Protein AF-A0A818ASJ3-F1 (afdb_monomer_lite)

Structure (mmCIF, N/CA/C/O backbone):
data_AF-A0A818ASJ3-F1
#
_entry.id   AF-A0A818ASJ3-F1
#
loop_
_atom_site.group_PDB
_atom_site.id
_atom_site.type_symbol
_atom_site.label_atom_id
_atom_site.label_alt_id
_atom_site.label_comp_id
_atom_site.label_asym_id
_atom_site.label_entity_id
_atom_site.label_seq_id
_atom_site.pdbx_PDB_ins_code
_atom_site.Cartn_x
_atom_site.Cartn_y
_atom_site.Cartn_z
_atom_site.occupancy
_atom_site.B_iso_or_equiv
_atom_site.auth_seq_id
_atom_site.auth_comp_id
_atom_site.auth_asym_id
_atom_site.auth_atom_id
_atom_site.pdbx_PDB_model_num
ATOM 1 N N . MET A 1 1 ? -41.144 17.918 -37.906 1.00 27.06 1 MET A N 1
ATOM 2 C CA . MET A 1 1 ? -41.091 16.458 -37.770 1.00 27.06 1 MET A CA 1
ATOM 3 C C . MET A 1 1 ? -40.153 16.184 -36.623 1.00 27.06 1 MET A C 1
ATOM 5 O O . MET A 1 1 ? -38.947 16.229 -36.798 1.00 27.06 1 MET A O 1
ATOM 9 N N . ASP A 1 2 ? -40.674 16.358 -35.413 1.00 22.58 2 ASP A N 1
ATOM 10 C CA . ASP A 1 2 ? -41.430 15.298 -34.721 1.00 22.58 2 ASP A CA 1
ATOM 11 C C . ASP A 1 2 ? -40.422 14.208 -34.343 1.00 22.58 2 ASP A C 1
ATOM 13 O O . ASP A 1 2 ? -39.734 13.689 -35.208 1.00 22.58 2 ASP A O 1
ATOM 17 N N . SER A 1 3 ? -40.220 13.795 -33.103 1.00 21.78 3 SER A N 1
ATOM 18 C CA . SER A 1 3 ? -41.010 13.881 -31.879 1.00 21.78 3 SER A CA 1
ATOM 19 C C . SER A 1 3 ? -40.229 12.963 -30.893 1.00 21.78 3 SER A C 1
ATOM 21 O O . SER A 1 3 ? -39.596 12.020 -31.356 1.00 21.78 3 SER A O 1
ATOM 23 N N . ILE A 1 4 ? -40.081 13.281 -29.593 1.00 24.97 4 ILE A N 1
ATOM 24 C CA . ILE A 1 4 ? -40.882 12.654 -28.502 1.00 24.97 4 ILE A CA 1
ATOM 25 C C . ILE A 1 4 ? -40.553 11.143 -28.389 1.00 24.97 4 ILE A C 1
ATOM 27 O O . ILE A 1 4 ? -40.745 10.424 -29.355 1.00 24.97 4 ILE A O 1
ATOM 31 N N . ILE A 1 5 ? -40.086 10.529 -27.296 1.00 25.69 5 ILE A N 1
ATOM 32 C CA . ILE A 1 5 ? -40.198 10.721 -25.834 1.00 25.69 5 ILE A CA 1
ATOM 33 C C . ILE A 1 5 ? -39.219 9.677 -25.224 1.00 25.69 5 ILE A C 1
ATOM 35 O O . ILE A 1 5 ? -39.081 8.596 -25.785 1.00 25.69 5 ILE A O 1
ATOM 39 N N . SER A 1 6 ? -38.332 10.007 -24.279 1.00 25.14 6 SER A N 1
ATOM 40 C CA . SER A 1 6 ? -38.528 10.070 -22.814 1.00 25.14 6 SER A CA 1
ATOM 41 C C . SER A 1 6 ? -38.752 8.716 -22.116 1.00 25.14 6 SER A C 1
ATOM 43 O O . SER A 1 6 ? -39.811 8.131 -22.279 1.00 25.14 6 SER A O 1
ATOM 45 N N . ASP A 1 7 ? -37.801 8.330 -21.255 1.00 23.92 7 ASP A N 1
ATOM 46 C CA . ASP A 1 7 ? -38.003 7.866 -19.861 1.00 23.92 7 ASP A CA 1
ATOM 47 C C . ASP A 1 7 ? -36.614 7.863 -19.174 1.00 23.92 7 ASP A C 1
ATOM 49 O O . ASP A 1 7 ? -35.679 7.277 -19.708 1.00 23.92 7 ASP A O 1
ATOM 53 N N . LYS A 1 8 ? -36.257 8.729 -18.207 1.00 31.73 8 LYS A N 1
ATOM 54 C CA . LYS A 1 8 ? -36.662 8.919 -16.791 1.00 31.73 8 LYS A CA 1
ATOM 55 C C . LYS A 1 8 ? -36.410 7.723 -15.853 1.00 31.73 8 LYS A C 1
ATOM 57 O O . LYS A 1 8 ? -37.260 6.858 -15.718 1.00 31.73 8 LYS A O 1
ATOM 62 N N . SER A 1 9 ? -35.330 7.821 -15.066 1.00 23.62 9 SER A N 1
ATOM 63 C CA . SER A 1 9 ? -35.243 7.411 -13.643 1.00 23.62 9 SER A CA 1
ATOM 64 C C . SER A 1 9 ? -33.902 7.906 -13.058 1.00 23.62 9 SER A C 1
ATOM 66 O O . SER A 1 9 ? -32.851 7.499 -13.532 1.00 23.62 9 SER A O 1
ATOM 68 N N . ASN A 1 10 ? -33.881 9.004 -12.296 1.00 24.72 10 ASN A N 1
ATOM 69 C CA . ASN A 1 10 ? -33.881 9.084 -10.822 1.00 24.72 10 ASN A CA 1
ATOM 70 C C . ASN A 1 10 ? -32.572 8.646 -10.117 1.00 24.72 10 ASN A C 1
ATOM 72 O O . ASN A 1 10 ? -32.296 7.456 -10.071 1.00 24.72 10 ASN A O 1
ATOM 76 N N . VAL A 1 11 ? -31.941 9.632 -9.438 1.00 31.25 11 VAL A N 1
ATOM 77 C CA . VAL A 1 11 ? -31.278 9.538 -8.106 1.00 31.25 11 VAL A CA 1
ATOM 78 C C . VAL A 1 11 ? -29.865 8.881 -8.124 1.00 31.25 11 VAL A C 1
ATOM 80 O O . VAL A 1 11 ? -29.639 7.940 -8.864 1.00 31.25 11 VAL A O 1
ATOM 83 N N . ASP A 1 12 ? -28.807 9.359 -7.452 1.00 26.39 12 ASP A N 1
ATOM 84 C CA . ASP A 1 12 ? -28.735 9.929 -6.104 1.00 26.39 12 ASP A CA 1
ATOM 85 C C . ASP A 1 12 ? -27.614 10.963 -5.897 1.00 26.39 12 ASP A C 1
ATOM 87 O O . ASP A 1 12 ? -26.566 10.959 -6.548 1.00 26.39 12 ASP A O 1
ATOM 91 N N . SER A 1 13 ? -27.866 11.830 -4.928 1.00 34.25 13 SER A N 1
ATOM 92 C CA . SER A 1 13 ? -27.004 12.883 -4.412 1.00 34.25 13 SER A CA 1
ATOM 93 C C . SER A 1 13 ? -26.620 12.526 -2.982 1.00 34.25 13 SER A C 1
ATOM 95 O O . SER A 1 13 ? -27.498 12.561 -2.132 1.00 34.25 13 SER A O 1
ATOM 97 N N . ASP A 1 14 ? -25.344 12.257 -2.695 1.00 27.11 14 ASP A N 1
ATOM 98 C CA . ASP A 1 14 ? -24.846 12.281 -1.315 1.00 27.11 14 ASP A CA 1
ATOM 99 C C . ASP A 1 14 ? -23.320 12.451 -1.233 1.00 27.11 14 ASP A C 1
ATOM 101 O O . ASP A 1 14 ? -22.567 11.663 -1.800 1.00 27.11 14 ASP A O 1
ATOM 105 N N . LEU A 1 15 ? -22.896 13.504 -0.513 1.00 29.58 15 LEU A N 1
ATOM 106 C CA . LEU A 1 15 ? -21.784 13.572 0.463 1.00 29.58 15 LEU A CA 1
ATOM 107 C C . LEU A 1 15 ? -21.255 15.010 0.634 1.00 29.58 15 LEU A C 1
ATOM 109 O O . LEU A 1 15 ? -20.101 15.335 0.362 1.00 29.58 15 LEU A O 1
ATOM 113 N N . TYR A 1 16 ? -22.110 15.876 1.174 1.00 32.53 16 TYR A N 1
ATOM 114 C CA . TYR A 1 16 ? -21.681 16.967 2.047 1.00 32.53 16 TYR A CA 1
ATOM 115 C C . TYR A 1 16 ? -22.765 17.110 3.111 1.00 32.53 16 TYR A C 1
ATOM 117 O O . TYR A 1 16 ? -23.868 17.549 2.804 1.00 32.53 16 TYR A O 1
ATOM 125 N N . ILE A 1 17 ? -22.498 16.668 4.342 1.00 30.45 17 ILE A N 1
ATOM 126 C CA . ILE A 1 17 ? -23.464 16.809 5.436 1.00 30.45 17 ILE A CA 1
ATOM 127 C C . ILE A 1 17 ? -23.382 18.270 5.900 1.00 30.45 17 ILE A C 1
ATOM 129 O O . ILE A 1 17 ? -22.353 18.654 6.469 1.00 30.45 17 ILE A O 1
ATOM 133 N N . PRO A 1 18 ? -24.400 19.117 5.651 1.00 39.88 18 PRO A N 1
ATOM 134 C CA . PRO A 1 18 ? -24.418 20.450 6.228 1.00 39.88 18 PRO A CA 1
ATOM 135 C C . PRO A 1 18 ? -24.441 20.325 7.759 1.00 39.88 18 PRO A C 1
ATOM 137 O O . PRO A 1 18 ? -25.010 19.370 8.295 1.00 39.88 18 PRO A O 1
ATOM 140 N N . PRO A 1 19 ? -23.824 21.259 8.497 1.00 48.00 19 PRO A N 1
ATOM 141 C CA . PRO A 1 19 ? -23.935 21.264 9.948 1.00 48.00 19 PRO A CA 1
ATOM 142 C C . PRO A 1 19 ? -25.415 21.279 10.351 1.00 48.00 19 PRO A C 1
ATOM 144 O O . PRO A 1 19 ? -26.203 22.028 9.780 1.00 48.00 19 PRO A O 1
ATOM 147 N N . THR A 1 20 ? -25.777 20.463 11.342 1.00 56.44 20 THR A N 1
ATOM 148 C CA . THR A 1 20 ? -27.154 20.347 11.858 1.00 56.44 20 THR A CA 1
ATOM 149 C C . THR A 1 20 ? -27.688 21.650 12.448 1.00 56.44 20 THR A C 1
ATOM 151 O O . THR A 1 20 ? -28.898 21.813 12.564 1.00 56.44 20 THR A O 1
ATOM 154 N N . ASP A 1 21 ? -26.784 22.566 12.801 1.00 70.94 21 ASP A N 1
ATOM 155 C CA . ASP A 1 21 ? -27.078 23.752 13.590 1.00 70.94 21 ASP A CA 1
ATOM 156 C C . ASP A 1 21 ? -27.129 24.994 12.689 1.00 70.94 21 ASP A C 1
ATOM 158 O O . ASP A 1 21 ? -26.150 25.336 12.010 1.00 70.94 21 ASP A O 1
ATOM 162 N N . SER A 1 22 ? -28.269 25.681 12.698 1.00 83.56 22 SER A N 1
ATOM 163 C CA . SER A 1 22 ? -28.518 26.861 11.864 1.00 83.56 22 SER A CA 1
ATOM 164 C C . SER A 1 22 ? -27.760 28.098 12.367 1.00 83.56 22 SER A C 1
ATOM 166 O O . SER A 1 22 ? -27.602 28.287 13.573 1.00 83.56 22 SER A O 1
ATOM 168 N N . PHE A 1 23 ? -27.343 29.001 11.468 1.00 89.81 23 PHE A N 1
ATOM 169 C CA . PHE A 1 23 ? -26.760 30.314 11.821 1.00 89.81 23 PHE A CA 1
ATOM 170 C C . PHE A 1 23 ? -27.619 31.091 12.836 1.00 89.81 23 PHE A C 1
ATOM 172 O O . PHE A 1 23 ? -27.099 31.787 13.711 1.00 89.81 23 PHE A O 1
ATOM 179 N N . TRP A 1 24 ? -28.935 30.925 12.727 1.00 89.06 24 TRP A N 1
ATOM 180 C CA . TRP A 1 24 ? -29.957 31.580 13.535 1.00 89.06 24 TRP A CA 1
ATOM 181 C C . TRP A 1 24 ? -30.064 31.055 14.972 1.00 89.06 24 TRP A C 1
ATOM 183 O O . TRP A 1 24 ? -30.762 31.643 15.797 1.00 89.06 24 TRP A O 1
ATOM 193 N N . GLU A 1 25 ? -29.385 29.959 15.304 1.00 88.38 25 GLU A N 1
ATOM 194 C CA . GLU A 1 25 ? -29.356 29.435 16.664 1.00 88.38 25 GLU A CA 1
ATOM 195 C C . GLU A 1 25 ? -28.426 30.243 17.583 1.00 88.38 25 GLU A C 1
ATOM 197 O O . GLU A 1 25 ? -27.428 30.855 17.177 1.00 88.38 25 GLU A O 1
ATOM 202 N N . ILE A 1 26 ? -28.733 30.220 18.882 1.00 88.25 26 ILE A N 1
ATOM 203 C CA . ILE A 1 26 ? -27.982 30.960 19.902 1.00 88.25 26 ILE A CA 1
ATOM 204 C C . ILE A 1 26 ? -26.508 30.522 19.888 1.00 88.25 26 ILE A C 1
ATOM 206 O O . ILE A 1 26 ? -26.188 29.349 20.067 1.00 88.25 26 ILE A O 1
ATOM 210 N N . GLY A 1 27 ? -25.602 31.480 19.674 1.00 86.44 27 GLY A N 1
ATOM 211 C CA . GLY A 1 27 ? -24.152 31.267 19.640 1.00 86.44 27 GLY A CA 1
ATOM 212 C C . GLY A 1 27 ? -23.575 30.675 18.344 1.00 86.44 27 GLY A C 1
ATOM 213 O O . GLY A 1 27 ? -22.348 30.620 18.207 1.00 86.44 27 GLY A O 1
ATOM 214 N N . LYS A 1 28 ? -24.396 30.262 17.367 1.00 90.38 28 LYS A N 1
ATOM 215 C CA . LYS A 1 28 ? -23.896 29.651 16.115 1.00 90.38 28 LYS A CA 1
ATOM 216 C C . LYS A 1 28 ? -23.341 30.660 15.105 1.00 90.38 28 LYS A C 1
ATOM 218 O O . LYS A 1 28 ? -22.521 30.287 14.266 1.00 90.38 28 LYS A O 1
ATOM 223 N N . TYR A 1 29 ? -23.644 31.950 15.271 1.00 91.81 29 TYR A N 1
ATOM 224 C CA . TYR A 1 29 ? -23.006 33.050 14.532 1.00 91.81 29 TYR A CA 1
ATOM 225 C C . TYR A 1 29 ? -21.474 33.103 14.713 1.00 91.81 29 TYR A C 1
ATOM 227 O O . TYR A 1 29 ? -20.773 33.702 13.897 1.00 91.81 29 TYR A O 1
ATOM 235 N N . SER A 1 30 ? -20.929 32.474 15.764 1.00 89.12 30 SER A N 1
ATOM 236 C CA . SER A 1 30 ? -19.491 32.458 16.076 1.00 89.12 30 SER A CA 1
ATOM 237 C C . SER A 1 30 ? -18.615 31.975 14.913 1.00 89.12 30 SER A C 1
ATOM 239 O O . SER A 1 30 ? -17.479 32.427 14.774 1.00 89.12 30 SER A O 1
ATOM 241 N N . ARG A 1 31 ? -19.145 31.123 14.022 1.00 87.94 31 ARG A N 1
ATOM 242 C CA . ARG A 1 31 ? -18.457 30.692 12.793 1.00 87.94 31 ARG A CA 1
ATOM 243 C C . ARG A 1 31 ? -18.192 31.856 11.831 1.00 87.94 31 ARG A C 1
ATOM 245 O O . ARG A 1 31 ? -17.127 31.904 11.220 1.00 87.94 31 ARG A O 1
ATOM 252 N N . VAL A 1 32 ? -19.128 32.798 11.719 1.00 90.06 32 VAL A N 1
ATOM 253 C CA . VAL A 1 32 ? -18.995 33.993 10.870 1.00 90.06 32 VAL A CA 1
ATOM 254 C C . VAL A 1 32 ? -17.897 34.902 11.415 1.00 90.06 32 VAL A C 1
ATOM 256 O O . VAL A 1 32 ? -17.004 35.298 10.673 1.00 90.06 32 VAL A O 1
ATOM 259 N N . VAL A 1 33 ? -17.904 35.158 12.726 1.00 91.75 33 VAL A N 1
ATOM 260 C CA . VAL A 1 33 ? -16.869 35.972 13.384 1.00 91.75 33 VAL A CA 1
ATOM 261 C C . VAL A 1 33 ? -15.493 35.314 13.267 1.00 91.75 33 VAL A C 1
ATOM 263 O O . VAL A 1 33 ? -14.507 35.990 12.976 1.00 91.75 33 VAL A O 1
ATOM 266 N N . LYS A 1 34 ? -15.424 33.988 13.438 1.00 88.94 34 LYS A N 1
ATOM 267 C CA . LYS A 1 34 ? -14.179 33.231 13.298 1.00 88.94 34 LYS A CA 1
ATOM 268 C C . LYS A 1 34 ? -13.596 33.330 11.886 1.00 88.94 34 LYS A C 1
ATOM 270 O O . LYS A 1 34 ? -12.394 33.519 11.764 1.00 88.94 34 LYS A O 1
ATOM 275 N N . ARG A 1 35 ? -14.423 33.284 10.833 1.00 89.06 35 ARG A N 1
ATOM 276 C CA . ARG A 1 35 ? -13.966 33.482 9.443 1.00 89.06 35 ARG A CA 1
ATOM 277 C C . ARG A 1 35 ? -13.265 34.836 9.258 1.00 89.06 35 ARG A C 1
ATOM 279 O O . ARG A 1 35 ? -12.233 34.893 8.591 1.00 89.06 35 ARG A O 1
ATOM 286 N N . CYS A 1 36 ? -13.786 35.893 9.888 1.00 89.12 36 CYS A N 1
ATOM 287 C CA . CYS A 1 36 ? -13.145 37.210 9.899 1.00 89.12 36 CYS A CA 1
ATOM 288 C C . CYS A 1 36 ? -11.826 37.227 10.681 1.00 89.12 36 CYS A C 1
ATOM 290 O O . CYS A 1 36 ? -10.869 37.878 10.265 1.00 89.12 36 CYS A O 1
ATOM 292 N N . ASP A 1 37 ? -11.753 36.508 11.800 1.00 85.94 37 ASP A N 1
ATOM 293 C CA . ASP A 1 37 ? -10.553 36.442 12.646 1.00 85.94 37 ASP A CA 1
ATOM 294 C C . ASP A 1 37 ? -9.419 35.637 11.989 1.00 85.94 37 ASP A C 1
ATOM 296 O O . ASP A 1 37 ? -8.269 36.087 11.942 1.00 85.94 37 ASP A O 1
ATOM 300 N N . ASP A 1 38 ? -9.763 34.505 11.369 1.00 86.06 38 ASP A N 1
ATOM 301 C CA . ASP A 1 38 ? -8.839 33.635 10.636 1.00 86.06 38 ASP A CA 1
ATOM 302 C C . ASP A 1 38 ? -8.169 34.370 9.455 1.00 86.06 38 ASP A C 1
ATOM 304 O O . ASP A 1 38 ? -7.042 34.042 9.075 1.00 86.06 38 ASP A O 1
ATOM 308 N N . GLY A 1 39 ? -8.784 35.435 8.924 1.00 83.81 39 GLY A N 1
ATOM 309 C CA . GLY A 1 39 ? -8.191 36.290 7.891 1.00 83.81 39 GLY A CA 1
ATOM 310 C C . GLY A 1 39 ? -6.840 36.913 8.275 1.00 83.81 39 GLY A C 1
ATOM 311 O O . GLY A 1 39 ? -5.962 37.081 7.420 1.00 83.81 39 GLY A O 1
ATOM 312 N N . ASN A 1 40 ? -6.621 37.197 9.563 1.00 85.94 40 ASN A N 1
ATOM 313 C CA . ASN A 1 40 ? -5.326 37.671 10.054 1.00 85.94 40 ASN A CA 1
ATOM 314 C C . ASN A 1 40 ? -4.257 36.566 10.018 1.00 85.94 40 ASN A C 1
ATOM 316 O O . ASN A 1 40 ? -3.084 36.844 9.789 1.00 85.94 40 ASN A O 1
ATOM 320 N N . LYS A 1 41 ? -4.646 35.309 10.245 1.00 85.75 41 LYS A N 1
ATOM 321 C CA . LYS A 1 41 ? -3.726 34.175 10.130 1.00 85.75 41 LYS A CA 1
ATOM 322 C C . LYS A 1 41 ? -3.386 33.906 8.664 1.00 85.75 41 LYS A C 1
ATOM 324 O O . LYS A 1 41 ? -2.212 33.825 8.330 1.00 85.75 41 LYS A O 1
ATOM 329 N N . LEU A 1 42 ? -4.391 33.886 7.787 1.00 85.06 42 LEU A N 1
ATOM 330 C CA . LEU A 1 42 ? -4.205 33.653 6.349 1.00 85.06 42 LEU A CA 1
ATOM 331 C C . LEU A 1 42 ? -3.261 34.674 5.697 1.00 85.06 42 LEU A C 1
ATOM 333 O O . LEU A 1 42 ? -2.486 34.327 4.813 1.00 85.06 42 LEU A O 1
ATOM 337 N N . THR A 1 43 ? -3.283 35.932 6.145 1.00 85.75 43 THR A N 1
ATOM 338 C CA . THR A 1 43 ? -2.324 36.952 5.681 1.00 85.75 43 THR A CA 1
ATOM 339 C C . THR A 1 43 ? -0.895 36.663 6.135 1.00 85.75 43 THR A C 1
ATOM 341 O O . THR A 1 43 ? 0.041 36.858 5.363 1.00 85.75 43 THR A O 1
ATOM 344 N N . THR A 1 44 ? -0.709 36.174 7.363 1.00 87.81 44 THR A N 1
ATOM 345 C CA . THR A 1 44 ? 0.602 35.725 7.852 1.00 87.81 44 THR A CA 1
ATOM 346 C C . THR A 1 44 ? 1.100 34.501 7.088 1.00 87.81 44 THR A C 1
ATOM 348 O O . THR A 1 44 ? 2.272 34.469 6.713 1.00 87.81 44 THR A O 1
ATOM 351 N N . ASP A 1 45 ? 0.220 33.544 6.807 1.00 86.94 45 ASP A N 1
ATOM 352 C CA . ASP A 1 45 ? 0.557 32.344 6.040 1.00 86.94 45 ASP A CA 1
ATOM 353 C C . ASP A 1 45 ? 0.962 32.718 4.599 1.00 86.94 45 ASP A C 1
ATOM 355 O O . ASP A 1 45 ? 1.983 32.241 4.103 1.00 86.94 45 ASP A O 1
ATOM 359 N N . LEU A 1 46 ? 0.255 33.667 3.966 1.00 85.44 46 LEU A N 1
ATOM 360 C CA . LEU A 1 46 ? 0.610 34.211 2.647 1.00 85.44 46 LEU A CA 1
ATOM 361 C C . LEU A 1 46 ? 1.993 34.889 2.647 1.00 85.44 46 LEU A C 1
ATOM 363 O O . LEU A 1 46 ? 2.793 34.664 1.741 1.00 85.44 46 LEU A O 1
ATOM 367 N N . ILE A 1 47 ? 2.309 35.679 3.680 1.00 90.75 47 ILE A N 1
ATOM 368 C CA . ILE A 1 47 ? 3.640 36.288 3.848 1.00 90.75 47 ILE A CA 1
ATOM 369 C C . ILE A 1 47 ? 4.728 35.213 3.969 1.00 90.75 47 ILE A C 1
ATOM 371 O O . ILE A 1 47 ? 5.795 35.371 3.376 1.00 90.75 47 ILE A O 1
ATOM 375 N N . SER A 1 48 ? 4.476 34.140 4.728 1.00 87.88 48 SER A N 1
ATOM 376 C CA . SER A 1 48 ? 5.428 33.030 4.873 1.00 87.88 48 SER A CA 1
ATOM 377 C C . SER A 1 48 ? 5.667 32.342 3.536 1.00 87.88 48 SER A C 1
ATOM 379 O O . SER A 1 48 ? 6.814 32.180 3.133 1.00 87.88 48 SER A O 1
ATOM 381 N N . MET A 1 49 ? 4.594 32.026 2.807 1.00 89.00 49 MET A N 1
ATOM 382 C CA . MET A 1 49 ? 4.667 31.378 1.497 1.00 89.00 49 MET A CA 1
ATOM 383 C C . MET A 1 49 ? 5.496 32.198 0.495 1.00 89.00 49 MET A C 1
ATOM 385 O O . MET A 1 49 ? 6.380 31.656 -0.170 1.00 89.00 49 MET A O 1
ATOM 389 N N . ILE A 1 50 ? 5.252 33.510 0.407 1.00 89.06 50 ILE A N 1
ATOM 390 C CA . ILE A 1 50 ? 5.999 34.405 -0.494 1.00 89.06 50 ILE A CA 1
ATOM 391 C C . ILE A 1 50 ? 7.458 34.556 -0.029 1.00 89.06 50 ILE A C 1
ATOM 393 O O . ILE A 1 50 ? 8.368 34.556 -0.855 1.00 89.06 50 ILE A O 1
ATOM 397 N N . GLY A 1 51 ? 7.705 34.624 1.283 1.00 87.75 51 GLY A N 1
ATOM 398 C CA . GLY A 1 51 ? 9.056 34.715 1.850 1.00 87.75 51 GLY A CA 1
ATOM 399 C C . GLY A 1 51 ? 9.896 33.460 1.628 1.00 87.75 51 GLY A C 1
ATOM 400 O O . GLY A 1 51 ? 11.068 33.553 1.266 1.00 87.75 51 GLY A O 1
ATOM 401 N N . GLU A 1 52 ? 9.295 32.280 1.778 1.00 88.38 52 GLU A N 1
ATOM 402 C CA . GLU A 1 52 ? 9.932 31.007 1.433 1.00 88.38 52 GLU A CA 1
ATOM 403 C C . GLU A 1 52 ? 10.303 30.969 -0.050 1.00 88.38 52 GLU A C 1
ATOM 405 O O . GLU A 1 52 ? 11.421 30.574 -0.390 1.00 88.38 52 GLU A O 1
ATOM 410 N N . ARG A 1 53 ? 9.412 31.446 -0.932 1.00 86.88 53 ARG A N 1
ATOM 411 C CA . ARG A 1 53 ? 9.719 31.563 -2.361 1.00 86.88 53 ARG A CA 1
ATOM 412 C C . ARG A 1 53 ? 10.881 32.524 -2.621 1.00 86.88 53 ARG A C 1
ATOM 414 O O . ARG A 1 53 ? 11.800 32.146 -3.340 1.00 86.88 53 ARG A O 1
ATOM 421 N N . ALA A 1 54 ? 10.887 33.713 -2.020 1.00 88.25 54 ALA A N 1
ATOM 422 C CA . ALA A 1 54 ? 11.971 34.682 -2.189 1.00 88.25 54 ALA A CA 1
ATOM 423 C C . ALA A 1 54 ? 13.338 34.100 -1.769 1.00 88.25 54 ALA A C 1
ATOM 425 O O . ALA A 1 54 ? 14.330 34.231 -2.489 1.00 88.25 54 ALA A O 1
ATOM 426 N N . GLU A 1 55 ? 13.413 33.398 -0.633 1.00 89.69 55 GLU A N 1
ATOM 427 C CA . GLU A 1 55 ? 14.672 32.805 -0.155 1.00 89.69 55 GLU A CA 1
ATOM 428 C C . GLU A 1 55 ? 15.201 31.678 -1.061 1.00 89.69 55 GLU A C 1
ATOM 430 O O . GLU A 1 55 ? 16.421 31.494 -1.161 1.00 89.69 55 GLU A O 1
ATOM 435 N N . LEU A 1 56 ? 14.326 30.959 -1.776 1.00 84.69 56 LEU A N 1
ATOM 436 C CA . LEU A 1 56 ? 14.752 30.004 -2.806 1.00 84.69 56 LEU A CA 1
ATOM 437 C C . LEU A 1 56 ? 15.489 30.712 -3.953 1.00 84.69 56 LEU A C 1
ATOM 439 O O . LEU A 1 56 ? 16.597 30.295 -4.306 1.00 84.69 56 LEU A O 1
ATOM 443 N N . GLU A 1 57 ? 14.932 31.810 -4.467 1.00 85.88 57 GLU A N 1
ATOM 444 C CA . GLU A 1 57 ? 15.518 32.596 -5.566 1.00 85.88 57 GLU A CA 1
ATOM 445 C C . GLU A 1 57 ? 16.899 33.165 -5.180 1.00 85.88 57 GLU A C 1
ATOM 447 O O . GLU A 1 57 ? 17.900 33.002 -5.887 1.00 85.88 57 GLU A O 1
ATOM 452 N N . LYS A 1 58 ? 17.006 33.711 -3.964 1.00 91.50 58 LYS A N 1
ATOM 453 C CA . LYS A 1 58 ? 18.271 34.186 -3.377 1.00 91.50 58 LYS A CA 1
ATOM 454 C C . LYS A 1 58 ? 19.316 33.087 -3.233 1.00 91.50 58 LYS A C 1
ATOM 456 O O . LYS A 1 58 ? 20.512 33.312 -3.445 1.00 91.50 58 LYS A O 1
ATOM 461 N N . SER A 1 59 ? 18.892 31.900 -2.800 1.00 84.69 59 SER A N 1
ATOM 462 C CA . SER A 1 59 ? 19.782 30.751 -2.635 1.00 84.69 59 SER A CA 1
ATOM 463 C C . SER A 1 59 ? 20.349 30.317 -3.985 1.00 84.69 59 SER A C 1
ATOM 465 O O . SER A 1 59 ? 21.559 30.099 -4.094 1.00 84.69 59 SER A O 1
ATOM 467 N N . PHE A 1 60 ? 19.507 30.263 -5.020 1.00 78.88 60 PHE A N 1
ATOM 468 C CA . PHE A 1 60 ? 19.921 29.926 -6.379 1.00 78.88 60 PHE A CA 1
ATOM 469 C C . PHE A 1 60 ? 20.917 30.947 -6.949 1.00 78.88 60 PHE A C 1
ATOM 471 O O . PHE A 1 60 ? 22.010 30.559 -7.372 1.00 78.88 60 PHE A O 1
ATOM 478 N N . SER A 1 61 ? 20.627 32.248 -6.818 1.00 88.19 61 SER A N 1
ATOM 479 C CA . SER A 1 61 ? 21.552 33.330 -7.193 1.00 88.19 61 SER A CA 1
ATOM 480 C C . SER A 1 61 ? 22.927 33.186 -6.521 1.00 88.19 61 SER A C 1
ATOM 482 O O . SER A 1 61 ? 23.972 33.218 -7.179 1.00 88.19 61 SER A O 1
ATOM 484 N N . LYS A 1 62 ? 22.962 32.947 -5.200 1.00 88.56 62 LYS A N 1
ATOM 485 C CA . LYS A 1 62 ? 24.222 32.766 -4.453 1.00 88.56 62 LYS A CA 1
ATOM 486 C C . LYS A 1 62 ? 25.021 31.552 -4.917 1.00 88.56 62 LYS A C 1
ATOM 488 O O . LYS A 1 62 ? 26.252 31.607 -4.933 1.00 88.56 62 LYS A O 1
ATOM 493 N N . MET A 1 63 ? 24.345 30.453 -5.251 1.00 86.12 63 MET A N 1
ATOM 494 C CA . MET A 1 63 ? 25.001 29.238 -5.737 1.00 86.12 63 MET A CA 1
ATOM 495 C C . MET A 1 63 ? 25.685 29.487 -7.083 1.00 86.12 63 MET A C 1
ATOM 497 O O . MET A 1 63 ? 26.873 29.182 -7.197 1.00 86.12 63 MET A O 1
ATOM 501 N N . LEU A 1 64 ? 24.992 30.120 -8.034 1.00 79.19 64 LEU A N 1
ATOM 502 C CA . LEU A 1 64 ? 25.541 30.478 -9.345 1.00 79.19 64 LEU A CA 1
ATOM 503 C C . LEU A 1 64 ? 26.721 31.455 -9.244 1.00 79.19 64 LEU A C 1
ATOM 505 O O . LEU A 1 64 ? 27.789 31.164 -9.781 1.00 79.19 64 LEU A O 1
ATOM 509 N N . LYS A 1 65 ? 26.606 32.537 -8.460 1.00 89.38 65 LYS A N 1
ATOM 510 C CA . LYS A 1 65 ? 27.722 33.488 -8.246 1.00 89.38 65 LYS A CA 1
ATOM 511 C C . LYS A 1 65 ? 28.944 32.818 -7.617 1.00 89.38 65 LYS A C 1
ATOM 513 O O . LYS A 1 65 ? 30.085 33.072 -8.002 1.00 89.38 65 LYS A O 1
ATOM 518 N N . SER A 1 66 ? 28.729 31.928 -6.644 1.00 87.81 66 SER A N 1
ATOM 519 C CA . SER A 1 66 ? 29.823 31.172 -6.022 1.00 87.81 66 SER A CA 1
ATOM 520 C C . SER A 1 66 ? 30.478 30.191 -6.997 1.00 87.81 66 SER A C 1
ATOM 522 O O . SER A 1 66 ? 31.686 29.963 -6.899 1.00 87.81 66 SER A O 1
ATOM 524 N N . TRP A 1 67 ? 29.694 29.591 -7.895 1.00 92.81 67 TRP A N 1
ATOM 525 C CA . TRP A 1 67 ? 30.189 28.708 -8.945 1.00 92.81 67 TRP A CA 1
ATOM 526 C C . TRP A 1 67 ? 31.043 29.477 -9.954 1.00 92.81 67 TRP A C 1
ATOM 528 O O . TRP A 1 67 ? 32.207 29.124 -10.160 1.00 92.81 67 TRP A O 1
ATOM 538 N N . SER A 1 68 ? 30.479 30.554 -10.516 1.00 89.62 68 SER A N 1
ATOM 539 C CA . SER A 1 68 ? 31.121 31.411 -11.515 1.00 89.62 68 SER A CA 1
ATOM 540 C C . SER A 1 68 ? 32.459 31.929 -10.996 1.00 89.62 68 SER A C 1
ATOM 542 O O . SER A 1 68 ? 33.488 31.781 -11.660 1.00 89.62 68 SER A O 1
ATOM 544 N N . LYS A 1 69 ? 32.493 32.421 -9.749 1.00 92.00 69 LYS A N 1
ATOM 545 C CA . LYS A 1 69 ? 33.726 32.893 -9.109 1.00 92.00 69 LYS A CA 1
ATOM 546 C C . LYS A 1 69 ? 34.805 31.810 -9.025 1.00 92.00 69 LYS A C 1
ATOM 548 O O . LYS A 1 69 ? 35.942 32.048 -9.428 1.00 92.00 69 LYS A O 1
ATOM 553 N N . LYS A 1 70 ? 34.460 30.617 -8.526 1.00 91.25 70 LYS A N 1
ATOM 554 C CA . LYS A 1 70 ? 35.412 29.502 -8.367 1.00 91.25 70 LYS A CA 1
ATOM 555 C C . LYS A 1 70 ? 36.051 29.120 -9.705 1.00 91.25 70 LYS A C 1
ATOM 557 O O . LYS A 1 70 ? 37.263 28.922 -9.774 1.00 91.25 70 LYS A O 1
ATOM 562 N N . TRP A 1 71 ? 35.242 28.995 -10.754 1.00 88.75 71 TRP A N 1
ATOM 563 C CA . TRP A 1 71 ? 35.731 28.575 -12.065 1.00 88.75 71 TRP A CA 1
ATOM 564 C C . TRP A 1 71 ? 36.443 29.694 -12.817 1.00 88.75 71 TRP A C 1
ATOM 566 O O . TRP A 1 71 ? 37.450 29.419 -13.459 1.00 88.75 71 TRP A O 1
ATOM 576 N N . SER A 1 72 ? 36.030 30.949 -12.644 1.00 88.50 72 SER A N 1
ATOM 577 C CA . SER A 1 72 ? 36.773 32.107 -13.156 1.00 88.50 72 SER A CA 1
ATOM 578 C C . SER A 1 72 ? 38.202 32.154 -12.604 1.00 88.50 72 SER A C 1
ATOM 580 O O . SER A 1 72 ? 39.153 32.354 -13.360 1.00 88.50 72 SER A O 1
ATOM 582 N N . GLU A 1 73 ? 38.378 31.907 -11.300 1.00 89.75 73 GLU A N 1
ATOM 583 C CA . GLU A 1 73 ? 39.699 31.838 -10.656 1.00 89.75 73 GLU A CA 1
ATOM 584 C C . GLU A 1 73 ? 40.541 30.651 -11.150 1.00 89.75 73 GLU A C 1
ATOM 586 O O . GLU A 1 73 ? 41.764 30.763 -11.251 1.00 89.75 73 GLU A O 1
ATOM 591 N N . TYR A 1 74 ? 39.905 29.519 -11.464 1.00 87.50 74 TYR A N 1
ATOM 592 C CA . TYR A 1 74 ? 40.580 28.343 -12.016 1.00 87.50 74 TYR A CA 1
ATOM 593 C C . TYR A 1 74 ? 41.020 28.569 -13.467 1.00 87.50 74 TYR A C 1
ATOM 595 O O . TYR A 1 74 ? 42.183 28.349 -13.794 1.00 87.50 74 TYR A O 1
ATOM 603 N N . VAL A 1 75 ? 40.126 29.082 -14.320 1.00 81.75 75 VAL A N 1
ATOM 604 C CA . VAL A 1 75 ? 40.413 29.405 -15.727 1.00 81.75 75 VAL A CA 1
ATOM 605 C C . VAL A 1 75 ? 41.531 30.442 -15.819 1.00 81.75 75 VAL A C 1
ATOM 607 O O . VAL A 1 75 ? 42.431 30.292 -16.642 1.00 81.75 75 VAL A O 1
ATOM 610 N N . ALA A 1 76 ? 41.547 31.437 -14.927 1.00 81.25 76 ALA A N 1
ATOM 611 C CA . ALA A 1 76 ? 42.622 32.427 -14.848 1.00 81.25 76 ALA A CA 1
ATOM 612 C C . ALA A 1 76 ? 44.005 31.829 -14.517 1.00 81.25 76 ALA A C 1
ATOM 614 O O . ALA A 1 76 ? 45.019 32.444 -14.838 1.00 81.25 76 ALA A O 1
ATOM 615 N N . LYS A 1 77 ? 44.053 30.652 -13.880 1.00 83.88 77 LYS A N 1
ATOM 616 C CA . LYS A 1 77 ? 45.287 29.922 -13.533 1.00 83.88 77 LYS A CA 1
ATOM 617 C C . LYS A 1 77 ? 45.592 28.761 -14.484 1.00 83.88 77 LYS A C 1
ATOM 619 O O . LYS A 1 77 ? 46.617 28.104 -14.321 1.00 83.88 77 LYS A O 1
ATOM 624 N N . SER A 1 78 ? 44.694 28.469 -15.421 1.00 76.00 78 SER A N 1
ATOM 625 C CA . SER A 1 78 ? 44.823 27.339 -16.338 1.00 76.00 78 SER A CA 1
ATOM 626 C C . SER A 1 78 ? 45.786 27.647 -17.486 1.00 76.00 78 SER A C 1
ATOM 628 O O . SER A 1 78 ? 46.056 28.805 -17.798 1.00 76.00 78 SER A O 1
ATOM 630 N N . SER A 1 79 ? 46.285 26.595 -18.137 1.00 69.56 79 SER A N 1
ATOM 631 C CA . SER A 1 79 ? 47.109 26.695 -19.346 1.00 69.56 79 SER A CA 1
ATOM 632 C C . SER A 1 79 ? 46.294 26.937 -20.624 1.00 69.56 79 SER A C 1
ATOM 634 O O . SER A 1 79 ? 46.869 26.932 -21.708 1.00 69.56 79 SER A O 1
ATOM 636 N N . GLU A 1 80 ? 44.974 27.116 -20.520 1.00 61.94 80 GLU A N 1
ATOM 637 C CA . GLU A 1 80 ? 44.088 27.377 -21.657 1.00 61.94 80 GLU A CA 1
ATOM 638 C C . GLU A 1 80 ? 44.298 28.799 -22.195 1.00 61.94 80 GLU A C 1
ATOM 640 O O . GLU A 1 80 ? 44.337 29.764 -21.424 1.00 61.94 80 GLU A O 1
ATOM 645 N N . PHE A 1 81 ? 44.368 28.957 -23.520 1.00 66.00 81 PHE A N 1
ATOM 646 C CA . PHE A 1 81 ? 44.568 30.252 -24.184 1.00 66.00 81 PHE A CA 1
ATOM 647 C C . PHE A 1 81 ? 43.615 30.467 -25.372 1.00 66.00 81 PHE A C 1
ATOM 649 O O . PHE A 1 81 ? 43.015 29.541 -25.918 1.00 66.00 81 PHE A O 1
ATOM 656 N N . GLY A 1 82 ? 43.483 31.725 -25.801 1.00 73.94 82 GLY A N 1
ATOM 657 C CA . GLY A 1 82 ? 42.753 32.090 -27.015 1.00 73.94 82 GLY A CA 1
ATOM 658 C C . GLY A 1 82 ? 41.241 31.851 -26.931 1.00 73.94 82 GLY A C 1
ATOM 659 O O . GLY A 1 82 ? 40.579 32.268 -25.980 1.00 73.94 82 GLY A O 1
ATOM 660 N N . SER A 1 83 ? 40.673 31.222 -27.965 1.00 64.06 83 SER A N 1
ATOM 661 C CA . SER A 1 83 ? 39.225 31.004 -28.091 1.00 64.06 83 SER A CA 1
ATOM 662 C C . SER A 1 83 ? 38.662 30.076 -27.016 1.00 64.06 83 SER A C 1
ATOM 664 O O . SER A 1 83 ? 37.521 30.267 -26.599 1.00 64.06 83 SER A O 1
ATOM 666 N N . MET A 1 84 ? 39.463 29.127 -26.521 1.00 62.56 84 MET A N 1
ATOM 667 C CA . MET A 1 84 ? 39.027 28.199 -25.482 1.00 62.56 84 MET A CA 1
ATOM 668 C C . MET A 1 84 ? 38.813 28.939 -24.159 1.00 62.56 84 MET A C 1
ATOM 670 O O . MET A 1 84 ? 37.713 28.915 -23.619 1.00 62.56 84 MET A O 1
ATOM 674 N N . THR A 1 85 ? 39.780 29.734 -23.695 1.00 70.88 85 THR A N 1
ATOM 675 C CA . THR A 1 85 ? 39.617 30.570 -22.488 1.00 70.88 85 THR A CA 1
ATOM 676 C C . THR A 1 85 ? 38.405 31.501 -22.581 1.00 70.88 85 THR A C 1
ATOM 678 O O . THR A 1 85 ? 37.717 31.722 -21.585 1.00 70.88 85 THR A O 1
ATOM 681 N N . SER A 1 86 ? 38.122 32.045 -23.769 1.00 68.62 86 SER A N 1
ATOM 682 C CA . SER A 1 86 ? 36.952 32.898 -24.011 1.00 68.62 86 SER A CA 1
ATOM 683 C C . SER A 1 86 ? 35.633 32.129 -23.915 1.00 68.62 86 SER A C 1
ATOM 685 O O . SER A 1 86 ? 34.689 32.636 -23.314 1.00 68.62 86 SER A O 1
ATOM 687 N N . ALA A 1 87 ? 35.570 30.902 -24.442 1.00 67.25 87 ALA A N 1
ATOM 688 C CA . ALA A 1 87 ? 34.396 30.040 -24.316 1.00 67.25 87 ALA A CA 1
ATOM 689 C C . ALA A 1 87 ? 34.123 29.667 -22.853 1.00 67.25 87 ALA A C 1
ATOM 691 O O . ALA A 1 87 ? 32.985 29.759 -22.399 1.00 67.25 87 ALA A O 1
ATOM 692 N N . TRP A 1 88 ? 35.171 29.346 -22.089 1.00 69.62 88 TRP A N 1
ATOM 693 C CA . TRP A 1 88 ? 35.046 29.125 -20.649 1.00 69.62 88 TRP A CA 1
ATOM 694 C C . TRP A 1 88 ? 34.495 30.380 -19.962 1.00 69.62 88 TRP A C 1
ATOM 696 O O . TRP A 1 88 ? 33.439 30.320 -19.343 1.00 69.62 88 TRP A O 1
ATOM 706 N N . LYS A 1 89 ? 35.113 31.551 -20.154 1.00 78.62 89 LYS A N 1
ATOM 707 C CA . LYS A 1 89 ? 34.629 32.811 -19.558 1.00 78.62 89 LYS A CA 1
ATOM 708 C C . LYS A 1 89 ? 33.179 33.155 -19.928 1.00 78.62 89 LYS A C 1
ATOM 710 O O . LYS A 1 89 ? 32.472 33.718 -19.098 1.00 78.62 89 LYS A O 1
ATOM 715 N N . ALA A 1 90 ? 32.719 32.805 -21.130 1.00 73.06 90 ALA A N 1
ATOM 716 C CA . ALA A 1 90 ? 31.337 33.037 -21.548 1.00 73.06 90 ALA A CA 1
ATOM 717 C C . ALA A 1 90 ? 30.322 32.236 -20.712 1.00 73.06 90 ALA A C 1
ATOM 719 O O . ALA A 1 90 ? 29.253 32.753 -20.399 1.00 73.06 90 ALA A O 1
ATOM 720 N N . ILE A 1 91 ? 30.673 31.017 -20.290 1.00 72.00 91 ILE A N 1
ATOM 721 C CA . ILE A 1 91 ? 29.825 30.192 -19.413 1.00 72.00 91 ILE A CA 1
ATOM 722 C C . ILE A 1 91 ? 29.703 30.832 -18.021 1.00 72.00 91 ILE A C 1
ATOM 724 O O . ILE A 1 91 ? 28.622 30.857 -17.443 1.00 72.00 91 ILE A O 1
ATOM 728 N N . MET A 1 92 ? 30.792 31.395 -17.485 1.00 88.50 92 MET A N 1
ATOM 729 C CA . MET A 1 92 ? 30.745 32.139 -16.218 1.00 88.50 92 MET A CA 1
ATOM 730 C C . MET A 1 92 ? 29.884 33.404 -16.327 1.00 88.50 92 MET A C 1
ATOM 732 O O . MET A 1 92 ? 29.076 33.674 -15.443 1.00 88.50 92 MET A O 1
ATOM 736 N N . ALA A 1 93 ? 30.011 34.145 -17.431 1.00 76.62 93 ALA A N 1
ATOM 737 C CA . ALA A 1 93 ? 29.234 35.359 -17.665 1.00 76.62 93 ALA A CA 1
ATOM 738 C C . ALA A 1 93 ? 27.723 35.088 -17.788 1.00 76.62 93 ALA A C 1
ATOM 740 O O . ALA A 1 93 ? 26.921 35.870 -17.283 1.00 76.62 93 ALA A O 1
ATOM 741 N N . GLU A 1 94 ? 27.328 33.981 -18.423 1.00 88.19 94 GLU A N 1
ATOM 742 C CA . GLU A 1 94 ? 25.928 33.543 -18.447 1.00 88.19 94 GLU A CA 1
ATOM 743 C C . GLU A 1 94 ? 25.436 33.191 -17.039 1.00 88.19 94 GLU A C 1
ATOM 745 O O . GLU A 1 94 ? 24.403 33.707 -16.614 1.00 88.19 94 GLU A O 1
ATOM 750 N N . ALA A 1 95 ? 26.208 32.402 -16.285 1.00 73.00 95 ALA A N 1
ATOM 751 C CA . ALA A 1 95 ? 25.848 32.022 -14.922 1.00 73.00 95 ALA A CA 1
ATOM 752 C C . ALA A 1 95 ? 25.670 33.244 -14.000 1.00 73.00 95 ALA A C 1
ATOM 754 O O . ALA A 1 95 ? 24.749 33.267 -13.181 1.00 73.00 95 ALA A O 1
ATOM 755 N N . ASP A 1 96 ? 26.514 34.271 -14.139 1.00 80.19 96 ASP A N 1
ATOM 756 C CA . ASP A 1 96 ? 26.392 35.523 -13.384 1.00 80.19 96 ASP A CA 1
ATOM 757 C C . ASP A 1 96 ? 25.157 36.340 -13.796 1.00 80.19 96 ASP A C 1
ATOM 759 O O . ASP A 1 96 ? 24.452 36.849 -12.920 1.00 80.19 96 ASP A O 1
ATOM 763 N N . ALA A 1 97 ? 24.848 36.417 -15.095 1.00 76.19 97 ALA A N 1
ATOM 764 C CA . ALA A 1 97 ? 23.655 37.104 -15.597 1.00 76.19 97 ALA A CA 1
ATOM 765 C C . ALA A 1 97 ? 22.359 36.416 -15.132 1.00 76.19 97 ALA A C 1
ATOM 767 O O . ALA A 1 97 ? 21.427 37.072 -14.667 1.00 76.19 97 ALA A O 1
ATOM 768 N N . THR A 1 98 ? 22.310 35.085 -15.177 1.00 78.88 98 THR A N 1
ATOM 769 C CA . THR A 1 98 ? 21.177 34.306 -14.661 1.00 78.88 98 THR A CA 1
ATOM 770 C C . THR A 1 98 ? 21.045 34.476 -13.146 1.00 78.88 98 THR A C 1
ATOM 772 O O . THR A 1 98 ? 19.943 34.674 -12.631 1.00 78.88 98 THR A O 1
ATOM 775 N N . ALA A 1 99 ? 22.159 34.508 -12.408 1.00 81.62 99 ALA A N 1
ATOM 776 C CA . ALA A 1 99 ? 22.130 34.781 -10.974 1.00 81.62 99 ALA A CA 1
ATOM 777 C C . ALA A 1 99 ? 21.564 36.170 -10.629 1.00 81.62 99 ALA A C 1
ATOM 779 O O . ALA A 1 99 ? 20.950 36.334 -9.572 1.00 81.62 99 ALA A O 1
ATOM 780 N N . GLU A 1 100 ? 21.788 37.176 -11.472 1.00 85.88 100 GLU A N 1
ATOM 781 C CA . GLU A 1 100 ? 21.231 38.521 -11.296 1.00 85.88 100 GLU A CA 1
ATOM 782 C C . GLU A 1 100 ? 19.707 38.536 -11.455 1.00 85.88 100 GLU A C 1
ATOM 784 O O . GLU A 1 100 ? 19.021 39.097 -10.604 1.00 85.88 100 GLU A O 1
ATOM 789 N N . VAL A 1 101 ? 19.162 37.822 -12.446 1.00 83.25 101 VAL A N 1
ATOM 790 C CA . VAL A 1 101 ? 17.704 37.685 -12.633 1.00 83.25 101 VAL A CA 1
ATOM 791 C C . VAL A 1 101 ? 17.038 37.104 -11.385 1.00 83.25 101 VAL A C 1
ATOM 793 O O . VAL A 1 101 ? 16.093 37.687 -10.861 1.00 83.25 101 VAL A O 1
ATOM 796 N N . HIS A 1 102 ? 17.566 36.001 -10.851 1.00 85.88 102 HIS A N 1
ATOM 797 C CA . HIS A 1 102 ? 17.023 35.387 -9.633 1.00 85.88 102 HIS A CA 1
ATOM 798 C C . HIS A 1 102 ? 17.184 36.278 -8.389 1.00 85.88 102 HIS A C 1
ATOM 800 O O . HIS A 1 102 ? 16.351 36.243 -7.485 1.00 85.88 102 HIS A O 1
ATOM 806 N N . GLN A 1 103 ? 18.234 37.103 -8.330 1.00 90.31 103 GLN A N 1
ATOM 807 C CA . GLN A 1 103 ? 18.392 38.070 -7.243 1.00 90.31 103 GLN A CA 1
ATOM 808 C C . GLN A 1 103 ? 17.320 39.164 -7.309 1.00 90.31 103 GLN A C 1
ATOM 810 O O . GLN A 1 103 ? 16.740 39.484 -6.275 1.00 90.31 103 GLN A O 1
ATOM 815 N N . ASN A 1 104 ? 17.013 39.664 -8.508 1.00 87.75 104 ASN A N 1
ATOM 816 C CA . ASN A 1 104 ? 15.976 40.674 -8.712 1.00 87.75 104 ASN A CA 1
ATOM 817 C C . ASN A 1 104 ? 14.589 40.130 -8.339 1.00 87.75 104 ASN A C 1
ATOM 819 O O . ASN A 1 104 ? 13.874 40.778 -7.587 1.00 87.75 104 ASN A O 1
ATOM 823 N N . VAL A 1 105 ? 14.252 38.895 -8.736 1.00 87.06 105 VAL A N 1
ATOM 824 C CA . VAL A 1 105 ? 12.985 38.252 -8.328 1.00 87.06 105 VAL A CA 1
ATOM 825 C C . VAL A 1 105 ? 12.890 38.113 -6.801 1.00 87.06 105 VAL A C 1
ATOM 827 O O . VAL A 1 105 ? 11.839 38.390 -6.225 1.00 87.06 105 VAL A O 1
ATOM 830 N N . HIS A 1 106 ? 13.972 37.716 -6.114 1.00 93.88 106 HIS A N 1
ATOM 831 C CA . HIS A 1 106 ? 13.993 37.733 -4.644 1.00 93.88 106 HIS A CA 1
ATOM 832 C C . HIS A 1 106 ? 13.722 39.138 -4.104 1.00 93.88 106 HIS A C 1
ATOM 834 O O . HIS A 1 106 ? 12.928 39.279 -3.177 1.00 93.88 106 HIS A O 1
ATOM 840 N N . ASP A 1 107 ? 14.405 40.151 -4.636 1.00 92.81 107 ASP A N 1
ATOM 841 C CA . ASP A 1 107 ? 14.316 41.515 -4.126 1.00 92.81 107 ASP A CA 1
ATOM 842 C C . ASP A 1 107 ? 12.910 42.094 -4.327 1.00 92.81 107 ASP A C 1
ATOM 844 O O . ASP A 1 107 ? 12.373 42.656 -3.375 1.00 92.81 107 ASP A O 1
ATOM 848 N N . ASP A 1 108 ? 12.264 41.859 -5.468 1.00 90.62 108 ASP A N 1
ATOM 849 C CA . ASP A 1 108 ? 10.891 42.305 -5.736 1.00 90.62 108 ASP A CA 1
ATOM 850 C C . ASP A 1 108 ? 9.882 41.616 -4.792 1.00 90.62 108 ASP A C 1
ATOM 852 O O . ASP A 1 108 ? 9.039 42.257 -4.155 1.00 90.62 108 ASP A O 1
ATOM 856 N N . LEU A 1 109 ? 9.998 40.296 -4.597 1.00 91.25 109 LEU A N 1
ATOM 857 C CA . LEU A 1 109 ? 9.132 39.564 -3.661 1.00 91.25 109 LEU A CA 1
ATOM 858 C C . LEU A 1 109 ? 9.340 40.019 -2.206 1.00 91.25 109 LEU A C 1
ATOM 860 O O . LEU A 1 109 ? 8.377 40.196 -1.450 1.00 91.25 109 LEU A O 1
ATOM 864 N N . GLN A 1 110 ? 10.598 40.210 -1.806 1.00 93.94 110 GLN A N 1
ATOM 865 C CA . GLN A 1 110 ? 10.990 40.517 -0.433 1.00 93.94 110 GLN A CA 1
ATOM 866 C C . GLN A 1 110 ? 10.735 41.979 -0.054 1.00 93.94 110 GLN A C 1
ATOM 868 O O . GLN A 1 110 ? 10.381 42.251 1.100 1.00 93.94 110 GLN A O 1
ATOM 873 N N . ASN A 1 111 ? 10.927 42.906 -0.993 1.00 93.00 111 ASN A N 1
ATOM 874 C CA . ASN A 1 111 ? 10.914 44.345 -0.737 1.00 93.00 111 ASN A CA 1
ATOM 875 C C . ASN A 1 111 ? 9.630 45.034 -1.217 1.00 93.00 111 ASN A C 1
ATOM 877 O O . ASN A 1 111 ? 9.277 46.058 -0.632 1.00 93.00 111 ASN A O 1
ATOM 881 N N . ASP A 1 112 ? 8.885 44.451 -2.161 1.00 90.81 112 ASP A N 1
ATOM 882 C CA . ASP A 1 112 ? 7.646 45.057 -2.664 1.00 90.81 112 ASP A CA 1
ATOM 883 C C . ASP A 1 112 ? 6.405 44.283 -2.205 1.00 90.81 112 ASP A C 1
ATOM 885 O O . ASP A 1 112 ? 5.530 44.831 -1.521 1.00 90.81 112 ASP A O 1
ATOM 889 N N . VAL A 1 113 ? 6.336 42.982 -2.505 1.00 91.88 113 VAL A N 1
ATOM 890 C CA . VAL A 1 113 ? 5.123 42.185 -2.250 1.00 91.88 113 VAL A CA 1
ATOM 891 C C . VAL A 1 113 ? 4.910 41.943 -0.753 1.00 91.88 113 VAL A C 1
ATOM 893 O O . VAL A 1 113 ? 3.859 42.292 -0.209 1.00 91.88 113 VAL A O 1
ATOM 896 N N . ILE A 1 114 ? 5.904 41.391 -0.048 1.00 94.38 114 ILE A N 1
ATOM 897 C CA . ILE A 1 114 ? 5.785 41.090 1.391 1.00 94.38 114 ILE A CA 1
ATOM 898 C C . ILE A 1 114 ? 5.472 42.346 2.228 1.00 94.38 114 ILE A C 1
ATOM 900 O O . ILE A 1 114 ? 4.588 42.277 3.095 1.00 94.38 114 ILE A O 1
ATOM 904 N N . PRO A 1 115 ? 6.141 43.499 2.026 1.00 95.88 115 PRO A N 1
ATOM 905 C CA . PRO A 1 115 ? 5.815 44.719 2.758 1.00 95.88 115 PRO A CA 1
ATOM 906 C C . PRO A 1 115 ? 4.411 45.253 2.457 1.00 95.88 115 PRO A C 1
ATOM 908 O O . PRO A 1 115 ? 3.753 45.731 3.386 1.00 95.88 115 PRO A O 1
ATOM 911 N N . SER A 1 116 ? 3.914 45.109 1.223 1.00 94.62 116 SER A N 1
ATOM 912 C CA . SER A 1 116 ? 2.537 45.474 0.857 1.00 94.62 116 SER A CA 1
ATOM 913 C C . SER A 1 116 ? 1.501 44.670 1.656 1.00 94.62 116 SER A C 1
ATOM 915 O O . SER A 1 116 ? 0.628 45.256 2.310 1.00 94.62 116 SER A O 1
ATOM 917 N N . VAL A 1 117 ? 1.665 43.340 1.732 1.00 93.62 117 VAL A N 1
ATOM 918 C CA . VAL A 1 117 ? 0.781 42.466 2.531 1.00 93.62 117 VAL A CA 1
ATOM 919 C C . VAL A 1 117 ? 0.846 42.829 4.019 1.00 93.62 117 VAL A C 1
ATOM 921 O O . VAL A 1 117 ? -0.192 42.974 4.668 1.00 93.62 117 VAL A O 1
ATOM 924 N N . LYS A 1 118 ? 2.053 43.040 4.568 1.00 93.75 118 LYS A N 1
ATOM 925 C CA . LYS A 1 118 ? 2.254 43.423 5.981 1.00 93.75 118 LYS A CA 1
ATOM 926 C C . LYS A 1 118 ? 1.611 44.765 6.327 1.00 93.75 118 LYS A C 1
ATOM 928 O O . LYS A 1 118 ? 1.019 44.902 7.399 1.00 93.75 118 LYS A O 1
ATOM 933 N N . SER A 1 119 ? 1.737 45.755 5.444 1.00 94.06 119 SER A N 1
ATOM 934 C CA . SER A 1 119 ? 1.157 47.088 5.630 1.00 94.06 119 SER A CA 1
ATOM 935 C C . SER A 1 119 ? -0.369 47.016 5.681 1.00 94.06 119 SER A C 1
ATOM 937 O O . SER A 1 119 ? -0.987 47.502 6.634 1.00 94.06 119 SER A O 1
ATOM 939 N N . TRP A 1 120 ? -0.974 46.310 4.721 1.00 94.56 120 TRP A N 1
ATOM 940 C CA . TRP A 1 120 ? -2.418 46.097 4.689 1.00 94.56 120 TRP A CA 1
ATOM 941 C C . TRP A 1 120 ? -2.917 45.309 5.905 1.00 94.56 120 TRP A C 1
ATOM 943 O O . TRP A 1 120 ? -3.870 45.732 6.562 1.00 94.56 120 TRP A O 1
ATOM 953 N N . GLN A 1 121 ? -2.233 44.217 6.267 1.00 92.19 121 GLN A N 1
ATOM 954 C CA . GLN A 1 121 ? -2.564 43.402 7.439 1.00 92.19 121 GLN A CA 1
ATOM 955 C C . GLN A 1 121 ? -2.565 44.244 8.722 1.00 92.19 121 GLN A C 1
ATOM 957 O O . GLN A 1 121 ? -3.516 44.180 9.501 1.00 92.19 121 GLN A O 1
ATOM 962 N N . LYS A 1 122 ? -1.533 45.074 8.931 1.00 89.25 122 LYS A N 1
ATOM 963 C CA . LYS A 1 122 ? -1.415 45.946 10.110 1.00 89.25 122 LYS A CA 1
ATOM 964 C C . LYS A 1 122 ? -2.525 46.999 10.174 1.00 89.25 122 LYS A C 1
ATOM 966 O O . LYS A 1 122 ? -2.972 47.330 11.270 1.00 89.25 122 LYS A O 1
ATOM 971 N N . GLY A 1 123 ? -2.959 47.518 9.024 1.00 87.56 123 GLY A N 1
ATOM 972 C CA . GLY A 1 123 ? -4.066 48.472 8.933 1.00 87.56 123 GLY A CA 1
ATOM 973 C C . GLY A 1 123 ? -5.442 47.834 9.152 1.00 87.56 123 GLY A C 1
ATOM 974 O O . GLY A 1 123 ? -6.283 48.421 9.828 1.00 87.56 123 GLY A O 1
ATOM 975 N N . LYS A 1 124 ? -5.673 46.630 8.612 1.00 89.19 124 LYS A N 1
ATOM 976 C CA . LYS A 1 124 ? -6.981 45.952 8.642 1.00 89.19 124 LYS A CA 1
ATOM 977 C C . LYS A 1 124 ? -7.233 45.186 9.946 1.00 89.19 124 LYS A C 1
ATOM 979 O O . LYS A 1 124 ? -8.346 45.220 10.463 1.00 89.19 124 LYS A O 1
ATOM 984 N N . TYR A 1 125 ? -6.213 44.534 10.506 1.00 88.38 125 TYR A N 1
ATOM 985 C CA . TYR A 1 125 ? -6.327 43.678 11.695 1.00 88.38 125 TYR A CA 1
ATOM 986 C C . TYR A 1 125 ? -5.689 44.326 12.928 1.00 88.38 125 TYR A C 1
ATOM 988 O O . TYR A 1 125 ? -4.732 43.816 13.518 1.00 88.38 125 TYR A O 1
ATOM 996 N N . VAL A 1 126 ? -6.225 45.478 13.337 1.00 84.88 126 VAL A N 1
ATOM 997 C CA . VAL A 1 126 ? -5.743 46.204 14.521 1.00 84.88 126 VAL A CA 1
ATOM 998 C C . VAL A 1 126 ? -5.968 45.359 15.780 1.00 84.88 126 VAL A C 1
ATOM 1000 O O . VAL A 1 126 ? -7.104 45.060 16.157 1.00 84.88 126 VAL A O 1
ATOM 1003 N N . LYS A 1 127 ? -4.875 44.970 16.445 1.00 75.69 127 LYS A N 1
ATOM 1004 C CA . LYS A 1 127 ? -4.901 44.124 17.646 1.00 75.69 127 LYS A CA 1
ATOM 1005 C C . LYS A 1 127 ? -5.198 44.937 18.910 1.00 75.69 127 LYS A C 1
ATOM 1007 O O . LYS A 1 127 ? -4.596 45.984 19.135 1.00 75.69 127 LYS A O 1
ATOM 1012 N N . SER A 1 128 ? -6.060 44.408 19.776 1.00 66.25 128 SER A N 1
ATOM 1013 C CA . SER A 1 128 ? -6.261 44.869 21.155 1.00 66.25 128 SER A CA 1
ATOM 1014 C C . SER A 1 128 ? -6.051 43.701 22.116 1.00 66.25 128 SER A C 1
ATOM 1016 O O . SER A 1 128 ? -6.843 42.762 22.110 1.00 66.25 128 SER A O 1
ATOM 1018 N N . MET A 1 129 ? -4.982 43.774 22.922 1.00 64.81 129 MET A N 1
ATOM 1019 C CA . MET A 1 129 ? -4.521 42.832 23.963 1.00 64.81 129 MET A CA 1
ATOM 1020 C C . MET A 1 129 ? -4.374 41.352 23.533 1.00 64.81 129 MET A C 1
ATOM 1022 O O . MET A 1 129 ? -3.280 40.816 23.662 1.00 64.81 129 MET A O 1
ATOM 1026 N N . MET A 1 130 ? -5.416 40.709 22.986 1.00 58.84 130 MET A N 1
ATOM 1027 C CA . MET A 1 130 ? -5.412 39.337 22.443 1.00 58.84 130 MET A CA 1
ATOM 1028 C C . MET A 1 130 ? -6.324 39.100 21.214 1.00 58.84 130 MET A C 1
ATOM 1030 O O . MET A 1 130 ? -6.267 38.015 20.646 1.00 58.84 130 MET A O 1
ATOM 1034 N N . HIS A 1 131 ? -7.133 40.071 20.766 1.00 67.25 131 HIS A N 1
ATOM 1035 C CA . HIS A 1 131 ? -8.089 39.886 19.656 1.00 67.25 131 HIS A CA 1
ATOM 1036 C C . HIS A 1 131 ? -7.992 40.996 18.607 1.00 67.25 131 HIS A C 1
ATOM 1038 O O . HIS A 1 131 ? -7.525 42.103 18.901 1.00 67.25 131 HIS A O 1
ATOM 1044 N N . VAL A 1 132 ? -8.463 40.722 17.387 1.00 80.62 132 VAL A N 1
ATOM 1045 C CA . VAL A 1 132 ? -8.690 41.772 16.389 1.00 80.62 132 VAL A CA 1
ATOM 1046 C C . VAL A 1 132 ? -9.872 42.623 16.857 1.00 80.62 132 VAL A C 1
ATOM 1048 O O . VAL A 1 132 ? -10.936 42.107 17.195 1.00 80.62 132 VAL A O 1
ATOM 1051 N N . LYS A 1 133 ? -9.685 43.945 16.913 1.00 85.38 133 LYS A N 1
ATOM 1052 C CA . LYS A 1 133 ? -10.686 44.871 17.463 1.00 85.38 133 LYS A CA 1
ATOM 1053 C C . LYS A 1 133 ? -12.051 44.712 16.777 1.00 85.38 133 LYS A C 1
ATOM 1055 O O . LYS A 1 133 ? -13.054 44.564 17.463 1.00 85.38 133 LYS A O 1
ATOM 1060 N N . SER A 1 134 ? -12.061 44.654 15.445 1.00 84.06 134 SER A N 1
ATOM 1061 C CA . SER A 1 134 ? -13.282 44.523 14.643 1.00 84.06 134 SER A CA 1
ATOM 1062 C C . SER A 1 134 ? -14.000 43.181 14.831 1.00 84.06 134 SER A C 1
ATOM 1064 O O . SER A 1 134 ? -15.222 43.156 14.885 1.00 84.06 134 SER A O 1
ATOM 1066 N N . THR A 1 135 ? -13.280 42.063 14.999 1.00 87.69 135 THR A N 1
ATOM 1067 C CA . THR A 1 135 ? -13.919 40.747 15.208 1.00 87.69 135 THR A CA 1
ATOM 1068 C C . THR A 1 135 ? -14.545 40.642 16.594 1.00 87.69 135 THR A C 1
ATOM 1070 O O . THR A 1 135 ? -15.639 40.099 16.741 1.00 87.69 135 THR A O 1
ATOM 1073 N N . LYS A 1 136 ? -13.911 41.253 17.602 1.00 89.50 136 LYS A N 1
ATOM 1074 C CA . LYS A 1 136 ? -14.493 41.406 18.939 1.00 89.50 136 LYS A CA 1
ATOM 1075 C C . LYS A 1 136 ? -15.742 42.293 18.929 1.00 89.50 136 LYS A C 1
ATOM 1077 O O . LYS A 1 136 ? -16.704 41.986 19.625 1.00 89.50 136 LYS A O 1
ATOM 1082 N N . GLU A 1 137 ? -15.738 43.377 18.154 1.00 92.56 137 GLU A N 1
ATOM 1083 C CA . GLU A 1 137 ? -16.918 44.233 17.973 1.00 92.56 137 GLU A CA 1
ATOM 1084 C C . GLU A 1 137 ? -18.079 43.453 17.336 1.00 92.56 137 GLU A C 1
ATOM 1086 O O . GLU A 1 137 ? -19.185 43.493 17.873 1.00 92.56 137 GLU A O 1
ATOM 1091 N N . PHE A 1 138 ? -17.824 42.662 16.285 1.00 94.69 138 PHE A N 1
ATOM 1092 C CA . PHE A 1 138 ? -18.846 41.800 15.676 1.00 94.69 138 PHE A CA 1
ATOM 1093 C C . PHE A 1 138 ? -19.413 40.765 16.656 1.00 94.69 138 PHE A C 1
ATOM 1095 O O . PHE A 1 138 ? -20.629 40.597 16.723 1.00 94.69 138 PHE A O 1
ATOM 1102 N N . ASP A 1 139 ? -18.566 40.096 17.446 1.00 94.06 139 ASP A N 1
ATOM 1103 C CA . ASP A 1 139 ? -19.026 39.131 18.456 1.00 94.06 139 ASP A CA 1
ATOM 1104 C C . ASP A 1 139 ? -19.959 39.783 19.488 1.00 94.06 139 ASP A C 1
ATOM 1106 O O . ASP A 1 139 ? -21.042 39.270 19.769 1.00 94.06 139 ASP A O 1
ATOM 1110 N N . GLU A 1 140 ? -19.589 40.950 20.020 1.00 94.62 140 GLU A N 1
ATOM 1111 C CA . GLU A 1 140 ? -20.414 41.671 20.996 1.00 94.62 140 GLU A CA 1
ATOM 1112 C C . GLU A 1 140 ? -21.727 42.203 20.398 1.00 94.62 140 GLU A C 1
ATOM 1114 O O . GLU A 1 140 ? -22.757 42.241 21.081 1.00 94.62 140 GLU A O 1
ATOM 1119 N N . GLU A 1 141 ? -21.729 42.590 19.125 1.00 95.38 141 GLU A N 1
ATOM 1120 C CA . GLU A 1 141 ? -22.939 43.009 18.418 1.00 95.38 141 GLU A CA 1
ATOM 1121 C C . GLU A 1 141 ? -23.886 41.841 18.135 1.00 95.38 141 GLU A C 1
ATOM 1123 O O . GLU A 1 141 ? -25.082 41.968 18.405 1.00 95.38 141 GLU A O 1
ATOM 1128 N N . PHE A 1 142 ? -23.377 40.682 17.708 1.00 96.75 142 PHE A N 1
ATOM 1129 C CA . PHE A 1 142 ? -24.191 39.472 17.573 1.00 96.75 142 PHE A CA 1
ATOM 1130 C C . PHE A 1 142 ? -24.780 39.029 18.919 1.00 96.75 142 PHE A C 1
ATOM 1132 O O . PHE A 1 142 ? -25.975 38.736 19.000 1.00 96.75 142 PHE A O 1
ATOM 1139 N N . LYS A 1 143 ? -23.999 39.059 20.012 1.00 94.69 143 LYS A N 1
ATOM 1140 C CA . LYS A 1 143 ? -24.529 38.806 21.369 1.00 94.69 143 LYS A CA 1
ATOM 1141 C C . LYS A 1 143 ? -25.658 39.768 21.719 1.00 94.69 143 LYS A C 1
ATOM 1143 O O . LYS A 1 143 ? -26.658 39.363 22.316 1.00 94.69 143 LYS A O 1
ATOM 1148 N N . ARG A 1 144 ? -25.511 41.049 21.367 1.00 95.44 144 ARG A N 1
ATOM 1149 C CA . ARG A 1 144 ? -26.530 42.079 21.611 1.00 95.44 144 ARG A CA 1
ATOM 1150 C C . ARG A 1 144 ? -27.797 41.822 20.794 1.00 95.44 144 ARG A C 1
ATOM 1152 O O . ARG A 1 144 ? -28.878 41.929 21.371 1.00 95.44 144 ARG A O 1
ATOM 1159 N N . ALA A 1 145 ? -27.664 41.438 19.526 1.00 94.19 145 ALA A N 1
ATOM 1160 C CA . ALA A 1 145 ? -28.775 41.073 18.646 1.00 94.19 145 ALA A CA 1
ATOM 1161 C C . ALA A 1 145 ? -29.520 39.814 19.139 1.00 94.19 145 ALA A C 1
ATOM 1163 O O . ALA A 1 145 ? -30.749 39.789 19.159 1.00 94.19 145 ALA A O 1
ATOM 1164 N N . GLN A 1 146 ? -28.805 38.797 19.640 1.00 94.19 146 GLN A N 1
ATOM 1165 C CA . GLN A 1 146 ? -29.418 37.568 20.174 1.00 94.19 146 GLN A CA 1
ATOM 1166 C C . GLN A 1 146 ? -30.091 37.746 21.542 1.00 94.19 146 GLN A C 1
ATOM 1168 O O . GLN A 1 146 ? -31.023 37.011 21.869 1.00 94.19 146 GLN A O 1
ATOM 1173 N N . LYS A 1 147 ? -29.650 38.703 22.367 1.00 93.69 147 LYS A N 1
ATOM 1174 C CA . LYS A 1 147 ? -30.064 38.815 23.778 1.00 93.69 147 LYS A CA 1
ATOM 1175 C C . LYS A 1 147 ? -31.588 38.902 24.004 1.00 93.69 147 LYS A C 1
ATOM 1177 O O . LYS A 1 147 ? -32.072 38.198 24.898 1.00 93.69 147 LYS A O 1
ATOM 1182 N N . PRO A 1 148 ? -32.370 39.721 23.270 1.00 92.69 148 PRO A N 1
ATOM 1183 C CA . PRO A 1 148 ? -33.821 39.790 23.461 1.00 92.69 148 PRO A CA 1
ATOM 1184 C C . PRO A 1 148 ? -34.525 38.478 23.093 1.00 92.69 148 PRO A C 1
ATOM 1186 O O . PRO A 1 148 ? -35.369 38.003 23.856 1.00 92.69 148 PRO A O 1
ATOM 1189 N N . TRP A 1 149 ? -34.136 37.869 21.970 1.00 93.31 149 TRP A N 1
ATOM 1190 C CA . TRP A 1 149 ? -34.711 36.616 21.480 1.00 93.31 149 TRP A CA 1
ATOM 1191 C C . TRP A 1 149 ? -34.359 35.438 22.397 1.00 93.31 149 TRP A C 1
ATOM 1193 O O . TRP A 1 149 ? -35.247 34.705 22.822 1.00 93.31 149 TRP A O 1
ATOM 1203 N N . ALA A 1 150 ? -33.100 35.332 22.834 1.00 92.62 150 ALA A N 1
ATOM 1204 C CA . ALA A 1 150 ? -32.641 34.306 23.773 1.00 92.62 150 ALA A CA 1
ATOM 1205 C C . ALA A 1 150 ? -33.407 34.334 25.108 1.00 92.62 150 ALA A C 1
ATOM 1207 O O . ALA A 1 150 ? -33.704 33.287 25.686 1.00 92.62 150 ALA A O 1
ATOM 1208 N N . LYS A 1 151 ? -33.789 35.526 25.591 1.00 93.62 151 LYS A N 1
ATOM 1209 C CA . LYS A 1 151 ? -34.620 35.676 26.796 1.00 93.62 151 LYS A CA 1
ATOM 1210 C C . LYS A 1 151 ? -36.035 35.123 26.597 1.00 93.62 151 LYS A C 1
ATOM 1212 O O . LYS A 1 151 ? -36.577 34.516 27.521 1.00 93.62 151 LYS A O 1
ATOM 1217 N N . LEU A 1 152 ? -36.644 35.352 25.433 1.00 93.12 152 LEU A N 1
ATOM 1218 C CA . LEU A 1 152 ? -37.965 34.811 25.096 1.00 93.12 152 LEU A CA 1
ATOM 1219 C C . LEU A 1 152 ? -37.895 33.296 24.876 1.00 93.12 152 LEU A C 1
ATOM 1221 O O . LEU A 1 152 ? -38.706 32.566 25.440 1.00 93.12 152 LEU A O 1
ATOM 1225 N N . TYR A 1 153 ? -36.871 32.814 24.173 1.00 92.56 153 TYR A N 1
ATOM 1226 C CA . TYR A 1 153 ? -36.634 31.389 23.954 1.00 92.56 153 TYR A CA 1
ATOM 1227 C C . TYR A 1 153 ? -36.445 30.627 25.275 1.00 92.56 153 TYR A C 1
ATOM 1229 O O . TYR A 1 153 ? -37.053 29.581 25.488 1.00 92.56 153 TYR A O 1
ATOM 1237 N N . GLY A 1 154 ? -35.713 31.202 26.236 1.00 92.00 154 GLY A N 1
ATOM 1238 C CA . GLY A 1 154 ? -35.587 30.632 27.581 1.00 92.00 154 GLY A CA 1
ATOM 1239 C C . GLY A 1 154 ? -36.917 30.528 28.347 1.00 92.00 154 GLY A C 1
ATOM 1240 O O . GLY A 1 154 ? -37.094 29.607 29.146 1.00 92.00 154 GLY A O 1
ATOM 1241 N N . LYS A 1 155 ? -37.884 31.428 28.098 1.00 93.88 155 LYS A N 1
ATOM 1242 C CA . LYS A 1 155 ? -39.248 31.299 28.649 1.00 93.88 155 LYS A CA 1
ATOM 1243 C C . LYS A 1 155 ? -40.020 30.162 27.982 1.00 93.88 155 LYS A C 1
ATOM 1245 O O . LYS A 1 155 ? -40.688 29.411 28.687 1.00 93.88 155 LYS A O 1
ATOM 1250 N N . VAL A 1 156 ? -39.913 30.032 26.658 1.00 92.81 156 VAL A N 1
ATOM 1251 C CA . VAL A 1 156 ? -40.525 28.941 25.882 1.00 92.81 156 VAL A CA 1
ATOM 1252 C C . VAL A 1 156 ? -40.039 27.588 26.400 1.00 92.81 156 VAL A C 1
ATOM 1254 O O . VAL A 1 156 ? -40.852 26.745 26.764 1.00 92.81 156 VAL A O 1
ATOM 1257 N N . ASP A 1 157 ? -38.726 27.416 26.540 1.00 90.50 157 ASP A N 1
ATOM 1258 C CA . ASP A 1 157 ? -38.108 26.189 27.052 1.00 90.50 157 ASP A CA 1
ATOM 1259 C C . ASP A 1 157 ? -38.520 25.878 28.508 1.00 90.50 157 ASP A C 1
ATOM 1261 O O . ASP A 1 157 ? -38.809 24.733 28.866 1.00 90.50 157 ASP A O 1
ATOM 1265 N N . LYS A 1 158 ? -38.645 26.909 29.357 1.00 93.50 158 LYS A N 1
ATOM 1266 C CA . LYS A 1 158 ? -39.180 26.759 30.718 1.00 93.50 158 LYS A CA 1
ATOM 1267 C C . LYS A 1 158 ? -40.626 26.248 30.716 1.00 93.50 158 LYS A C 1
ATOM 1269 O O . LYS A 1 158 ? -40.908 25.260 31.393 1.00 93.50 158 LYS A O 1
ATOM 1274 N N . TYR A 1 159 ? -41.532 26.891 29.980 1.00 94.94 159 TYR A N 1
ATOM 1275 C CA . TYR A 1 159 ? -42.950 26.511 29.987 1.00 94.94 159 TYR A CA 1
ATOM 1276 C C . TYR A 1 159 ? -43.224 25.200 29.250 1.00 94.94 159 TYR A C 1
ATOM 1278 O O . TYR A 1 159 ? -44.099 24.449 29.675 1.00 94.94 159 TYR A O 1
ATOM 1286 N N . LYS A 1 160 ? -42.427 24.859 28.233 1.00 92.94 160 LYS A N 1
ATOM 1287 C CA . LYS A 1 160 ? -42.421 23.528 27.616 1.00 92.94 160 LYS A CA 1
ATOM 1288 C C . LYS A 1 160 ? -42.149 22.437 28.655 1.00 92.94 160 LYS A C 1
ATOM 1290 O O . LYS A 1 160 ? -42.911 21.478 28.760 1.00 92.94 160 LYS A O 1
ATOM 1295 N N . ARG A 1 161 ? -41.104 22.599 29.480 1.00 91.06 161 ARG A N 1
ATOM 1296 C CA . ARG A 1 161 ? -40.802 21.655 30.573 1.00 91.06 161 ARG A CA 1
ATOM 1297 C C . ARG A 1 161 ? -41.942 21.555 31.585 1.00 91.06 161 ARG A C 1
ATOM 1299 O O . ARG A 1 161 ? -42.307 20.445 31.960 1.00 91.06 161 ARG A O 1
ATOM 1306 N N . GLU A 1 162 ? -42.516 22.684 32.003 1.00 92.62 162 GLU A N 1
ATOM 1307 C CA . GLU A 1 162 ? -43.673 22.698 32.913 1.00 92.62 162 GLU A CA 1
ATOM 1308 C C . GLU A 1 162 ? -44.878 21.949 32.307 1.00 92.62 162 GLU A C 1
ATOM 1310 O O . GLU A 1 162 ? -45.482 21.115 32.985 1.00 92.62 162 GLU A O 1
ATOM 1315 N N . TYR A 1 163 ? -45.174 22.158 31.018 1.00 93.06 163 TYR A N 1
ATOM 1316 C CA . TYR A 1 163 ? -46.235 21.455 30.288 1.00 93.06 163 TYR A CA 1
ATOM 1317 C C . TYR A 1 163 ? -45.992 19.939 30.198 1.00 93.06 163 TYR A C 1
ATOM 1319 O O . TYR A 1 163 ? -46.901 19.142 30.457 1.00 93.06 163 TYR A O 1
ATOM 1327 N N . HIS A 1 164 ? -44.760 19.516 29.901 1.00 91.94 164 HIS A N 1
ATOM 1328 C CA . HIS A 1 164 ? -44.391 18.097 29.841 1.00 91.94 164 HIS A CA 1
ATOM 1329 C C . HIS A 1 164 ? -44.534 17.417 31.215 1.00 91.94 164 HIS A C 1
ATOM 1331 O O . HIS A 1 164 ? -45.074 16.312 31.313 1.00 91.94 164 HIS A O 1
ATOM 1337 N N . VAL A 1 165 ? -44.104 18.086 32.291 1.00 90.06 165 VAL A N 1
ATOM 1338 C CA . VAL A 1 165 ? -44.233 17.582 33.670 1.00 90.06 165 VAL A CA 1
ATOM 1339 C C . VAL A 1 165 ? -45.700 17.482 34.094 1.00 90.06 165 VAL A C 1
ATOM 1341 O O . VAL A 1 165 ? -46.102 16.463 34.665 1.00 90.06 165 VAL A O 1
ATOM 1344 N N . ALA A 1 166 ? -46.517 18.492 33.785 1.00 90.25 166 ALA A N 1
ATOM 1345 C CA . ALA A 1 166 ? -47.949 18.472 34.079 1.00 90.25 166 ALA A CA 1
ATOM 1346 C C . ALA A 1 166 ? -48.673 17.353 33.308 1.00 90.25 166 ALA A C 1
ATOM 1348 O O . ALA A 1 166 ? -49.490 16.632 33.881 1.00 90.25 166 ALA A O 1
ATOM 1349 N N . THR A 1 167 ? -48.301 17.125 32.043 1.00 90.25 167 THR A N 1
ATOM 1350 C CA . THR A 1 167 ? -48.844 16.031 31.220 1.00 90.25 167 THR A CA 1
ATOM 1351 C C . THR A 1 167 ? -48.492 14.654 31.789 1.00 90.25 167 THR A C 1
ATOM 1353 O O . THR A 1 167 ? -49.368 13.797 31.914 1.00 90.25 167 THR A O 1
ATOM 1356 N N . LYS A 1 168 ? -47.240 14.447 32.220 1.00 89.25 168 LYS A N 1
ATOM 1357 C CA . LYS A 1 168 ? -46.820 13.202 32.886 1.00 89.25 168 LYS A CA 1
ATOM 1358 C C . LYS A 1 168 ? -47.559 12.979 34.212 1.00 89.25 168 LYS A C 1
ATOM 1360 O O . LYS A 1 168 ? -47.960 11.855 34.525 1.00 89.25 168 LYS A O 1
ATOM 1365 N N . SER A 1 169 ? -47.761 14.049 34.980 1.00 87.69 169 SER A N 1
ATOM 1366 C CA . SER A 1 169 ? -48.466 14.004 36.267 1.00 87.69 169 SER A CA 1
ATOM 1367 C C . SER A 1 169 ? -49.944 13.642 36.096 1.00 87.69 169 SER A C 1
ATOM 1369 O O . SER A 1 169 ? -50.449 12.807 36.847 1.00 87.69 169 SER A O 1
ATOM 1371 N N . LEU A 1 170 ? -50.608 14.186 35.067 1.00 88.62 170 LEU A N 1
ATOM 1372 C CA . LEU A 1 170 ? -51.975 13.814 34.699 1.00 88.62 170 LEU A CA 1
ATOM 1373 C C . LEU A 1 170 ? -52.073 12.334 34.304 1.00 88.62 170 LEU A C 1
ATOM 1375 O O . LEU A 1 170 ? -52.875 11.618 34.897 1.00 88.62 170 LEU A O 1
ATOM 1379 N N . LYS A 1 171 ? -51.202 11.846 33.407 1.00 87.88 171 LYS A N 1
ATOM 1380 C CA . LYS A 1 171 ? -51.189 10.429 32.986 1.00 87.88 171 LYS A CA 1
ATOM 1381 C C . LYS A 1 171 ? -51.021 9.474 34.177 1.00 87.88 171 LYS A C 1
ATOM 1383 O O . LYS A 1 171 ? -51.671 8.432 34.255 1.00 87.88 171 LYS A O 1
ATOM 1388 N N . THR A 1 172 ? -50.176 9.850 35.139 1.00 87.06 172 THR A N 1
ATOM 1389 C CA . THR A 1 172 ? -49.963 9.075 36.375 1.00 87.06 172 THR A CA 1
ATOM 1390 C C . THR A 1 172 ? -51.222 9.041 37.244 1.00 87.06 172 THR A C 1
ATOM 1392 O O . THR A 1 172 ? -51.603 7.980 37.738 1.00 87.06 172 THR A O 1
ATOM 1395 N N . ALA A 1 173 ? -51.888 10.187 37.415 1.00 85.31 173 ALA A N 1
ATOM 1396 C CA . ALA A 1 173 ? -53.125 10.280 38.186 1.00 85.31 173 ALA A CA 1
ATOM 1397 C C . ALA A 1 173 ? -54.278 9.501 37.524 1.00 85.31 173 ALA A C 1
ATOM 1399 O O . ALA A 1 173 ? -54.993 8.785 38.218 1.00 85.31 173 ALA A O 1
ATOM 1400 N N . GLU A 1 174 ? -54.420 9.576 36.197 1.00 86.62 174 GLU A N 1
ATOM 1401 C CA . GLU A 1 174 ? -55.428 8.831 35.422 1.00 86.62 174 GLU A CA 1
ATOM 1402 C C . GLU A 1 174 ? -55.196 7.315 35.495 1.00 86.62 174 GLU A C 1
ATOM 1404 O O . GLU A 1 174 ? -56.139 6.541 35.649 1.00 86.62 174 GLU A O 1
ATOM 1409 N N . THR A 1 175 ? -53.933 6.877 35.478 1.00 85.44 175 THR A N 1
ATOM 1410 C CA . THR A 1 175 ? -53.580 5.461 35.680 1.00 85.44 175 THR A CA 1
ATOM 1411 C C . THR A 1 175 ? -53.969 4.989 37.083 1.00 85.44 175 THR A C 1
ATOM 1413 O O . THR A 1 175 ? -54.561 3.921 37.241 1.00 85.44 175 THR A O 1
ATOM 1416 N N . GLN A 1 176 ? -53.691 5.799 38.112 1.00 82.94 176 GLN A N 1
ATOM 1417 C CA . GLN A 1 176 ? -54.083 5.497 39.490 1.00 82.94 176 GLN A CA 1
ATOM 1418 C C . GLN A 1 176 ? -55.612 5.440 39.647 1.00 82.94 176 GLN A C 1
ATOM 1420 O O . GLN A 1 176 ? -56.125 4.571 40.352 1.00 82.94 176 GLN A O 1
ATOM 1425 N N . GLU A 1 177 ? -56.342 6.323 38.964 1.00 84.94 177 GLU A N 1
ATOM 1426 C CA . GLU A 1 177 ? -57.804 6.315 38.939 1.00 84.94 177 GLU A CA 1
ATOM 1427 C C . GLU A 1 177 ? -58.358 5.054 38.262 1.00 84.94 177 GLU A C 1
ATOM 1429 O O . GLU A 1 177 ? -59.214 4.383 38.840 1.00 84.94 177 GLU A O 1
ATOM 1434 N N . ASN A 1 178 ? -57.834 4.675 37.094 1.00 83.50 178 ASN A N 1
ATOM 1435 C CA . ASN A 1 178 ? -58.243 3.464 36.376 1.00 83.50 178 ASN A CA 1
ATOM 1436 C C . ASN A 1 178 ? -57.990 2.194 37.199 1.00 83.50 178 ASN A C 1
ATOM 1438 O O . ASN A 1 178 ? -58.880 1.353 37.317 1.00 83.50 178 ASN A O 1
ATOM 1442 N N . ASN A 1 179 ? -56.829 2.094 37.851 1.00 82.44 179 ASN A N 1
ATOM 1443 C CA . ASN A 1 179 ? -56.515 0.974 38.741 1.00 82.44 179 ASN A CA 1
ATOM 1444 C C . ASN A 1 179 ? -57.465 0.928 39.950 1.00 82.44 179 ASN A C 1
ATOM 1446 O O . ASN A 1 179 ? -57.954 -0.139 40.311 1.00 82.44 179 ASN A O 1
ATOM 1450 N N . SER A 1 180 ? -57.800 2.086 40.533 1.00 77.94 180 SER A N 1
ATOM 1451 C CA . SER A 1 180 ? -58.757 2.160 41.647 1.00 77.94 180 SER A CA 1
ATOM 1452 C C . SER A 1 180 ? -60.192 1.798 41.246 1.00 77.94 180 SER A C 1
ATOM 1454 O O . SER A 1 180 ? -60.957 1.318 42.080 1.00 77.94 180 SER A O 1
ATOM 1456 N N . LYS A 1 181 ? -60.569 2.000 39.973 1.00 78.12 181 LYS A N 1
ATOM 1457 C CA . LYS A 1 181 ? -61.883 1.610 39.437 1.00 78.12 181 LYS A CA 1
ATOM 1458 C C . LYS A 1 181 ? -62.009 0.088 39.308 1.00 78.12 181 LYS A C 1
ATOM 1460 O O . LYS A 1 181 ? -63.095 -0.429 39.571 1.00 78.12 181 LYS A O 1
ATOM 1465 N N . LEU A 1 182 ? -60.910 -0.594 38.973 1.00 76.44 182 LEU A N 1
ATOM 1466 C CA . LEU A 1 182 ? -60.819 -2.049 38.784 1.00 76.44 182 LEU A CA 1
ATOM 1467 C C . LEU A 1 182 ? -60.732 -2.850 40.099 1.00 76.44 182 LEU A C 1
ATOM 1469 O O . LEU A 1 182 ? -61.102 -4.019 40.116 1.00 76.44 182 LEU A O 1
ATOM 1473 N N . ASP A 1 183 ? -60.285 -2.237 41.199 1.00 74.31 183 ASP A N 1
ATOM 1474 C CA . ASP A 1 183 ? -60.113 -2.905 42.496 1.00 74.31 183 ASP A CA 1
ATOM 1475 C C . ASP A 1 183 ? -61.326 -2.709 43.428 1.00 74.31 183 ASP A C 1
ATOM 1477 O O . ASP A 1 183 ? -61.524 -1.640 44.014 1.00 74.31 183 ASP A O 1
ATOM 1481 N N . SER A 1 184 ? -62.141 -3.755 43.601 1.00 69.19 184 SER A N 1
ATOM 1482 C CA . SER A 1 184 ? -63.354 -3.753 44.437 1.00 69.19 184 SER A CA 1
ATOM 1483 C C . SER A 1 184 ? -63.107 -3.554 45.941 1.00 69.19 184 SER A C 1
ATOM 1485 O O . SER A 1 184 ? -64.071 -3.371 46.680 1.00 69.19 184 SER A O 1
ATOM 1487 N N . SER A 1 185 ? -61.851 -3.581 46.405 1.00 71.81 185 SER A N 1
ATOM 1488 C CA . SER A 1 185 ? -61.489 -3.376 47.815 1.00 71.81 185 SER A CA 1
ATOM 1489 C C . SER A 1 185 ? -61.303 -1.903 48.212 1.00 71.81 185 SER A C 1
ATOM 1491 O O . SER A 1 185 ? -61.240 -1.594 49.402 1.00 71.81 185 SER A O 1
ATOM 1493 N N . VAL A 1 186 ? -61.253 -0.977 47.243 1.00 74.00 186 VAL A N 1
ATOM 1494 C CA . VAL A 1 186 ? -61.014 0.457 47.497 1.00 74.00 186 VAL A CA 1
ATOM 1495 C C . VAL A 1 186 ? -62.309 1.180 47.920 1.00 74.00 186 VAL A C 1
ATOM 1497 O O . VAL A 1 186 ? -63.239 1.252 47.107 1.00 74.00 186 VAL A O 1
ATOM 1500 N N . PRO A 1 187 ? -62.372 1.794 49.125 1.00 77.50 187 PRO A N 1
ATOM 1501 C CA . PRO A 1 187 ? -63.543 2.526 49.618 1.00 77.50 187 PRO A CA 1
ATOM 1502 C C . PRO A 1 187 ? -63.974 3.697 48.721 1.00 77.50 187 PRO A C 1
ATOM 1504 O O . PRO A 1 187 ? -63.146 4.386 48.119 1.00 77.50 187 PRO A O 1
ATOM 1507 N N . GLN A 1 188 ? -65.279 3.983 48.689 1.00 73.06 188 GLN A N 1
ATOM 1508 C CA . GLN A 1 188 ? -65.877 5.008 47.822 1.00 73.06 188 GLN A CA 1
ATOM 1509 C C . GLN A 1 188 ? -65.318 6.424 48.081 1.00 73.06 188 GLN A C 1
ATOM 1511 O O . GLN A 1 188 ? -65.027 7.151 47.130 1.00 73.06 188 GLN A O 1
ATOM 1516 N N . ASP A 1 189 ? -65.044 6.772 49.341 1.00 76.62 189 ASP A N 1
ATOM 1517 C CA . ASP A 1 189 ? -64.434 8.057 49.724 1.00 76.62 189 ASP A CA 1
ATOM 1518 C C . ASP A 1 189 ? -62.991 8.210 49.216 1.00 76.62 189 ASP A C 1
ATOM 1520 O O . ASP A 1 189 ? -62.523 9.314 48.925 1.00 76.62 189 ASP A O 1
ATOM 1524 N N . GLN A 1 190 ? -62.262 7.098 49.089 1.00 77.44 190 GLN A N 1
ATOM 1525 C CA . GLN A 1 190 ? -60.895 7.093 48.576 1.00 77.44 190 GLN A CA 1
ATOM 1526 C C . GLN A 1 190 ? -60.876 7.232 47.049 1.00 77.44 190 GLN A C 1
ATOM 1528 O O . GLN A 1 190 ? -60.015 7.934 46.517 1.00 77.44 190 GLN A O 1
ATOM 1533 N N . ARG A 1 191 ? -61.865 6.655 46.351 1.00 78.88 191 ARG A N 1
ATOM 1534 C CA . ARG A 1 191 ? -62.063 6.855 44.904 1.00 78.88 191 ARG A CA 1
ATOM 1535 C C . ARG A 1 191 ? -62.381 8.320 44.576 1.00 78.88 191 ARG A C 1
ATOM 1537 O O . ARG A 1 191 ? -61.768 8.871 43.668 1.00 78.88 191 ARG A O 1
ATOM 1544 N N . ALA A 1 192 ? -63.234 8.980 45.368 1.00 81.00 192 ALA A N 1
ATOM 1545 C CA . ALA A 1 192 ? -63.565 10.399 45.186 1.00 81.00 192 ALA A CA 1
ATOM 1546 C C . ALA A 1 192 ? -62.329 11.321 45.268 1.00 81.00 192 ALA A C 1
ATOM 1548 O O . ALA A 1 192 ? -62.157 12.207 44.431 1.00 81.00 192 ALA A O 1
ATOM 1549 N N . LYS A 1 193 ? -61.412 11.064 46.213 1.00 83.56 193 LYS A N 1
ATOM 1550 C CA . LYS A 1 193 ? -60.145 11.815 46.344 1.00 83.56 193 LYS A CA 1
ATOM 1551 C C . LYS A 1 193 ? -59.187 11.599 45.169 1.00 83.56 193 LYS A C 1
ATOM 1553 O O . LYS A 1 193 ? -58.433 12.506 44.814 1.00 83.56 193 LYS A O 1
ATOM 1558 N N . ILE A 1 194 ? -59.178 10.403 44.576 1.00 82.00 194 ILE A N 1
ATOM 1559 C CA . ILE A 1 194 ? -58.350 10.109 43.396 1.00 82.00 194 ILE A CA 1
ATOM 1560 C C . ILE A 1 194 ? -58.905 10.852 42.172 1.00 82.00 194 ILE A C 1
ATOM 1562 O O . ILE A 1 194 ? -58.127 11.487 41.462 1.00 82.00 194 ILE A O 1
ATOM 1566 N N . THR A 1 195 ? -60.227 10.864 41.974 1.00 84.44 195 THR A N 1
ATOM 1567 C CA . THR A 1 195 ? -60.873 11.649 40.906 1.00 84.44 195 THR A CA 1
ATOM 1568 C C . THR A 1 195 ? -60.626 13.156 41.075 1.00 84.44 195 THR A C 1
ATOM 1570 O O . THR A 1 195 ? -60.231 13.819 40.118 1.00 84.44 195 THR A O 1
ATOM 1573 N N . GLU A 1 196 ? -60.715 13.700 42.296 1.00 87.81 196 GLU A N 1
ATOM 1574 C CA . GLU A 1 196 ? -60.385 15.112 42.569 1.00 87.81 196 GLU A CA 1
ATOM 1575 C C . GLU A 1 196 ? -58.924 15.452 42.207 1.00 87.81 196 GLU A C 1
ATOM 1577 O O . GLU A 1 196 ? -58.625 16.513 41.646 1.00 87.81 196 GLU A O 1
ATOM 1582 N N . ARG A 1 197 ? -57.990 14.526 42.470 1.00 87.44 197 ARG A N 1
ATOM 1583 C CA . ARG A 1 197 ? -56.579 14.674 42.085 1.00 87.44 197 ARG A CA 1
ATOM 1584 C C . ARG A 1 197 ? -56.396 14.696 40.565 1.00 87.44 197 ARG A C 1
ATOM 1586 O O . ARG A 1 197 ? -55.590 15.494 40.085 1.00 87.44 197 ARG A O 1
ATOM 1593 N N . VAL A 1 198 ? -57.122 13.859 39.822 1.00 89.12 198 VAL A N 1
ATOM 1594 C CA . VAL A 1 198 ? -57.101 13.853 38.348 1.00 89.12 198 VAL A CA 1
ATOM 1595 C C . VAL A 1 198 ? -57.595 15.191 37.797 1.00 89.12 198 VAL A C 1
ATOM 1597 O O . VAL A 1 198 ? -56.921 15.794 36.960 1.00 89.12 198 VAL A O 1
ATOM 1600 N N . ASP A 1 199 ? -58.712 15.710 38.311 1.00 89.38 199 ASP A N 1
ATOM 1601 C CA . ASP A 1 199 ? -59.268 16.995 37.872 1.00 89.38 199 ASP A CA 1
ATOM 1602 C C . ASP A 1 199 ? -58.324 18.171 38.154 1.00 89.38 199 ASP A C 1
ATOM 1604 O O . ASP A 1 199 ? -58.185 19.074 37.321 1.00 89.38 199 ASP A O 1
ATOM 1608 N N . ARG A 1 200 ? -57.615 18.147 39.292 1.00 91.00 200 ARG A N 1
ATOM 1609 C CA . ARG A 1 200 ? -56.565 19.130 39.598 1.00 91.00 200 ARG A CA 1
ATOM 1610 C C . ARG A 1 200 ? -55.410 19.054 38.599 1.00 91.00 200 ARG A C 1
ATOM 1612 O O . ARG A 1 200 ? -55.059 20.079 38.017 1.00 91.00 200 ARG A O 1
ATOM 1619 N N . CYS A 1 201 ? -54.865 17.862 38.346 1.00 89.38 201 CYS A N 1
ATOM 1620 C CA . CYS A 1 201 ? -53.778 17.684 37.377 1.00 89.38 201 CYS A CA 1
ATOM 1621 C C . CYS A 1 201 ? -54.199 18.074 35.948 1.00 89.38 201 CYS A C 1
ATOM 1623 O O . CYS A 1 201 ? -53.380 18.590 35.187 1.00 89.38 201 CYS A O 1
ATOM 1625 N N . ARG A 1 202 ? -55.479 17.900 35.584 1.00 91.19 202 ARG A N 1
ATOM 1626 C CA . ARG A 1 202 ? -56.015 18.330 34.283 1.00 91.19 202 ARG A CA 1
ATOM 1627 C C . ARG A 1 202 ? -56.028 19.855 34.154 1.00 91.19 202 ARG A C 1
ATOM 1629 O O . ARG A 1 202 ? -55.576 20.381 33.141 1.00 91.19 202 ARG A O 1
ATOM 1636 N N . LYS A 1 203 ? -56.474 20.571 35.194 1.00 91.62 203 LYS A N 1
ATOM 1637 C CA . LYS A 1 203 ? -56.430 22.046 35.239 1.00 91.62 203 LYS A CA 1
ATOM 1638 C C . LYS A 1 203 ? -54.996 22.583 35.201 1.00 91.62 203 LYS A C 1
ATOM 1640 O O . LYS A 1 203 ? -54.733 23.559 34.504 1.00 91.62 203 LYS A O 1
ATOM 1645 N N . GLU A 1 204 ? -54.069 21.939 35.910 1.00 91.12 204 GLU A N 1
ATOM 1646 C CA . GLU A 1 204 ? -52.642 22.294 35.898 1.00 91.12 204 GLU A CA 1
ATOM 1647 C C . GLU A 1 204 ? -52.010 22.099 34.511 1.00 91.12 204 GLU A C 1
ATOM 1649 O O . GLU A 1 204 ? -51.274 22.975 34.052 1.00 91.12 204 GLU A O 1
ATOM 1654 N N . LYS A 1 205 ? -52.341 21.001 33.811 1.00 93.19 205 LYS A N 1
ATOM 1655 C CA . LYS A 1 205 ? -51.896 20.756 32.430 1.00 93.19 205 LYS A CA 1
ATOM 1656 C C . LYS A 1 205 ? -52.376 21.851 31.479 1.00 93.19 205 LYS A C 1
ATOM 1658 O O . LYS A 1 205 ? -51.552 22.406 30.758 1.00 93.19 205 LYS A O 1
ATOM 1663 N N . GLU A 1 206 ? -53.668 22.178 31.477 1.00 92.31 206 GLU A N 1
ATOM 1664 C CA . GLU A 1 206 ? -54.208 23.213 30.581 1.00 92.31 206 GLU A CA 1
ATOM 1665 C C . GLU A 1 206 ? -53.631 24.602 30.895 1.00 92.31 206 GLU A C 1
ATOM 1667 O O . GLU A 1 206 ? -53.254 25.336 29.986 1.00 92.31 206 GLU A O 1
ATOM 1672 N N . ALA A 1 207 ? -53.443 24.944 32.175 1.00 92.50 207 ALA A N 1
ATOM 1673 C CA . ALA A 1 207 ? -52.790 26.197 32.554 1.00 92.50 207 ALA A CA 1
ATOM 1674 C C . ALA A 1 207 ? -51.324 26.271 32.077 1.00 92.50 207 ALA A C 1
ATOM 1676 O O . ALA A 1 207 ? -50.872 27.328 31.629 1.00 92.50 207 ALA A O 1
ATOM 1677 N N . ALA A 1 208 ? -50.575 25.164 32.153 1.00 91.88 208 ALA A N 1
ATOM 1678 C CA . ALA A 1 208 ? -49.212 25.082 31.624 1.00 91.88 208 ALA A CA 1
ATOM 1679 C C . ALA A 1 208 ? -49.185 25.134 30.084 1.00 91.88 208 ALA A C 1
ATOM 1681 O O . ALA A 1 208 ? -48.308 25.782 29.509 1.00 91.88 208 ALA A O 1
ATOM 1682 N N . ARG A 1 209 ? -50.177 24.522 29.420 1.00 93.94 209 ARG A N 1
ATOM 1683 C CA . ARG A 1 209 ? -50.360 24.551 27.962 1.00 93.94 209 ARG A CA 1
ATOM 1684 C C . ARG A 1 209 ? -50.545 25.974 27.443 1.00 93.94 209 ARG A C 1
ATOM 1686 O O . ARG A 1 209 ? -49.839 26.377 26.522 1.00 93.94 209 ARG A O 1
ATOM 1693 N N . THR A 1 210 ? -51.431 26.749 28.072 1.00 93.50 210 THR A N 1
ATOM 1694 C CA . THR A 1 210 ? -51.685 28.151 27.707 1.00 93.50 210 THR A CA 1
ATOM 1695 C C . THR A 1 210 ? -50.427 29.004 27.854 1.00 93.50 210 THR A C 1
ATOM 1697 O O . THR A 1 210 ? -50.059 29.707 26.919 1.00 93.50 210 THR A O 1
ATOM 1700 N N . LYS A 1 211 ? -49.695 28.878 28.971 1.00 94.56 211 LYS A N 1
ATOM 1701 C CA . LYS A 1 211 ? -48.434 29.615 29.182 1.00 94.56 211 LYS A CA 1
ATOM 1702 C C . LYS A 1 211 ? -47.364 29.281 28.140 1.00 94.56 211 LYS A C 1
ATOM 1704 O O . LYS A 1 211 ? -46.628 30.169 27.711 1.00 94.56 211 LYS A O 1
ATOM 1709 N N . TYR A 1 212 ? -47.262 28.013 27.733 1.00 96.06 212 TYR A N 1
ATOM 1710 C CA . TYR A 1 212 ? -46.338 27.594 26.678 1.00 96.06 212 TYR A CA 1
ATOM 1711 C C . TYR A 1 212 ? -46.746 28.173 25.313 1.00 96.06 212 TYR A C 1
ATOM 1713 O O . TYR A 1 212 ? -45.902 28.745 24.621 1.00 96.06 212 TYR A O 1
ATOM 1721 N N . ALA A 1 213 ? -48.035 28.114 24.964 1.00 92.88 213 ALA A N 1
ATOM 1722 C CA . ALA A 1 213 ? -48.559 28.680 23.721 1.00 92.88 213 ALA A CA 1
ATOM 1723 C C . ALA A 1 213 ? -48.379 30.210 23.638 1.00 92.88 213 ALA A C 1
ATOM 1725 O O . ALA A 1 213 ? -47.928 30.721 22.613 1.00 92.88 213 ALA A O 1
ATOM 1726 N N . GLU A 1 214 ? -48.654 30.941 24.723 1.00 94.25 214 GLU A N 1
ATOM 1727 C CA . GLU A 1 214 ? -48.443 32.394 24.805 1.00 94.25 214 GLU A CA 1
ATOM 1728 C C . GLU A 1 214 ? -46.962 32.766 24.653 1.00 94.25 214 GLU A C 1
ATOM 1730 O O . GLU A 1 214 ? -46.621 33.669 23.889 1.00 94.25 214 GLU A O 1
ATOM 1735 N N . ALA A 1 215 ? -46.058 32.035 25.314 1.00 93.44 215 ALA A N 1
ATOM 1736 C CA . ALA A 1 215 ? -44.624 32.285 25.189 1.00 93.44 215 ALA A CA 1
ATOM 1737 C C . ALA A 1 215 ? -44.089 32.008 23.775 1.00 93.44 215 ALA A C 1
ATOM 1739 O O . ALA A 1 215 ? -43.213 32.737 23.307 1.00 93.44 215 ALA A O 1
ATOM 1740 N N . LEU A 1 216 ? -44.617 30.993 23.082 1.00 93.50 216 LEU A N 1
ATOM 1741 C CA . LEU A 1 216 ? -44.309 30.746 21.669 1.00 93.50 216 LEU A CA 1
ATOM 1742 C C . LEU A 1 216 ? -44.818 31.876 20.774 1.00 93.50 216 LEU A C 1
ATOM 1744 O O . LEU A 1 216 ? -44.117 32.296 19.856 1.00 93.50 216 LEU A O 1
ATOM 1748 N N . GLN A 1 217 ? -46.010 32.405 21.049 1.00 92.94 217 GLN A N 1
ATOM 1749 C CA . GLN A 1 217 ? -46.556 33.530 20.297 1.00 92.94 217 GLN A CA 1
ATOM 1750 C C . GLN A 1 217 ? -45.709 34.798 20.481 1.00 92.94 217 GLN A C 1
ATOM 1752 O O . GLN A 1 217 ? -45.407 35.480 19.501 1.00 92.94 217 GLN A O 1
ATOM 1757 N N . ASP A 1 218 ? -45.283 35.094 21.711 1.00 92.69 218 ASP A N 1
ATOM 1758 C CA . ASP A 1 218 ? -44.380 36.209 22.010 1.00 92.69 218 ASP A CA 1
ATOM 1759 C C . ASP A 1 218 ? -43.023 36.056 21.306 1.00 92.69 218 ASP A C 1
ATOM 1761 O O . ASP A 1 218 ? -42.501 37.033 20.764 1.00 92.69 218 ASP A O 1
ATOM 1765 N N . LEU A 1 219 ? -42.468 34.837 21.270 1.00 92.81 219 LEU A N 1
ATOM 1766 C CA . LEU A 1 219 ? -41.237 34.535 20.536 1.00 92.81 219 LEU A CA 1
ATOM 1767 C C . LEU A 1 219 ? -41.420 34.758 19.027 1.00 92.81 219 LEU A C 1
ATOM 1769 O O . LEU A 1 219 ? -40.619 35.456 18.409 1.00 92.81 219 LEU A O 1
ATOM 1773 N N . ASN A 1 220 ? -42.513 34.252 18.451 1.00 90.81 220 ASN A N 1
ATOM 1774 C CA . ASN A 1 220 ? -42.808 34.387 17.024 1.00 90.81 220 ASN A CA 1
ATOM 1775 C C . ASN A 1 220 ? -42.989 35.846 16.587 1.00 90.81 220 ASN A C 1
ATOM 1777 O O . ASN A 1 220 ? -42.520 36.219 15.512 1.00 90.81 220 ASN A O 1
ATOM 1781 N N . ARG A 1 221 ? -43.589 36.701 17.430 1.00 92.56 221 ARG A N 1
ATOM 1782 C CA . ARG A 1 221 ? -43.667 38.151 17.164 1.00 92.56 221 ARG A CA 1
ATOM 1783 C C . ARG A 1 221 ? -42.291 38.829 17.153 1.00 92.56 221 ARG A C 1
ATOM 1785 O O . ARG A 1 221 ? -42.136 39.858 16.502 1.00 92.56 221 ARG A O 1
ATOM 1792 N N . ALA A 1 222 ? -41.300 38.276 17.855 1.00 90.88 222 ALA A N 1
ATOM 1793 C CA . ALA A 1 222 ? -39.942 38.813 17.910 1.00 90.88 222 ALA A CA 1
ATOM 1794 C C . ALA A 1 222 ? -39.020 38.305 16.780 1.00 90.88 222 ALA A C 1
ATOM 1796 O O . ALA A 1 222 ? -37.961 38.900 16.574 1.00 90.88 222 ALA A O 1
ATOM 1797 N N . ASN A 1 223 ? -39.401 37.252 16.041 1.00 90.12 223 ASN A N 1
ATOM 1798 C CA . ASN A 1 223 ? -38.566 36.641 14.995 1.00 90.12 223 ASN A CA 1
ATOM 1799 C C . ASN A 1 223 ? -38.122 37.620 13.885 1.00 90.12 223 ASN A C 1
ATOM 1801 O O . ASN A 1 223 ? -36.934 37.603 13.570 1.00 90.12 223 ASN A O 1
ATOM 1805 N N . PRO A 1 224 ? -38.982 38.493 13.309 1.00 91.69 224 PRO A N 1
ATOM 1806 C CA . PRO A 1 224 ? -38.554 39.409 12.245 1.00 91.69 224 PRO A CA 1
ATOM 1807 C C . PRO A 1 224 ? -37.462 40.374 12.712 1.00 91.69 224 PRO A C 1
ATOM 1809 O O . PRO A 1 224 ? -36.403 40.459 12.102 1.00 91.69 224 PRO A O 1
ATOM 1812 N N . LYS A 1 225 ? -37.667 41.006 13.875 1.00 92.19 225 LYS A N 1
ATOM 1813 C CA . LYS A 1 225 ? -36.678 41.911 14.466 1.00 92.19 225 LYS A CA 1
ATOM 1814 C C . LYS A 1 225 ? -35.369 41.195 14.805 1.00 92.19 225 LYS A C 1
ATOM 1816 O O . LYS A 1 225 ? -34.299 41.763 14.626 1.00 92.19 225 LYS A O 1
ATOM 1821 N N . TYR A 1 226 ? -35.453 39.956 15.291 1.00 93.25 226 TYR A N 1
ATOM 1822 C CA . TYR A 1 226 ? -34.275 39.135 15.549 1.00 93.25 226 TYR A CA 1
ATOM 1823 C C . TYR A 1 226 ? -33.482 38.854 14.264 1.00 93.25 226 TYR A C 1
ATOM 1825 O O . TYR A 1 226 ? -32.260 39.005 14.258 1.00 93.25 226 TYR A O 1
ATOM 1833 N N . MET A 1 227 ? -34.173 38.489 13.179 1.00 91.88 227 MET A N 1
ATOM 1834 C CA . MET A 1 227 ? -33.543 38.247 11.883 1.00 91.88 227 MET A CA 1
ATOM 1835 C C . MET A 1 227 ? -32.879 39.506 11.322 1.00 91.88 227 MET A C 1
ATOM 1837 O O . MET A 1 227 ? -31.730 39.433 10.895 1.00 91.88 227 MET A O 1
ATOM 1841 N N . ASP A 1 228 ? -33.554 40.655 11.386 1.00 93.56 228 ASP A N 1
ATOM 1842 C CA . ASP A 1 228 ? -33.012 41.939 10.923 1.00 93.56 228 ASP A CA 1
ATOM 1843 C C . ASP A 1 228 ? -31.759 42.348 11.714 1.00 93.56 228 ASP A C 1
ATOM 1845 O O . ASP A 1 228 ? -30.717 42.638 11.123 1.00 93.56 228 ASP A O 1
ATOM 1849 N N . ASP A 1 229 ? -31.828 42.305 13.052 1.00 94.25 229 ASP A N 1
ATOM 1850 C CA . ASP A 1 229 ? -30.722 42.704 13.932 1.00 94.25 229 ASP A CA 1
ATOM 1851 C C . ASP A 1 229 ? -29.487 41.784 13.744 1.00 94.25 229 ASP A C 1
ATOM 1853 O O . ASP A 1 229 ? -28.349 42.242 13.836 1.00 94.25 229 ASP A O 1
ATOM 1857 N N . MET A 1 230 ? -29.684 40.489 13.461 1.00 94.38 230 MET A N 1
ATOM 1858 C CA . MET A 1 230 ? -28.599 39.542 13.145 1.00 94.38 230 MET A CA 1
ATOM 1859 C C . MET A 1 230 ? -28.041 39.731 11.727 1.00 94.38 230 MET A C 1
ATOM 1861 O O . MET A 1 230 ? -26.826 39.643 11.529 1.00 94.38 230 MET A O 1
ATOM 1865 N N . ASN A 1 231 ? -28.908 39.986 10.743 1.00 94.75 231 ASN A N 1
ATOM 1866 C CA . ASN A 1 231 ? -28.517 40.200 9.350 1.00 94.75 231 ASN A CA 1
ATOM 1867 C C . ASN A 1 231 ? -27.659 41.449 9.173 1.00 94.75 231 ASN A C 1
ATOM 1869 O O . ASN A 1 231 ? -26.691 41.412 8.415 1.00 94.75 231 ASN A O 1
ATOM 1873 N N . ASP A 1 232 ? -27.962 42.528 9.896 1.00 94.94 232 ASP A N 1
ATOM 1874 C CA . ASP A 1 232 ? -27.164 43.757 9.857 1.00 94.94 232 ASP A CA 1
ATOM 1875 C C . ASP A 1 232 ? -25.691 43.496 10.219 1.00 94.94 232 ASP A C 1
ATOM 1877 O O . ASP A 1 232 ? -24.769 43.909 9.508 1.00 94.94 232 ASP A O 1
ATOM 1881 N N . VAL A 1 233 ? -25.456 42.736 11.293 1.00 96.06 233 VAL A N 1
ATOM 1882 C CA . VAL A 1 233 ? -24.097 42.373 11.721 1.00 96.06 233 VAL A CA 1
ATOM 1883 C C . VAL A 1 233 ? -23.452 41.416 10.709 1.00 96.06 233 VAL A C 1
ATOM 1885 O O . VAL A 1 233 ? -22.288 41.593 10.345 1.00 96.06 233 VAL A O 1
ATOM 1888 N N . PHE A 1 234 ? -24.208 40.445 10.181 1.00 95.62 234 PHE A N 1
ATOM 1889 C CA . PHE A 1 234 ? -23.726 39.504 9.164 1.00 95.62 234 PHE A CA 1
ATOM 1890 C C . PHE A 1 234 ? -23.255 40.196 7.876 1.00 95.62 234 PHE A C 1
ATOM 1892 O O . PHE A 1 234 ? -22.182 39.869 7.365 1.00 95.62 234 PHE A O 1
ATOM 1899 N N . ILE A 1 235 ? -23.999 41.185 7.374 1.00 93.81 235 ILE A N 1
ATOM 1900 C CA . ILE A 1 235 ? -23.634 41.962 6.177 1.00 93.81 235 ILE A CA 1
ATOM 1901 C C . ILE A 1 235 ? -22.326 42.731 6.398 1.00 93.81 235 ILE A C 1
ATOM 1903 O O . ILE A 1 235 ? -21.475 42.783 5.502 1.00 93.81 235 ILE A O 1
ATOM 1907 N N . ARG A 1 236 ? -22.113 43.279 7.600 1.00 94.81 236 ARG A N 1
ATOM 1908 C CA . ARG A 1 236 ? -20.851 43.947 7.952 1.00 94.81 236 ARG A CA 1
ATOM 1909 C C . ARG A 1 236 ? -19.678 42.967 8.017 1.00 94.81 236 ARG A C 1
ATOM 1911 O O . ARG A 1 236 ? -18.597 43.300 7.529 1.00 94.81 236 ARG A O 1
ATOM 1918 N N . CYS A 1 237 ? -19.889 41.741 8.502 1.00 93.44 237 CYS A N 1
ATOM 1919 C CA . CYS A 1 237 ? -18.882 40.677 8.415 1.00 93.44 237 CYS A CA 1
ATOM 1920 C C . CYS A 1 237 ? -18.575 40.276 6.961 1.00 93.44 237 CYS A C 1
ATOM 1922 O O . CYS A 1 237 ? -17.407 40.146 6.602 1.00 93.44 237 CYS A O 1
ATOM 1924 N N . GLN A 1 238 ? -19.589 40.130 6.100 1.00 91.25 238 GLN A N 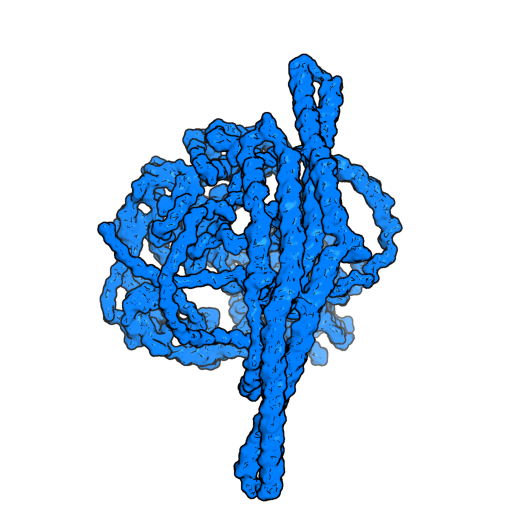1
ATOM 1925 C CA . GLN A 1 238 ? -19.385 39.805 4.680 1.00 91.25 238 GLN A CA 1
ATOM 1926 C C . GLN A 1 238 ? -18.644 40.925 3.938 1.00 91.25 238 GLN A C 1
ATOM 1928 O O . GLN A 1 238 ? -17.746 40.651 3.147 1.00 91.25 238 GLN A O 1
ATOM 1933 N N . THR A 1 239 ? -18.947 42.190 4.244 1.00 92.81 239 THR A N 1
ATOM 1934 C CA . THR A 1 239 ? -18.194 43.345 3.722 1.00 92.81 239 THR A CA 1
ATOM 1935 C C . THR A 1 239 ? -16.731 43.303 4.170 1.00 92.81 239 THR A C 1
ATOM 1937 O O . THR A 1 239 ? -15.825 43.506 3.365 1.00 92.81 239 THR A O 1
ATOM 1940 N N . PHE A 1 240 ? -16.480 42.984 5.444 1.00 92.69 240 PHE A N 1
ATOM 1941 C CA . PHE A 1 240 ? -15.122 42.844 5.971 1.00 92.69 240 PHE A CA 1
ATOM 1942 C C . PHE A 1 240 ? -14.332 41.729 5.263 1.00 92.69 240 PHE A C 1
ATOM 1944 O O . PHE A 1 240 ? -13.156 41.920 4.946 1.00 92.69 240 PHE A O 1
ATOM 1951 N N . GLU A 1 241 ? -14.979 40.597 4.974 1.00 90.12 241 GLU A N 1
ATOM 1952 C CA . GLU A 1 241 ? -14.387 39.470 4.242 1.00 90.12 241 GLU A CA 1
ATOM 1953 C C . GLU A 1 241 ? -14.150 39.769 2.761 1.00 90.12 241 GLU A C 1
ATOM 1955 O O . GLU A 1 241 ? -13.108 39.392 2.220 1.00 90.12 241 GLU A O 1
ATOM 1960 N N . ARG A 1 242 ? -15.071 40.488 2.113 1.00 91.88 242 ARG A N 1
ATOM 1961 C CA . ARG A 1 242 ? -14.933 40.931 0.721 1.00 91.88 242 ARG A CA 1
ATOM 1962 C C . ARG A 1 242 ? -13.652 41.727 0.511 1.00 91.88 242 ARG A C 1
ATOM 1964 O O . ARG A 1 242 ? -12.890 41.425 -0.405 1.00 91.88 242 ARG A O 1
ATOM 1971 N N . ASP A 1 243 ? -13.376 42.679 1.402 1.00 91.44 243 ASP A N 1
ATOM 1972 C CA . ASP A 1 243 ? -12.146 43.474 1.360 1.00 91.44 243 ASP A CA 1
ATOM 1973 C C . ASP A 1 243 ? -10.887 42.594 1.420 1.00 91.44 243 ASP A C 1
ATOM 1975 O O . ASP A 1 243 ? -9.896 42.895 0.754 1.00 91.44 243 ASP A O 1
ATOM 1979 N N . ARG A 1 244 ? -10.907 41.502 2.204 1.00 91.38 244 ARG A N 1
ATOM 1980 C CA . ARG A 1 244 ? -9.788 40.549 2.261 1.00 91.38 244 ARG A CA 1
ATOM 1981 C C . ARG A 1 244 ? -9.637 39.798 0.945 1.00 91.38 244 ARG A C 1
ATOM 1983 O O . ARG A 1 244 ? -8.521 39.721 0.445 1.00 91.38 244 ARG A O 1
ATOM 1990 N N . LEU A 1 245 ? -10.720 39.241 0.405 1.00 87.88 245 LEU A N 1
ATOM 1991 C CA . LEU A 1 245 ? -10.682 38.443 -0.827 1.00 87.88 245 LEU A CA 1
ATOM 1992 C C . LEU A 1 245 ? -10.158 39.263 -2.014 1.00 87.88 245 LEU A C 1
ATOM 1994 O O . LEU A 1 245 ? -9.245 38.819 -2.705 1.00 87.88 245 LEU A O 1
ATOM 1998 N N . VAL A 1 246 ? -10.645 40.497 -2.174 1.00 89.62 246 VAL A N 1
ATOM 1999 C CA . VAL A 1 246 ? -10.165 41.432 -3.208 1.00 89.62 246 VAL A CA 1
ATOM 2000 C C . VAL A 1 246 ? -8.673 41.728 -3.038 1.00 89.62 246 VAL A C 1
ATOM 2002 O O . VAL A 1 246 ? -7.908 41.696 -3.999 1.00 89.62 246 VAL A O 1
ATOM 2005 N N . LYS A 1 247 ? -8.223 41.978 -1.804 1.00 91.94 247 LYS A N 1
ATOM 2006 C CA . LYS A 1 247 ? -6.807 42.267 -1.536 1.00 91.94 247 LYS A CA 1
ATOM 2007 C C . LYS A 1 247 ? -5.903 41.057 -1.744 1.00 91.94 247 LYS A C 1
ATOM 2009 O O . LYS A 1 247 ? -4.787 41.217 -2.219 1.00 91.94 247 LYS A O 1
ATOM 2014 N N . PHE A 1 248 ? -6.380 39.851 -1.450 1.00 88.19 248 PHE A N 1
ATOM 2015 C CA . PHE A 1 248 ? -5.649 38.616 -1.740 1.00 88.19 248 PHE A CA 1
ATOM 2016 C C . PHE A 1 248 ? -5.449 38.419 -3.241 1.00 88.19 248 PHE A C 1
ATOM 2018 O O . PHE A 1 248 ? -4.336 38.100 -3.651 1.00 88.19 248 PHE A O 1
ATOM 2025 N N . GLN A 1 249 ? -6.480 38.665 -4.051 1.00 85.62 249 GLN A N 1
ATOM 2026 C CA . GLN A 1 249 ? -6.364 38.630 -5.510 1.00 85.62 249 GLN A CA 1
ATOM 2027 C C . GLN A 1 249 ? -5.288 39.609 -6.010 1.00 85.62 249 GLN A C 1
ATOM 2029 O O . GLN A 1 249 ? -4.428 39.227 -6.799 1.00 85.62 249 GLN A O 1
ATOM 2034 N N . GLU A 1 250 ? -5.267 40.838 -5.482 1.00 89.75 250 GLU A N 1
ATOM 2035 C CA . GL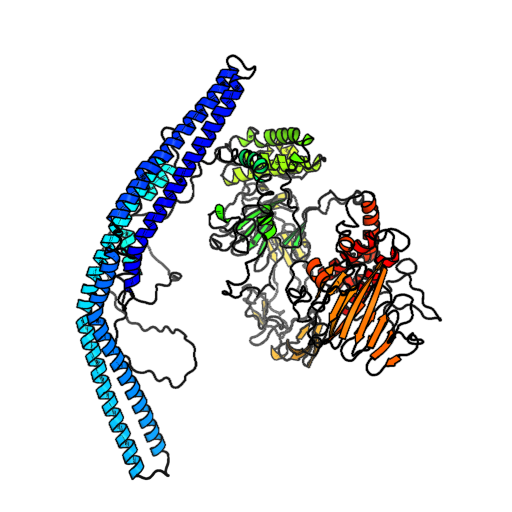U A 1 250 ? -4.245 41.844 -5.804 1.00 89.75 250 GLU A CA 1
ATOM 2036 C C . GLU A 1 250 ? -2.826 41.402 -5.395 1.00 89.75 250 GLU A C 1
ATOM 2038 O O . GLU A 1 250 ? -1.878 41.550 -6.167 1.00 89.75 250 GLU A O 1
ATOM 2043 N N . PHE A 1 251 ? -2.650 40.828 -4.200 1.00 90.06 251 PHE A N 1
ATOM 2044 C CA . PHE A 1 251 ? -1.343 40.330 -3.751 1.00 90.06 251 PHE A CA 1
ATOM 2045 C C . PHE A 1 251 ? -0.834 39.168 -4.605 1.00 90.06 251 PHE A C 1
ATOM 2047 O O . PHE A 1 251 ? 0.362 39.105 -4.899 1.00 90.06 251 PHE A O 1
ATOM 2054 N N . LEU A 1 252 ? -1.724 38.266 -5.019 1.00 86.44 252 LEU A N 1
ATOM 2055 C CA . LEU A 1 252 ? -1.382 37.149 -5.896 1.00 86.44 252 LEU A CA 1
ATOM 2056 C C . LEU A 1 252 ? -0.990 37.639 -7.293 1.00 86.44 252 LEU A C 1
ATOM 2058 O O . LEU A 1 252 ? 0.047 37.213 -7.794 1.00 86.44 252 LEU A O 1
ATOM 2062 N N . ALA A 1 253 ? -1.722 38.601 -7.861 1.00 82.81 253 ALA A N 1
ATOM 2063 C CA . ALA A 1 253 ? -1.373 39.222 -9.142 1.00 82.81 253 ALA A CA 1
ATOM 2064 C C . ALA A 1 253 ? -0.017 39.957 -9.092 1.00 82.81 253 ALA A C 1
ATOM 2066 O O . ALA A 1 253 ? 0.793 39.867 -10.013 1.00 82.81 253 ALA A O 1
ATOM 2067 N N . ASN A 1 254 ? 0.284 40.653 -7.991 1.00 86.69 254 ASN A N 1
ATOM 2068 C CA . ASN A 1 254 ? 1.595 41.286 -7.808 1.00 86.69 254 ASN A CA 1
ATOM 2069 C C . ASN A 1 254 ? 2.719 40.247 -7.664 1.00 86.69 254 ASN A C 1
ATOM 2071 O O . ASN A 1 254 ? 3.800 40.438 -8.211 1.00 86.69 254 ASN A O 1
ATOM 2075 N N . THR A 1 255 ? 2.456 39.136 -6.968 1.00 85.94 255 THR A N 1
ATOM 2076 C CA . THR A 1 255 ? 3.407 38.018 -6.843 1.00 85.94 255 THR A CA 1
ATOM 2077 C C . THR A 1 255 ? 3.695 37.398 -8.207 1.00 85.94 255 THR A C 1
ATOM 2079 O O . THR A 1 255 ? 4.851 37.169 -8.546 1.00 85.94 255 THR A O 1
ATOM 2082 N N . GLU A 1 256 ? 2.656 37.155 -9.004 1.00 82.88 256 GLU A N 1
ATOM 2083 C CA . GLU A 1 256 ? 2.773 36.666 -10.375 1.00 82.88 256 GLU A CA 1
ATOM 2084 C C . GLU A 1 256 ? 3.661 37.578 -11.223 1.00 82.88 256 GLU A C 1
ATOM 2086 O O . GLU A 1 256 ? 4.598 37.098 -11.857 1.00 82.88 256 GLU A O 1
ATOM 2091 N N . LYS A 1 257 ? 3.422 38.891 -11.179 1.00 82.94 257 LYS A N 1
ATOM 2092 C CA . LYS A 1 257 ? 4.210 39.870 -11.932 1.00 82.94 257 LYS A CA 1
ATOM 2093 C C . LYS A 1 257 ? 5.701 39.826 -11.584 1.00 82.94 257 LYS A C 1
ATOM 2095 O O . LYS A 1 257 ? 6.527 39.973 -12.476 1.00 82.94 257 LYS A O 1
ATOM 2100 N N . CYS A 1 258 ? 6.052 39.610 -10.316 1.00 82.62 258 CYS A N 1
ATOM 2101 C CA . CYS A 1 258 ? 7.448 39.445 -9.894 1.00 82.62 258 CYS A CA 1
ATOM 2102 C C . CYS A 1 258 ? 8.067 38.132 -10.398 1.00 82.62 258 CYS A C 1
ATOM 2104 O O . CYS A 1 258 ? 9.272 38.057 -10.618 1.00 82.62 258 CYS A O 1
ATOM 2106 N N . LEU A 1 259 ? 7.259 37.082 -10.556 1.00 79.88 259 LEU A N 1
ATOM 2107 C CA . LEU A 1 259 ? 7.704 35.772 -11.040 1.00 79.88 259 LEU A CA 1
ATOM 2108 C C . LEU A 1 259 ? 7.764 35.693 -12.575 1.00 79.88 259 LEU A C 1
ATOM 2110 O O . LEU A 1 259 ? 8.376 34.770 -13.120 1.00 79.88 259 LEU A O 1
ATOM 2114 N N . ASP A 1 260 ? 7.146 36.645 -13.273 1.00 71.44 260 ASP A N 1
ATOM 2115 C CA . ASP A 1 260 ? 7.116 36.709 -14.727 1.00 71.44 260 ASP A CA 1
ATOM 2116 C C . ASP A 1 260 ? 8.436 37.243 -15.318 1.00 71.44 260 ASP A C 1
ATOM 2118 O O . ASP A 1 260 ? 8.634 38.433 -15.556 1.00 71.44 260 ASP A O 1
ATOM 2122 N N . ILE A 1 261 ? 9.353 36.322 -15.612 1.00 68.62 261 ILE A N 1
ATOM 2123 C CA . ILE A 1 261 ? 10.641 36.590 -16.274 1.00 68.62 261 ILE A CA 1
ATOM 2124 C C . ILE A 1 261 ? 10.554 36.512 -17.818 1.00 68.62 261 ILE A C 1
ATOM 2126 O O . ILE A 1 261 ? 11.569 36.355 -18.507 1.00 68.62 261 ILE A O 1
ATOM 2130 N N . SER A 1 262 ? 9.345 36.568 -18.395 1.00 56.81 262 SER A N 1
ATOM 2131 C CA . SER A 1 262 ? 9.034 36.088 -19.754 1.00 56.81 262 SER A CA 1
ATOM 2132 C C . SER A 1 262 ? 9.536 36.909 -20.947 1.00 56.81 262 SER A C 1
ATOM 2134 O O . SER A 1 262 ? 9.178 36.593 -22.084 1.00 56.81 262 SER A O 1
ATOM 2136 N N . HIS A 1 263 ? 10.507 37.814 -20.802 1.00 56.19 263 HIS A N 1
ATOM 2137 C CA . HIS A 1 263 ? 11.211 38.323 -21.992 1.00 56.19 263 HIS A CA 1
ATOM 2138 C C . HIS A 1 263 ? 11.979 37.228 -22.776 1.00 56.19 263 HIS A C 1
ATOM 2140 O O . HIS A 1 263 ? 12.502 37.506 -23.857 1.00 56.19 263 HIS A O 1
ATOM 2146 N N . ARG A 1 264 ? 12.010 35.972 -22.289 1.00 48.12 264 ARG A N 1
ATOM 2147 C CA . ARG A 1 264 ? 12.504 34.790 -23.029 1.00 48.12 264 ARG A CA 1
ATOM 2148 C C . ARG A 1 264 ? 11.651 33.514 -22.933 1.00 48.12 264 ARG A C 1
ATOM 2150 O O . ARG A 1 264 ? 12.009 32.523 -23.561 1.00 48.12 264 ARG A O 1
ATOM 2157 N N . LEU A 1 265 ? 10.533 33.506 -22.205 1.00 50.41 265 LEU A N 1
ATOM 2158 C CA . LEU A 1 265 ? 9.743 32.292 -21.946 1.00 50.41 265 LEU A CA 1
ATOM 2159 C C . LEU A 1 265 ? 8.255 32.551 -22.195 1.00 50.41 265 LEU A C 1
ATOM 2161 O O . LEU A 1 265 ? 7.489 32.794 -21.272 1.00 50.41 265 LEU A O 1
ATOM 2165 N N . LYS A 1 266 ? 7.819 32.469 -23.454 1.00 40.94 266 LYS A N 1
ATOM 2166 C CA . LYS A 1 266 ? 6.388 32.349 -23.771 1.00 40.94 266 LYS A CA 1
ATOM 2167 C C . LYS A 1 266 ? 5.926 30.923 -23.443 1.00 40.94 266 LYS A C 1
ATOM 2169 O O . LYS A 1 266 ? 5.838 30.088 -24.338 1.00 40.94 266 LYS A O 1
ATOM 2174 N N . ALA A 1 267 ? 5.710 30.634 -22.159 1.00 47.28 267 ALA A N 1
ATOM 2175 C CA . ALA A 1 267 ? 5.256 29.332 -21.668 1.00 47.28 267 ALA A CA 1
ATOM 2176 C C . ALA A 1 267 ? 3.771 29.386 -21.236 1.00 47.28 267 ALA A C 1
ATOM 2178 O O . ALA A 1 267 ? 3.382 30.349 -20.573 1.00 47.28 267 ALA A O 1
ATOM 2179 N N . PRO A 1 268 ? 2.939 28.365 -21.538 1.00 48.81 268 PRO A N 1
ATOM 2180 C CA . PRO A 1 268 ? 1.498 28.402 -21.249 1.00 48.81 268 PRO A CA 1
ATOM 2181 C C . PRO A 1 268 ? 1.146 28.407 -19.748 1.00 48.81 268 PRO A C 1
ATOM 2183 O O . PRO A 1 268 ? 0.042 28.798 -19.388 1.00 48.81 268 PRO A O 1
ATOM 2186 N N . ILE A 1 269 ? 2.079 28.026 -18.863 1.00 47.44 269 ILE A N 1
ATOM 2187 C CA . ILE A 1 269 ? 1.830 27.944 -17.412 1.00 47.44 269 ILE A CA 1
ATOM 2188 C C . ILE A 1 269 ? 1.675 29.304 -16.737 1.00 47.44 269 ILE A C 1
ATOM 2190 O O . ILE A 1 269 ? 0.860 29.449 -15.831 1.00 47.44 269 ILE A O 1
ATOM 2194 N N . VAL A 1 270 ? 2.436 30.305 -17.187 1.00 51.69 270 VAL A N 1
ATOM 2195 C CA . VAL A 1 270 ? 2.349 31.660 -16.630 1.00 51.69 270 VAL A CA 1
ATOM 2196 C C . VAL A 1 270 ? 1.000 32.262 -17.018 1.00 51.69 270 VAL A C 1
ATOM 2198 O O . VAL A 1 270 ? 0.291 32.737 -16.147 1.00 51.69 270 VAL A O 1
ATOM 2201 N N . GLN A 1 271 ? 0.570 32.075 -18.274 1.00 57.31 271 GLN A N 1
ATOM 2202 C CA . GLN A 1 271 ? -0.761 32.481 -18.749 1.00 57.31 271 GLN A CA 1
ATOM 2203 C C . GLN A 1 271 ? -1.906 31.774 -18.005 1.00 57.31 271 GLN A C 1
ATOM 2205 O O . GLN A 1 271 ? -2.935 32.384 -17.725 1.00 57.31 271 GLN A O 1
ATOM 2210 N N . GLN A 1 272 ? -1.739 30.493 -17.666 1.00 56.91 272 GLN A N 1
ATOM 2211 C CA . GLN A 1 272 ? -2.724 29.736 -16.893 1.00 56.91 272 GLN A CA 1
ATOM 2212 C C . GLN A 1 272 ? -2.813 30.222 -15.436 1.00 56.91 272 GLN A C 1
ATOM 2214 O O . GLN A 1 272 ? -3.907 30.259 -14.865 1.00 56.91 272 GLN A O 1
ATOM 2219 N N . PHE A 1 273 ? -1.687 30.617 -14.833 1.00 58.50 273 PHE A N 1
ATOM 2220 C CA . PHE A 1 273 ? -1.670 31.227 -13.505 1.00 58.50 273 PHE A CA 1
ATOM 2221 C C . PHE A 1 273 ? -2.356 32.603 -13.518 1.00 58.50 273 PHE A C 1
ATOM 2223 O O . PHE A 1 273 ? -3.247 32.809 -12.689 1.00 58.50 273 PHE A O 1
ATOM 2230 N N . SER A 1 274 ? -2.074 33.452 -14.521 1.00 61.91 274 SER A N 1
ATOM 2231 C CA . SER A 1 274 ? -2.785 34.727 -14.744 1.00 61.91 274 SER A CA 1
ATOM 2232 C C . SER A 1 274 ? -4.291 34.511 -14.822 1.00 61.91 274 SER A C 1
ATOM 2234 O O . SER A 1 274 ? -5.068 35.107 -14.079 1.00 61.91 274 SER A O 1
ATOM 2236 N N . GLN A 1 275 ? -4.710 33.576 -15.681 1.00 65.81 275 GLN A N 1
ATOM 2237 C CA . GLN A 1 275 ? -6.118 33.288 -15.917 1.00 65.81 275 GLN A CA 1
ATOM 2238 C C . GLN A 1 275 ? -6.804 32.755 -14.651 1.00 65.81 275 GLN A C 1
ATOM 2240 O O . GLN A 1 275 ? -7.964 33.059 -14.400 1.00 65.81 275 GLN A O 1
ATOM 2245 N N . THR A 1 276 ? -6.102 31.986 -13.815 1.00 62.31 276 THR A N 1
ATOM 2246 C CA . THR A 1 276 ? -6.653 31.474 -12.548 1.00 62.31 276 THR A CA 1
ATOM 2247 C C . THR A 1 276 ? -6.883 32.599 -11.539 1.00 62.31 276 THR A C 1
ATOM 2249 O O . THR A 1 276 ? -7.924 32.618 -10.886 1.00 62.31 276 THR A O 1
ATOM 2252 N N . ILE A 1 277 ? -5.960 33.561 -11.441 1.00 66.12 277 ILE A N 1
ATOM 2253 C CA . ILE A 1 277 ? -6.105 34.730 -10.560 1.00 66.12 277 ILE A CA 1
ATOM 2254 C C . ILE A 1 277 ? -7.227 35.656 -11.055 1.00 66.12 277 ILE A C 1
ATOM 2256 O O . ILE A 1 277 ? -8.016 36.144 -10.242 1.00 66.12 277 ILE A O 1
ATOM 2260 N N . GLU A 1 278 ? -7.353 35.858 -12.369 1.00 69.00 278 GLU A N 1
ATOM 2261 C CA . GLU A 1 278 ? -8.439 36.643 -12.984 1.00 69.00 278 GLU A CA 1
ATOM 2262 C C . GLU A 1 278 ? -9.829 36.027 -12.753 1.00 69.00 278 GLU A C 1
ATOM 2264 O O . GLU A 1 278 ? -10.827 36.742 -12.684 1.00 69.00 278 GLU A O 1
ATOM 2269 N N . ASN A 1 279 ? -9.892 34.706 -12.588 1.00 70.38 279 ASN A N 1
ATOM 2270 C CA . ASN A 1 279 ? -11.127 33.949 -12.400 1.00 70.38 279 ASN A CA 1
ATOM 2271 C C . ASN A 1 279 ? -11.606 33.856 -10.941 1.00 70.38 279 ASN A C 1
ATOM 2273 O O . ASN A 1 279 ? -12.718 33.377 -10.702 1.00 70.38 279 ASN A O 1
ATOM 2277 N N . CYS A 1 280 ? -10.802 34.301 -9.971 1.00 70.25 280 CYS A N 1
ATOM 2278 C CA . CYS A 1 280 ? -11.227 34.428 -8.578 1.00 70.25 280 CYS A CA 1
ATOM 2279 C C . CYS A 1 280 ? -12.333 35.489 -8.462 1.00 70.25 280 CYS A C 1
ATOM 2281 O O . CYS A 1 280 ? -12.104 36.664 -8.752 1.00 70.25 280 CYS A O 1
ATOM 2283 N N . ASP A 1 281 ? -13.520 35.077 -8.013 1.00 77.50 281 ASP A N 1
ATOM 2284 C CA . ASP A 1 281 ? -14.709 35.927 -7.901 1.00 77.50 281 ASP A CA 1
ATOM 2285 C C . ASP A 1 281 ? -15.155 36.023 -6.430 1.00 77.50 281 ASP A C 1
ATOM 2287 O O . ASP A 1 281 ? -15.851 35.130 -5.930 1.00 77.50 281 ASP A O 1
ATOM 2291 N N . PRO A 1 282 ? -14.774 37.107 -5.722 1.00 78.44 282 PRO A N 1
ATOM 2292 C CA . PRO A 1 282 ? -15.148 37.309 -4.328 1.00 78.44 282 PRO A CA 1
ATOM 2293 C C . PRO A 1 282 ? -16.658 37.233 -4.075 1.00 78.44 282 PRO A C 1
ATOM 2295 O O . PRO A 1 282 ? -17.064 36.840 -2.984 1.00 78.44 282 PRO A O 1
ATOM 2298 N N . ASP A 1 283 ? -17.504 37.583 -5.047 1.00 83.31 283 ASP A N 1
ATOM 2299 C CA . ASP A 1 283 ? -18.956 37.613 -4.853 1.00 83.31 283 ASP A CA 1
ATOM 2300 C C . ASP A 1 283 ? -19.575 36.226 -4.849 1.00 83.31 283 ASP A C 1
ATOM 2302 O O . ASP A 1 283 ? -20.440 35.935 -4.016 1.00 83.31 283 ASP A O 1
ATOM 2306 N N . LYS A 1 284 ? -19.086 35.340 -5.717 1.00 77.56 284 LYS A N 1
ATOM 2307 C CA . LYS A 1 284 ? -19.505 33.935 -5.720 1.00 77.56 284 LYS A CA 1
ATOM 2308 C C . LYS A 1 284 ? -19.105 33.229 -4.430 1.00 77.56 284 LYS A C 1
ATOM 2310 O O . LYS A 1 284 ? -19.928 32.515 -3.855 1.00 77.56 284 LYS A O 1
ATOM 2315 N N . ASP A 1 285 ? -17.902 33.494 -3.929 1.00 74.56 285 ASP A N 1
ATOM 2316 C CA . ASP A 1 285 ? -17.407 32.908 -2.679 1.00 74.56 285 ASP A CA 1
ATOM 2317 C C . ASP A 1 285 ? -18.218 33.370 -1.458 1.00 74.56 285 ASP A C 1
ATOM 2319 O O . ASP A 1 285 ? -18.520 32.586 -0.552 1.00 74.56 285 ASP A O 1
ATOM 2323 N N . LEU A 1 286 ? -18.589 34.654 -1.412 1.00 82.25 286 LEU A N 1
ATOM 2324 C CA . LEU A 1 286 ? -19.412 35.204 -0.332 1.00 82.25 286 LEU A CA 1
ATOM 2325 C C . LEU A 1 286 ? -20.852 34.679 -0.394 1.00 82.25 286 LEU A C 1
ATOM 2327 O O . LEU A 1 286 ? -21.415 34.379 0.664 1.00 82.25 286 LEU A O 1
ATOM 2331 N N . SER A 1 287 ? -21.417 34.534 -1.600 1.00 81.19 287 SER A N 1
ATOM 2332 C CA . SER A 1 287 ? -22.758 33.973 -1.819 1.00 81.19 287 SER A CA 1
ATOM 2333 C C . SER A 1 287 ? -22.829 32.523 -1.354 1.00 81.19 287 SER A C 1
ATOM 2335 O O . SER A 1 287 ? -23.641 32.194 -0.493 1.00 81.19 287 SER A O 1
ATOM 2337 N N . TRP A 1 288 ? -21.914 31.676 -1.836 1.00 83.62 288 TRP A N 1
ATOM 2338 C CA . TRP A 1 288 ? -21.856 30.270 -1.439 1.00 83.62 288 TRP A CA 1
ATOM 2339 C C . TRP A 1 288 ? -21.696 30.110 0.077 1.00 83.62 288 TRP A C 1
ATOM 2341 O O . TRP A 1 288 ? -22.369 29.292 0.713 1.00 83.62 288 TRP A O 1
ATOM 2351 N N . TRP A 1 289 ? -20.838 30.933 0.689 1.00 80.94 289 TRP A N 1
ATOM 2352 C CA . TRP A 1 289 ? -20.657 30.910 2.137 1.00 80.94 289 TRP A CA 1
ATOM 2353 C C . TRP A 1 289 ? -21.922 31.321 2.893 1.00 80.94 289 TRP A C 1
ATOM 2355 O O . TRP A 1 289 ? -22.232 30.738 3.934 1.00 80.94 289 TRP A O 1
ATOM 2365 N N . SER A 1 290 ? -22.647 32.323 2.390 1.00 84.25 290 SER A N 1
ATOM 2366 C CA . SER A 1 290 ? -23.916 32.746 2.979 1.00 84.25 290 SER A CA 1
ATOM 2367 C C . SER A 1 290 ? -24.918 31.597 3.000 1.00 84.25 290 SER A C 1
ATOM 2369 O O . SER A 1 290 ? -25.497 31.329 4.054 1.00 84.25 290 SER A O 1
ATOM 2371 N N . ASP A 1 291 ? -25.055 30.889 1.877 1.00 79.12 291 ASP A N 1
ATOM 2372 C CA . ASP A 1 291 ? -26.033 29.803 1.707 1.00 79.12 291 ASP A CA 1
ATOM 2373 C C . ASP A 1 291 ? -25.737 28.609 2.605 1.00 79.12 291 ASP A C 1
ATOM 2375 O O . ASP A 1 291 ? -26.645 27.929 3.083 1.00 79.12 291 ASP A O 1
ATOM 2379 N N . THR A 1 292 ? -24.456 28.393 2.889 1.00 78.12 292 THR A N 1
ATOM 2380 C CA . THR A 1 292 ? -24.001 27.221 3.633 1.00 78.12 292 THR A CA 1
ATOM 2381 C C . THR A 1 292 ? -23.911 27.473 5.139 1.00 78.12 292 THR A C 1
ATOM 2383 O O . THR A 1 292 ? -24.156 26.567 5.935 1.00 78.12 292 THR A O 1
ATOM 2386 N N . TYR A 1 293 ? -23.534 28.687 5.556 1.00 81.56 293 TYR A N 1
ATOM 2387 C CA . TYR A 1 293 ? -23.135 28.971 6.942 1.00 81.56 293 TYR A CA 1
ATOM 2388 C C . TYR A 1 293 ? -23.647 30.302 7.505 1.00 81.56 293 TYR A C 1
ATOM 2390 O O . TYR A 1 293 ? -23.264 30.674 8.619 1.00 81.56 293 TYR A O 1
ATOM 2398 N N . GLY A 1 294 ? -24.440 31.045 6.736 1.00 83.06 294 GLY A N 1
ATOM 2399 C CA . GLY A 1 294 ? -24.817 32.418 7.041 1.00 83.06 294 GLY A CA 1
ATOM 2400 C C . GLY A 1 294 ? -26.318 32.669 7.043 1.00 83.06 294 GLY A C 1
ATOM 2401 O O . GLY A 1 294 ? -27.133 31.778 7.270 1.00 83.06 294 GLY A O 1
ATOM 2402 N N . ALA A 1 295 ? -26.675 33.923 6.790 1.00 86.75 295 ALA A N 1
ATOM 2403 C CA . ALA A 1 295 ? -28.044 34.423 6.846 1.00 86.75 295 ALA A CA 1
ATOM 2404 C C . ALA A 1 295 ? -29.033 33.725 5.894 1.00 86.75 295 ALA A C 1
ATOM 2406 O O . ALA A 1 295 ? -30.235 33.763 6.131 1.00 86.75 295 ALA A O 1
ATOM 2407 N N . THR A 1 296 ? -28.574 33.084 4.818 1.00 85.88 296 THR A N 1
ATOM 2408 C CA . THR A 1 296 ? -29.466 32.388 3.875 1.00 85.88 296 THR A CA 1
ATOM 2409 C C . THR A 1 296 ? -29.759 30.938 4.281 1.00 85.88 296 THR A C 1
ATOM 2411 O O . THR A 1 296 ? -30.591 30.280 3.654 1.00 85.88 296 THR A O 1
ATOM 2414 N N . MET A 1 297 ? -29.173 30.453 5.385 1.00 83.50 297 MET A N 1
ATOM 2415 C CA . MET A 1 297 ? -29.537 29.166 5.979 1.00 83.50 297 MET A CA 1
ATOM 2416 C C . MET A 1 297 ? -30.988 29.159 6.474 1.00 83.50 297 MET A C 1
ATOM 2418 O O . MET A 1 297 ? -31.478 30.120 7.072 1.00 83.50 297 MET A O 1
ATOM 2422 N N . LYS A 1 298 ? -31.664 28.018 6.308 1.00 77.69 298 LYS A N 1
ATOM 2423 C CA . LYS A 1 298 ? -32.997 27.795 6.881 1.00 77.69 298 LYS A CA 1
ATOM 2424 C C . LYS A 1 298 ? -32.908 27.594 8.400 1.00 77.69 298 LYS A C 1
ATOM 2426 O O . LYS A 1 298 ? -31.964 26.983 8.901 1.00 77.69 298 LYS A O 1
ATOM 2431 N N . MET A 1 299 ? -33.906 28.095 9.126 1.00 79.31 299 MET A N 1
ATOM 2432 C CA . MET A 1 299 ? -34.078 27.893 10.569 1.00 79.31 299 MET A CA 1
ATOM 2433 C C . MET A 1 299 ? -35.346 27.088 10.843 1.00 79.31 299 MET A C 1
ATOM 2435 O O . MET A 1 299 ? -36.403 27.390 10.286 1.00 79.31 299 MET A O 1
ATOM 2439 N N . ASN A 1 300 ? -35.255 26.123 11.758 1.00 78.50 300 ASN A N 1
ATOM 2440 C CA . ASN A 1 300 ? -36.420 25.446 12.317 1.00 78.50 300 ASN A CA 1
ATOM 2441 C C . ASN A 1 300 ? -36.910 26.238 13.531 1.00 78.50 300 ASN A C 1
ATOM 2443 O O . ASN A 1 300 ? -36.433 26.053 14.651 1.00 78.50 300 ASN A O 1
ATOM 2447 N N . TRP A 1 301 ? -37.830 27.174 13.297 1.00 84.88 301 TRP A N 1
ATOM 2448 C CA . TRP A 1 301 ? -38.377 28.003 14.368 1.00 84.88 301 TRP A CA 1
ATOM 2449 C C . TRP A 1 301 ? -39.116 27.148 15.407 1.00 84.88 301 TRP A C 1
ATOM 2451 O O . TRP A 1 301 ? -39.831 26.221 15.022 1.00 84.88 301 TRP A O 1
ATOM 2461 N N . PRO A 1 302 ? -38.983 27.449 16.713 1.00 85.06 302 PRO A N 1
ATOM 2462 C CA . PRO A 1 302 ? -39.670 26.698 17.758 1.00 85.06 302 PRO A CA 1
ATOM 2463 C C . PRO A 1 302 ? -41.185 26.705 17.547 1.00 85.06 302 PRO A C 1
ATOM 2465 O O . PRO A 1 302 ? -41.802 27.762 17.409 1.00 85.06 302 PRO A O 1
ATOM 2468 N N . VAL A 1 303 ? -41.781 25.517 17.559 1.00 86.44 303 VAL A N 1
ATOM 2469 C CA . VAL A 1 303 ? -43.230 25.311 17.470 1.00 86.44 303 VAL A CA 1
ATOM 2470 C C . VAL A 1 303 ? -43.746 24.642 18.741 1.00 86.44 303 VAL A C 1
ATOM 2472 O O . VAL A 1 303 ? -42.973 24.266 19.624 1.00 86.44 303 VAL A O 1
ATOM 2475 N N . PHE A 1 304 ? -45.066 24.542 18.872 1.00 90.06 304 PHE A N 1
ATOM 2476 C CA . PHE A 1 304 ? -45.679 23.846 19.996 1.00 90.06 304 PHE A CA 1
ATOM 2477 C C . PHE A 1 304 ? -45.432 22.339 19.878 1.00 90.06 304 PHE A C 1
ATOM 2479 O O . PHE A 1 304 ? -45.784 21.734 18.867 1.00 90.06 304 PHE A O 1
ATOM 2486 N N . GLU A 1 305 ? -44.854 21.736 20.915 1.00 87.62 305 GLU A N 1
ATOM 2487 C CA . GLU A 1 305 ? -44.550 20.306 20.962 1.00 87.62 305 GLU A CA 1
ATOM 2488 C C . GLU A 1 305 ? -45.460 19.574 21.959 1.00 87.62 305 GLU A C 1
ATOM 2490 O O . GLU A 1 305 ? -45.555 19.948 23.131 1.00 87.62 305 GLU A O 1
ATOM 2495 N N . GLU A 1 306 ? -46.121 18.510 21.497 1.00 84.06 306 GLU A N 1
ATOM 2496 C CA . GLU A 1 306 ? -46.894 17.604 22.352 1.00 84.06 306 GLU A CA 1
ATOM 2497 C C . GLU A 1 306 ? -45.989 16.484 22.914 1.00 84.06 306 GLU A C 1
ATOM 2499 O O . GLU A 1 306 ? -45.167 15.935 22.174 1.00 84.06 306 GLU A O 1
ATOM 2504 N N . PRO A 1 307 ? -46.126 16.085 24.196 1.00 78.19 307 PRO A N 1
ATOM 2505 C CA . PRO A 1 307 ? -45.350 14.987 24.766 1.00 78.19 307 PRO A CA 1
ATOM 2506 C C . PRO A 1 307 ? -45.742 13.649 24.126 1.00 78.19 307 PRO A C 1
ATOM 2508 O O . PRO A 1 307 ? -46.861 13.167 24.301 1.00 78.19 307 PRO A O 1
ATOM 2511 N N . THR A 1 308 ? -44.822 13.008 23.409 1.00 65.06 308 THR A N 1
ATOM 2512 C CA . THR A 1 308 ? -45.033 11.666 22.848 1.00 65.06 308 THR A CA 1
ATOM 2513 C C . THR A 1 308 ? -45.005 10.596 23.948 1.00 65.06 308 THR A C 1
ATOM 2515 O O . THR A 1 308 ? -44.180 10.660 24.862 1.00 65.06 308 THR A O 1
ATOM 2518 N N . ASN A 1 309 ? -45.891 9.593 23.868 1.00 47.41 309 ASN A N 1
ATOM 2519 C CA . ASN A 1 309 ? -45.948 8.460 24.803 1.00 47.41 309 ASN A CA 1
ATOM 2520 C C . ASN A 1 309 ? -44.660 7.615 24.733 1.00 47.41 309 ASN A C 1
ATOM 2522 O O . ASN A 1 309 ? -44.557 6.704 23.920 1.00 47.41 309 ASN A O 1
ATOM 2526 N N . LEU A 1 310 ? -43.698 7.901 25.610 1.00 42.62 310 LEU A N 1
ATOM 2527 C CA . LEU A 1 310 ? -42.499 7.094 25.850 1.00 42.62 310 LEU A CA 1
ATOM 2528 C C . LEU A 1 310 ? -42.606 6.433 27.230 1.00 42.62 310 LEU A C 1
ATOM 2530 O O . LEU A 1 310 ? -41.974 6.855 28.195 1.00 42.62 310 LEU A O 1
ATOM 2534 N N . ASP A 1 311 ? -43.428 5.389 27.321 1.00 36.31 311 ASP A N 1
ATOM 2535 C CA . ASP A 1 311 ? -43.127 4.290 28.236 1.00 36.31 311 ASP A CA 1
ATOM 2536 C C . ASP A 1 311 ? -42.205 3.364 27.444 1.00 36.31 311 ASP A C 1
ATOM 2538 O O . ASP A 1 311 ? -42.696 2.668 26.565 1.00 36.31 311 ASP A O 1
ATOM 2542 N N . HIS A 1 312 ? -40.890 3.492 27.660 1.00 32.34 312 HIS A N 1
ATOM 2543 C CA . HIS A 1 312 ? -39.778 2.543 27.446 1.00 32.34 312 HIS A CA 1
ATOM 2544 C C . HIS A 1 312 ? -38.481 3.359 27.308 1.00 32.34 312 HIS A C 1
ATOM 2546 O O . HIS A 1 312 ? -38.172 3.912 26.255 1.00 32.34 312 HIS A O 1
ATOM 2552 N N . CYS A 1 313 ? -37.700 3.438 28.387 1.00 28.58 313 CYS A N 1
ATOM 2553 C CA . CYS A 1 313 ? -36.297 3.822 28.288 1.00 28.58 313 CYS A CA 1
ATOM 2554 C C . CYS A 1 313 ? -35.485 2.589 27.880 1.00 28.58 313 CYS A C 1
ATOM 2556 O O . CYS A 1 313 ? -35.214 1.738 28.720 1.00 28.58 313 CYS A O 1
ATOM 2558 N N . HIS A 1 314 ? -35.032 2.538 26.631 1.00 27.55 314 HIS A N 1
ATOM 2559 C CA . HIS A 1 314 ? -33.718 1.990 26.309 1.00 27.55 314 HIS A CA 1
ATOM 2560 C C . HIS A 1 314 ? -33.038 2.912 25.297 1.00 27.55 314 HIS A C 1
ATOM 2562 O O . HIS A 1 314 ? -33.644 3.381 24.339 1.00 27.55 314 HIS A O 1
ATOM 2568 N N . HIS A 1 315 ? -31.777 3.229 25.577 1.00 30.56 315 HIS A N 1
ATOM 2569 C CA . HIS A 1 315 ? -30.892 3.981 24.701 1.00 30.56 315 HIS A CA 1
ATOM 2570 C C . HIS A 1 315 ? -30.786 3.341 23.310 1.00 30.56 315 HIS A C 1
ATOM 2572 O O . HIS A 1 315 ? -30.312 2.216 23.216 1.00 30.56 315 HIS A O 1
ATOM 2578 N N . GLN A 1 316 ? -31.120 4.094 22.258 1.00 25.17 316 GLN A N 1
ATOM 2579 C CA . GLN A 1 316 ? -30.270 4.371 21.085 1.00 25.17 316 GLN A CA 1
ATOM 2580 C C . GLN A 1 316 ? -31.019 5.286 20.090 1.00 25.17 316 GLN A C 1
ATOM 2582 O O . GLN A 1 316 ? -32.240 5.183 19.979 1.00 25.17 316 GLN A O 1
ATOM 2587 N N . PRO A 1 317 ? -30.329 6.201 19.381 1.00 26.73 317 PRO A N 1
ATOM 2588 C CA . PRO A 1 317 ? -30.959 7.082 18.406 1.00 26.73 317 PRO A CA 1
ATOM 2589 C C . PRO A 1 317 ? -31.050 6.382 17.044 1.00 26.73 317 PRO A C 1
ATOM 2591 O O . PRO A 1 317 ? -30.028 6.065 16.440 1.00 26.73 317 PRO A O 1
ATOM 2594 N N . GLN A 1 318 ? -32.267 6.180 16.542 1.00 25.80 318 GLN A N 1
ATOM 2595 C CA . GLN A 1 318 ? -32.504 5.903 15.128 1.00 25.80 318 GLN A CA 1
ATOM 2596 C C . GLN A 1 318 ? -33.447 6.949 14.540 1.00 25.80 318 GLN A C 1
ATOM 2598 O O . GLN A 1 318 ? -34.530 7.227 15.052 1.00 25.80 318 GLN A O 1
ATOM 2603 N N . SER A 1 319 ? -32.950 7.538 13.459 1.00 30.34 319 SER A N 1
ATOM 2604 C CA . SER A 1 319 ? -33.637 8.356 12.479 1.00 30.34 319 SER A CA 1
ATOM 2605 C C . SER A 1 319 ? -34.830 7.613 11.882 1.00 30.34 319 SER A C 1
ATOM 2607 O O . SER A 1 319 ? -34.709 6.466 11.458 1.00 30.34 319 SER A O 1
ATOM 2609 N N . GLN A 1 320 ? -35.967 8.295 11.764 1.00 25.64 320 GLN A N 1
ATOM 2610 C CA . GLN A 1 320 ? -37.000 7.903 10.814 1.00 25.64 320 GLN A CA 1
ATOM 2611 C C . GLN A 1 320 ? -37.491 9.123 10.043 1.00 25.64 320 GLN A C 1
ATOM 2613 O O . GLN A 1 320 ? -38.101 10.043 10.586 1.00 25.64 320 GLN A O 1
ATOM 2618 N N . HIS A 1 321 ? -37.210 9.079 8.742 1.00 31.97 321 HIS A N 1
ATOM 2619 C CA . HIS A 1 321 ? -38.079 9.616 7.708 1.00 31.97 321 HIS A CA 1
ATOM 2620 C C . HIS A 1 321 ? -39.514 9.114 7.913 1.00 31.97 321 HIS A C 1
ATOM 2622 O O . HIS A 1 321 ? -39.709 7.931 8.178 1.00 31.97 321 HIS A O 1
ATOM 2628 N N . ASN A 1 322 ? -40.508 9.972 7.670 1.00 25.56 322 ASN A N 1
ATOM 2629 C CA . ASN A 1 322 ? -41.624 9.578 6.814 1.00 25.56 322 ASN A CA 1
ATOM 2630 C C . ASN A 1 322 ? -42.372 10.777 6.214 1.00 25.56 322 ASN A C 1
ATOM 2632 O O . ASN A 1 322 ? -42.643 11.780 6.869 1.00 25.56 322 ASN A O 1
ATOM 2636 N N . TYR A 1 323 ? -42.652 10.606 4.925 1.00 28.17 323 TYR A N 1
ATOM 2637 C CA . TYR A 1 323 ? -43.385 11.445 3.980 1.00 28.17 323 TYR A CA 1
ATOM 2638 C C . TYR A 1 323 ? -44.875 11.603 4.328 1.00 28.17 323 TYR A C 1
ATOM 2640 O O . TYR A 1 323 ? -45.471 10.649 4.813 1.00 28.17 323 TYR A O 1
ATOM 2648 N N . PHE A 1 324 ? -45.498 12.719 3.917 1.00 24.42 324 PHE A N 1
ATOM 2649 C CA . PHE A 1 324 ? -46.820 12.717 3.260 1.00 24.42 324 PHE A CA 1
ATOM 2650 C C . PHE A 1 324 ? -47.011 13.946 2.342 1.00 24.42 324 PHE A C 1
ATOM 2652 O O . PHE A 1 324 ? -46.551 15.048 2.624 1.00 24.42 324 PHE A O 1
ATOM 2659 N N . SER A 1 325 ? -47.668 13.682 1.214 1.00 23.52 325 SER A N 1
ATOM 2660 C CA . SER A 1 325 ? -47.890 14.457 -0.018 1.00 23.52 325 SER A CA 1
ATOM 2661 C C . SER A 1 325 ? -49.122 15.380 -0.004 1.00 23.52 325 SER A C 1
ATOM 2663 O O . SER A 1 325 ? -50.086 15.034 0.667 1.00 23.52 325 SER A O 1
ATOM 2665 N N . TYR A 1 326 ? -49.167 16.432 -0.847 1.00 23.41 326 TYR A N 1
ATOM 2666 C CA . TYR A 1 326 ? -50.176 16.601 -1.927 1.00 23.41 326 TYR A CA 1
ATOM 2667 C C . TYR A 1 326 ? -49.915 17.828 -2.848 1.00 23.41 326 TYR A C 1
ATOM 2669 O O . TYR A 1 326 ? -49.684 18.939 -2.386 1.00 23.41 326 TYR A O 1
ATOM 2677 N N . SER A 1 327 ? -49.966 17.530 -4.155 1.00 23.50 327 SER A N 1
ATOM 2678 C CA . SER A 1 327 ? -50.236 18.275 -5.411 1.00 23.50 327 SER A CA 1
ATOM 2679 C C . SER A 1 327 ? -50.399 19.808 -5.501 1.00 23.50 327 SER A C 1
ATOM 2681 O O . SER A 1 327 ? -51.174 20.404 -4.757 1.00 23.50 327 SER A O 1
ATOM 2683 N N . GLY A 1 328 ? -49.900 20.367 -6.618 1.00 22.45 328 GLY A N 1
ATOM 2684 C CA . GLY A 1 328 ? -50.470 21.554 -7.279 1.00 22.45 328 GLY A CA 1
ATOM 2685 C C . GLY A 1 328 ? -49.547 22.225 -8.307 1.00 22.45 328 GLY A C 1
ATOM 2686 O O . GLY A 1 328 ? -48.728 23.054 -7.931 1.00 22.45 328 GLY A O 1
ATOM 2687 N N . ASP A 1 329 ? -49.704 21.875 -9.588 1.00 22.25 329 ASP A N 1
ATOM 2688 C CA . ASP A 1 329 ? -49.093 22.509 -10.772 1.00 22.25 329 ASP A CA 1
ATOM 2689 C C . ASP A 1 329 ? -49.504 23.983 -10.962 1.00 22.25 329 ASP A C 1
ATOM 2691 O O . ASP A 1 329 ? -50.684 24.307 -10.824 1.00 22.25 329 ASP A O 1
ATOM 2695 N N . LEU A 1 330 ? -48.561 24.831 -11.406 1.00 24.48 330 LEU A N 1
ATOM 2696 C CA . LEU A 1 330 ? -48.755 25.826 -12.480 1.00 24.48 330 LEU A CA 1
ATOM 2697 C C . LEU A 1 330 ? -47.427 26.510 -12.868 1.00 24.48 330 LEU A C 1
ATOM 2699 O O . LEU A 1 330 ? -46.803 27.234 -12.096 1.00 24.48 330 LEU A O 1
ATOM 2703 N N . SER A 1 331 ? -47.027 26.261 -14.112 1.00 22.14 331 SER A N 1
ATOM 2704 C CA . SER A 1 331 ? -45.929 26.859 -14.878 1.00 22.14 331 SER A CA 1
ATOM 2705 C C . SER A 1 331 ? -46.187 28.313 -15.304 1.00 22.14 331 SER A C 1
ATOM 2707 O O . SER A 1 331 ? -47.323 28.605 -15.669 1.00 22.14 331 SER A O 1
ATOM 2709 N N . LEU A 1 332 ? -45.138 29.154 -15.408 1.00 23.70 332 LEU A N 1
ATOM 2710 C CA . LEU A 1 332 ? -44.648 29.822 -16.648 1.00 23.70 332 LEU A CA 1
ATOM 2711 C C . LEU A 1 332 ? -43.808 31.100 -16.396 1.00 23.70 332 LEU A C 1
ATOM 2713 O O . LEU A 1 332 ? -44.232 31.982 -15.656 1.00 23.70 332 LEU A O 1
ATOM 2717 N N . GLY A 1 333 ? -42.692 31.217 -17.143 1.00 21.66 333 GLY A N 1
ATOM 2718 C CA . GLY A 1 333 ? -41.966 32.463 -17.490 1.00 21.66 333 GLY A CA 1
ATOM 2719 C C . GLY A 1 333 ? -40.492 32.492 -17.040 1.00 21.66 333 GLY A C 1
ATOM 2720 O O . GLY A 1 333 ? -40.251 32.809 -15.884 1.00 21.66 333 GLY A O 1
ATOM 2721 N N . TYR A 1 334 ? -39.511 31.975 -17.809 1.00 23.28 334 TYR A N 1
ATOM 2722 C CA . TYR A 1 334 ? -38.668 32.676 -18.830 1.00 23.28 334 TYR A CA 1
ATOM 2723 C C . TYR A 1 334 ? -38.013 33.966 -18.282 1.00 23.28 334 TYR A C 1
ATOM 2725 O O . TYR A 1 334 ? -38.730 34.815 -17.773 1.00 23.28 334 TYR A O 1
ATOM 2733 N N . ASP A 1 335 ? -36.699 34.228 -18.273 1.00 22.22 335 ASP A N 1
ATOM 2734 C CA . ASP A 1 335 ? -35.510 33.888 -19.087 1.00 22.22 335 ASP A CA 1
ATOM 2735 C C . ASP A 1 335 ? -34.270 33.775 -18.143 1.00 22.22 335 ASP A C 1
ATOM 2737 O O . ASP A 1 335 ? -34.325 34.245 -17.010 1.00 22.22 335 ASP A O 1
ATOM 2741 N N . ILE A 1 336 ? -33.124 33.165 -18.487 1.00 25.03 336 ILE A N 1
ATOM 2742 C CA . ILE A 1 336 ? -31.978 33.860 -19.117 1.00 25.03 336 ILE A CA 1
ATOM 2743 C C . ILE A 1 336 ? -30.879 32.864 -19.551 1.00 25.03 336 ILE A C 1
ATOM 2745 O O . ILE A 1 336 ? -30.496 31.929 -18.851 1.00 25.03 336 ILE A O 1
ATOM 2749 N N . CYS A 1 337 ? -30.354 33.184 -20.731 1.00 22.03 337 CYS A N 1
ATOM 2750 C CA . CYS A 1 337 ? -29.136 32.800 -21.434 1.00 22.03 337 CYS A CA 1
ATOM 2751 C C . CYS A 1 337 ? -27.840 32.508 -20.634 1.00 22.03 337 CYS A C 1
ATOM 2753 O O . CYS A 1 337 ? -27.459 33.240 -19.731 1.00 22.03 337 CYS A O 1
ATOM 2755 N N . TYR A 1 338 ? -27.080 31.534 -21.162 1.00 23.94 338 TYR A N 1
ATOM 2756 C CA . TYR A 1 338 ? -25.610 31.483 -21.326 1.00 23.94 338 TYR A CA 1
ATOM 2757 C C . TYR A 1 338 ? -24.678 31.918 -20.165 1.00 23.94 338 TYR A C 1
ATOM 2759 O O . TYR A 1 338 ? -24.468 33.108 -19.955 1.00 23.94 338 TYR A O 1
ATOM 2767 N N . ARG A 1 339 ? -23.890 30.970 -19.615 1.00 23.45 339 ARG A N 1
ATOM 2768 C CA . ARG A 1 339 ? -22.435 30.781 -19.902 1.00 23.45 339 ARG A CA 1
ATOM 2769 C C . ARG A 1 339 ? -21.763 29.739 -18.972 1.00 23.45 339 ARG A C 1
ATOM 2771 O O . ARG A 1 339 ? -21.850 29.821 -17.755 1.00 23.45 339 ARG A O 1
ATOM 2778 N N . ARG A 1 340 ? -21.038 28.794 -19.594 1.00 26.77 340 ARG A N 1
ATOM 2779 C CA . ARG A 1 340 ? -19.874 28.026 -19.073 1.00 26.77 340 ARG A CA 1
ATOM 2780 C C . ARG A 1 340 ? -18.657 28.965 -18.866 1.00 26.77 340 ARG A C 1
ATOM 2782 O O . ARG A 1 340 ? -18.698 30.060 -19.427 1.00 26.77 340 ARG A O 1
ATOM 2789 N N . PRO A 1 341 ? -17.489 28.495 -18.373 1.00 44.19 341 PRO A N 1
ATOM 2790 C CA . PRO A 1 341 ? -17.178 27.475 -17.350 1.00 44.19 341 PRO A CA 1
ATOM 2791 C C . PRO A 1 341 ? -16.162 28.005 -16.302 1.00 44.19 341 PRO A C 1
ATOM 2793 O O . PRO A 1 341 ? -15.539 29.026 -16.550 1.00 44.19 341 PRO A O 1
ATOM 2796 N N . LEU A 1 342 ? -15.927 27.279 -15.195 1.00 23.61 342 LEU A N 1
ATOM 2797 C CA . LEU A 1 342 ? -14.628 27.218 -14.485 1.00 23.61 342 LEU A CA 1
ATOM 2798 C C . LEU A 1 342 ? -14.622 26.094 -13.440 1.00 23.61 342 LEU A C 1
ATOM 2800 O O . LEU A 1 342 ? -15.061 26.276 -12.313 1.00 23.61 342 LEU A O 1
ATOM 2804 N N . ALA A 1 343 ? -14.148 24.923 -13.866 1.00 27.70 343 ALA A N 1
ATOM 2805 C CA . ALA A 1 343 ? -13.555 23.869 -13.035 1.00 27.70 343 ALA A CA 1
ATOM 2806 C C . ALA A 1 343 ? -12.962 22.800 -13.970 1.00 27.70 343 ALA A C 1
ATOM 2808 O O . ALA A 1 343 ? -13.403 21.658 -14.029 1.00 27.70 343 ALA A O 1
ATOM 2809 N N . GLN A 1 344 ? -11.991 23.218 -14.775 1.00 30.05 344 GLN A N 1
ATOM 2810 C CA . GLN A 1 344 ? -11.000 22.373 -15.433 1.00 30.05 344 GLN A CA 1
ATOM 2811 C C . GLN A 1 344 ? -9.720 23.216 -15.501 1.00 30.05 344 GLN A C 1
ATOM 2813 O O . GLN A 1 344 ? -9.799 24.439 -15.584 1.00 30.05 344 GLN A O 1
ATOM 2818 N N . ILE A 1 345 ? -8.571 22.543 -15.505 1.00 27.09 345 ILE A N 1
ATOM 2819 C CA . ILE A 1 345 ? -7.199 23.069 -15.604 1.00 27.09 345 ILE A CA 1
ATOM 2820 C C . ILE A 1 345 ? -6.485 23.411 -14.266 1.00 27.09 345 ILE A C 1
ATOM 2822 O O . ILE A 1 345 ? -6.070 24.536 -14.021 1.00 27.09 345 ILE A O 1
ATOM 2826 N N . VAL A 1 346 ? -6.189 22.374 -13.468 1.00 27.50 346 VAL A N 1
ATOM 2827 C CA . VAL A 1 346 ? -4.813 22.139 -12.961 1.00 27.50 346 VAL A CA 1
ATOM 2828 C C . VAL A 1 346 ? -4.428 20.697 -13.308 1.00 27.50 346 VAL A C 1
ATOM 2830 O O . VAL A 1 346 ? -4.232 19.825 -12.473 1.00 27.50 346 VAL A O 1
ATOM 2833 N N . SER A 1 347 ? -4.399 20.429 -14.609 1.00 32.31 347 SER A N 1
ATOM 2834 C CA . SER A 1 347 ? -3.611 19.359 -15.206 1.00 32.31 347 SER A CA 1
ATOM 2835 C C . SER A 1 347 ? -3.050 19.954 -16.492 1.00 32.31 347 SER A C 1
ATOM 2837 O O . SER A 1 347 ? -3.821 20.513 -17.269 1.00 32.31 347 SER A O 1
ATOM 2839 N N . GLN A 1 348 ? -1.739 19.815 -16.686 1.00 28.75 348 GLN A N 1
ATOM 2840 C CA . GLN A 1 348 ? -0.946 20.275 -17.832 1.00 28.75 348 GLN A CA 1
ATOM 2841 C C . GLN A 1 348 ? -0.495 21.744 -17.821 1.00 28.75 348 GLN A C 1
ATOM 2843 O O . GLN A 1 348 ? -1.020 22.593 -18.526 1.00 28.75 348 GLN A O 1
ATOM 2848 N N . THR A 1 349 ? 0.625 21.987 -17.140 1.00 26.20 349 THR A N 1
ATOM 2849 C CA . THR A 1 349 ? 1.828 22.499 -17.812 1.00 26.20 349 THR A CA 1
ATOM 2850 C C . THR A 1 349 ? 3.068 22.168 -16.970 1.00 26.20 349 THR A C 1
ATOM 2852 O O . THR A 1 349 ? 3.241 22.650 -15.863 1.00 26.20 349 THR A O 1
ATOM 2855 N N . ASN A 1 350 ? 3.950 21.313 -17.486 1.00 28.59 350 ASN A N 1
ATOM 2856 C CA . ASN A 1 350 ? 5.310 21.152 -16.974 1.00 28.59 350 ASN A CA 1
ATOM 2857 C C . ASN A 1 350 ? 6.238 21.799 -17.999 1.00 28.59 350 ASN A C 1
ATOM 2859 O O . ASN A 1 350 ? 6.435 21.255 -19.080 1.00 28.59 350 ASN A O 1
ATOM 2863 N N . ALA A 1 351 ? 6.787 22.961 -17.658 1.00 27.69 351 ALA A N 1
ATOM 2864 C CA . ALA A 1 351 ? 7.964 23.524 -18.307 1.00 27.69 351 ALA A CA 1
ATOM 2865 C C . ALA A 1 351 ? 8.679 24.440 -17.305 1.00 27.69 351 ALA A C 1
ATOM 2867 O O . ALA A 1 351 ? 8.422 25.638 -17.293 1.00 27.69 351 ALA A O 1
ATOM 2868 N N . ALA A 1 352 ? 9.499 23.841 -16.430 1.00 27.00 352 ALA A N 1
ATOM 2869 C CA . ALA A 1 352 ? 10.727 24.396 -15.834 1.00 27.00 352 ALA A CA 1
ATOM 2870 C C . ALA A 1 352 ? 11.125 23.622 -14.559 1.00 27.00 352 ALA A C 1
ATOM 2872 O O . ALA A 1 352 ? 10.965 24.138 -13.462 1.00 27.00 352 ALA A O 1
ATOM 2873 N N . VAL A 1 353 ? 11.676 22.407 -14.692 1.00 28.36 353 VAL A N 1
ATOM 2874 C CA . VAL A 1 353 ? 12.678 21.880 -13.739 1.00 28.36 353 VAL A CA 1
ATOM 2875 C C . VAL A 1 353 ? 13.655 20.981 -14.508 1.00 28.36 353 VAL A C 1
ATOM 2877 O O . VAL A 1 353 ? 13.613 19.760 -14.442 1.00 28.36 353 VAL A O 1
ATOM 2880 N N . LEU A 1 354 ? 14.547 21.612 -15.265 1.00 26.84 354 LEU A N 1
ATOM 2881 C CA . LEU A 1 354 ? 15.916 21.132 -15.422 1.00 26.84 354 LEU A CA 1
ATOM 2882 C C . LEU A 1 354 ? 16.792 22.189 -14.740 1.00 26.84 354 LEU A C 1
ATOM 2884 O O . LEU A 1 354 ? 16.542 23.382 -14.889 1.00 26.84 354 LEU A O 1
ATOM 2888 N N . VAL A 1 355 ? 17.794 21.730 -13.986 1.00 30.09 355 VAL A N 1
ATOM 2889 C CA . VAL A 1 355 ? 18.706 22.491 -13.103 1.00 30.09 355 VAL A CA 1
ATOM 2890 C C . VAL A 1 355 ? 18.209 22.741 -11.665 1.00 30.09 355 VAL A C 1
ATOM 2892 O O . VAL A 1 355 ? 18.320 23.838 -11.134 1.00 30.09 355 VAL A O 1
ATOM 2895 N N . VAL A 1 356 ? 17.795 21.684 -10.956 1.00 28.27 356 VAL A N 1
ATOM 2896 C CA . VAL A 1 356 ? 18.097 21.551 -9.511 1.00 28.27 356 VAL A CA 1
ATOM 2897 C C . VAL A 1 356 ? 18.461 20.097 -9.196 1.00 28.27 356 VAL A C 1
ATOM 2899 O O . VAL A 1 356 ? 17.825 19.457 -8.375 1.00 28.27 356 VAL A O 1
ATOM 2902 N N . ASP A 1 357 ? 19.494 19.553 -9.848 1.00 31.94 357 ASP A N 1
ATOM 2903 C CA . ASP A 1 357 ? 20.104 18.304 -9.357 1.00 31.94 357 ASP A CA 1
ATOM 2904 C C . ASP A 1 357 ? 21.634 18.255 -9.488 1.00 31.94 357 ASP A C 1
ATOM 2906 O O . ASP A 1 357 ? 22.265 17.218 -9.664 1.00 31.94 357 ASP A O 1
ATOM 2910 N N . SER A 1 358 ? 22.290 19.415 -9.383 1.00 30.47 358 SER A N 1
ATOM 2911 C CA . SER A 1 358 ? 23.765 19.473 -9.378 1.00 30.47 358 SER A CA 1
ATOM 2912 C C . SER A 1 358 ? 24.365 20.362 -8.285 1.00 30.47 358 SER A C 1
ATOM 2914 O O . SER A 1 358 ? 25.563 20.632 -8.301 1.00 30.47 358 SER A O 1
ATOM 2916 N N . TYR A 1 359 ? 23.575 20.771 -7.280 1.00 28.45 359 TYR A N 1
ATOM 2917 C CA . TYR A 1 359 ? 24.064 21.596 -6.160 1.00 28.45 359 TYR A CA 1
ATOM 2918 C C . TYR A 1 359 ? 23.893 20.989 -4.753 1.00 28.45 359 TYR A C 1
ATOM 2920 O O . TYR A 1 359 ? 24.496 21.482 -3.794 1.00 28.45 359 TYR A O 1
ATOM 2928 N N . ALA A 1 360 ? 23.177 19.868 -4.603 1.00 32.78 360 ALA A N 1
ATOM 2929 C CA . ALA A 1 360 ? 23.100 19.142 -3.327 1.00 32.78 360 ALA A CA 1
ATOM 2930 C C . ALA A 1 360 ? 24.249 18.127 -3.139 1.00 32.78 360 ALA A C 1
ATOM 2932 O O . ALA A 1 360 ? 24.693 17.905 -2.006 1.00 32.78 360 ALA A O 1
ATOM 2933 N N . THR A 1 361 ? 24.807 17.602 -4.235 1.00 36.62 361 THR A N 1
ATOM 2934 C CA . THR A 1 361 ? 25.889 16.601 -4.218 1.00 36.62 361 THR A CA 1
ATOM 2935 C C . THR A 1 361 ? 27.243 17.202 -3.808 1.00 36.62 361 THR A C 1
ATOM 2937 O O . THR A 1 361 ? 28.012 16.564 -3.095 1.00 36.62 361 THR A O 1
ATOM 2940 N N . ILE A 1 362 ? 27.506 18.487 -4.092 1.00 33.16 362 ILE A N 1
ATOM 2941 C CA . ILE A 1 362 ? 28.758 19.154 -3.668 1.00 33.16 362 ILE A CA 1
ATOM 2942 C C . ILE A 1 362 ? 28.655 19.747 -2.244 1.00 33.16 362 ILE A C 1
ATOM 2944 O O . ILE A 1 362 ? 29.650 19.810 -1.518 1.00 33.16 362 ILE A O 1
ATOM 2948 N N . ARG A 1 363 ? 27.452 20.104 -1.757 1.00 31.59 363 ARG A N 1
ATOM 2949 C CA . ARG A 1 363 ? 27.279 20.689 -0.407 1.00 31.59 363 ARG A CA 1
ATOM 2950 C C . ARG A 1 363 ? 27.226 19.645 0.717 1.00 31.59 363 ARG A C 1
ATOM 2952 O O . ARG A 1 363 ? 27.600 19.966 1.849 1.00 31.59 363 ARG A O 1
ATOM 2959 N N . ARG A 1 364 ? 26.824 18.399 0.424 1.00 38.81 364 ARG A N 1
ATOM 2960 C CA . ARG A 1 364 ? 26.865 17.284 1.395 1.00 38.81 364 ARG A CA 1
ATOM 2961 C C . ARG A 1 364 ? 28.254 16.644 1.526 1.00 38.81 364 ARG A C 1
ATOM 2963 O O . ARG A 1 364 ? 28.575 16.197 2.625 1.00 38.81 364 ARG A O 1
ATOM 2970 N N . SER A 1 365 ? 29.115 16.723 0.504 1.00 34.59 365 SER A N 1
ATOM 2971 C CA . SER A 1 365 ? 30.511 16.260 0.610 1.00 34.59 365 SER A CA 1
ATOM 2972 C C . SER A 1 365 ? 31.437 17.231 1.364 1.00 34.59 365 SER A C 1
ATOM 2974 O O . SER A 1 365 ? 32.397 16.779 1.974 1.00 34.59 365 SER A O 1
ATOM 2976 N N . MET A 1 366 ? 31.158 18.545 1.402 1.00 32.72 366 MET A N 1
ATOM 2977 C CA . MET A 1 366 ? 32.013 19.513 2.126 1.00 32.72 366 MET A CA 1
ATOM 2978 C C . MET A 1 366 ? 31.556 19.848 3.560 1.00 32.72 366 MET A C 1
ATOM 2980 O O . MET A 1 366 ? 32.351 20.353 4.348 1.00 32.72 366 MET A O 1
ATOM 2984 N N . ARG A 1 367 ? 30.309 19.541 3.958 1.00 34.22 367 ARG A N 1
ATOM 2985 C CA . ARG A 1 367 ? 29.844 19.731 5.355 1.00 34.22 367 ARG A CA 1
ATOM 2986 C C . ARG A 1 367 ? 30.050 18.511 6.257 1.00 34.22 367 ARG A C 1
ATOM 2988 O O . ARG A 1 367 ? 30.040 18.665 7.478 1.00 34.22 367 ARG A O 1
ATOM 2995 N N . ARG A 1 368 ? 30.291 17.327 5.681 1.00 40.41 368 ARG A N 1
ATOM 2996 C CA . ARG A 1 368 ? 30.570 16.092 6.433 1.00 40.41 368 ARG A CA 1
ATOM 2997 C C . ARG A 1 368 ? 32.007 15.995 6.972 1.00 40.41 368 ARG A C 1
ATOM 2999 O O . ARG A 1 368 ? 32.206 15.271 7.935 1.00 40.41 368 ARG A O 1
ATOM 3006 N N . THR A 1 369 ? 32.960 16.803 6.498 1.00 36.97 369 THR A N 1
ATOM 3007 C CA . THR A 1 369 ? 34.339 16.803 7.045 1.00 36.97 369 THR A CA 1
ATOM 3008 C C . THR A 1 369 ? 34.576 17.860 8.140 1.00 36.97 369 THR A C 1
ATOM 3010 O O . THR A 1 369 ? 35.492 17.714 8.940 1.00 36.97 369 THR A O 1
ATOM 3013 N N . ALA A 1 370 ? 33.726 18.891 8.266 1.00 33.94 370 ALA A N 1
ATOM 3014 C CA . ALA A 1 370 ? 33.911 19.959 9.265 1.00 33.94 370 ALA A CA 1
ATOM 3015 C C . ALA A 1 370 ? 33.017 19.833 10.521 1.00 33.94 370 ALA A C 1
ATOM 3017 O O . ALA A 1 370 ? 33.392 20.319 11.584 1.00 33.94 370 ALA A O 1
ATOM 3018 N N . ALA A 1 371 ? 31.863 19.155 10.447 1.00 35.19 371 ALA A N 1
ATOM 3019 C CA . ALA A 1 371 ? 30.959 18.996 11.598 1.00 35.19 371 ALA A CA 1
ATOM 3020 C C . ALA A 1 371 ? 31.288 17.783 12.496 1.00 35.19 371 ALA A C 1
ATOM 3022 O O . ALA A 1 371 ? 30.857 17.737 13.649 1.00 35.19 371 ALA A O 1
ATOM 3023 N N . VAL A 1 372 ? 32.084 16.829 11.998 1.00 39.75 372 VAL A N 1
ATOM 3024 C CA . VAL A 1 372 ? 32.513 15.630 12.743 1.00 39.75 372 VAL A CA 1
ATOM 3025 C C . VAL A 1 372 ? 33.597 15.963 13.781 1.00 39.75 372 VAL A C 1
ATOM 3027 O O . VAL A 1 372 ? 33.601 15.394 14.865 1.00 39.75 372 VAL A O 1
ATOM 3030 N N . VAL A 1 373 ? 34.450 16.967 13.548 1.00 34.97 373 VAL A N 1
ATOM 3031 C CA . VAL A 1 373 ? 35.566 17.288 14.466 1.00 34.97 373 VAL A CA 1
ATOM 3032 C C . VAL A 1 373 ? 35.154 18.201 15.636 1.00 34.97 373 VAL A C 1
ATOM 3034 O O . VAL A 1 373 ? 35.798 18.196 16.684 1.00 34.97 373 VAL A O 1
ATOM 3037 N N . THR A 1 374 ? 34.052 18.952 15.528 1.00 35.84 374 THR A N 1
ATOM 3038 C CA . THR A 1 374 ? 33.623 19.891 16.592 1.00 35.84 374 THR A CA 1
ATOM 3039 C C . THR A 1 374 ? 32.483 19.358 17.470 1.00 35.84 374 THR A C 1
ATOM 3041 O O . THR A 1 374 ? 32.329 19.825 18.598 1.00 35.84 374 THR A O 1
ATOM 3044 N N . ARG A 1 375 ? 31.717 18.355 17.009 1.00 34.75 375 ARG A N 1
ATOM 3045 C CA . ARG A 1 375 ? 30.629 17.728 17.789 1.00 34.75 375 ARG A CA 1
ATOM 3046 C C . ARG A 1 375 ? 31.128 16.610 18.718 1.00 34.75 375 ARG A C 1
ATOM 3048 O O . ARG A 1 375 ? 30.659 16.509 19.846 1.00 34.75 375 ARG A O 1
ATOM 3055 N N . ILE A 1 376 ? 32.188 15.895 18.323 1.00 38.19 376 ILE A N 1
ATOM 3056 C CA . ILE A 1 376 ? 32.860 14.872 19.152 1.00 38.19 376 ILE A CA 1
ATOM 3057 C C . ILE A 1 376 ? 33.511 15.471 20.418 1.00 38.19 376 ILE A C 1
ATOM 3059 O O . ILE A 1 376 ? 33.613 14.797 21.435 1.00 38.19 376 ILE A O 1
ATOM 3063 N N . ARG A 1 377 ? 33.892 16.758 20.422 1.00 35.31 377 ARG A N 1
ATOM 3064 C CA . ARG A 1 377 ? 34.510 17.410 21.596 1.00 35.31 377 ARG A CA 1
ATOM 3065 C C . ARG A 1 377 ? 33.532 18.038 22.595 1.00 35.31 377 ARG A C 1
ATOM 3067 O O . ARG A 1 377 ? 33.983 18.475 23.648 1.00 35.31 377 ARG A O 1
ATOM 3074 N N . ARG A 1 378 ? 32.230 18.129 22.291 1.00 33.53 378 ARG A N 1
ATOM 3075 C CA . ARG A 1 378 ? 31.265 18.861 23.140 1.00 33.53 378 ARG A CA 1
ATOM 3076 C C . ARG A 1 378 ? 30.144 17.985 23.717 1.00 33.53 378 ARG A C 1
ATOM 3078 O O . ARG A 1 378 ? 29.640 18.320 24.783 1.00 33.53 378 ARG A O 1
ATOM 3085 N N . ASP A 1 379 ? 29.850 16.836 23.105 1.00 34.56 379 ASP A N 1
ATOM 3086 C CA . ASP A 1 379 ? 28.858 15.875 23.623 1.00 34.56 379 ASP A CA 1
ATOM 3087 C C . ASP A 1 379 ? 29.439 14.884 24.663 1.00 34.56 379 ASP A C 1
ATOM 3089 O O . ASP A 1 379 ? 28.687 14.167 25.317 1.00 34.56 379 ASP A O 1
ATOM 3093 N N . LEU A 1 380 ? 30.758 14.912 24.909 1.00 32.91 380 LEU A N 1
ATOM 3094 C CA . LEU A 1 380 ? 31.448 14.148 25.968 1.00 32.91 380 LEU A CA 1
ATOM 3095 C C . LEU A 1 380 ? 31.359 14.774 27.380 1.00 32.91 380 LEU A C 1
ATOM 3097 O O . LEU A 1 380 ? 32.028 14.298 28.288 1.00 32.91 380 LEU A O 1
ATOM 3101 N N . ALA A 1 381 ? 30.562 15.829 27.594 1.00 31.70 381 ALA A N 1
ATOM 3102 C CA . ALA A 1 381 ? 30.559 16.556 28.874 1.00 31.70 381 ALA A CA 1
ATOM 3103 C C . ALA A 1 381 ? 29.180 16.848 29.502 1.00 31.70 381 ALA A C 1
ATOM 3105 O O . ALA A 1 381 ? 29.139 17.556 30.502 1.00 31.70 381 ALA A O 1
ATOM 3106 N N . LYS A 1 382 ? 28.048 16.371 28.955 1.00 31.31 382 LYS A N 1
ATOM 3107 C CA . LYS A 1 382 ? 26.708 16.712 29.500 1.00 31.31 382 LYS A CA 1
ATOM 3108 C C . LYS A 1 382 ? 25.657 15.589 29.439 1.00 31.31 382 LYS A C 1
ATOM 3110 O O . LYS A 1 382 ? 24.487 15.857 29.186 1.00 31.31 382 LYS A O 1
ATOM 3115 N N . ARG A 1 383 ? 26.057 14.333 29.666 1.00 33.25 383 ARG A N 1
ATOM 3116 C CA . ARG A 1 383 ? 25.140 13.189 29.870 1.00 33.25 383 ARG A CA 1
ATOM 3117 C C . ARG A 1 383 ? 25.184 12.689 31.322 1.00 33.25 383 ARG A C 1
ATOM 3119 O O . ARG A 1 383 ? 25.457 11.524 31.568 1.00 33.25 383 ARG A O 1
ATOM 3126 N N . GLU A 1 384 ? 24.890 13.581 32.262 1.00 29.70 384 GLU A N 1
ATOM 3127 C CA . GLU A 1 384 ? 24.452 13.235 33.617 1.00 29.70 384 GLU A CA 1
ATOM 3128 C C . GLU A 1 384 ? 23.237 14.111 33.958 1.00 29.70 384 GLU A C 1
ATOM 3130 O O . GLU A 1 384 ? 23.273 15.324 33.760 1.00 29.70 384 GLU A O 1
ATOM 3135 N N . GLU A 1 385 ? 22.183 13.445 34.435 1.00 28.03 385 GLU A N 1
ATOM 3136 C CA . GLU A 1 385 ? 20.961 13.971 35.061 1.00 28.03 385 GLU A CA 1
ATOM 3137 C C . GLU A 1 385 ? 19.912 14.709 34.194 1.00 28.03 385 GLU A C 1
ATOM 3139 O O . GLU A 1 385 ? 20.204 15.562 33.364 1.00 28.03 385 GLU A O 1
ATOM 3144 N N . TYR A 1 386 ? 18.639 14.400 34.492 1.00 24.41 386 TYR A N 1
ATOM 3145 C CA . TYR A 1 386 ? 17.393 15.059 34.061 1.00 24.41 386 TYR A CA 1
ATOM 3146 C C . TYR A 1 386 ? 16.767 14.686 32.700 1.00 24.41 386 TYR A C 1
ATOM 3148 O O . TYR A 1 386 ? 16.748 15.477 31.761 1.00 24.41 386 TYR A O 1
ATOM 3156 N N . SER A 1 387 ? 16.079 13.536 32.638 1.00 26.19 387 SER A N 1
ATOM 3157 C CA . SER A 1 387 ? 14.825 13.428 31.864 1.00 26.19 387 SER A CA 1
ATOM 3158 C C . SER A 1 387 ? 13.970 12.237 32.320 1.00 26.19 387 SER A C 1
ATOM 3160 O O . SER A 1 387 ? 13.799 11.252 31.610 1.00 26.19 387 SER A O 1
ATOM 3162 N N . GLU A 1 388 ? 13.417 12.342 33.526 1.00 27.45 388 GLU A N 1
ATOM 3163 C CA . GLU A 1 388 ? 12.250 11.572 33.954 1.00 27.45 388 GLU A CA 1
ATOM 3164 C C . GLU A 1 388 ? 11.147 12.580 34.316 1.00 27.45 388 GLU A C 1
ATOM 3166 O O . GLU A 1 388 ? 11.408 13.633 34.900 1.00 27.45 388 GLU A O 1
ATOM 3171 N N . SER A 1 389 ? 9.910 12.266 33.937 1.00 25.16 389 SER A N 1
ATOM 3172 C CA . SER A 1 389 ? 8.690 13.069 34.114 1.00 25.16 389 SER A CA 1
ATOM 3173 C C . SER A 1 389 ? 8.472 14.231 33.122 1.00 25.16 389 SER A C 1
ATOM 3175 O O . SER A 1 389 ? 8.780 15.386 33.371 1.00 25.16 389 SER A O 1
ATOM 3177 N N . HIS A 1 390 ? 7.830 13.926 31.992 1.00 25.25 390 HIS A N 1
ATOM 3178 C CA . HIS A 1 390 ? 6.613 14.609 31.514 1.00 25.25 390 HIS A CA 1
ATOM 3179 C C . HIS A 1 390 ? 6.310 14.195 30.069 1.00 25.25 390 HIS A C 1
ATOM 3181 O O . HIS A 1 390 ? 6.764 14.836 29.125 1.00 25.25 390 HIS A O 1
ATOM 3187 N N . ARG A 1 391 ? 5.482 13.153 29.908 1.00 26.88 391 ARG A N 1
ATOM 3188 C CA . ARG A 1 391 ? 4.201 13.209 29.168 1.00 26.88 391 ARG A CA 1
ATOM 3189 C C . ARG A 1 391 ? 3.633 11.806 28.952 1.00 26.88 391 ARG A C 1
ATOM 3191 O O . ARG A 1 391 ? 3.718 11.209 27.888 1.00 26.88 391 ARG A O 1
ATOM 3198 N N . THR A 1 392 ? 2.965 11.325 29.992 1.00 28.80 392 THR A N 1
ATOM 3199 C CA . THR A 1 392 ? 1.674 10.653 29.848 1.00 28.80 392 THR A CA 1
ATOM 3200 C C . THR A 1 392 ? 0.713 11.543 29.048 1.00 28.80 392 THR A C 1
ATOM 3202 O O . THR A 1 392 ? 0.662 12.744 29.300 1.00 28.80 392 THR A O 1
ATOM 3205 N N . LEU A 1 393 ? -0.051 10.918 28.137 1.00 22.78 393 LEU A N 1
ATOM 3206 C CA . LEU A 1 393 ? -1.316 11.337 27.487 1.00 22.78 393 LEU A CA 1
ATOM 3207 C C . LEU A 1 393 ? -1.289 11.246 25.952 1.00 22.78 393 LEU A C 1
ATOM 3209 O O . LEU A 1 393 ? -1.089 12.235 25.259 1.00 22.78 393 LEU A O 1
ATOM 3213 N N . SER A 1 394 ? -1.596 10.044 25.452 1.00 26.11 394 SER A N 1
ATOM 3214 C CA . SER A 1 394 ? -2.699 9.740 24.513 1.00 26.11 394 SER A CA 1
ATOM 3215 C C . SER A 1 394 ? -2.284 8.564 23.615 1.00 26.11 394 SER A C 1
ATOM 3217 O O . SER A 1 394 ? -1.520 8.740 22.680 1.00 26.11 394 SER A O 1
ATOM 3219 N N . ARG A 1 395 ? -2.537 7.312 24.016 1.00 26.25 395 ARG A N 1
ATOM 3220 C CA . ARG A 1 395 ? -3.800 6.546 23.891 1.00 26.25 395 ARG A CA 1
ATOM 3221 C C . ARG A 1 395 ? -4.129 6.075 22.462 1.00 26.25 395 ARG A C 1
ATOM 3223 O O . ARG A 1 395 ? -4.532 6.874 21.632 1.00 26.25 395 ARG A O 1
ATOM 3230 N N . ARG A 1 396 ? -4.196 4.736 22.367 1.00 24.69 396 ARG A N 1
ATOM 3231 C CA . ARG A 1 396 ? -5.272 3.907 21.779 1.00 24.69 396 ARG A CA 1
ATOM 3232 C C . ARG A 1 396 ? -5.420 3.871 20.249 1.00 24.69 396 ARG A C 1
ATOM 3234 O O . ARG A 1 396 ? -6.088 4.716 19.677 1.00 24.69 396 ARG A O 1
ATOM 3241 N N . GLY A 1 397 ? -4.947 2.757 19.681 1.00 27.02 397 GLY A N 1
ATOM 3242 C CA . GLY A 1 397 ? -5.777 1.693 19.093 1.00 27.02 397 GLY A CA 1
ATOM 3243 C C . GLY A 1 397 ? -6.459 1.955 17.749 1.00 27.02 397 GLY A C 1
ATOM 3244 O O . GLY A 1 397 ? -7.379 2.767 17.695 1.00 27.02 397 GLY A O 1
ATOM 3245 N N . LYS A 1 398 ? -6.092 1.158 16.730 1.00 25.02 398 LYS A N 1
ATOM 3246 C CA . LYS A 1 398 ? -6.996 0.445 15.795 1.00 25.02 398 LYS A CA 1
ATOM 3247 C C . LYS A 1 398 ? -6.216 -0.260 14.665 1.00 25.02 398 LYS A C 1
ATOM 3249 O O . LYS A 1 398 ? -5.300 0.341 14.122 1.00 25.02 398 LYS A O 1
ATOM 3254 N N . GLY A 1 399 ? -6.691 -1.455 14.291 1.00 23.64 399 GLY A N 1
ATOM 3255 C CA . GLY A 1 399 ? -6.205 -2.334 13.210 1.00 23.64 399 GLY A CA 1
ATOM 3256 C C . GLY A 1 399 ? -5.261 -3.386 13.790 1.00 23.64 399 GLY A C 1
ATOM 3257 O O . GLY A 1 399 ? -4.252 -2.994 14.347 1.00 23.64 399 GLY A O 1
ATOM 3258 N N . ASP A 1 400 ? -5.578 -4.678 13.858 1.00 26.59 400 ASP A N 1
ATOM 3259 C CA . ASP A 1 400 ? -6.105 -5.474 12.752 1.00 26.59 400 ASP A CA 1
ATOM 3260 C C . ASP A 1 400 ? -7.327 -6.337 13.112 1.00 26.59 400 ASP A C 1
ATOM 3262 O O . ASP A 1 400 ? -7.324 -7.153 14.030 1.00 26.59 400 ASP A O 1
ATOM 3266 N N . ILE A 1 401 ? -8.379 -6.137 12.321 1.00 29.44 401 ILE A N 1
ATOM 3267 C CA . ILE A 1 401 ? -9.455 -7.088 12.045 1.00 29.44 401 ILE A CA 1
ATOM 3268 C C . ILE A 1 401 ? -9.480 -7.191 10.505 1.00 29.44 401 ILE A C 1
ATOM 3270 O O . ILE A 1 401 ? -9.378 -6.159 9.842 1.00 29.44 401 ILE A O 1
ATOM 3274 N N . GLU A 1 402 ? -9.643 -8.416 9.987 1.00 29.98 402 GLU A N 1
ATOM 3275 C CA . GLU A 1 402 ? -9.962 -8.821 8.595 1.00 29.98 402 GLU A CA 1
ATOM 3276 C C . GLU A 1 402 ? -8.810 -8.991 7.581 1.00 29.98 402 GLU A C 1
ATOM 3278 O O . GLU A 1 402 ? -8.418 -8.017 6.947 1.00 29.98 402 GLU A O 1
ATOM 3283 N N . ARG A 1 403 ? -8.386 -10.244 7.294 1.00 31.80 403 ARG A N 1
ATOM 3284 C CA . ARG A 1 403 ? -7.931 -10.705 5.950 1.00 31.80 403 ARG A CA 1
ATOM 3285 C C . ARG A 1 403 ? -8.071 -12.233 5.765 1.00 31.80 403 ARG A C 1
ATOM 3287 O O . ARG A 1 403 ? -7.109 -12.959 5.972 1.00 31.80 403 ARG A O 1
ATOM 3294 N N . GLU A 1 404 ? -9.229 -12.712 5.300 1.00 32.03 404 GLU A N 1
ATOM 3295 C CA . GLU A 1 404 ? -9.417 -14.110 4.834 1.00 32.03 404 GLU A CA 1
ATOM 3296 C C . GLU A 1 404 ? -9.771 -14.246 3.329 1.00 32.03 404 GLU A C 1
ATOM 3298 O O . GLU A 1 404 ? -9.947 -15.357 2.846 1.00 32.03 404 GLU A O 1
ATOM 3303 N N . ASN A 1 405 ? -9.783 -13.160 2.538 1.00 38.97 405 ASN A N 1
ATOM 3304 C CA . ASN A 1 405 ? -10.272 -13.173 1.139 1.00 38.97 405 ASN A CA 1
ATOM 3305 C C . ASN A 1 405 ? -9.275 -12.648 0.069 1.00 38.97 405 ASN A C 1
ATOM 3307 O O . ASN A 1 405 ? -9.690 -12.005 -0.892 1.00 38.97 405 ASN A O 1
ATOM 3311 N N . SER A 1 406 ? -7.958 -12.863 0.184 1.00 41.19 406 SER A N 1
ATOM 3312 C CA . SER A 1 406 ? -6.991 -12.342 -0.810 1.00 41.19 406 SER A CA 1
ATOM 3313 C C . SER A 1 406 ? -6.643 -13.336 -1.936 1.00 41.19 406 SER A C 1
ATOM 3315 O O . SER A 1 406 ? -6.200 -14.454 -1.685 1.00 41.19 406 SER A O 1
ATOM 3317 N N . VAL A 1 407 ? -6.768 -12.909 -3.203 1.00 49.34 407 VAL A N 1
ATOM 3318 C CA . VAL A 1 407 ? -6.190 -13.607 -4.371 1.00 49.34 407 VAL A CA 1
ATOM 3319 C C . VAL A 1 407 ? -4.732 -13.171 -4.535 1.00 49.34 407 VAL A C 1
ATOM 3321 O O . VAL A 1 407 ? -4.456 -11.994 -4.765 1.00 49.34 407 VAL A O 1
ATOM 3324 N N . ILE A 1 408 ? -3.792 -14.111 -4.427 1.00 56.19 408 ILE A N 1
ATOM 3325 C CA . ILE A 1 408 ? -2.354 -13.852 -4.571 1.00 56.19 408 ILE A CA 1
ATOM 3326 C C . ILE A 1 408 ? -1.918 -14.225 -5.985 1.00 56.19 408 ILE A C 1
ATOM 3328 O O . ILE A 1 408 ? -2.000 -15.388 -6.383 1.00 56.19 408 ILE A O 1
ATOM 3332 N N . VAL A 1 409 ? -1.409 -13.242 -6.726 1.00 54.47 409 VAL A N 1
ATOM 3333 C CA . VAL A 1 409 ? -0.803 -13.439 -8.046 1.00 54.47 409 VAL A CA 1
ATOM 3334 C C . VAL A 1 409 ? 0.712 -13.314 -7.906 1.00 54.47 409 VAL A C 1
ATOM 3336 O O . VAL A 1 409 ? 1.213 -12.281 -7.468 1.00 54.47 409 VAL A O 1
ATOM 3339 N N . THR A 1 410 ? 1.454 -14.357 -8.266 1.00 59.59 410 THR A N 1
ATOM 3340 C CA . THR A 1 410 ? 2.924 -14.365 -8.243 1.00 59.59 410 THR A CA 1
ATOM 3341 C C . THR A 1 410 ? 3.441 -14.627 -9.646 1.00 59.59 410 THR A C 1
ATOM 3343 O O . THR A 1 410 ? 3.061 -15.615 -10.260 1.00 59.59 410 THR A O 1
ATOM 3346 N N . ALA A 1 411 ? 4.329 -13.784 -10.162 1.00 53.19 411 ALA A N 1
ATOM 3347 C CA . ALA A 1 411 ? 5.044 -14.077 -11.398 1.00 53.19 411 ALA A CA 1
ATOM 3348 C C . ALA A 1 411 ? 6.461 -14.559 -11.068 1.00 53.19 411 ALA A C 1
ATOM 3350 O O . ALA A 1 411 ? 7.181 -13.885 -10.332 1.00 53.19 411 ALA A O 1
ATOM 3351 N N . ILE A 1 412 ? 6.862 -15.722 -11.591 1.00 53.00 412 ILE A N 1
ATOM 3352 C CA . ILE A 1 412 ? 8.214 -16.260 -11.381 1.00 53.00 412 ILE A CA 1
ATOM 3353 C C . ILE A 1 412 ? 9.084 -15.966 -12.600 1.00 53.00 412 ILE A C 1
ATOM 3355 O O . ILE A 1 412 ? 8.755 -16.346 -13.725 1.00 53.00 412 ILE A O 1
ATOM 3359 N N . ARG A 1 413 ? 10.243 -15.354 -12.342 1.00 45.91 413 ARG A N 1
ATOM 3360 C CA . ARG A 1 413 ? 11.352 -15.216 -13.288 1.00 45.91 413 ARG A CA 1
ATOM 3361 C C . ARG A 1 413 ? 12.541 -16.030 -12.774 1.00 45.91 413 ARG A C 1
ATOM 3363 O O . ARG A 1 413 ? 13.015 -15.782 -11.669 1.00 45.91 413 ARG A O 1
ATOM 3370 N N . SER A 1 414 ? 13.025 -16.992 -13.560 1.00 40.56 414 SER A N 1
ATOM 3371 C CA . SER A 1 414 ? 14.289 -17.679 -13.265 1.00 40.56 414 SER A CA 1
ATOM 3372 C C . SER A 1 414 ? 15.464 -16.741 -13.565 1.00 40.56 414 SER A C 1
ATOM 3374 O O . SER A 1 414 ? 15.596 -16.265 -14.693 1.00 40.56 414 SER A O 1
ATOM 3376 N N . ASN A 1 415 ? 16.312 -16.469 -12.570 1.00 36.34 415 ASN A N 1
ATOM 3377 C CA . ASN A 1 415 ? 17.614 -15.831 -12.772 1.00 36.34 415 ASN A CA 1
ATOM 3378 C C . ASN A 1 415 ? 18.662 -16.927 -12.995 1.00 36.34 415 ASN A C 1
ATOM 3380 O O . ASN A 1 415 ? 18.914 -17.730 -12.100 1.00 36.34 415 ASN A O 1
ATOM 3384 N N . ASN A 1 416 ? 19.337 -16.914 -14.146 1.00 35.84 416 ASN A N 1
ATOM 3385 C CA . ASN A 1 416 ? 20.441 -17.828 -14.481 1.00 35.84 416 ASN A CA 1
ATOM 3386 C C . ASN A 1 416 ? 21.738 -17.600 -13.664 1.00 35.84 416 ASN A C 1
ATOM 3388 O O . ASN A 1 416 ? 22.809 -18.007 -14.098 1.00 35.84 416 ASN A O 1
ATOM 3392 N N . ASN A 1 417 ? 21.671 -16.991 -12.477 1.00 34.72 417 ASN A N 1
ATOM 3393 C CA . ASN A 1 417 ? 22.842 -16.697 -11.640 1.00 34.72 417 ASN A CA 1
ATOM 3394 C C . ASN A 1 417 ? 22.828 -17.509 -10.329 1.00 34.72 417 ASN A C 1
ATOM 3396 O O . ASN A 1 417 ? 22.970 -16.959 -9.240 1.00 34.72 417 ASN A O 1
ATOM 3400 N N . GLY A 1 418 ? 22.653 -18.828 -10.445 1.00 27.06 418 GLY A N 1
ATOM 3401 C CA . GLY A 1 418 ? 22.965 -19.819 -9.406 1.00 27.06 418 GLY A CA 1
ATOM 3402 C C . GLY A 1 418 ? 24.113 -20.740 -9.859 1.00 27.06 418 GLY A C 1
ATOM 3403 O O . GLY A 1 418 ? 24.416 -20.771 -11.052 1.00 27.06 418 GLY A O 1
ATOM 3404 N N . PRO A 1 419 ? 24.784 -21.475 -8.949 1.00 25.91 419 PRO A N 1
ATOM 3405 C CA . PRO A 1 419 ? 26.011 -22.220 -9.251 1.00 25.91 419 PRO A CA 1
ATOM 3406 C C . PRO A 1 419 ? 25.810 -23.302 -10.338 1.00 25.91 419 PRO A C 1
ATOM 3408 O O . PRO A 1 419 ? 24.680 -23.741 -10.560 1.00 25.91 419 PRO A O 1
ATOM 3411 N N . PRO A 1 420 ? 26.889 -23.787 -10.993 1.00 28.08 420 PRO A N 1
ATOM 3412 C CA . PRO A 1 420 ? 26.867 -24.425 -12.322 1.00 28.08 420 PRO A CA 1
ATOM 3413 C C . PRO A 1 420 ? 26.203 -25.809 -12.436 1.00 28.08 420 PRO A C 1
ATOM 3415 O O . PRO A 1 420 ? 26.410 -26.494 -13.432 1.00 28.08 420 PRO A O 1
ATOM 3418 N N . ASN A 1 421 ? 25.412 -26.254 -11.460 1.00 28.06 421 ASN A N 1
ATOM 3419 C CA . ASN A 1 421 ? 24.863 -27.614 -11.449 1.00 28.06 421 ASN A CA 1
ATOM 3420 C C . ASN A 1 421 ? 23.439 -27.743 -12.012 1.00 28.06 421 ASN A C 1
ATOM 3422 O O . ASN A 1 421 ? 22.889 -28.839 -11.997 1.00 28.06 421 ASN A O 1
ATOM 3426 N N . PHE A 1 422 ? 22.867 -26.680 -12.581 1.00 26.98 422 PHE A N 1
ATOM 3427 C CA . PHE A 1 422 ? 21.596 -26.753 -13.323 1.00 26.98 422 PHE A CA 1
ATOM 3428 C C . PHE A 1 422 ? 21.737 -26.550 -14.838 1.00 26.98 422 PHE A C 1
ATOM 3430 O O . PHE A 1 422 ? 20.747 -26.368 -15.537 1.00 26.98 422 PHE A O 1
ATOM 3437 N N . ALA A 1 423 ? 22.950 -26.660 -15.381 1.00 27.83 423 ALA A N 1
ATOM 3438 C CA . ALA A 1 423 ? 23.170 -26.741 -16.823 1.00 27.83 423 ALA A CA 1
ATOM 3439 C C . ALA A 1 423 ? 23.428 -28.196 -17.252 1.00 27.83 423 ALA A C 1
ATOM 3441 O O . ALA A 1 423 ? 24.504 -28.535 -17.733 1.00 27.83 423 ALA A O 1
ATOM 3442 N N . SER A 1 424 ? 22.447 -29.081 -17.052 1.00 26.47 424 SER A N 1
ATOM 3443 C CA . SER A 1 424 ? 22.434 -30.388 -17.734 1.00 26.47 424 SER A CA 1
ATOM 3444 C C . SER A 1 424 ? 21.036 -30.962 -17.990 1.00 26.47 424 SER A C 1
ATOM 3446 O O . SER A 1 424 ? 20.877 -32.171 -18.123 1.00 26.47 424 SER A O 1
ATOM 3448 N N . SER A 1 425 ? 20.011 -30.118 -18.140 1.00 26.19 425 SER A N 1
ATOM 3449 C CA . SER A 1 425 ? 18.747 -30.560 -18.737 1.00 26.19 425 SER A CA 1
ATOM 3450 C C . SER A 1 425 ? 18.352 -29.639 -19.880 1.00 26.19 425 SER A C 1
ATOM 3452 O O . SER A 1 425 ? 18.139 -28.444 -19.699 1.00 26.19 425 SER A O 1
ATOM 3454 N N . SER A 1 426 ? 18.257 -30.223 -21.065 1.00 26.27 426 SER A N 1
ATOM 3455 C CA . SER A 1 426 ? 17.844 -29.640 -22.337 1.00 26.27 426 SER A CA 1
ATOM 3456 C C . SER A 1 426 ? 16.355 -29.260 -22.375 1.00 26.27 426 SER A C 1
ATOM 3458 O O . SER A 1 426 ? 15.660 -29.632 -23.318 1.00 26.27 426 SER A O 1
ATOM 3460 N N . ASP A 1 427 ? 15.851 -28.551 -21.363 1.00 25.97 427 ASP A N 1
ATOM 3461 C CA . ASP A 1 427 ? 14.448 -28.137 -21.307 1.00 25.97 427 ASP A CA 1
ATOM 3462 C C . ASP A 1 427 ? 14.314 -26.644 -20.961 1.00 25.97 427 ASP A C 1
ATOM 3464 O O . ASP A 1 427 ? 14.209 -26.232 -19.809 1.00 25.97 427 ASP A O 1
ATOM 3468 N N . ASN A 1 428 ? 14.314 -25.810 -22.006 1.00 27.77 428 ASN A N 1
ATOM 3469 C CA . ASN A 1 428 ? 14.109 -24.352 -21.980 1.00 27.77 428 ASN A CA 1
ATOM 3470 C C . ASN A 1 428 ? 12.657 -23.938 -21.611 1.00 27.77 428 ASN A C 1
ATOM 3472 O O . ASN A 1 428 ? 12.190 -22.873 -22.011 1.00 27.77 428 ASN A O 1
ATOM 3476 N N . ARG A 1 429 ? 11.906 -24.773 -20.880 1.00 31.67 429 ARG A N 1
ATOM 3477 C CA . ARG A 1 429 ? 10.449 -24.631 -20.669 1.00 31.67 429 ARG A CA 1
ATOM 3478 C C . ARG A 1 429 ? 10.019 -23.905 -19.383 1.00 31.67 429 ARG A C 1
ATOM 3480 O O . ARG A 1 429 ? 8.825 -23.793 -19.152 1.00 31.67 429 ARG A O 1
ATOM 3487 N N . LEU A 1 430 ? 10.938 -23.384 -18.562 1.00 33.03 430 LEU A N 1
ATOM 3488 C CA . LEU A 1 430 ? 10.622 -22.767 -17.251 1.00 33.03 430 LEU A CA 1
ATOM 3489 C C . LEU A 1 430 ? 10.541 -21.219 -17.241 1.00 33.03 430 LEU A C 1
ATOM 3491 O O . LEU A 1 430 ? 10.606 -20.599 -16.179 1.00 33.03 430 LEU A O 1
ATOM 3495 N N . LEU A 1 431 ? 10.408 -20.563 -18.396 1.00 38.97 431 LEU A N 1
ATOM 3496 C CA . LEU A 1 431 ? 10.326 -19.096 -18.502 1.00 38.97 431 LEU A CA 1
ATOM 3497 C C . LEU A 1 431 ? 8.856 -18.612 -18.476 1.00 38.97 431 LEU A C 1
ATOM 3499 O O . LEU A 1 431 ? 8.056 -19.052 -19.294 1.00 38.97 431 LEU A O 1
ATOM 3503 N N . ASN A 1 432 ? 8.528 -17.649 -17.596 1.00 53.34 432 ASN A N 1
ATOM 3504 C CA . ASN A 1 432 ? 7.275 -16.859 -17.557 1.00 53.34 432 ASN A CA 1
ATOM 3505 C C . ASN A 1 432 ? 5.985 -17.560 -17.058 1.00 53.34 432 ASN A C 1
ATOM 3507 O O . ASN A 1 432 ? 4.945 -17.481 -17.714 1.00 53.34 432 ASN A O 1
ATOM 3511 N N . HIS A 1 433 ? 6.000 -18.182 -15.872 1.00 61.22 433 HIS A N 1
ATOM 3512 C CA . HIS A 1 433 ? 4.777 -18.714 -15.245 1.00 61.22 433 HIS A CA 1
ATOM 3513 C C . HIS A 1 433 ? 4.114 -17.721 -14.276 1.00 61.22 433 HIS A C 1
ATOM 3515 O O . HIS A 1 433 ? 4.783 -17.090 -13.453 1.00 61.22 433 HIS A O 1
ATOM 3521 N N . ILE A 1 434 ? 2.780 -17.641 -14.342 1.00 66.81 434 ILE A N 1
ATOM 3522 C CA . ILE A 1 434 ? 1.933 -16.937 -13.371 1.00 66.81 434 ILE A CA 1
ATOM 3523 C C . ILE A 1 434 ? 1.395 -17.976 -12.397 1.00 66.81 434 ILE A C 1
ATOM 3525 O O . ILE A 1 434 ? 0.824 -18.984 -12.808 1.00 66.81 434 ILE A O 1
ATOM 3529 N N . LEU A 1 435 ? 1.557 -17.731 -11.105 1.00 65.06 435 LEU A N 1
ATOM 3530 C CA . LEU A 1 435 ? 0.937 -18.507 -10.052 1.00 65.06 435 LEU A CA 1
ATOM 3531 C C . LEU A 1 435 ? -0.236 -17.727 -9.503 1.00 65.06 435 LEU A C 1
ATOM 3533 O O . LEU A 1 435 ? -0.118 -16.546 -9.187 1.00 65.06 435 LEU A O 1
ATOM 3537 N N . ILE A 1 436 ? -1.353 -18.419 -9.354 1.00 65.44 436 ILE A N 1
ATOM 3538 C CA . ILE A 1 436 ? -2.544 -17.885 -8.711 1.00 65.44 436 ILE A CA 1
ATOM 3539 C C . ILE A 1 436 ? -2.784 -18.750 -7.486 1.00 65.44 436 ILE A C 1
ATOM 3541 O O . ILE A 1 436 ? -2.992 -19.959 -7.607 1.00 65.44 436 ILE A O 1
ATOM 3545 N N . ASN A 1 437 ? -2.682 -18.146 -6.304 1.00 64.50 437 ASN A N 1
ATOM 3546 C CA . ASN A 1 437 ? -2.763 -18.830 -5.013 1.00 64.50 437 ASN A CA 1
ATOM 3547 C C . ASN A 1 437 ? -1.792 -20.026 -4.924 1.00 64.50 437 ASN A C 1
ATOM 3549 O O . ASN A 1 437 ? -2.158 -21.122 -4.502 1.00 64.50 437 ASN A O 1
ATOM 3553 N N . GLY A 1 438 ? -0.555 -19.831 -5.396 1.00 57.78 438 GLY A N 1
ATOM 3554 C CA . GLY A 1 438 ? 0.507 -20.844 -5.363 1.00 57.78 438 GLY A CA 1
ATOM 3555 C C . GLY A 1 438 ? 0.387 -21.969 -6.399 1.00 57.78 438 GLY A C 1
ATOM 3556 O O . GLY A 1 438 ? 1.241 -22.852 -6.423 1.00 57.78 438 GLY A O 1
ATOM 3557 N N . LYS A 1 439 ? -0.626 -21.951 -7.277 1.00 60.91 439 LYS A N 1
ATOM 3558 C CA . LYS A 1 439 ? -0.762 -22.907 -8.389 1.00 60.91 439 LYS A CA 1
ATOM 3559 C C . LYS A 1 439 ? -0.298 -22.286 -9.696 1.00 60.91 439 LYS A C 1
ATOM 3561 O O . LYS A 1 439 ? -0.776 -21.214 -10.058 1.00 60.91 439 LYS A O 1
ATOM 3566 N N . ILE A 1 440 ? 0.585 -22.978 -10.414 1.00 61.88 440 ILE A N 1
ATOM 3567 C CA . ILE A 1 440 ? 1.028 -22.568 -11.750 1.00 61.88 440 ILE A CA 1
ATOM 3568 C C . ILE A 1 440 ? -0.177 -22.564 -12.694 1.00 61.88 440 ILE A C 1
ATOM 3570 O O . ILE A 1 440 ? -0.924 -23.538 -12.773 1.00 61.88 440 ILE A O 1
ATOM 3574 N N . ARG A 1 441 ? -0.358 -21.459 -13.412 1.00 66.38 441 ARG A N 1
ATOM 3575 C CA . ARG A 1 441 ? -1.259 -21.358 -14.554 1.00 66.38 441 ARG A CA 1
ATOM 3576 C C . ARG A 1 441 ? -0.436 -21.304 -15.828 1.00 66.38 441 ARG A C 1
ATOM 3578 O O . ARG A 1 441 ? 0.429 -20.444 -15.994 1.00 66.38 441 ARG A O 1
ATOM 3585 N N . HIS A 1 442 ? -0.706 -22.255 -16.714 1.00 60.50 442 HIS A N 1
ATOM 3586 C CA . HIS A 1 442 ? -0.012 -22.388 -17.990 1.00 60.50 442 HIS A CA 1
ATOM 3587 C C . HIS A 1 442 ? -0.620 -21.501 -19.086 1.00 60.50 442 HIS A C 1
ATOM 3589 O O . HIS A 1 442 ? 0.062 -21.180 -20.056 1.00 60.50 442 HIS A O 1
ATOM 3595 N N . THR A 1 443 ? -1.865 -21.048 -18.913 1.00 64.12 443 THR A N 1
ATOM 3596 C CA . THR A 1 443 ? -2.617 -20.278 -19.911 1.00 64.12 443 THR A CA 1
ATOM 3597 C C . THR A 1 443 ? -3.428 -19.152 -19.266 1.00 64.12 443 THR A C 1
ATOM 3599 O O . THR A 1 443 ? -3.847 -19.238 -18.111 1.00 64.12 443 THR A O 1
ATOM 3602 N N . LEU A 1 444 ? -3.642 -18.089 -20.037 1.00 72.62 444 LEU A N 1
ATOM 3603 C CA . LEU A 1 444 ? -4.517 -16.955 -19.741 1.00 72.62 444 LEU A CA 1
ATOM 3604 C C . LEU A 1 444 ? -5.594 -16.897 -20.835 1.00 72.62 444 LEU A C 1
ATOM 3606 O O . LEU A 1 444 ? -5.309 -17.388 -21.927 1.00 72.62 444 LEU A O 1
ATOM 3610 N N . PRO A 1 445 ? -6.777 -16.310 -20.580 1.00 73.12 445 PRO A N 1
ATOM 3611 C CA . PRO A 1 445 ? -7.182 -15.546 -19.393 1.00 73.12 445 PRO A CA 1
ATOM 3612 C C . PRO A 1 445 ? -7.598 -16.403 -18.179 1.00 73.12 445 PRO A C 1
ATOM 3614 O O . PRO A 1 445 ? -7.924 -17.580 -18.294 1.00 73.12 445 PRO A O 1
ATOM 3617 N N . TYR A 1 446 ? -7.589 -15.793 -16.995 1.00 73.81 446 TYR A N 1
ATOM 3618 C CA . TYR A 1 446 ? -8.110 -16.328 -15.738 1.00 73.81 446 TYR A CA 1
ATOM 3619 C C . TYR A 1 446 ? -9.040 -15.299 -15.096 1.00 73.81 446 TYR A C 1
ATOM 3621 O O . TYR A 1 446 ? -8.685 -14.126 -14.998 1.00 73.81 446 TYR A O 1
ATOM 3629 N N . GLN A 1 447 ? -10.207 -15.728 -14.626 1.00 71.69 447 GLN A N 1
ATOM 3630 C CA . GLN A 1 447 ? -11.218 -14.834 -14.071 1.00 71.69 447 GLN A CA 1
ATOM 3631 C C . GLN A 1 447 ? -11.853 -15.421 -12.808 1.00 71.69 447 GLN A C 1
ATOM 3633 O O . GLN A 1 447 ? -12.128 -16.618 -12.736 1.00 71.69 447 GLN A O 1
ATOM 3638 N N . THR A 1 448 ? -12.092 -14.549 -11.831 1.00 68.25 448 THR A N 1
ATOM 3639 C CA . THR A 1 448 ? -12.948 -14.759 -10.656 1.00 68.25 448 THR A CA 1
ATOM 3640 C C . THR A 1 448 ? -13.990 -13.636 -10.577 1.00 68.25 448 THR A C 1
ATOM 3642 O O . THR A 1 448 ? -13.998 -12.741 -11.424 1.00 68.25 448 THR A O 1
ATOM 3645 N N . ASP A 1 449 ? -14.830 -13.646 -9.542 1.00 54.56 449 ASP A N 1
ATOM 3646 C CA . ASP A 1 449 ? -15.822 -12.589 -9.274 1.00 54.56 449 ASP A CA 1
ATOM 3647 C C . ASP A 1 449 ? -15.206 -11.235 -8.894 1.00 54.56 449 ASP A C 1
ATOM 3649 O O . ASP A 1 449 ? -15.888 -10.215 -8.904 1.00 54.56 449 ASP A O 1
ATOM 3653 N N . ASP A 1 450 ? -13.911 -11.209 -8.582 1.00 61.47 450 ASP A N 1
ATOM 3654 C CA . ASP A 1 450 ? -13.225 -10.001 -8.127 1.00 61.47 450 ASP A CA 1
ATOM 3655 C C . ASP A 1 450 ? -12.080 -9.593 -9.053 1.00 61.47 450 ASP A C 1
ATOM 3657 O O . ASP A 1 450 ? -11.770 -8.405 -9.137 1.00 61.47 450 ASP A O 1
ATOM 3661 N N . VAL A 1 451 ? -11.444 -10.543 -9.752 1.00 72.44 451 VAL A N 1
ATOM 3662 C CA . VAL A 1 451 ? -10.180 -10.327 -10.473 1.00 72.44 451 VAL A CA 1
ATOM 3663 C C . VAL A 1 451 ? -10.201 -10.976 -11.856 1.00 72.44 451 VAL A C 1
ATOM 3665 O O . VAL A 1 451 ? -10.567 -12.137 -12.019 1.00 72.44 451 VAL A O 1
ATOM 3668 N N . ILE A 1 452 ? -9.719 -10.235 -12.851 1.00 78.56 452 ILE A N 1
ATOM 3669 C CA . ILE A 1 452 ? -9.445 -10.699 -14.210 1.00 78.56 452 ILE A CA 1
ATOM 3670 C C . ILE A 1 452 ? -7.936 -10.613 -14.439 1.00 78.56 452 ILE A C 1
ATOM 3672 O O . ILE A 1 452 ? -7.323 -9.565 -14.230 1.00 78.56 452 ILE A O 1
ATOM 3676 N N . ILE A 1 453 ? -7.347 -11.711 -14.898 1.00 81.81 453 ILE A N 1
ATOM 3677 C CA . ILE A 1 453 ? -5.948 -11.810 -15.302 1.00 81.81 453 ILE A CA 1
ATOM 3678 C C . ILE A 1 453 ? -5.911 -12.239 -16.761 1.00 81.81 453 ILE A C 1
ATOM 3680 O O . ILE A 1 453 ? -6.438 -13.291 -17.111 1.00 81.81 453 ILE A O 1
ATOM 3684 N N . ARG A 1 454 ? -5.287 -11.452 -17.630 1.00 80.94 454 ARG A N 1
ATOM 3685 C CA . ARG A 1 454 ? -5.228 -11.745 -19.072 1.00 80.94 454 ARG A CA 1
ATOM 3686 C C . ARG A 1 454 ? -3.941 -11.225 -19.696 1.00 80.94 454 ARG A C 1
ATOM 3688 O O . ARG A 1 454 ? -3.177 -10.509 -19.053 1.00 80.94 454 ARG A O 1
ATOM 3695 N N . ARG A 1 455 ? -3.690 -11.577 -20.956 1.00 79.88 455 ARG A N 1
ATOM 3696 C CA . ARG A 1 455 ? -2.646 -10.921 -21.751 1.00 79.88 455 ARG A CA 1
ATOM 3697 C C . ARG A 1 455 ? -3.231 -9.634 -22.318 1.00 79.88 455 ARG A C 1
ATOM 3699 O O . ARG A 1 455 ? -4.216 -9.680 -23.036 1.00 79.88 455 ARG A O 1
ATOM 3706 N N . ALA A 1 456 ? -2.651 -8.493 -21.966 1.00 79.94 456 ALA A N 1
ATOM 3707 C CA . ALA A 1 456 ? -3.055 -7.208 -22.538 1.00 79.94 456 ALA A CA 1
ATOM 3708 C C . ALA A 1 456 ? -2.270 -6.880 -23.816 1.00 79.94 456 ALA A C 1
ATOM 3710 O O . ALA A 1 456 ? -2.736 -6.117 -24.655 1.00 79.94 456 ALA A O 1
ATOM 3711 N N . SER A 1 457 ? -1.094 -7.488 -23.984 1.00 82.94 457 SER A N 1
ATOM 3712 C CA . SER A 1 457 ? -0.342 -7.528 -25.237 1.00 82.94 457 SER A CA 1
ATOM 3713 C C . SER A 1 457 ? 0.575 -8.757 -25.256 1.00 82.94 457 SER A C 1
ATOM 3715 O O . SER A 1 457 ? 0.604 -9.545 -24.307 1.00 82.94 457 SER A O 1
ATOM 3717 N N . THR A 1 458 ? 1.352 -8.947 -26.329 1.00 79.62 458 THR A N 1
ATOM 3718 C CA . THR A 1 458 ? 2.345 -10.038 -26.381 1.00 79.62 458 THR A CA 1
ATOM 3719 C C . THR A 1 458 ? 3.489 -9.835 -25.382 1.00 79.62 458 THR A C 1
ATOM 3721 O O . THR A 1 458 ? 4.238 -10.772 -25.119 1.00 79.62 458 THR A O 1
ATOM 3724 N N . VAL A 1 459 ? 3.599 -8.635 -24.801 1.00 82.44 459 VAL A N 1
ATOM 3725 C CA . VAL A 1 459 ? 4.593 -8.263 -23.787 1.00 82.44 459 VAL A CA 1
ATOM 3726 C C . VAL A 1 459 ? 3.968 -8.192 -22.389 1.00 82.44 459 VAL A C 1
ATOM 3728 O O . VAL A 1 459 ? 4.566 -8.684 -21.437 1.00 82.44 459 VAL A O 1
ATOM 3731 N N . PHE A 1 460 ? 2.772 -7.613 -22.247 1.00 84.44 460 PHE A N 1
ATOM 3732 C CA . PHE A 1 460 ? 2.184 -7.294 -20.944 1.00 84.44 460 PHE A CA 1
ATOM 3733 C C . PHE A 1 460 ? 1.090 -8.269 -20.505 1.00 84.44 460 PHE A C 1
ATOM 3735 O O . PHE A 1 460 ? 0.143 -8.569 -21.237 1.00 84.44 460 PHE A O 1
ATOM 3742 N N . ILE A 1 461 ? 1.182 -8.686 -19.244 1.00 84.06 461 ILE A N 1
ATOM 3743 C CA . ILE A 1 461 ? 0.104 -9.336 -18.498 1.00 84.06 461 ILE A CA 1
ATOM 3744 C C . ILE A 1 461 ? -0.661 -8.256 -17.731 1.00 84.06 461 ILE A C 1
ATOM 3746 O O . ILE A 1 461 ? -0.055 -7.408 -17.079 1.00 84.06 461 ILE A O 1
ATOM 3750 N N . GLU A 1 462 ? -1.987 -8.297 -17.786 1.00 85.69 462 GLU A N 1
ATOM 3751 C CA . GLU A 1 462 ? -2.874 -7.441 -17.005 1.00 85.69 462 GLU A CA 1
ATOM 3752 C C . GLU A 1 462 ? -3.487 -8.212 -15.842 1.00 85.69 462 GLU A C 1
ATOM 3754 O O . GLU A 1 462 ? -3.977 -9.326 -16.022 1.00 85.69 462 GLU A O 1
ATOM 3759 N N . VAL A 1 463 ? -3.509 -7.577 -14.673 1.00 87.06 463 VAL A N 1
ATOM 3760 C CA . VAL A 1 463 ? -4.325 -7.958 -13.519 1.00 87.06 463 VAL A CA 1
ATOM 3761 C C . VAL A 1 463 ? -5.223 -6.774 -13.195 1.00 87.06 463 VAL A C 1
ATOM 3763 O O . VAL A 1 463 ? -4.727 -5.691 -12.890 1.00 87.06 463 VAL A O 1
ATOM 3766 N N . ARG A 1 464 ? -6.539 -6.959 -13.245 1.00 83.94 464 ARG A N 1
ATOM 3767 C CA . ARG A 1 464 ? -7.503 -5.918 -12.876 1.00 83.94 464 ARG A CA 1
ATOM 3768 C C . ARG A 1 464 ? -8.618 -6.475 -12.018 1.00 83.94 464 ARG A C 1
ATOM 3770 O O . ARG A 1 464 ? -8.947 -7.651 -12.133 1.00 83.94 464 ARG A O 1
ATOM 3777 N N . ASN A 1 465 ? -9.239 -5.629 -11.209 1.00 82.19 465 ASN A N 1
ATOM 3778 C CA . ASN A 1 465 ? -10.535 -5.979 -10.638 1.00 82.19 465 ASN A CA 1
ATOM 3779 C C . ASN A 1 465 ? -11.664 -5.792 -11.664 1.00 82.19 465 ASN A C 1
ATOM 3781 O O . ASN A 1 465 ? -11.487 -5.078 -12.655 1.00 82.19 465 ASN A O 1
ATOM 3785 N N . ILE A 1 466 ? -12.838 -6.386 -11.427 1.00 75.19 466 ILE A N 1
ATOM 3786 C CA . ILE A 1 466 ? -13.976 -6.304 -12.367 1.00 75.19 466 ILE A CA 1
ATOM 3787 C C . ILE A 1 466 ? -14.367 -4.852 -12.670 1.00 75.19 466 ILE A C 1
ATOM 3789 O O . ILE A 1 466 ? -14.567 -4.488 -13.829 1.00 75.19 466 ILE A O 1
ATOM 3793 N N . GLN A 1 467 ? -14.397 -3.987 -11.653 1.00 76.88 467 GLN A N 1
ATOM 3794 C CA . GLN A 1 467 ? -14.722 -2.567 -11.820 1.00 76.88 467 GLN A CA 1
ATOM 3795 C C . GLN A 1 467 ? -13.594 -1.765 -12.498 1.00 76.88 467 GLN A C 1
ATOM 3797 O O . GLN A 1 467 ? -13.764 -0.577 -12.761 1.00 76.88 467 GLN A O 1
ATOM 3802 N N . SER A 1 468 ? -12.443 -2.392 -12.780 1.00 78.94 468 SER A N 1
ATOM 3803 C CA . SER A 1 468 ? -11.245 -1.771 -13.368 1.00 78.94 468 SER A CA 1
ATOM 3804 C C . SER A 1 468 ? -10.756 -0.539 -12.594 1.00 78.94 468 SER A C 1
ATOM 3806 O O . SER A 1 468 ? -10.195 0.394 -13.169 1.00 78.94 468 SER A O 1
ATOM 3808 N N . THR A 1 469 ? -10.977 -0.522 -11.275 1.00 80.38 469 THR A N 1
ATOM 3809 C CA . THR A 1 469 ? -10.524 0.554 -10.388 1.00 80.38 469 THR A CA 1
ATOM 3810 C C . THR A 1 469 ? -9.067 0.392 -9.953 1.00 80.38 469 THR A C 1
ATOM 3812 O O . THR A 1 469 ? -8.431 1.376 -9.578 1.00 80.38 469 THR A O 1
ATOM 3815 N N . VAL A 1 470 ? -8.526 -0.824 -10.043 1.00 87.19 470 VAL A N 1
ATOM 3816 C CA . VAL A 1 470 ? -7.110 -1.160 -9.890 1.00 87.19 470 VAL A CA 1
ATOM 3817 C C . VAL A 1 470 ? -6.706 -1.990 -11.102 1.00 87.19 470 VAL A C 1
ATOM 3819 O O . VAL A 1 470 ? -7.285 -3.047 -11.347 1.00 87.19 470 VAL A O 1
ATOM 3822 N N . VAL A 1 471 ? -5.720 -1.513 -11.859 1.00 87.12 471 VAL A N 1
ATOM 3823 C CA . VAL A 1 471 ? -5.174 -2.205 -13.033 1.00 87.12 471 VAL A CA 1
ATOM 3824 C C . VAL A 1 471 ? -3.657 -2.264 -12.903 1.00 87.12 471 VAL A C 1
ATOM 3826 O O . VAL A 1 471 ? -3.004 -1.245 -12.680 1.00 87.12 471 VAL A O 1
ATOM 3829 N N . ILE A 1 472 ? -3.091 -3.456 -13.039 1.00 88.81 472 ILE A N 1
ATOM 3830 C CA . ILE A 1 472 ? -1.656 -3.716 -12.966 1.00 88.81 472 ILE A CA 1
ATOM 3831 C C . ILE A 1 472 ? -1.219 -4.306 -14.302 1.00 88.81 472 ILE A C 1
ATOM 3833 O O . ILE A 1 472 ? -1.711 -5.358 -14.701 1.00 88.81 472 ILE A O 1
ATOM 3837 N N . HIS A 1 473 ? -0.274 -3.650 -14.972 1.00 87.69 473 HIS A N 1
ATOM 3838 C CA . HIS A 1 473 ? 0.380 -4.161 -16.176 1.00 87.69 473 HIS A CA 1
ATOM 3839 C C . HIS A 1 473 ? 1.799 -4.604 -15.828 1.00 87.69 473 HIS A C 1
ATOM 3841 O O . HIS A 1 473 ? 2.604 -3.807 -15.347 1.00 87.69 473 HIS A O 1
ATOM 3847 N N . PHE A 1 474 ? 2.105 -5.876 -16.065 1.00 86.19 474 PHE A N 1
ATOM 3848 C CA . PHE A 1 474 ? 3.396 -6.481 -15.762 1.00 86.19 474 PHE A CA 1
ATOM 3849 C C . PHE A 1 474 ? 4.074 -7.011 -17.026 1.00 86.19 474 PHE A C 1
ATOM 3851 O O . PHE A 1 474 ? 3.493 -7.814 -17.755 1.00 86.19 474 PHE A O 1
ATOM 3858 N N . ASP A 1 475 ? 5.314 -6.581 -17.251 1.00 84.56 475 ASP A N 1
ATOM 3859 C CA . ASP A 1 475 ? 6.216 -7.108 -18.272 1.00 84.56 475 ASP A CA 1
ATOM 3860 C C . ASP A 1 475 ? 7.207 -8.096 -17.627 1.00 84.56 475 ASP A C 1
ATOM 3862 O O . ASP A 1 475 ? 8.141 -7.669 -16.931 1.00 84.56 475 ASP A O 1
ATOM 3866 N N . PRO A 1 476 ? 7.043 -9.410 -17.860 1.00 75.31 476 PRO A N 1
ATOM 3867 C CA . PRO A 1 476 ? 7.913 -10.433 -17.292 1.00 75.31 476 PRO A CA 1
ATOM 3868 C C . PRO A 1 476 ? 9.312 -10.470 -17.928 1.00 75.31 476 PRO A C 1
ATOM 3870 O O . PRO A 1 476 ? 10.254 -10.945 -17.291 1.00 75.31 476 PRO A O 1
ATOM 3873 N N . LEU A 1 477 ? 9.481 -9.967 -19.157 1.00 74.69 477 LEU A N 1
ATOM 3874 C CA . LEU A 1 477 ? 10.745 -10.038 -19.899 1.00 74.69 477 LEU A CA 1
ATOM 3875 C C . LEU A 1 477 ? 11.740 -8.989 -19.404 1.00 74.69 477 L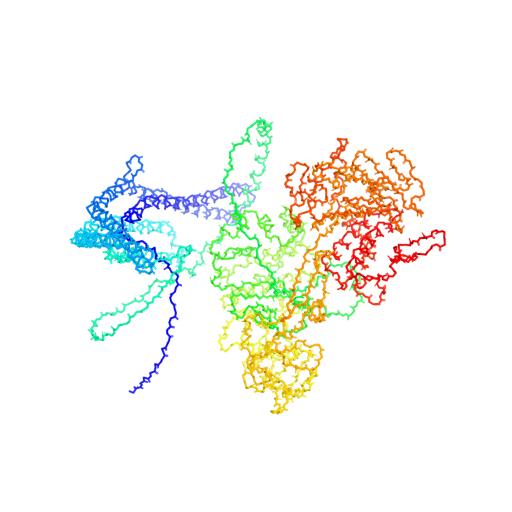EU A C 1
ATOM 3877 O O . LEU A 1 477 ? 12.931 -9.277 -19.254 1.00 74.69 477 LEU A O 1
ATOM 3881 N N . THR A 1 478 ? 11.267 -7.790 -19.074 1.00 75.88 478 THR A N 1
ATOM 3882 C CA . THR A 1 478 ? 12.127 -6.705 -18.572 1.00 75.88 478 THR A CA 1
ATOM 3883 C C . THR A 1 478 ? 11.860 -6.342 -17.105 1.00 75.88 478 THR A C 1
ATOM 3885 O O . THR A 1 478 ? 12.436 -5.374 -16.615 1.00 75.88 478 THR A O 1
ATOM 3888 N N . SER A 1 479 ? 11.007 -7.099 -16.402 1.00 75.25 479 SER A N 1
ATOM 3889 C CA . SER A 1 479 ? 10.630 -6.882 -14.993 1.00 75.25 479 SER A CA 1
ATOM 3890 C C . SER A 1 479 ? 10.025 -5.497 -14.702 1.00 75.25 479 SER A C 1
ATOM 3892 O O . SER A 1 479 ? 10.324 -4.892 -13.673 1.00 75.25 479 SER A O 1
ATOM 3894 N N . ARG A 1 480 ? 9.176 -4.970 -15.595 1.00 80.50 480 ARG A N 1
ATOM 3895 C CA . ARG A 1 480 ? 8.501 -3.669 -15.398 1.00 80.50 480 ARG A CA 1
ATOM 3896 C C . ARG A 1 480 ? 7.084 -3.866 -14.871 1.00 80.50 480 ARG A C 1
ATOM 3898 O O . ARG A 1 480 ? 6.359 -4.721 -15.369 1.00 80.50 480 ARG A O 1
ATOM 3905 N N . ILE A 1 481 ? 6.679 -3.052 -13.899 1.00 85.06 481 ILE A N 1
ATOM 3906 C CA . ILE A 1 481 ? 5.322 -3.044 -13.335 1.00 85.06 481 ILE A CA 1
ATOM 3907 C C . ILE A 1 481 ? 4.754 -1.629 -13.454 1.00 85.06 481 ILE A C 1
ATOM 3909 O O . ILE A 1 481 ? 5.392 -0.667 -13.028 1.00 85.06 481 ILE A O 1
ATOM 3913 N N . TYR A 1 482 ? 3.540 -1.513 -13.984 1.00 86.44 482 TYR A N 1
ATOM 3914 C CA . TYR A 1 482 ? 2.757 -0.281 -13.996 1.00 86.44 482 TYR A CA 1
ATOM 3915 C C . TYR A 1 482 ? 1.480 -0.491 -13.189 1.00 86.44 482 TYR A C 1
ATOM 3917 O O . TYR A 1 482 ? 0.724 -1.421 -13.457 1.00 86.44 482 TYR A O 1
ATOM 3925 N N . ILE A 1 483 ? 1.235 0.381 -12.211 1.00 89.12 483 ILE A N 1
ATOM 3926 C CA . ILE A 1 483 ? 0.035 0.354 -11.370 1.00 89.12 483 ILE A CA 1
ATOM 3927 C C . ILE A 1 483 ? -0.816 1.571 -11.727 1.00 89.12 483 ILE A C 1
ATOM 3929 O O . ILE A 1 483 ? -0.361 2.710 -11.620 1.00 89.12 483 ILE A O 1
ATOM 3933 N N . LYS A 1 484 ? -2.052 1.327 -12.153 1.00 86.06 484 LYS A N 1
ATOM 3934 C CA . LYS A 1 484 ? -3.055 2.343 -12.472 1.00 86.06 484 LYS A CA 1
ATOM 3935 C C . LYS A 1 484 ? -4.184 2.238 -11.451 1.00 86.06 484 LYS A C 1
ATOM 3937 O O . LYS A 1 484 ? -4.788 1.179 -11.289 1.00 86.06 484 LYS A O 1
ATOM 3942 N N . LEU A 1 485 ? -4.457 3.344 -10.766 1.00 87.31 485 LEU A N 1
ATOM 3943 C CA . LEU A 1 485 ? -5.522 3.451 -9.773 1.00 87.31 485 LEU A CA 1
ATOM 3944 C C . LEU A 1 485 ? -6.582 4.437 -10.254 1.00 87.31 485 LEU A C 1
ATOM 3946 O O . LEU A 1 485 ? -6.266 5.504 -10.782 1.00 87.31 485 LEU A O 1
ATOM 3950 N N . HIS A 1 486 ? -7.846 4.092 -10.039 1.00 84.56 486 HIS A N 1
ATOM 3951 C CA . HIS A 1 486 ? -8.955 5.005 -10.258 1.00 84.56 486 HIS A CA 1
ATOM 3952 C C . HIS A 1 486 ? -8.857 6.205 -9.295 1.00 84.56 486 HIS A C 1
ATOM 3954 O O . HIS A 1 486 ? -8.456 6.025 -8.140 1.00 84.56 486 HIS A O 1
ATOM 3960 N N . PRO A 1 487 ? -9.257 7.428 -9.704 1.00 80.19 487 PRO A N 1
ATOM 3961 C CA . PRO A 1 487 ? -9.181 8.622 -8.856 1.00 80.19 487 PRO A CA 1
ATOM 3962 C C . PRO A 1 487 ? -9.891 8.506 -7.501 1.00 80.19 487 PRO A C 1
ATOM 3964 O O . PRO A 1 487 ? -9.582 9.262 -6.587 1.00 80.19 487 PRO A O 1
ATOM 3967 N N . SER A 1 488 ? -10.805 7.544 -7.331 1.00 79.69 488 SER A N 1
ATOM 3968 C CA . SER A 1 488 ? -11.426 7.239 -6.035 1.00 79.69 488 SER A CA 1
ATOM 3969 C C . SER A 1 488 ? -10.427 6.850 -4.948 1.00 79.69 488 SER A C 1
ATOM 3971 O O . SER A 1 488 ? -10.777 6.955 -3.784 1.00 79.69 488 SER A O 1
ATOM 3973 N N . PHE A 1 489 ? -9.210 6.423 -5.296 1.00 80.62 489 PHE A N 1
ATOM 3974 C CA . PHE A 1 489 ? -8.148 6.116 -4.334 1.00 80.62 489 PHE A CA 1
ATOM 3975 C C . PHE A 1 489 ? -7.351 7.351 -3.878 1.00 80.62 489 PHE A C 1
ATOM 3977 O O . PHE A 1 489 ? -6.407 7.208 -3.100 1.00 80.62 489 PHE A O 1
ATOM 3984 N N . PHE A 1 490 ? -7.690 8.557 -4.349 1.00 82.69 490 PHE A N 1
ATOM 3985 C CA . PHE A 1 490 ? -6.998 9.800 -3.991 1.00 82.69 490 PHE A CA 1
ATOM 3986 C C . PHE A 1 490 ? -6.917 9.974 -2.466 1.00 82.69 490 PHE A C 1
ATOM 3988 O O . PHE A 1 490 ? -7.939 9.874 -1.786 1.00 82.69 490 PHE A O 1
ATOM 3995 N N . ASN A 1 491 ? -5.715 10.229 -1.929 1.00 79.94 491 ASN A N 1
ATOM 3996 C CA . ASN A 1 491 ? -5.409 10.266 -0.484 1.00 79.94 491 ASN A CA 1
ATOM 3997 C C . ASN A 1 491 ? -5.650 8.955 0.305 1.00 79.94 491 ASN A C 1
ATOM 3999 O O . ASN A 1 491 ? -5.575 8.966 1.535 1.00 79.94 491 ASN A O 1
ATOM 4003 N N . GLN A 1 492 ? -5.952 7.830 -0.349 1.00 82.62 492 GLN A N 1
ATOM 4004 C CA . GLN A 1 492 ? -6.320 6.571 0.322 1.00 82.62 492 GLN A CA 1
ATOM 4005 C C . GLN A 1 492 ? -5.249 5.483 0.233 1.00 82.62 492 GLN A C 1
ATOM 4007 O O . GLN A 1 492 ? -5.417 4.417 0.820 1.00 82.62 492 GLN A O 1
ATOM 4012 N N . VAL A 1 493 ? -4.146 5.728 -0.474 1.00 84.00 493 VAL A N 1
ATOM 4013 C CA . VAL A 1 493 ? -3.061 4.752 -0.629 1.00 84.00 493 VAL A CA 1
ATOM 4014 C C . VAL A 1 493 ? -1.773 5.252 -0.005 1.00 84.00 493 VAL A C 1
ATOM 4016 O O . VAL A 1 493 ? -1.545 6.452 0.124 1.00 84.00 493 VAL A O 1
ATOM 4019 N N . ARG A 1 494 ? -0.945 4.302 0.423 1.00 82.88 494 ARG A N 1
ATOM 4020 C CA . ARG A 1 494 ? 0.404 4.526 0.936 1.00 82.88 494 ARG A CA 1
ATOM 4021 C C . ARG A 1 494 ? 1.269 3.330 0.563 1.00 82.88 494 ARG A C 1
ATOM 4023 O O . ARG A 1 494 ? 0.783 2.201 0.564 1.00 82.88 494 ARG A O 1
ATOM 4030 N N . GLY A 1 495 ? 2.539 3.566 0.279 1.00 85.00 495 GLY A N 1
ATOM 4031 C CA . GLY A 1 495 ? 3.490 2.534 -0.123 1.00 85.00 495 GLY A CA 1
ATOM 4032 C C . GLY A 1 495 ? 4.676 3.149 -0.848 1.00 85.00 495 GLY A C 1
ATOM 4033 O O . GLY A 1 495 ? 4.809 4.368 -0.900 1.00 85.00 495 GLY A O 1
ATOM 4034 N N . LEU A 1 496 ? 5.504 2.319 -1.484 1.00 84.88 496 LEU A N 1
ATOM 4035 C CA . LEU A 1 496 ? 6.660 2.798 -2.258 1.00 84.88 496 LEU A CA 1
ATOM 4036 C C . LEU A 1 496 ? 6.275 3.703 -3.444 1.00 84.88 496 LEU A C 1
ATOM 4038 O O . LEU A 1 496 ? 7.113 4.447 -3.942 1.00 84.88 496 LEU A O 1
ATOM 4042 N N . CYS A 1 497 ? 5.014 3.653 -3.884 1.00 87.12 497 CYS A N 1
ATOM 4043 C CA . CYS A 1 497 ? 4.459 4.516 -4.930 1.00 87.12 497 CYS A CA 1
ATOM 4044 C C . CYS A 1 497 ? 3.866 5.837 -4.398 1.00 87.12 497 CYS A C 1
ATOM 4046 O O . CYS A 1 497 ? 3.207 6.542 -5.160 1.00 87.12 497 CYS A O 1
ATOM 4048 N N . GLY A 1 498 ? 4.078 6.166 -3.120 1.00 85.88 498 GLY A N 1
ATOM 4049 C CA . GLY A 1 498 ? 3.639 7.423 -2.517 1.00 85.88 498 GLY A CA 1
ATOM 4050 C C . GLY A 1 498 ? 2.205 7.411 -1.992 1.00 85.88 498 GLY A C 1
ATOM 4051 O O . GLY A 1 498 ? 1.641 6.358 -1.676 1.00 85.88 498 GLY A O 1
ATOM 4052 N N . THR A 1 499 ? 1.631 8.607 -1.859 1.00 84.00 499 THR A N 1
ATOM 4053 C CA . THR A 1 499 ? 0.357 8.866 -1.153 1.00 84.00 499 THR A CA 1
ATOM 4054 C C . THR A 1 499 ? -0.835 9.114 -2.088 1.00 84.00 499 THR A C 1
ATOM 4056 O O . THR A 1 499 ? -1.977 9.225 -1.636 1.00 84.00 499 THR A O 1
ATOM 4059 N N . PHE A 1 500 ? -0.581 9.200 -3.401 1.00 87.31 500 PHE A N 1
ATOM 4060 C CA . PHE A 1 500 ? -1.572 9.486 -4.449 1.00 87.31 500 PHE A CA 1
ATOM 4061 C C . PHE A 1 500 ? -2.438 10.717 -4.131 1.00 87.31 500 PHE A C 1
ATOM 4063 O O . PHE A 1 500 ? -3.670 10.678 -4.178 1.00 87.31 500 PHE A O 1
ATOM 4070 N N . ASN A 1 501 ? -1.776 11.824 -3.785 1.00 76.69 501 ASN A N 1
ATOM 4071 C CA . ASN A 1 501 ? -2.424 13.090 -3.435 1.00 76.69 501 ASN A CA 1
ATOM 4072 C C . ASN A 1 501 ? -1.905 14.315 -4.223 1.00 76.69 501 ASN A C 1
ATOM 4074 O O . ASN A 1 501 ? -2.283 15.449 -3.932 1.00 76.69 501 ASN A O 1
ATOM 4078 N N . TYR A 1 502 ? -1.054 14.077 -5.229 1.00 72.25 502 TYR A N 1
ATOM 4079 C CA . TYR A 1 502 ? -0.319 15.079 -6.018 1.00 72.25 502 TYR A CA 1
ATOM 4080 C C . TYR A 1 502 ? 0.725 15.910 -5.238 1.00 72.25 502 TYR A C 1
ATOM 4082 O O . TYR A 1 502 ? 1.270 16.870 -5.787 1.00 72.25 502 TYR A O 1
ATOM 4090 N N . VAL A 1 503 ? 1.057 15.544 -3.995 1.00 73.94 503 VAL A N 1
ATOM 4091 C CA . VAL A 1 503 ? 2.054 16.216 -3.147 1.00 73.94 503 VAL A CA 1
ATOM 4092 C C . VAL A 1 503 ? 3.334 15.382 -3.068 1.00 73.94 503 VAL A C 1
ATOM 4094 O O . VAL A 1 503 ? 3.561 14.616 -2.145 1.00 73.94 503 VAL A O 1
ATOM 4097 N N . THR A 1 504 ? 4.275 15.618 -3.980 1.00 72.75 504 THR A N 1
ATOM 4098 C CA . THR A 1 504 ? 5.518 14.818 -4.037 1.00 72.75 504 THR A CA 1
ATOM 4099 C C . THR A 1 504 ? 6.416 14.922 -2.801 1.00 72.75 504 THR A C 1
ATOM 4101 O O . THR A 1 504 ? 7.284 14.083 -2.573 1.00 72.75 504 THR A O 1
ATOM 4104 N N . LYS A 1 505 ? 6.223 15.960 -1.976 1.00 73.81 505 LYS A N 1
ATOM 4105 C CA . LYS A 1 505 ? 6.969 16.149 -0.723 1.00 73.81 505 LYS A CA 1
ATOM 4106 C C . LYS A 1 505 ? 6.595 15.136 0.354 1.00 73.81 505 LYS A C 1
ATOM 4108 O O . LYS A 1 505 ? 7.385 14.965 1.278 1.00 73.81 505 LYS A O 1
ATOM 4113 N N . ASP A 1 506 ? 5.416 14.524 0.267 1.00 77.00 506 ASP A N 1
ATOM 4114 C CA . ASP A 1 506 ? 4.949 13.530 1.230 1.00 77.00 506 ASP A CA 1
ATOM 4115 C C . ASP A 1 506 ? 4.899 12.111 0.656 1.00 77.00 506 ASP A C 1
ATOM 4117 O O . ASP A 1 506 ? 4.518 11.192 1.367 1.00 77.00 506 ASP A O 1
ATOM 4121 N N . ASP A 1 507 ? 5.390 11.886 -0.565 1.00 78.69 507 ASP A N 1
ATOM 4122 C CA . ASP A 1 507 ? 5.446 10.538 -1.141 1.00 78.69 507 ASP A CA 1
ATOM 4123 C C . ASP A 1 507 ? 6.329 9.584 -0.318 1.00 78.69 507 ASP A C 1
ATOM 4125 O O . ASP A 1 507 ? 6.149 8.372 -0.374 1.00 78.69 507 ASP A O 1
ATOM 4129 N N . PHE A 1 508 ? 7.249 10.115 0.499 1.00 82.69 508 PHE A N 1
ATOM 4130 C CA . PHE A 1 508 ? 8.036 9.331 1.458 1.00 82.69 508 PHE A CA 1
ATOM 4131 C C . PHE A 1 508 ? 7.390 9.228 2.852 1.00 82.69 508 PHE A C 1
ATOM 4133 O O . PHE A 1 508 ? 8.068 8.987 3.856 1.00 82.69 508 PHE A O 1
ATOM 4140 N N . LEU A 1 509 ? 6.074 9.436 2.940 1.00 79.06 509 LEU A N 1
ATOM 4141 C CA . LEU A 1 509 ? 5.292 9.219 4.150 1.00 79.06 509 LEU A CA 1
ATOM 4142 C C . LEU A 1 509 ? 5.286 7.731 4.493 1.00 79.06 509 LEU A C 1
ATOM 4144 O O . LEU A 1 509 ? 4.854 6.905 3.703 1.00 79.06 509 LEU A O 1
ATOM 4148 N N . THR A 1 510 ? 5.747 7.401 5.692 1.00 74.69 510 THR A N 1
ATOM 4149 C CA . THR A 1 510 ? 5.778 6.039 6.237 1.00 74.69 510 THR A CA 1
ATOM 4150 C C . THR A 1 510 ? 4.431 5.638 6.854 1.00 74.69 510 THR A C 1
ATOM 4152 O O . THR A 1 510 ? 3.593 6.510 7.130 1.00 74.69 510 THR A O 1
ATOM 4155 N N . PRO A 1 511 ? 4.204 4.346 7.181 1.00 73.50 511 PRO A N 1
ATOM 4156 C CA . PRO A 1 511 ? 3.002 3.916 7.905 1.00 73.50 511 PRO A CA 1
ATOM 4157 C C . PRO A 1 511 ? 2.801 4.661 9.235 1.00 73.50 511 PRO A C 1
ATOM 4159 O O . PRO A 1 511 ? 1.670 4.907 9.648 1.00 73.50 511 PRO A O 1
ATOM 4162 N N . ASN A 1 512 ? 3.898 5.124 9.843 1.00 68.69 512 ASN A N 1
ATOM 4163 C CA . ASN A 1 512 ? 3.916 5.893 11.087 1.00 68.69 512 ASN A CA 1
ATOM 4164 C C . ASN A 1 512 ? 3.586 7.391 10.912 1.00 68.69 512 ASN A C 1
ATOM 4166 O O . ASN A 1 512 ? 3.726 8.160 11.860 1.00 68.69 512 ASN A O 1
ATOM 4170 N N . ASN A 1 513 ? 3.139 7.823 9.726 1.00 66.00 513 ASN A N 1
ATOM 4171 C CA . ASN A 1 513 ? 2.850 9.223 9.381 1.00 66.00 513 ASN A CA 1
ATOM 4172 C C . ASN A 1 513 ? 4.064 10.167 9.480 1.00 66.00 513 ASN A C 1
ATOM 4174 O O . ASN A 1 513 ? 3.908 11.366 9.720 1.00 66.00 513 ASN A O 1
ATOM 4178 N N . VAL A 1 514 ? 5.272 9.639 9.289 1.00 57.88 514 VAL A N 1
ATOM 4179 C CA . VAL A 1 514 ? 6.506 10.433 9.238 1.00 57.88 514 VAL A CA 1
ATOM 4180 C C . VAL A 1 514 ? 7.003 10.470 7.804 1.00 57.88 514 VAL A C 1
ATOM 4182 O O . VAL A 1 514 ? 7.097 9.422 7.171 1.00 57.88 514 VAL A O 1
ATOM 4185 N N . ILE A 1 515 ? 7.313 11.664 7.301 1.00 74.06 515 ILE A N 1
ATOM 4186 C CA . ILE A 1 515 ? 7.939 11.837 5.989 1.00 74.06 515 ILE A CA 1
ATOM 4187 C C . ILE A 1 515 ? 9.437 11.604 6.155 1.00 74.06 515 ILE A C 1
ATOM 4189 O O . ILE A 1 515 ? 10.134 12.398 6.792 1.00 74.06 515 ILE A O 1
ATOM 4193 N N . GLU A 1 516 ? 9.921 10.510 5.583 1.00 72.75 516 GLU A N 1
ATOM 4194 C CA . GLU A 1 516 ? 11.339 10.189 5.582 1.00 72.75 516 GLU A CA 1
ATOM 4195 C C . GLU A 1 516 ? 12.084 10.960 4.490 1.00 72.75 516 GLU A C 1
ATOM 4197 O O . GLU A 1 516 ? 11.560 11.261 3.422 1.00 72.75 516 GLU A O 1
ATOM 4202 N N . THR A 1 517 ? 13.344 11.298 4.759 1.00 67.50 517 THR A N 1
ATOM 4203 C CA . THR A 1 517 ? 14.215 11.981 3.776 1.00 67.50 517 THR A CA 1
ATOM 4204 C C . THR A 1 517 ? 15.302 11.068 3.221 1.00 67.50 517 THR A C 1
ATOM 4206 O O . THR A 1 517 ? 15.976 11.420 2.250 1.00 67.50 517 THR A O 1
ATOM 4209 N N . ASN A 1 518 ? 15.485 9.903 3.845 1.00 73.69 518 ASN A N 1
ATOM 4210 C CA . ASN A 1 518 ? 16.375 8.851 3.388 1.00 73.69 518 ASN A CA 1
ATOM 4211 C C . ASN A 1 518 ? 15.545 7.782 2.668 1.00 73.69 518 ASN A C 1
ATOM 4213 O O . ASN A 1 518 ? 14.629 7.206 3.250 1.00 73.69 518 ASN A O 1
ATOM 4217 N N . LEU A 1 519 ? 15.901 7.515 1.411 1.00 69.38 519 LEU A N 1
ATOM 4218 C CA . LEU A 1 519 ? 15.239 6.530 0.557 1.00 69.38 519 LEU A CA 1
ATOM 4219 C C . LEU A 1 519 ? 15.245 5.120 1.167 1.00 69.38 519 LEU A C 1
ATOM 4221 O O . LEU A 1 519 ? 14.238 4.427 1.095 1.00 69.38 519 LEU A O 1
ATOM 4225 N N . VAL A 1 520 ? 16.360 4.702 1.773 1.00 71.44 520 VAL A N 1
ATOM 4226 C CA . VAL A 1 520 ? 16.513 3.371 2.381 1.00 71.44 520 VAL A CA 1
ATOM 4227 C C . VAL A 1 520 ? 15.641 3.260 3.628 1.00 71.44 520 VAL A C 1
ATOM 4229 O O . VAL A 1 520 ? 14.942 2.271 3.802 1.00 71.44 520 VAL A O 1
ATOM 4232 N N . THR A 1 521 ? 15.615 4.298 4.466 1.00 70.00 521 THR A N 1
ATOM 4233 C CA . THR A 1 521 ? 14.757 4.348 5.661 1.00 70.00 521 THR A CA 1
ATOM 4234 C C . THR A 1 521 ? 13.274 4.334 5.293 1.00 70.00 521 THR A C 1
ATOM 4236 O O . THR A 1 521 ? 12.506 3.578 5.884 1.00 70.00 521 THR A O 1
ATOM 4239 N N . PHE A 1 522 ? 12.882 5.111 4.278 1.00 80.12 522 PHE A N 1
ATOM 4240 C CA . PHE A 1 522 ? 11.531 5.089 3.722 1.00 80.12 522 PHE A CA 1
ATOM 4241 C C . PHE A 1 522 ? 11.158 3.698 3.189 1.00 80.12 522 PHE A C 1
ATOM 4243 O O . PHE A 1 522 ? 10.118 3.160 3.559 1.00 80.12 522 PHE A O 1
ATOM 4250 N N . ALA A 1 523 ? 12.019 3.095 2.363 1.00 74.94 523 ALA A N 1
ATOM 4251 C CA . ALA A 1 523 ? 11.764 1.781 1.781 1.00 74.94 523 ALA A CA 1
ATOM 4252 C C . ALA A 1 523 ? 11.670 0.683 2.853 1.00 74.94 523 ALA A C 1
ATOM 4254 O O . ALA A 1 523 ? 10.770 -0.154 2.802 1.00 74.94 523 ALA A O 1
ATOM 4255 N N . ASN A 1 524 ? 12.539 0.740 3.867 1.00 72.38 524 ASN A N 1
ATOM 4256 C CA . ASN A 1 524 ? 12.522 -0.180 5.002 1.00 72.38 524 ASN A CA 1
ATOM 4257 C C . ASN A 1 524 ? 11.226 -0.082 5.824 1.00 72.38 524 ASN A C 1
ATOM 4259 O O . ASN A 1 524 ? 10.777 -1.083 6.376 1.00 72.38 524 ASN A O 1
ATOM 4263 N N . ALA A 1 525 ? 10.583 1.089 5.880 1.00 74.38 525 ALA A N 1
ATOM 4264 C CA . ALA A 1 525 ? 9.314 1.261 6.590 1.00 74.38 525 ALA A CA 1
ATOM 4265 C C . ALA A 1 525 ? 8.131 0.513 5.940 1.00 74.38 525 ALA A C 1
ATOM 4267 O O . ALA A 1 525 ? 7.088 0.371 6.575 1.00 74.38 525 ALA A O 1
ATOM 4268 N N . TYR A 1 526 ? 8.285 0.044 4.697 1.00 72.62 526 TYR A N 1
ATOM 4269 C CA . TYR A 1 526 ? 7.276 -0.699 3.933 1.00 72.62 526 TYR A CA 1
ATOM 4270 C C . TYR A 1 526 ? 7.666 -2.160 3.663 1.00 72.62 526 TYR A C 1
ATOM 4272 O O . TYR A 1 526 ? 7.072 -2.809 2.800 1.00 72.62 526 TYR A O 1
ATOM 4280 N N . LEU A 1 527 ? 8.653 -2.696 4.385 1.00 68.25 527 LEU A N 1
ATOM 4281 C CA . LEU A 1 527 ? 9.042 -4.099 4.272 1.00 68.25 527 LEU A CA 1
ATOM 4282 C C . LEU A 1 527 ? 7.872 -5.023 4.631 1.00 68.25 527 LEU A C 1
ATOM 4284 O O . LEU A 1 527 ? 7.354 -4.994 5.742 1.00 68.25 527 LEU A O 1
ATOM 4288 N N . ALA A 1 528 ? 7.485 -5.874 3.681 1.00 50.34 528 ALA A N 1
ATOM 4289 C CA . ALA A 1 528 ? 6.445 -6.885 3.871 1.00 50.34 528 ALA A CA 1
ATOM 4290 C C . ALA A 1 528 ? 6.981 -8.201 4.479 1.00 50.34 528 ALA A C 1
ATOM 4292 O O . ALA A 1 528 ? 6.203 -9.101 4.781 1.00 50.34 528 ALA A O 1
ATOM 4293 N N . SER A 1 529 ? 8.304 -8.325 4.646 1.00 51.97 529 SER A N 1
ATOM 4294 C CA . SER A 1 529 ? 8.999 -9.485 5.220 1.00 51.97 529 SER A CA 1
ATOM 4295 C C . SER A 1 529 ? 10.301 -9.058 5.909 1.00 51.97 529 SER A C 1
ATOM 4297 O O . SER A 1 529 ? 10.774 -7.939 5.720 1.00 51.97 529 SER A O 1
ATOM 4299 N N . SER A 1 530 ? 10.915 -9.956 6.682 1.00 46.94 530 SER A N 1
ATOM 4300 C CA . SER A 1 530 ? 12.184 -9.768 7.407 1.00 46.94 530 SER A CA 1
ATOM 4301 C C . SER A 1 530 ? 13.418 -9.723 6.485 1.00 46.94 530 SER A C 1
ATOM 4303 O O . SER A 1 530 ? 14.361 -10.499 6.627 1.00 46.94 530 SER A O 1
ATOM 4305 N N . CYS A 1 531 ? 13.422 -8.811 5.512 1.00 45.09 531 CYS A N 1
ATOM 4306 C CA . CYS A 1 531 ? 14.566 -8.533 4.647 1.00 45.09 531 CYS A CA 1
ATOM 4307 C C . CYS A 1 531 ? 15.266 -7.248 5.107 1.00 45.09 531 CYS A C 1
ATOM 4309 O O . CYS A 1 531 ? 14.652 -6.189 5.138 1.00 45.09 531 CYS A O 1
ATOM 4311 N N . SER A 1 532 ? 16.555 -7.318 5.438 1.00 50.09 532 SER A N 1
ATOM 4312 C CA . SER A 1 532 ? 17.354 -6.141 5.804 1.00 50.09 532 SER A CA 1
ATOM 4313 C C . SER A 1 532 ? 17.982 -5.525 4.552 1.00 50.09 532 SER A C 1
ATOM 4315 O O . SER A 1 532 ? 18.845 -6.152 3.939 1.00 50.09 532 SER A O 1
ATOM 4317 N N . ILE A 1 533 ? 17.601 -4.301 4.169 1.00 53.47 533 ILE A N 1
ATOM 4318 C CA . ILE A 1 533 ? 18.339 -3.548 3.140 1.00 53.47 533 ILE A CA 1
ATOM 4319 C C . ILE A 1 533 ? 19.589 -2.935 3.805 1.00 53.47 533 ILE A C 1
ATOM 4321 O O . ILE A 1 533 ? 19.435 -2.249 4.821 1.00 53.47 533 ILE A O 1
ATOM 4325 N N . PRO A 1 534 ? 20.816 -3.161 3.289 1.00 54.56 534 PRO A N 1
ATOM 4326 C CA . PRO A 1 534 ? 22.025 -2.559 3.847 1.00 54.56 534 PRO A CA 1
ATOM 4327 C C . PRO A 1 534 ? 21.948 -1.023 3.855 1.00 54.56 534 PRO A C 1
ATOM 4329 O O . PRO A 1 534 ? 21.498 -0.409 2.892 1.00 54.56 534 PRO A O 1
ATOM 4332 N N . ASP A 1 535 ? 22.450 -0.393 4.921 1.00 47.25 535 ASP A N 1
ATOM 4333 C CA . ASP A 1 535 ? 22.341 1.056 5.199 1.00 47.25 535 ASP A CA 1
ATOM 4334 C C . ASP A 1 535 ? 23.173 1.954 4.244 1.00 47.25 535 ASP A C 1
ATOM 4336 O O . ASP A 1 535 ? 23.223 3.179 4.376 1.00 47.25 535 ASP A O 1
ATOM 4340 N N . GLN A 1 536 ? 23.853 1.361 3.255 1.00 52.03 536 GLN A N 1
ATOM 4341 C CA . GLN A 1 536 ? 24.636 2.081 2.254 1.00 52.03 536 GLN A CA 1
ATOM 4342 C C . GLN A 1 536 ? 23.893 2.171 0.923 1.00 52.03 536 GLN A C 1
ATOM 4344 O O . GLN A 1 536 ? 23.574 1.174 0.283 1.00 52.03 536 GLN A O 1
ATOM 4349 N N . GLN A 1 537 ? 23.701 3.408 0.465 1.00 53.66 537 GLN A N 1
ATOM 4350 C CA . GLN A 1 537 ? 23.369 3.718 -0.918 1.00 53.66 537 GLN A CA 1
ATOM 4351 C C . GLN A 1 537 ? 24.588 3.359 -1.781 1.00 53.66 537 GLN A C 1
ATOM 4353 O O . GLN A 1 537 ? 25.506 4.162 -1.943 1.00 53.66 537 GLN A O 1
ATOM 4358 N N . ILE A 1 538 ? 24.644 2.113 -2.244 1.00 54.22 538 ILE A N 1
ATOM 4359 C CA . ILE A 1 538 ? 25.721 1.624 -3.099 1.00 54.22 538 ILE A CA 1
ATOM 4360 C C . ILE A 1 538 ? 25.408 2.081 -4.524 1.00 54.22 538 ILE A C 1
ATOM 4362 O O . ILE A 1 538 ? 24.522 1.541 -5.180 1.00 54.22 538 ILE A O 1
ATOM 4366 N N . ASP A 1 539 ? 26.118 3.100 -5.002 1.00 63.00 539 ASP A N 1
ATOM 4367 C CA . ASP A 1 539 ? 26.217 3.331 -6.440 1.00 63.00 539 ASP A CA 1
ATOM 4368 C C . ASP A 1 539 ? 27.018 2.156 -7.022 1.00 63.00 539 ASP A C 1
ATOM 4370 O O . ASP A 1 539 ? 28.200 1.982 -6.732 1.00 63.00 539 ASP A O 1
ATOM 4374 N N . THR A 1 540 ? 26.369 1.287 -7.788 1.00 70.12 540 THR A N 1
ATOM 4375 C CA . THR A 1 540 ? 27.006 0.110 -8.395 1.00 70.12 540 THR A CA 1
ATOM 4376 C C . THR A 1 540 ? 28.203 0.503 -9.259 1.00 70.12 540 THR A C 1
ATOM 4378 O O . THR A 1 540 ? 29.222 -0.185 -9.234 1.00 70.12 540 THR A O 1
ATOM 4381 N N . CYS A 1 541 ? 28.164 1.654 -9.938 1.00 76.12 541 CYS A N 1
ATOM 4382 C CA . CYS A 1 541 ? 29.312 2.156 -10.697 1.00 76.12 541 CYS A CA 1
ATOM 4383 C C . CYS A 1 541 ? 30.465 2.628 -9.804 1.00 76.12 541 CYS A C 1
ATOM 4385 O O . CYS A 1 541 ? 31.618 2.573 -10.225 1.00 76.12 541 CYS A O 1
ATOM 4387 N N . PHE A 1 542 ? 30.187 3.034 -8.562 1.00 77.69 542 PHE A N 1
ATOM 4388 C CA . PHE A 1 542 ? 31.226 3.349 -7.579 1.00 77.69 542 PHE A CA 1
ATOM 4389 C C . PHE A 1 542 ? 32.002 2.096 -7.149 1.00 77.69 542 PHE A C 1
ATOM 4391 O O . PHE A 1 542 ? 33.217 2.161 -6.963 1.00 77.69 542 PHE A O 1
ATOM 4398 N N . ASN A 1 543 ? 31.326 0.948 -7.045 1.00 71.19 543 ASN A N 1
ATOM 4399 C CA . ASN A 1 543 ? 31.966 -0.335 -6.733 1.00 71.19 543 ASN A CA 1
ATOM 4400 C C . ASN A 1 543 ? 32.655 -0.978 -7.947 1.00 71.19 543 ASN A C 1
ATOM 4402 O O . ASN A 1 543 ? 33.635 -1.703 -7.781 1.00 71.19 543 ASN A O 1
ATOM 4406 N N . PHE A 1 544 ? 32.183 -0.683 -9.162 1.00 76.69 544 PHE A N 1
ATOM 4407 C CA . PHE A 1 544 ? 32.732 -1.203 -10.418 1.00 76.69 544 PHE A CA 1
ATOM 4408 C C . PHE A 1 544 ? 33.182 -0.076 -11.371 1.00 76.69 544 PHE A C 1
ATOM 4410 O O . PHE A 1 544 ? 32.700 0.019 -12.504 1.00 76.69 544 PHE A O 1
ATOM 4417 N N . PRO A 1 545 ? 34.152 0.770 -10.971 1.00 76.50 545 PRO A N 1
ATOM 4418 C CA . PRO A 1 545 ? 34.533 1.965 -11.731 1.00 76.50 545 PRO A CA 1
ATOM 4419 C C . PRO A 1 545 ? 35.135 1.645 -13.108 1.00 76.50 545 PRO A C 1
ATOM 4421 O O . PRO A 1 545 ? 35.055 2.455 -14.029 1.00 76.50 545 PRO A O 1
ATOM 4424 N N . ALA A 1 546 ? 35.696 0.443 -13.288 1.00 78.81 546 ALA A N 1
ATOM 4425 C CA . ALA A 1 546 ? 36.198 -0.023 -14.581 1.00 78.81 546 ALA A CA 1
ATOM 4426 C C . ALA A 1 546 ? 35.089 -0.138 -15.648 1.00 78.81 546 ALA A C 1
ATOM 4428 O O . ALA A 1 546 ? 35.360 0.031 -16.837 1.00 78.81 546 ALA A O 1
ATOM 4429 N N . ASN A 1 547 ? 33.843 -0.378 -15.225 1.00 82.38 547 ASN A N 1
ATOM 4430 C CA . ASN A 1 547 ? 32.700 -0.576 -16.115 1.00 82.38 547 ASN A CA 1
ATOM 4431 C C . ASN A 1 547 ? 31.964 0.732 -16.434 1.00 82.38 547 ASN A C 1
ATOM 4433 O O . ASN A 1 547 ? 31.254 0.798 -17.438 1.00 82.38 547 ASN A O 1
ATOM 4437 N N . GLU A 1 548 ? 32.153 1.784 -15.630 1.00 85.38 548 GLU A N 1
ATOM 4438 C CA . GLU A 1 548 ? 31.400 3.040 -15.729 1.00 85.38 548 GLU A CA 1
ATOM 4439 C C . GLU A 1 548 ? 31.531 3.692 -17.112 1.00 85.38 548 GLU A C 1
ATOM 4441 O O . GLU A 1 548 ? 30.542 4.135 -17.696 1.00 85.38 548 GLU A O 1
ATOM 4446 N N . HIS A 1 549 ? 32.743 3.729 -17.676 1.00 86.06 549 HIS A N 1
ATOM 4447 C CA . HIS A 1 549 ? 32.976 4.372 -18.970 1.00 86.06 549 HIS A CA 1
ATOM 4448 C C . HIS A 1 549 ? 32.280 3.636 -20.126 1.00 86.06 549 HIS A C 1
ATOM 4450 O O . HIS A 1 549 ? 31.645 4.267 -20.977 1.00 86.06 549 HIS A O 1
ATOM 4456 N N . SER A 1 550 ? 32.360 2.302 -20.140 1.00 87.81 550 SER A N 1
ATOM 4457 C CA . SER A 1 550 ? 31.676 1.464 -21.132 1.00 87.81 550 SER A CA 1
ATOM 4458 C C . SER A 1 550 ? 30.158 1.558 -20.963 1.00 87.81 550 SER A C 1
ATOM 4460 O O . SER A 1 550 ? 29.465 1.821 -21.945 1.00 87.81 550 SER A O 1
ATOM 4462 N N . ALA A 1 551 ? 29.647 1.478 -19.729 1.00 89.00 551 ALA A N 1
ATOM 4463 C CA . ALA A 1 551 ? 28.223 1.610 -19.436 1.00 89.00 551 ALA A CA 1
ATOM 4464 C C . ALA A 1 551 ? 27.654 2.964 -19.862 1.00 89.00 551 ALA A C 1
ATOM 4466 O O . ALA A 1 551 ? 26.638 3.038 -20.555 1.00 89.00 551 ALA A O 1
ATOM 4467 N N . ARG A 1 552 ? 28.358 4.049 -19.525 1.00 91.50 552 ARG A N 1
ATOM 4468 C CA . ARG A 1 552 ? 28.001 5.410 -19.930 1.00 91.50 552 ARG A CA 1
ATOM 4469 C C . ARG A 1 552 ? 27.951 5.559 -21.441 1.00 91.50 552 ARG A C 1
ATOM 4471 O O . ARG A 1 552 ? 27.007 6.162 -21.950 1.00 91.50 552 ARG A O 1
ATOM 4478 N N . THR A 1 553 ? 28.933 5.010 -22.146 1.00 91.56 553 THR A N 1
ATOM 4479 C CA . THR A 1 553 ? 29.006 5.086 -23.608 1.00 91.56 553 THR A CA 1
ATOM 4480 C C . THR A 1 553 ? 27.874 4.293 -24.261 1.00 91.56 553 THR A C 1
ATOM 4482 O O . THR A 1 553 ? 27.150 4.844 -25.088 1.00 91.56 553 THR A O 1
ATOM 4485 N N . GLU A 1 554 ? 27.666 3.037 -23.857 1.00 91.00 554 GLU A N 1
ATOM 4486 C CA . GLU A 1 554 ? 26.614 2.170 -24.402 1.00 91.00 554 GLU A CA 1
ATOM 4487 C C . GLU A 1 554 ? 25.213 2.755 -24.160 1.00 91.00 554 GLU A C 1
ATOM 4489 O O . GLU A 1 554 ? 24.470 2.984 -25.115 1.00 91.00 554 GLU A O 1
ATOM 4494 N N . CYS A 1 555 ? 24.870 3.087 -22.911 1.00 92.19 555 CYS A N 1
ATOM 4495 C CA . CYS A 1 555 ? 23.545 3.610 -22.563 1.00 92.19 555 CYS A CA 1
ATOM 4496 C C . CYS A 1 555 ? 23.260 4.975 -23.210 1.00 92.19 555 CYS A C 1
ATOM 4498 O O . CYS A 1 555 ? 22.148 5.218 -23.682 1.00 92.19 555 CYS A O 1
ATOM 4500 N N . THR A 1 556 ? 24.255 5.870 -23.275 1.00 92.75 556 THR A N 1
ATOM 4501 C CA . THR A 1 556 ? 24.074 7.189 -23.905 1.00 92.75 556 THR A CA 1
ATOM 4502 C C . THR A 1 556 ? 23.867 7.059 -25.410 1.00 92.75 556 THR A C 1
ATOM 4504 O O . THR A 1 556 ? 22.974 7.708 -25.951 1.00 92.75 556 THR A O 1
ATOM 4507 N N . ASN A 1 557 ? 24.648 6.212 -26.086 1.00 90.81 557 ASN A N 1
ATOM 4508 C CA . ASN A 1 557 ? 24.531 6.021 -27.532 1.00 90.81 557 ASN A CA 1
ATOM 4509 C C . ASN A 1 557 ? 23.195 5.379 -27.923 1.00 90.81 557 ASN A C 1
ATOM 4511 O O . ASN A 1 557 ? 22.612 5.768 -28.933 1.00 90.81 557 ASN A O 1
ATOM 4515 N N . LEU A 1 558 ? 22.693 4.435 -27.120 1.00 90.62 558 LEU A N 1
ATOM 4516 C CA . LEU A 1 558 ? 21.405 3.784 -27.365 1.00 90.62 558 LEU A CA 1
ATOM 4517 C C . LEU A 1 558 ? 20.228 4.746 -27.175 1.00 90.62 558 LEU A C 1
ATOM 4519 O O . LEU A 1 558 ? 19.387 4.878 -28.061 1.00 90.62 558 LEU A O 1
ATOM 4523 N N . LEU A 1 559 ? 20.177 5.449 -26.042 1.00 91.44 559 LEU A N 1
ATOM 4524 C CA . LEU A 1 559 ? 19.003 6.240 -25.651 1.00 91.44 559 LEU A CA 1
ATOM 4525 C C . LEU A 1 559 ? 19.002 7.668 -26.211 1.00 91.44 559 LEU A C 1
ATOM 4527 O O . LEU A 1 559 ? 17.968 8.330 -26.194 1.00 91.44 559 LEU A O 1
ATOM 4531 N N . LYS A 1 560 ? 20.136 8.151 -26.737 1.00 89.81 560 LYS A N 1
ATOM 4532 C CA . LYS A 1 560 ? 20.210 9.387 -27.540 1.00 89.81 560 LYS A CA 1
ATOM 4533 C C . LYS A 1 560 ? 20.278 9.120 -29.042 1.00 89.81 560 LYS A C 1
ATOM 4535 O O . LYS A 1 560 ? 20.572 10.035 -29.812 1.00 89.81 560 LYS A O 1
ATOM 4540 N N . HIS A 1 561 ? 20.029 7.882 -29.469 1.00 91.50 561 HIS A N 1
ATOM 4541 C CA . HIS A 1 561 ? 19.992 7.541 -30.883 1.00 91.50 561 HIS A CA 1
ATOM 4542 C C . HIS A 1 561 ? 18.955 8.407 -31.621 1.00 91.50 561 HIS A C 1
ATOM 4544 O O . HIS A 1 561 ? 17.887 8.715 -31.090 1.00 91.50 561 HIS A O 1
ATOM 4550 N N . SER A 1 562 ? 19.242 8.778 -32.872 1.00 90.06 562 SER A N 1
ATOM 4551 C CA . SER A 1 562 ? 18.411 9.704 -33.657 1.00 90.06 562 SER A CA 1
ATOM 4552 C C . SER A 1 562 ? 16.971 9.228 -33.867 1.00 90.06 562 SER A C 1
ATOM 4554 O O . SER A 1 562 ? 16.086 10.051 -34.078 1.00 90.06 562 SER A O 1
ATOM 4556 N N . ILE A 1 563 ? 16.709 7.924 -33.755 1.00 90.12 563 ILE A N 1
ATOM 4557 C CA . ILE A 1 563 ? 15.353 7.355 -33.833 1.00 90.12 563 ILE A CA 1
ATOM 4558 C C . ILE A 1 563 ? 14.429 7.869 -32.719 1.00 90.12 563 ILE A C 1
ATOM 4560 O O . ILE A 1 563 ? 13.223 7.950 -32.913 1.00 90.12 563 ILE A O 1
ATOM 4564 N N . PHE A 1 564 ? 14.997 8.284 -31.581 1.00 90.19 564 PHE A N 1
ATOM 4565 C CA . PHE A 1 564 ? 14.259 8.892 -30.474 1.00 90.19 564 PHE A CA 1
ATOM 4566 C C . PHE A 1 564 ? 14.077 10.408 -30.637 1.00 90.19 564 PHE A C 1
ATOM 4568 O O . PHE A 1 564 ? 13.409 11.028 -29.818 1.00 90.19 564 PHE A O 1
ATOM 4575 N N . SER A 1 565 ? 14.620 11.028 -31.693 1.00 85.75 565 SER A N 1
ATOM 4576 C CA . SER A 1 565 ? 14.571 12.490 -31.879 1.00 85.75 565 SER A CA 1
ATOM 4577 C C . SER A 1 565 ? 13.151 13.059 -31.960 1.00 85.75 565 SER A C 1
ATOM 4579 O O . SER A 1 565 ? 12.912 14.169 -31.484 1.00 85.75 565 SER A O 1
ATOM 4581 N N . SER A 1 566 ? 12.202 12.291 -32.507 1.00 84.44 566 SER A N 1
ATOM 4582 C CA . SER A 1 566 ? 10.780 12.652 -32.550 1.00 84.44 566 SER A CA 1
ATOM 4583 C C . SER A 1 566 ? 10.160 12.750 -31.154 1.00 84.44 566 SER A C 1
ATOM 4585 O O . SER A 1 566 ? 9.241 13.535 -30.948 1.00 84.44 566 SER A O 1
ATOM 4587 N N . CYS A 1 567 ? 10.699 12.019 -30.177 1.00 84.12 567 CYS A N 1
ATOM 4588 C CA . CYS A 1 567 ? 10.364 12.129 -28.763 1.00 84.12 567 CYS A CA 1
ATOM 4589 C C . CYS A 1 567 ? 11.339 13.091 -28.073 1.00 84.12 567 CYS A C 1
ATOM 4591 O O . CYS A 1 567 ? 12.125 12.709 -27.211 1.00 84.12 567 CYS A O 1
ATOM 4593 N N . SER A 1 568 ? 11.319 14.345 -28.541 1.00 72.50 568 SER A N 1
ATOM 4594 C CA . SER A 1 568 ? 12.207 15.439 -28.126 1.00 72.50 568 SER A CA 1
ATOM 4595 C C . SER A 1 568 ? 12.482 15.454 -26.609 1.00 72.50 568 SER A C 1
ATOM 4597 O O . SER A 1 568 ? 11.552 15.206 -25.836 1.00 72.50 568 SER A O 1
ATOM 4599 N N . PRO A 1 569 ? 13.685 15.868 -26.149 1.00 61.91 569 PRO A N 1
ATOM 4600 C CA . PRO A 1 569 ? 13.986 16.047 -24.722 1.00 61.91 569 PRO A CA 1
ATOM 4601 C C . PRO A 1 569 ? 13.017 16.988 -23.985 1.00 61.91 569 PRO A C 1
ATOM 4603 O O . PRO A 1 569 ? 12.937 16.963 -22.763 1.00 61.91 569 PRO A O 1
ATOM 4606 N N . LEU A 1 570 ? 12.285 17.830 -24.725 1.00 57.78 570 LEU A N 1
ATOM 4607 C CA . LEU A 1 570 ? 11.240 18.716 -24.199 1.00 57.78 570 LEU A CA 1
ATOM 4608 C C . LEU A 1 570 ? 9.926 17.982 -23.861 1.00 57.78 570 LEU A C 1
ATOM 4610 O O . LEU A 1 570 ? 9.072 18.556 -23.192 1.00 57.78 570 LEU A O 1
ATOM 4614 N N . ILE A 1 571 ? 9.749 16.745 -24.339 1.00 69.94 571 ILE A N 1
ATOM 4615 C CA . ILE A 1 571 ? 8.563 15.900 -24.131 1.00 69.94 571 ILE A CA 1
ATOM 4616 C C . ILE A 1 571 ? 8.882 14.789 -23.124 1.00 69.94 571 ILE A C 1
ATOM 4618 O O . ILE A 1 571 ? 8.142 14.620 -22.155 1.00 69.94 571 ILE A O 1
ATOM 4622 N N . ILE A 1 572 ? 9.988 14.063 -23.330 1.00 80.75 572 ILE A N 1
ATOM 4623 C CA . ILE A 1 572 ? 10.539 13.070 -22.396 1.00 80.75 572 ILE A CA 1
ATOM 4624 C C . ILE A 1 572 ? 12.059 13.264 -22.339 1.00 80.75 572 ILE A C 1
ATOM 4626 O O . ILE A 1 572 ? 12.744 13.099 -23.345 1.00 80.75 572 ILE A O 1
ATOM 4630 N N . ASP A 1 573 ? 12.600 13.598 -21.166 1.00 81.69 573 ASP A N 1
ATOM 4631 C CA . ASP A 1 573 ? 14.050 13.684 -20.963 1.00 81.69 573 ASP A CA 1
ATOM 4632 C C . ASP A 1 573 ? 14.649 12.269 -20.797 1.00 81.69 573 ASP A C 1
ATOM 4634 O O . ASP A 1 573 ? 14.325 11.577 -19.823 1.00 81.69 573 ASP A O 1
ATOM 4638 N N . PRO A 1 574 ? 15.548 11.813 -21.695 1.00 85.62 574 PRO A N 1
ATOM 4639 C CA . PRO A 1 574 ? 16.142 10.483 -21.603 1.00 85.62 574 PRO A CA 1
ATOM 4640 C C . PRO A 1 574 ? 17.126 10.331 -20.429 1.00 85.62 574 PRO A C 1
ATOM 4642 O O . PRO A 1 574 ? 17.551 9.213 -20.139 1.00 85.62 574 PRO A O 1
ATOM 4645 N N . THR A 1 575 ? 17.509 11.413 -19.738 1.00 86.19 575 THR A N 1
ATOM 4646 C CA . THR A 1 575 ? 18.540 11.406 -18.682 1.00 86.19 575 THR A CA 1
ATOM 4647 C C . THR A 1 575 ? 18.240 10.416 -17.556 1.00 86.19 575 THR A C 1
ATOM 4649 O O . THR A 1 575 ? 19.153 9.727 -17.092 1.00 86.19 575 THR A O 1
ATOM 4652 N N . PHE A 1 576 ? 16.974 10.278 -17.152 1.00 84.25 576 PHE A N 1
ATOM 4653 C CA . PHE A 1 576 ? 16.563 9.301 -16.136 1.00 84.25 576 PHE A CA 1
ATOM 4654 C C . PHE A 1 576 ? 16.803 7.851 -16.591 1.00 84.25 576 PHE A C 1
ATOM 4656 O O . PHE A 1 576 ? 17.384 7.048 -15.855 1.00 84.25 576 PHE A O 1
ATOM 4663 N N . PHE A 1 577 ? 16.417 7.531 -17.830 1.00 87.75 577 PHE A N 1
ATOM 4664 C CA . PHE A 1 577 ? 16.597 6.205 -18.428 1.00 87.75 577 PHE A CA 1
ATOM 4665 C C . PHE A 1 577 ? 18.081 5.888 -18.648 1.00 87.75 577 PHE A C 1
ATOM 4667 O O . PHE A 1 577 ? 18.520 4.774 -18.376 1.00 87.75 577 PHE A O 1
ATOM 4674 N N . ILE A 1 578 ? 18.873 6.885 -19.059 1.00 89.88 578 ILE A N 1
ATOM 4675 C CA . ILE A 1 578 ? 20.329 6.765 -19.217 1.00 89.88 578 ILE A CA 1
ATOM 4676 C C . ILE A 1 578 ? 20.995 6.491 -17.872 1.00 89.88 578 ILE A C 1
ATOM 4678 O O . ILE A 1 578 ? 21.796 5.568 -17.772 1.00 89.88 578 ILE A O 1
ATOM 4682 N N . THR A 1 579 ? 20.666 7.258 -16.834 1.00 86.62 579 THR A N 1
ATOM 4683 C CA . THR A 1 579 ? 21.294 7.107 -15.511 1.00 86.62 579 THR A CA 1
ATOM 4684 C C . THR A 1 579 ? 20.943 5.761 -14.878 1.00 86.62 579 THR A C 1
ATOM 4686 O O . THR A 1 579 ? 21.820 5.108 -14.316 1.00 86.62 579 THR A O 1
ATOM 4689 N N . SER A 1 580 ? 19.694 5.311 -15.034 1.00 86.31 580 SER A N 1
ATOM 4690 C CA . SER A 1 580 ? 19.259 3.986 -14.571 1.00 86.31 580 SER A CA 1
ATOM 4691 C C . SER A 1 580 ? 19.966 2.864 -15.338 1.00 86.31 580 SER A C 1
ATOM 4693 O O . SER A 1 580 ? 20.555 1.990 -14.714 1.00 86.31 580 SER A O 1
ATOM 4695 N N . CYS A 1 581 ? 20.021 2.951 -16.674 1.00 90.00 581 CYS A N 1
ATOM 4696 C CA . CYS A 1 581 ? 20.763 2.008 -17.516 1.00 90.00 581 CYS A CA 1
ATOM 4697 C C . CYS A 1 581 ? 22.236 1.908 -17.099 1.00 90.00 581 CYS A C 1
ATOM 4699 O O . CYS A 1 581 ? 22.753 0.809 -16.964 1.00 90.00 581 CYS A O 1
ATOM 4701 N N . ILE A 1 582 ? 22.908 3.039 -16.849 1.00 89.19 582 ILE A N 1
ATOM 4702 C CA . ILE A 1 582 ? 24.323 3.057 -16.446 1.00 89.19 582 ILE A CA 1
ATOM 4703 C C . ILE A 1 582 ? 24.525 2.321 -15.122 1.00 89.19 582 ILE A C 1
ATOM 4705 O O . ILE A 1 582 ? 25.400 1.463 -15.040 1.00 89.19 582 ILE A O 1
ATOM 4709 N N . ARG A 1 583 ? 23.710 2.641 -14.111 1.00 85.50 583 ARG A N 1
ATOM 4710 C CA . ARG A 1 583 ? 23.784 2.015 -12.786 1.00 85.50 583 ARG A CA 1
ATOM 4711 C C . ARG A 1 583 ? 23.610 0.500 -12.888 1.00 85.50 583 ARG A C 1
ATOM 4713 O O . ARG A 1 583 ? 24.433 -0.247 -12.364 1.00 85.50 583 ARG A O 1
ATOM 4720 N N . ASP A 1 584 ? 22.589 0.058 -13.607 1.00 83.69 584 ASP A N 1
ATOM 4721 C CA . ASP A 1 584 ? 22.248 -1.361 -13.707 1.00 83.69 584 ASP A CA 1
ATOM 4722 C C . ASP A 1 584 ? 23.285 -2.131 -14.562 1.00 83.69 584 ASP A C 1
ATOM 4724 O O . ASP A 1 584 ? 23.559 -3.302 -14.318 1.00 83.69 584 ASP A O 1
ATOM 4728 N N . LEU A 1 585 ? 23.948 -1.469 -15.523 1.00 87.31 585 LEU A N 1
ATOM 4729 C CA . LEU A 1 585 ? 24.991 -2.073 -16.367 1.00 87.31 585 LEU A CA 1
ATOM 4730 C C . LEU A 1 585 ? 26.379 -2.141 -15.696 1.00 87.31 585 LEU A C 1
ATOM 4732 O O . LEU A 1 585 ? 27.269 -2.836 -16.193 1.00 87.31 585 LEU A O 1
ATOM 4736 N N . CYS A 1 586 ? 26.602 -1.395 -14.609 1.00 83.69 586 CYS A N 1
ATOM 4737 C CA . CYS A 1 586 ? 27.878 -1.383 -13.888 1.00 83.69 586 CYS A CA 1
ATOM 4738 C C . CYS A 1 586 ? 28.092 -2.621 -13.007 1.00 83.69 586 CYS A C 1
ATOM 4740 O O . CYS A 1 586 ? 29.240 -3.010 -12.801 1.00 83.69 586 CYS A O 1
ATOM 4742 N N . GLU A 1 587 ? 27.015 -3.237 -12.518 1.00 70.62 587 GLU A N 1
ATOM 4743 C CA . GLU A 1 587 ? 27.043 -4.393 -11.610 1.00 70.62 587 GLU A CA 1
ATOM 4744 C C . GLU A 1 587 ? 27.503 -5.699 -12.293 1.00 70.62 587 GLU A C 1
ATOM 4746 O O . GLU A 1 587 ? 28.013 -6.597 -11.625 1.00 70.62 587 GLU A O 1
ATOM 4751 N N . ASP A 1 588 ? 27.379 -5.807 -13.623 1.00 63.84 588 ASP A N 1
ATOM 4752 C CA . ASP A 1 588 ? 27.393 -7.100 -14.324 1.00 63.84 588 ASP A CA 1
ATOM 4753 C C . ASP A 1 588 ? 28.608 -7.334 -15.247 1.00 63.84 588 ASP A C 1
ATOM 4755 O O . ASP A 1 588 ? 29.030 -6.455 -16.009 1.00 63.84 588 ASP A O 1
ATOM 4759 N N . GLN A 1 589 ? 29.139 -8.564 -15.221 1.00 56.00 589 GLN A N 1
ATOM 4760 C CA . GLN A 1 589 ? 30.261 -9.035 -16.047 1.00 56.00 589 GLN A CA 1
ATOM 4761 C C . GLN A 1 589 ? 29.835 -9.932 -17.228 1.00 56.00 589 GLN A C 1
ATOM 4763 O O . GLN A 1 589 ? 30.658 -10.221 -18.098 1.00 56.00 589 GLN A O 1
ATOM 4768 N N . SER A 1 590 ? 28.576 -10.375 -17.299 1.00 64.62 590 SER A N 1
ATOM 4769 C CA . SER A 1 590 ? 28.077 -11.252 -18.365 1.00 64.62 590 SER A CA 1
ATOM 4770 C C . SER A 1 590 ? 27.450 -10.462 -19.523 1.00 64.62 590 SER A C 1
ATOM 4772 O O . SER A 1 590 ? 26.728 -9.485 -19.333 1.00 64.62 590 SER A O 1
ATOM 4774 N N . THR A 1 591 ? 27.690 -10.892 -20.762 1.00 63.06 591 THR A N 1
ATOM 4775 C CA . THR A 1 591 ? 27.142 -10.232 -21.962 1.00 63.06 591 THR A CA 1
ATOM 4776 C C . THR A 1 591 ? 25.616 -10.334 -22.057 1.00 63.06 591 THR A C 1
ATOM 4778 O O . THR A 1 591 ? 24.969 -9.388 -22.497 1.00 63.06 591 THR A O 1
ATOM 4781 N N . ILE A 1 592 ? 25.035 -11.444 -21.590 1.00 64.06 592 ILE A N 1
ATOM 4782 C CA . ILE A 1 592 ? 23.595 -11.738 -21.674 1.00 64.06 592 ILE A CA 1
ATOM 4783 C C . ILE A 1 592 ? 22.770 -10.768 -20.818 1.00 64.06 592 ILE A C 1
ATOM 4785 O O . ILE A 1 592 ? 21.794 -10.189 -21.295 1.00 64.06 592 ILE A O 1
ATOM 4789 N N . HIS A 1 593 ? 23.179 -10.542 -19.569 1.00 70.88 593 HIS A N 1
ATOM 4790 C CA . HIS A 1 593 ? 22.472 -9.620 -18.677 1.00 70.88 593 HIS A CA 1
ATOM 4791 C C . HIS A 1 593 ? 22.668 -8.157 -19.083 1.00 70.88 593 HIS A C 1
ATOM 4793 O O . HIS A 1 593 ? 21.731 -7.365 -18.991 1.00 70.88 593 HIS A O 1
ATOM 4799 N N . ARG A 1 594 ? 23.835 -7.797 -19.639 1.00 83.38 594 ARG A N 1
ATOM 4800 C CA . ARG A 1 594 ? 24.063 -6.453 -20.201 1.00 83.38 594 ARG A CA 1
ATOM 4801 C C . ARG A 1 594 ? 23.082 -6.125 -21.325 1.00 83.38 594 ARG A C 1
ATOM 4803 O O . ARG A 1 594 ? 22.531 -5.026 -21.345 1.00 83.38 594 ARG A O 1
ATOM 4810 N N . ASP A 1 595 ? 22.843 -7.050 -22.251 1.00 82.44 595 ASP A N 1
ATOM 4811 C CA . ASP A 1 595 ? 21.881 -6.842 -23.342 1.00 82.44 595 ASP A CA 1
ATOM 4812 C C . ASP A 1 595 ? 20.436 -6.753 -22.827 1.00 82.44 595 ASP A C 1
ATOM 4814 O O . ASP A 1 595 ? 19.673 -5.902 -23.284 1.00 82.44 595 ASP A O 1
ATOM 4818 N N . GLN A 1 596 ? 20.084 -7.521 -21.792 1.00 81.00 596 GLN A N 1
ATOM 4819 C CA . GLN A 1 596 ? 18.782 -7.421 -21.129 1.00 81.00 596 GLN A CA 1
ATOM 4820 C C . GLN A 1 596 ? 18.555 -6.053 -20.461 1.00 81.00 596 GLN A C 1
ATOM 4822 O O . GLN A 1 596 ? 17.484 -5.461 -20.622 1.00 81.00 596 GLN A O 1
ATOM 4827 N N . VAL A 1 597 ? 19.552 -5.523 -19.744 1.00 85.88 597 VAL A N 1
ATOM 4828 C CA . VAL A 1 597 ? 19.498 -4.182 -19.131 1.00 85.88 597 VAL A CA 1
ATOM 4829 C C . VAL A 1 597 ? 19.337 -3.106 -20.205 1.00 85.88 597 VAL A C 1
ATOM 4831 O O . VAL A 1 597 ? 18.456 -2.248 -20.103 1.00 85.88 597 VAL A O 1
ATOM 4834 N N . LYS A 1 598 ? 20.127 -3.183 -21.283 1.00 89.62 598 LYS A N 1
ATOM 4835 C CA . LYS A 1 598 ? 20.023 -2.254 -22.418 1.00 89.62 598 LYS A CA 1
ATOM 4836 C C . LYS A 1 598 ? 18.653 -2.336 -23.092 1.00 89.62 598 LYS A C 1
ATOM 4838 O O . LYS A 1 598 ? 18.064 -1.298 -23.386 1.00 89.62 598 LYS A O 1
ATOM 4843 N N . CYS A 1 599 ? 18.112 -3.539 -23.279 1.00 89.75 599 CYS A N 1
ATOM 4844 C CA . CYS A 1 599 ? 16.779 -3.725 -23.842 1.00 89.75 599 CYS A CA 1
ATOM 4845 C C . CYS A 1 599 ? 15.674 -3.145 -22.943 1.00 89.75 599 CYS A C 1
ATOM 4847 O O . CYS A 1 599 ? 14.783 -2.443 -23.426 1.00 89.75 599 CYS A O 1
ATOM 4849 N N . SER A 1 600 ? 15.756 -3.358 -21.626 1.00 88.31 600 SER A N 1
ATOM 4850 C CA . SER A 1 600 ? 14.831 -2.752 -20.657 1.00 88.31 600 SER A CA 1
ATOM 4851 C C . SER A 1 600 ? 14.831 -1.222 -20.760 1.00 88.31 600 SER A C 1
ATOM 4853 O O . SER A 1 600 ? 13.774 -0.593 -20.797 1.00 88.31 600 SER A O 1
ATOM 4855 N N . ALA A 1 601 ? 16.007 -0.607 -20.914 1.00 90.62 601 ALA A N 1
ATOM 4856 C CA . ALA A 1 601 ? 16.122 0.841 -21.051 1.00 90.62 601 ALA A CA 1
ATOM 4857 C C . ALA A 1 601 ? 15.540 1.377 -22.377 1.00 90.62 601 ALA A C 1
ATOM 4859 O O . ALA A 1 601 ? 14.822 2.380 -22.367 1.00 90.62 601 ALA A O 1
ATOM 4860 N N . ILE A 1 602 ? 15.812 0.703 -23.505 1.00 91.56 602 ILE A N 1
ATOM 4861 C CA . ILE A 1 602 ? 15.270 1.052 -24.834 1.00 91.56 602 ILE A CA 1
ATOM 4862 C C . ILE A 1 602 ? 13.740 1.022 -24.803 1.00 91.56 602 ILE A C 1
ATOM 4864 O O . ILE A 1 602 ? 13.079 1.993 -25.173 1.00 91.56 602 ILE A O 1
ATOM 4868 N N . THR A 1 603 ? 13.184 -0.086 -24.319 1.00 90.31 603 THR A N 1
ATOM 4869 C CA . THR A 1 603 ? 11.738 -0.334 -24.301 1.00 90.31 603 THR A CA 1
ATOM 4870 C C . THR A 1 603 ? 11.012 0.554 -23.293 1.00 90.31 603 THR A C 1
ATOM 4872 O O . THR A 1 603 ? 9.859 0.917 -23.515 1.00 90.31 603 THR A O 1
ATOM 4875 N N . ALA A 1 604 ? 11.663 0.955 -22.195 1.00 89.69 604 ALA A N 1
ATOM 4876 C CA . ALA A 1 604 ? 11.104 1.909 -21.240 1.00 89.69 604 ALA A CA 1
ATOM 4877 C C . ALA A 1 604 ? 10.997 3.324 -21.826 1.00 89.69 604 ALA A C 1
ATOM 4879 O O . ALA A 1 604 ? 9.961 3.971 -21.656 1.00 89.69 604 ALA A O 1
ATOM 4880 N N . LEU A 1 605 ? 12.024 3.789 -22.549 1.00 91.00 605 LEU A N 1
ATOM 4881 C CA . LEU A 1 605 ? 11.984 5.086 -23.227 1.00 91.00 605 LEU A CA 1
ATOM 4882 C C . LEU A 1 605 ? 10.951 5.087 -24.363 1.00 91.00 605 LEU A C 1
ATOM 4884 O O . LEU A 1 605 ? 10.134 6.002 -24.441 1.00 91.00 605 LEU A O 1
ATOM 4888 N N . ALA A 1 606 ? 10.947 4.048 -25.204 1.00 91.31 606 ALA A N 1
ATOM 4889 C CA . ALA A 1 606 ? 9.996 3.915 -26.307 1.00 91.31 606 ALA A CA 1
ATOM 4890 C C . ALA A 1 606 ? 8.537 3.922 -25.816 1.00 91.31 606 ALA A C 1
ATOM 4892 O O . ALA A 1 606 ? 7.715 4.683 -26.333 1.00 91.31 606 ALA A O 1
ATOM 4893 N N . HIS A 1 607 ? 8.242 3.178 -24.746 1.00 89.69 607 HIS A N 1
ATOM 4894 C CA . HIS A 1 607 ? 6.908 3.153 -24.153 1.00 89.69 607 HIS A CA 1
ATOM 4895 C C . HIS A 1 607 ? 6.517 4.500 -23.519 1.00 89.69 607 HIS A C 1
ATOM 4897 O O . HIS A 1 607 ? 5.392 4.969 -23.693 1.00 89.69 607 HIS A O 1
ATOM 4903 N N . ALA A 1 608 ? 7.445 5.179 -22.833 1.00 88.81 608 ALA A N 1
ATOM 4904 C CA . ALA A 1 608 ? 7.190 6.508 -22.270 1.00 88.81 608 ALA A CA 1
ATOM 4905 C C . ALA A 1 608 ? 6.829 7.542 -23.354 1.00 88.81 608 ALA A C 1
ATOM 4907 O O . ALA A 1 608 ? 5.951 8.382 -23.143 1.00 88.81 608 ALA A O 1
ATOM 4908 N N . CYS A 1 609 ? 7.463 7.452 -24.525 1.00 89.06 609 CYS A N 1
ATOM 4909 C CA . CYS A 1 609 ? 7.124 8.257 -25.696 1.00 89.06 609 CYS A CA 1
ATOM 4910 C C . CYS A 1 609 ? 5.733 7.912 -26.247 1.00 89.06 609 CYS A C 1
ATOM 4912 O O . CYS A 1 609 ? 4.938 8.815 -26.528 1.00 89.06 609 CYS A O 1
ATOM 4914 N N . ALA A 1 610 ? 5.398 6.623 -26.317 1.00 88.88 610 ALA A N 1
ATOM 4915 C CA . ALA A 1 610 ? 4.099 6.157 -26.789 1.00 88.88 610 ALA A CA 1
ATOM 4916 C C . ALA A 1 610 ? 2.939 6.654 -25.909 1.00 88.88 610 ALA A C 1
ATOM 4918 O O . ALA A 1 610 ? 1.924 7.118 -26.429 1.00 88.88 610 ALA A O 1
ATOM 4919 N N . LEU A 1 611 ? 3.122 6.702 -24.583 1.00 84.56 611 LEU A N 1
ATOM 4920 C CA . LEU A 1 611 ? 2.154 7.288 -23.641 1.00 84.56 611 LEU A CA 1
ATOM 4921 C C . LEU A 1 611 ? 1.945 8.804 -23.824 1.00 84.56 611 LEU A C 1
ATOM 4923 O O . LEU A 1 611 ? 0.958 9.358 -23.337 1.00 84.56 611 LEU A O 1
ATOM 4927 N N . LYS A 1 612 ? 2.855 9.493 -24.524 1.00 85.56 612 LYS A N 1
ATOM 4928 C CA . LYS A 1 612 ? 2.703 10.895 -24.954 1.00 85.56 612 LYS A CA 1
ATOM 4929 C C . LYS A 1 612 ? 2.154 11.031 -26.377 1.00 85.56 612 LYS A C 1
ATOM 4931 O O . LYS A 1 612 ? 2.101 12.141 -26.898 1.00 85.56 612 LYS A O 1
ATOM 4936 N N . GLY A 1 613 ? 1.731 9.925 -26.990 1.00 86.69 613 GLY A N 1
ATOM 4937 C CA . GLY A 1 613 ? 1.201 9.879 -28.351 1.00 86.69 613 GLY A CA 1
ATOM 4938 C C . GLY A 1 613 ? 2.273 9.828 -29.441 1.00 86.69 613 GLY A C 1
ATOM 4939 O O . GLY A 1 613 ? 1.951 10.044 -30.606 1.00 86.69 613 GLY A O 1
ATOM 4940 N N . ILE A 1 614 ? 3.537 9.563 -29.093 1.00 89.62 614 ILE A N 1
ATOM 4941 C CA . ILE A 1 614 ? 4.656 9.499 -30.042 1.00 89.62 614 ILE A CA 1
ATOM 4942 C C . ILE A 1 614 ? 5.102 8.049 -30.177 1.00 89.62 614 ILE A C 1
ATOM 4944 O O . ILE A 1 614 ? 5.816 7.525 -29.325 1.00 89.62 614 ILE A O 1
ATOM 4948 N N . ILE A 1 615 ? 4.680 7.400 -31.257 1.00 89.12 615 ILE A N 1
ATOM 4949 C CA . ILE A 1 615 ? 5.009 5.997 -31.510 1.00 89.12 615 ILE A CA 1
ATOM 4950 C C . ILE A 1 615 ? 6.352 5.928 -32.232 1.00 89.12 615 ILE A C 1
ATOM 4952 O O . ILE A 1 615 ? 6.511 6.497 -33.311 1.00 89.12 615 ILE A O 1
ATOM 4956 N N . ILE A 1 616 ? 7.324 5.253 -31.618 1.00 88.81 616 ILE A N 1
ATOM 4957 C CA . ILE A 1 616 ? 8.685 5.125 -32.146 1.00 88.81 616 ILE A CA 1
ATOM 4958 C C . ILE A 1 616 ? 8.875 3.719 -32.699 1.00 88.81 616 ILE A C 1
ATOM 4960 O O . ILE A 1 616 ? 8.824 2.745 -31.953 1.00 88.81 616 ILE A O 1
ATOM 4964 N N . ASP A 1 617 ? 9.178 3.620 -33.990 1.00 88.38 617 ASP A N 1
ATOM 4965 C CA . ASP A 1 617 ? 9.557 2.362 -34.634 1.00 88.38 617 ASP A CA 1
ATOM 4966 C C . ASP A 1 617 ? 11.053 2.074 -34.435 1.00 88.38 617 ASP A C 1
ATOM 4968 O O . ASP A 1 617 ? 11.866 2.127 -35.359 1.00 88.38 617 ASP A O 1
ATOM 4972 N N . TRP A 1 618 ? 11.450 1.819 -33.189 1.00 89.81 618 TRP A N 1
ATOM 4973 C CA . TRP A 1 618 ? 12.847 1.529 -32.860 1.00 89.81 618 TRP A CA 1
ATOM 4974 C C . TRP A 1 618 ? 13.295 0.142 -33.347 1.00 89.81 618 TRP A C 1
ATOM 4976 O O . TRP A 1 618 ? 14.491 -0.066 -33.558 1.00 89.81 618 TRP A O 1
ATOM 4986 N N . MET A 1 619 ? 12.350 -0.778 -33.576 1.00 87.12 619 MET A N 1
ATOM 4987 C CA . MET A 1 619 ? 12.603 -2.129 -34.088 1.00 87.12 619 MET A CA 1
ATOM 4988 C C . MET A 1 619 ? 13.075 -2.132 -35.549 1.00 87.12 619 MET A C 1
ATOM 4990 O O . MET A 1 619 ? 13.806 -3.038 -35.952 1.00 87.12 619 MET A O 1
ATOM 4994 N N . SER A 1 620 ? 12.755 -1.096 -36.332 1.00 85.75 620 SER A N 1
ATOM 4995 C CA . SER A 1 620 ? 13.332 -0.904 -37.672 1.00 85.75 620 SER A CA 1
ATOM 4996 C C . SER A 1 620 ? 14.859 -0.727 -37.664 1.00 85.75 620 SER A C 1
ATOM 4998 O O . SER A 1 620 ? 15.541 -1.025 -38.652 1.00 85.75 620 SER A O 1
ATOM 5000 N N . ASN A 1 621 ? 15.434 -0.262 -36.549 1.00 90.81 621 ASN A N 1
ATOM 5001 C CA . ASN A 1 621 ? 16.872 -0.101 -36.411 1.00 90.81 621 ASN A CA 1
ATOM 5002 C C . ASN A 1 621 ? 17.521 -1.415 -35.968 1.00 90.81 621 ASN A C 1
ATOM 5004 O O . ASN A 1 621 ? 17.354 -1.860 -34.835 1.00 90.81 621 ASN A O 1
ATOM 5008 N N . LYS A 1 622 ? 18.350 -1.991 -36.845 1.00 86.25 622 LYS A N 1
ATOM 5009 C CA . LYS A 1 622 ? 19.013 -3.283 -36.607 1.00 86.25 622 LYS A CA 1
ATOM 5010 C C . LYS A 1 622 ? 19.791 -3.349 -35.292 1.00 86.25 622 LYS A C 1
ATOM 5012 O O . LYS A 1 622 ? 19.757 -4.392 -34.655 1.00 86.25 622 LYS A O 1
ATOM 5017 N N . THR A 1 623 ? 20.462 -2.270 -34.888 1.00 85.56 623 THR A N 1
ATOM 5018 C CA . THR A 1 623 ? 21.294 -2.231 -33.674 1.00 85.56 623 THR A CA 1
ATOM 5019 C C . THR A 1 623 ? 20.445 -2.222 -32.401 1.00 85.56 623 THR A C 1
ATOM 5021 O O . THR A 1 623 ? 20.751 -2.920 -31.433 1.00 85.56 623 THR A O 1
ATOM 5024 N N . LEU A 1 624 ? 19.355 -1.449 -32.392 1.00 88.19 624 LEU A N 1
ATOM 5025 C CA . LEU A 1 624 ? 18.427 -1.420 -31.258 1.00 88.19 624 LEU A CA 1
ATOM 5026 C C . LEU A 1 624 ? 17.649 -2.736 -31.166 1.00 88.19 624 LEU A C 1
ATOM 5028 O O . LEU A 1 624 ? 17.595 -3.341 -30.098 1.00 88.19 624 LEU A O 1
ATOM 5032 N N . ALA A 1 625 ? 17.145 -3.231 -32.298 1.00 86.44 625 ALA A N 1
ATOM 5033 C CA . ALA A 1 625 ? 16.446 -4.507 -32.376 1.00 86.44 625 ALA A CA 1
ATOM 5034 C C . ALA A 1 625 ? 17.334 -5.679 -31.929 1.00 86.44 625 ALA A C 1
ATOM 5036 O O . ALA A 1 625 ? 16.901 -6.496 -31.120 1.00 86.44 625 ALA A O 1
ATOM 5037 N N . SER A 1 626 ? 18.596 -5.747 -32.378 1.00 85.25 626 SER A N 1
ATOM 5038 C CA . SER A 1 626 ? 19.518 -6.826 -31.990 1.00 85.25 626 SER A CA 1
ATOM 5039 C C . SER A 1 626 ? 19.811 -6.857 -30.493 1.00 85.25 626 SER A C 1
ATOM 5041 O O . SER A 1 626 ? 19.998 -7.932 -29.936 1.00 85.25 626 SER A O 1
ATOM 5043 N N . THR A 1 627 ? 19.790 -5.698 -29.828 1.00 86.94 627 THR A N 1
ATOM 5044 C CA . THR A 1 627 ? 19.978 -5.602 -28.370 1.00 86.94 627 THR A CA 1
ATOM 5045 C C . THR A 1 627 ? 18.857 -6.316 -27.602 1.00 86.94 627 THR A C 1
ATOM 5047 O O . THR A 1 627 ? 19.077 -6.847 -26.520 1.00 86.94 627 THR A O 1
ATOM 5050 N N . CYS A 1 628 ? 17.656 -6.377 -28.180 1.00 86.31 628 CYS A N 1
ATOM 5051 C CA . CYS A 1 628 ? 16.467 -6.971 -27.571 1.00 86.31 628 CYS A CA 1
ATOM 5052 C C . CYS A 1 628 ? 16.161 -8.407 -28.031 1.00 86.31 628 CYS A C 1
ATOM 5054 O O . CYS A 1 628 ? 15.284 -9.066 -27.465 1.00 86.31 628 CYS A O 1
ATOM 5056 N N . GLN A 1 629 ? 16.891 -8.926 -29.023 1.00 80.38 629 GLN A N 1
ATOM 5057 C CA . GLN A 1 629 ? 16.656 -10.261 -29.584 1.00 80.38 629 GLN A CA 1
ATOM 5058 C C . GLN A 1 629 ? 16.920 -11.393 -28.588 1.00 80.38 629 GLN A C 1
ATOM 5060 O O . GLN A 1 629 ? 16.234 -12.408 -28.647 1.00 80.38 629 GLN A O 1
ATOM 5065 N N . ILE A 1 630 ? 17.871 -11.227 -27.662 1.00 70.25 630 ILE A N 1
ATOM 5066 C CA . ILE A 1 630 ? 18.297 -12.295 -26.742 1.00 70.25 630 ILE A CA 1
ATOM 5067 C C . ILE A 1 630 ? 17.203 -12.739 -25.761 1.00 70.25 630 ILE A C 1
ATOM 5069 O O . ILE A 1 630 ? 17.186 -13.886 -25.326 1.00 70.25 630 ILE A O 1
ATOM 5073 N N . ILE A 1 631 ? 16.264 -11.841 -25.455 1.00 69.25 631 ILE A N 1
ATOM 5074 C CA . ILE A 1 631 ? 15.084 -12.114 -24.624 1.00 69.25 631 ILE A CA 1
ATOM 5075 C C . ILE A 1 631 ? 13.801 -12.250 -25.459 1.00 69.25 631 ILE A C 1
ATOM 5077 O O . ILE A 1 631 ? 12.704 -12.223 -24.908 1.00 69.25 631 ILE A O 1
ATOM 5081 N N . ASN A 1 632 ? 13.931 -12.373 -26.786 1.00 73.38 632 ASN A N 1
ATOM 5082 C CA . ASN A 1 632 ? 12.830 -12.435 -27.752 1.00 73.38 632 ASN A CA 1
ATOM 5083 C C . ASN A 1 632 ? 11.813 -11.283 -27.620 1.00 73.38 632 ASN A C 1
ATOM 5085 O O . ASN A 1 632 ? 10.636 -11.439 -27.947 1.00 73.38 632 ASN A O 1
ATOM 5089 N N . TYR A 1 633 ? 12.253 -10.113 -27.148 1.00 76.06 633 TYR A N 1
ATOM 5090 C CA . TYR A 1 633 ? 11.359 -8.983 -26.928 1.00 76.06 633 TYR A CA 1
ATOM 5091 C C . TYR A 1 633 ? 10.885 -8.411 -28.268 1.00 76.06 633 TYR A C 1
ATOM 5093 O O . TYR A 1 633 ? 11.688 -8.152 -29.166 1.00 76.06 633 TYR A O 1
ATOM 5101 N N . GLY A 1 634 ? 9.570 -8.222 -28.403 1.00 69.00 634 GLY A N 1
ATOM 5102 C CA . GLY A 1 634 ? 8.957 -7.690 -29.620 1.00 69.00 634 GLY A CA 1
ATOM 5103 C C . GLY A 1 634 ? 9.027 -8.620 -30.836 1.00 69.00 634 GLY A C 1
ATOM 5104 O O . GLY A 1 634 ? 8.796 -8.169 -31.956 1.00 69.00 634 GLY A O 1
ATOM 5105 N N . GLN A 1 635 ? 9.341 -9.908 -30.652 1.00 75.62 635 GLN A N 1
ATOM 5106 C CA . GLN A 1 635 ? 9.287 -10.878 -31.743 1.00 75.62 635 GLN A CA 1
ATOM 5107 C C . GLN A 1 635 ? 7.836 -11.215 -32.100 1.00 75.62 635 GLN A C 1
ATOM 5109 O O . GLN A 1 635 ? 7.150 -11.953 -31.396 1.00 75.62 635 GLN A O 1
ATOM 5114 N N . CYS A 1 636 ? 7.395 -10.698 -33.241 1.00 75.81 636 CYS A N 1
ATOM 5115 C CA . CYS A 1 636 ? 6.158 -11.078 -33.908 1.00 75.81 636 CYS A CA 1
ATOM 5116 C C . CYS A 1 636 ? 6.546 -12.074 -35.011 1.00 75.81 636 CYS A C 1
ATOM 5118 O O . CYS A 1 636 ? 7.398 -11.765 -35.838 1.00 75.81 636 CYS A O 1
ATOM 5120 N N . GLY A 1 637 ? 6.066 -13.321 -34.924 1.00 61.12 637 GLY A N 1
ATOM 5121 C CA . GLY A 1 637 ? 6.653 -14.493 -35.595 1.00 61.12 637 GLY A CA 1
ATOM 5122 C C . GLY A 1 637 ? 7.010 -14.310 -37.080 1.00 61.12 637 GLY A C 1
ATOM 5123 O O . GLY A 1 637 ? 6.279 -13.672 -37.833 1.00 61.12 637 GLY A O 1
ATOM 5124 N N . LEU A 1 638 ? 8.106 -14.948 -37.518 1.00 52.62 638 LEU A N 1
ATOM 5125 C CA . LEU A 1 638 ? 8.711 -14.824 -38.863 1.00 52.62 638 LEU A CA 1
ATOM 5126 C C . LEU A 1 638 ? 7.768 -15.143 -40.045 1.00 52.62 638 LEU A C 1
ATOM 5128 O O . LEU A 1 638 ? 8.065 -14.783 -41.182 1.00 52.62 638 LEU A O 1
ATOM 5132 N N . THR A 1 639 ? 6.660 -15.844 -39.800 1.00 50.41 639 THR A N 1
ATOM 5133 C CA . THR A 1 639 ? 5.666 -16.273 -40.801 1.00 50.41 639 THR A CA 1
ATOM 5134 C C . THR A 1 639 ? 4.337 -15.515 -40.709 1.00 50.41 639 THR A C 1
ATOM 5136 O O . THR A 1 639 ? 3.429 -15.764 -41.504 1.00 50.41 639 THR A O 1
ATOM 5139 N N . SER A 1 640 ? 4.202 -14.600 -39.747 1.00 55.38 640 SER A N 1
ATOM 5140 C CA . SER A 1 640 ? 2.951 -13.919 -39.415 1.00 55.38 640 SER A CA 1
ATOM 5141 C C . SER A 1 640 ? 2.939 -12.496 -39.980 1.00 55.38 640 SER A C 1
ATOM 5143 O O . SER A 1 640 ? 3.933 -11.786 -39.902 1.00 55.38 640 SER A O 1
ATOM 5145 N N . ARG A 1 641 ? 1.814 -12.044 -40.546 1.00 64.12 641 ARG A N 1
ATOM 5146 C CA . ARG A 1 641 ? 1.594 -10.638 -40.954 1.00 64.12 641 ARG A CA 1
ATOM 5147 C C . ARG A 1 641 ? 1.388 -9.709 -39.736 1.00 64.12 641 ARG A C 1
ATOM 5149 O O . ARG A 1 641 ? 0.531 -8.834 -39.784 1.00 64.12 641 ARG A O 1
ATOM 5156 N N . ALA A 1 642 ? 2.078 -9.980 -38.630 1.00 75.56 642 ALA A N 1
ATOM 5157 C CA . ALA A 1 642 ? 1.980 -9.237 -37.384 1.00 75.56 642 ALA A CA 1
ATOM 5158 C C . ALA A 1 642 ? 3.206 -8.334 -37.248 1.00 75.56 642 ALA A C 1
ATOM 5160 O O . ALA A 1 642 ? 4.334 -8.827 -37.273 1.00 75.56 642 ALA A O 1
ATOM 5161 N N . ASP A 1 643 ? 2.979 -7.038 -37.071 1.00 80.19 643 ASP A N 1
ATOM 5162 C CA . ASP A 1 643 ? 4.050 -6.061 -36.889 1.00 80.19 643 ASP A CA 1
ATOM 5163 C C . ASP A 1 643 ? 4.182 -5.702 -35.409 1.00 80.19 643 ASP A C 1
ATOM 5165 O O . ASP A 1 643 ? 3.197 -5.660 -34.668 1.00 80.19 643 ASP A O 1
ATOM 5169 N N . TYR A 1 644 ? 5.405 -5.441 -34.956 1.00 86.38 644 TYR A N 1
ATOM 5170 C CA . TYR A 1 644 ? 5.608 -4.894 -33.621 1.00 86.38 644 TYR A CA 1
ATOM 5171 C C . TYR A 1 644 ? 5.188 -3.423 -33.587 1.00 86.38 644 TYR A C 1
ATOM 5173 O O . TYR A 1 644 ? 5.535 -2.648 -34.477 1.00 86.38 644 TYR A O 1
ATOM 5181 N N . SER A 1 645 ? 4.495 -3.022 -32.527 1.00 87.56 645 SER A N 1
ATOM 5182 C CA . SER A 1 645 ? 4.136 -1.633 -32.265 1.00 87.56 645 SER A CA 1
ATOM 5183 C C . SER A 1 645 ? 4.299 -1.318 -30.780 1.00 87.56 645 SER A C 1
ATOM 5185 O O . SER A 1 645 ? 3.937 -2.117 -29.920 1.00 87.56 645 SER A O 1
ATOM 5187 N N . GLU A 1 646 ? 4.774 -0.111 -30.465 1.00 87.88 646 GLU A N 1
ATOM 5188 C CA . GLU A 1 646 ? 4.717 0.446 -29.101 1.00 87.88 646 GLU A CA 1
ATOM 5189 C C . GLU A 1 646 ? 3.284 0.802 -28.668 1.00 87.88 646 GLU A C 1
ATOM 5191 O O . GLU A 1 646 ? 3.044 1.148 -27.512 1.00 87.88 646 GLU A O 1
ATOM 5196 N N . CYS A 1 647 ? 2.338 0.725 -29.608 1.00 86.56 647 CYS A N 1
ATOM 5197 C CA . CYS A 1 647 ? 0.940 1.056 -29.418 1.00 86.56 647 CYS A CA 1
ATOM 5198 C C . CYS A 1 647 ? 0.029 0.015 -30.054 1.00 86.56 647 CYS A C 1
ATOM 5200 O O . CYS A 1 647 ? -0.444 0.175 -31.181 1.00 86.56 647 CYS A O 1
ATOM 5202 N N . VAL A 1 648 ? -0.204 -1.063 -29.323 1.00 80.75 648 VAL A N 1
ATOM 5203 C CA . VAL A 1 648 ? -1.273 -2.019 -29.594 1.00 80.75 648 VAL A CA 1
ATOM 5204 C C . VAL A 1 648 ? -2.451 -1.665 -28.698 1.00 80.75 648 VAL A C 1
ATOM 5206 O O . VAL A 1 648 ? -2.261 -1.300 -27.536 1.00 80.75 648 VAL A O 1
ATOM 5209 N N . SER A 1 649 ? -3.660 -1.737 -29.255 1.00 75.81 649 SER A N 1
ATOM 5210 C CA . SER A 1 649 ? -4.881 -1.562 -28.475 1.00 75.81 649 SER A CA 1
ATOM 5211 C C . SER A 1 649 ? -5.084 -2.753 -27.539 1.00 75.81 649 SER A C 1
ATOM 5213 O O . SER A 1 649 ? -5.077 -3.900 -27.981 1.00 75.81 649 SER A O 1
ATOM 5215 N N . GLU A 1 650 ? -5.363 -2.462 -26.269 1.00 70.12 650 GLU A N 1
ATOM 5216 C CA . GLU A 1 650 ? -5.814 -3.436 -25.260 1.00 70.12 650 GLU A CA 1
ATOM 5217 C C . GLU A 1 650 ? -7.186 -4.075 -25.579 1.00 70.12 650 GLU A C 1
ATOM 5219 O O . GLU A 1 650 ? -7.602 -5.006 -24.882 1.00 70.12 650 GLU A O 1
ATOM 5224 N N . CYS A 1 651 ? -7.898 -3.554 -26.589 1.00 70.94 651 CYS A N 1
ATOM 5225 C CA . CYS A 1 651 ? -9.274 -3.907 -26.946 1.00 70.94 651 CYS A CA 1
ATOM 5226 C C . CYS A 1 651 ? -9.394 -4.879 -28.135 1.00 70.94 651 CYS A C 1
ATOM 5228 O O . CYS A 1 651 ? -10.493 -5.333 -28.442 1.00 70.94 651 CYS A O 1
ATOM 5230 N N . GLN A 1 652 ? -8.304 -5.161 -28.850 1.00 61.69 652 GLN A N 1
ATOM 5231 C CA . GLN A 1 652 ? -8.278 -6.086 -29.989 1.00 61.69 652 GLN A CA 1
ATOM 5232 C C . GLN A 1 652 ? -6.923 -6.773 -30.023 1.00 61.69 652 GLN A C 1
ATOM 5234 O O . GLN A 1 652 ? -5.980 -6.256 -30.623 1.00 61.69 652 GLN A O 1
ATOM 5239 N N . SER A 1 653 ? -6.804 -7.905 -29.336 1.00 67.62 653 SER A N 1
ATOM 5240 C CA . SER A 1 653 ? -5.480 -8.469 -29.097 1.00 67.62 653 SER A CA 1
ATOM 5241 C C . SER A 1 653 ? -5.444 -9.959 -29.390 1.00 67.62 653 SER A C 1
ATOM 5243 O O . SER A 1 653 ? -4.679 -10.347 -30.271 1.00 67.62 653 SER A O 1
ATOM 5245 N N . PHE A 1 654 ? -6.293 -10.782 -28.765 1.00 79.88 654 PHE A N 1
ATOM 5246 C CA . PHE A 1 654 ? -6.088 -12.228 -28.787 1.00 79.88 654 PHE A CA 1
ATOM 5247 C C . PHE A 1 654 ? -7.324 -13.051 -29.158 1.00 79.88 654 PHE A C 1
ATOM 5249 O O . PHE A 1 654 ? -8.452 -12.567 -29.143 1.00 79.88 654 PHE A O 1
ATOM 5256 N N . CYS A 1 655 ? -7.105 -14.301 -29.573 1.00 79.81 655 CYS A N 1
ATOM 5257 C CA . CYS A 1 655 ? -8.201 -15.211 -29.908 1.00 79.81 655 CYS A CA 1
ATOM 5258 C C . CYS A 1 655 ? -8.879 -15.786 -28.654 1.00 79.81 655 CYS A C 1
ATOM 5260 O O . CYS A 1 655 ? -10.062 -16.112 -28.706 1.00 79.81 655 CYS A O 1
ATOM 5262 N N . THR A 1 656 ? -8.164 -15.906 -27.529 1.00 75.25 656 THR A N 1
ATOM 5263 C CA . THR A 1 656 ? -8.697 -16.530 -26.303 1.00 75.25 656 THR A CA 1
ATOM 5264 C C . THR A 1 656 ? -9.496 -15.590 -25.394 1.00 75.25 656 THR A C 1
ATOM 5266 O O . THR A 1 656 ? -10.115 -16.056 -24.438 1.00 75.25 656 THR A O 1
ATOM 5269 N N . ASP A 1 657 ? -9.512 -14.283 -25.671 1.00 73.12 657 ASP A N 1
ATOM 5270 C CA . ASP A 1 657 ? -10.129 -13.257 -24.820 1.00 73.12 657 ASP A CA 1
ATOM 5271 C C . ASP A 1 657 ? -11.215 -12.422 -25.524 1.00 73.12 657 ASP A C 1
ATOM 5273 O O . ASP A 1 657 ? -11.685 -11.430 -24.964 1.00 73.12 657 ASP A O 1
ATOM 5277 N N . ILE A 1 658 ? -11.683 -12.868 -26.698 1.00 74.06 658 ILE A N 1
ATOM 5278 C CA . ILE A 1 658 ? -12.724 -12.207 -27.512 1.00 74.06 658 ILE A CA 1
ATOM 5279 C C . ILE A 1 658 ? -13.991 -11.887 -26.700 1.00 74.06 658 ILE A C 1
ATOM 5281 O O . ILE A 1 658 ? -14.566 -10.813 -26.866 1.00 74.06 658 ILE A O 1
ATOM 5285 N N . ASP A 1 659 ? -14.388 -12.774 -25.785 1.00 68.19 659 ASP A N 1
ATOM 5286 C CA . ASP A 1 659 ? -15.602 -12.626 -24.968 1.00 68.19 659 ASP A CA 1
ATOM 5287 C C . ASP A 1 659 ? -15.384 -11.801 -23.677 1.00 68.19 659 ASP A C 1
ATOM 5289 O O . ASP A 1 659 ? -16.342 -11.448 -22.989 1.00 68.19 659 ASP A O 1
ATOM 5293 N N . LEU A 1 660 ? -14.132 -11.475 -23.328 1.00 66.25 660 LEU A N 1
ATOM 5294 C CA . LEU A 1 660 ? -13.769 -10.766 -22.088 1.00 66.25 660 LEU A CA 1
ATOM 5295 C C . LEU A 1 660 ? -13.548 -9.264 -22.277 1.00 66.25 660 LEU A C 1
ATOM 5297 O O . LEU A 1 660 ? -13.432 -8.516 -21.294 1.00 66.25 660 LEU A O 1
ATOM 5301 N N . VAL A 1 661 ? -13.459 -8.813 -23.527 1.00 62.16 661 VAL A N 1
ATOM 5302 C CA . VAL A 1 661 ? -13.272 -7.403 -23.853 1.00 62.16 661 VAL A CA 1
ATOM 5303 C C . VAL A 1 661 ? -14.643 -6.717 -23.926 1.00 62.16 661 VAL A C 1
ATOM 5305 O O . VAL A 1 661 ? -15.456 -7.050 -24.786 1.00 62.16 661 VAL A O 1
ATOM 5308 N N . PRO A 1 662 ? -14.937 -5.740 -23.050 1.00 59.09 662 PRO A N 1
ATOM 5309 C CA . PRO A 1 662 ? -16.217 -5.042 -23.076 1.00 59.09 662 PRO A CA 1
ATOM 5310 C C . PRO A 1 662 ? -16.384 -4.219 -24.361 1.00 59.09 662 PRO A C 1
ATOM 5312 O O . PRO A 1 662 ? -15.433 -3.626 -24.871 1.00 59.09 662 PRO A O 1
ATOM 5315 N N . SER A 1 663 ? -17.627 -4.082 -24.828 1.00 52.03 663 SER A N 1
ATOM 5316 C CA . SER A 1 663 ? -17.994 -3.312 -26.029 1.00 52.03 663 SER A CA 1
ATOM 5317 C C . SER A 1 663 ? -17.641 -1.814 -25.962 1.00 52.03 663 SER A C 1
ATOM 5319 O O . SER A 1 663 ? -17.640 -1.138 -26.986 1.00 52.03 663 SER A O 1
ATOM 5321 N N . SER A 1 664 ? -17.328 -1.291 -24.771 1.00 52.12 664 SER A N 1
ATOM 5322 C CA . SER A 1 664 ? -16.903 0.090 -24.500 1.00 52.12 664 SER A CA 1
ATOM 5323 C C . SER A 1 664 ? -15.437 0.191 -24.043 1.00 52.12 664 SER A C 1
ATOM 5325 O O . SER A 1 664 ? -15.105 1.028 -23.201 1.00 52.12 664 SER A O 1
ATOM 5327 N N . CYS A 1 665 ? -14.566 -0.698 -24.523 1.00 62.91 665 CYS A N 1
ATOM 5328 C CA . CYS A 1 665 ? -13.148 -0.696 -24.171 1.00 62.91 665 CYS A CA 1
ATOM 5329 C C . CYS A 1 665 ? -12.439 0.596 -24.632 1.00 62.91 665 CYS A C 1
ATOM 5331 O O . CYS A 1 665 ? -12.649 1.092 -25.741 1.00 62.91 665 CYS A O 1
ATOM 5333 N N . VAL A 1 666 ? -11.605 1.163 -23.756 1.00 59.66 666 VAL A N 1
ATOM 5334 C CA . VAL A 1 666 ? -10.826 2.377 -24.026 1.00 59.66 666 VAL A CA 1
ATOM 5335 C C . VAL A 1 666 ? -9.476 1.966 -24.602 1.00 59.66 666 VAL A C 1
ATOM 5337 O O . VAL A 1 666 ? -8.713 1.284 -23.928 1.00 59.66 666 VAL A O 1
ATOM 5340 N N . ASN A 1 667 ? -9.161 2.414 -25.822 1.00 64.81 667 ASN A N 1
ATOM 5341 C CA . ASN A 1 667 ? -7.864 2.168 -26.455 1.00 64.81 667 ASN A CA 1
ATOM 5342 C C . ASN A 1 667 ? -6.730 2.765 -25.607 1.00 64.81 667 ASN A C 1
ATOM 5344 O O . ASN A 1 667 ? -6.489 3.974 -25.636 1.00 64.81 667 ASN A O 1
ATOM 5348 N N . GLN A 1 668 ? -6.030 1.910 -24.871 1.00 69.69 668 GLN A N 1
ATOM 5349 C CA . GLN A 1 668 ? -4.755 2.224 -24.241 1.00 69.69 668 GLN A CA 1
ATOM 5350 C C . GLN A 1 668 ? -3.620 1.570 -25.025 1.00 69.69 668 GLN A C 1
ATOM 5352 O O . GLN A 1 668 ? -3.808 0.579 -25.724 1.00 69.69 668 GLN A O 1
ATOM 5357 N N . CYS A 1 669 ? -2.463 2.216 -24.956 1.00 78.00 669 CYS A N 1
ATOM 5358 C CA . CYS A 1 669 ? -1.313 1.967 -25.804 1.00 78.00 669 CYS A CA 1
ATOM 5359 C C . CYS A 1 669 ? -0.339 1.049 -25.060 1.00 78.00 669 CYS A C 1
ATOM 5361 O O . CYS A 1 669 ? 0.336 1.512 -24.137 1.00 78.00 669 CYS A O 1
ATOM 5363 N N . LEU A 1 670 ? -0.284 -0.234 -25.431 1.00 85.50 670 LEU A N 1
ATOM 5364 C CA . LEU A 1 670 ? 0.689 -1.181 -24.882 1.00 85.50 670 LEU A CA 1
ATOM 5365 C C . LEU A 1 670 ? 1.646 -1.699 -25.966 1.00 85.50 670 LEU A C 1
ATOM 5367 O O . LEU A 1 670 ? 1.203 -1.987 -27.077 1.00 85.50 670 LEU A O 1
ATOM 5371 N N . PRO A 1 671 ? 2.940 -1.883 -25.657 1.00 87.56 671 PRO A N 1
ATOM 5372 C CA . PRO A 1 671 ? 3.895 -2.493 -26.571 1.00 87.56 671 PRO A CA 1
ATOM 5373 C C . PRO A 1 671 ? 3.538 -3.950 -26.856 1.00 87.56 671 PRO A C 1
ATOM 5375 O O . PRO A 1 671 ? 3.228 -4.704 -25.931 1.00 87.56 671 PRO A O 1
ATOM 5378 N N . GLY A 1 672 ? 3.609 -4.373 -28.112 1.00 86.12 672 GLY A N 1
ATOM 5379 C CA . GLY A 1 672 ? 3.338 -5.753 -28.499 1.00 86.12 672 GLY A CA 1
ATOM 5380 C C . GLY A 1 672 ? 3.169 -5.937 -30.001 1.00 86.12 672 GLY A C 1
ATOM 5381 O O . GLY A 1 672 ? 3.436 -5.039 -30.794 1.00 86.12 672 GLY A O 1
ATOM 5382 N N . CYS A 1 673 ? 2.716 -7.123 -30.392 1.00 83.62 673 CYS A N 1
ATOM 5383 C CA . CYS A 1 673 ? 2.390 -7.430 -31.779 1.00 83.62 673 CYS A CA 1
ATOM 5384 C C . CYS A 1 673 ? 0.982 -6.944 -32.115 1.00 83.62 673 CYS A C 1
ATOM 5386 O O . CYS A 1 673 ? 0.042 -7.227 -31.374 1.00 83.62 673 CYS A O 1
ATOM 5388 N N . THR A 1 674 ? 0.838 -6.247 -33.240 1.00 81.75 674 THR A N 1
ATOM 5389 C CA . THR A 1 674 ? -0.455 -5.834 -33.785 1.00 81.75 674 THR A CA 1
ATOM 5390 C C . THR A 1 674 ? -0.825 -6.681 -34.994 1.00 81.75 674 THR A C 1
ATOM 5392 O O . THR A 1 674 ? 0.022 -7.015 -35.824 1.00 81.75 674 THR A O 1
ATOM 5395 N N . CYS A 1 675 ? -2.111 -7.000 -35.110 1.00 80.25 675 CYS A N 1
ATOM 5396 C CA . CYS A 1 675 ? -2.692 -7.620 -36.294 1.00 80.25 675 CYS A CA 1
ATOM 5397 C C . CYS A 1 675 ? -3.372 -6.571 -37.186 1.00 80.25 675 CYS A C 1
ATOM 5399 O O . CYS A 1 675 ? -3.635 -5.444 -36.758 1.00 80.25 675 CYS A O 1
ATOM 5401 N N . GLY A 1 676 ? -3.636 -6.931 -38.446 1.00 79.25 676 GLY A N 1
ATOM 5402 C CA . GLY A 1 676 ? 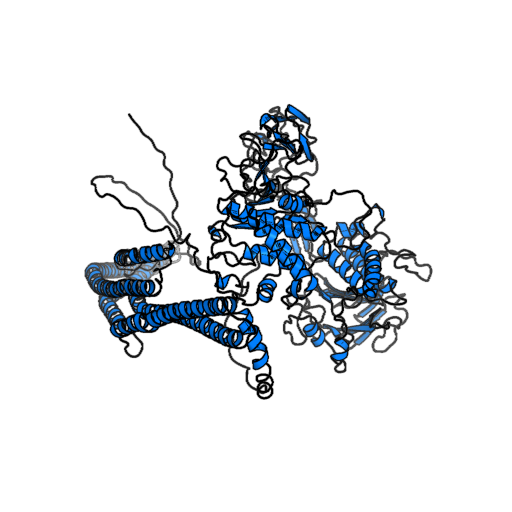-4.402 -6.085 -39.361 1.00 79.25 676 GLY A CA 1
ATOM 5403 C C . GLY A 1 676 ? -5.836 -5.852 -38.870 1.00 79.25 676 GLY A C 1
ATOM 5404 O O . GLY A 1 676 ? -6.354 -6.598 -38.041 1.00 79.25 676 GLY A O 1
ATOM 5405 N N . VAL A 1 677 ? -6.502 -4.823 -39.400 1.00 76.44 677 VAL A N 1
ATOM 5406 C CA . VAL A 1 677 ? -7.875 -4.462 -39.002 1.00 76.44 677 VAL A CA 1
ATOM 5407 C C . VAL A 1 677 ? -8.815 -5.674 -39.106 1.00 76.44 677 VAL A C 1
ATOM 5409 O O . VAL A 1 677 ? -8.929 -6.282 -40.170 1.00 76.44 677 VAL A O 1
ATOM 5412 N N . GLY A 1 678 ? -9.499 -6.004 -38.004 1.00 74.31 678 GLY A N 1
ATOM 5413 C CA . GLY A 1 678 ? -10.447 -7.124 -37.924 1.00 74.31 678 GLY A CA 1
ATOM 5414 C C . GLY A 1 678 ? -9.812 -8.508 -37.725 1.00 74.31 678 GLY A C 1
ATOM 5415 O O . GLY A 1 678 ? -10.519 -9.512 -37.814 1.00 74.31 678 GLY A O 1
ATOM 5416 N N . GLN A 1 679 ? -8.501 -8.574 -37.473 1.00 82.31 679 GLN A N 1
ATOM 5417 C CA . GLN A 1 679 ? -7.772 -9.802 -37.158 1.00 82.31 679 GLN A CA 1
ATOM 5418 C C . GLN A 1 679 ? -7.316 -9.821 -35.690 1.00 82.31 679 GLN A C 1
ATOM 5420 O O . GLN A 1 679 ? -7.021 -8.780 -35.111 1.00 82.31 679 GLN A O 1
ATOM 5425 N N . PHE A 1 680 ? -7.219 -11.017 -35.119 1.00 83.00 680 PHE A N 1
ATOM 5426 C CA . PHE A 1 680 ? -6.848 -11.309 -33.736 1.00 83.00 680 PHE A CA 1
ATOM 5427 C C . PHE A 1 680 ? -5.581 -12.164 -33.717 1.00 83.00 680 PHE A C 1
ATOM 5429 O O . PHE A 1 680 ? -5.372 -12.986 -34.614 1.00 83.00 680 PHE A O 1
ATOM 5436 N N . TYR A 1 681 ? -4.719 -11.975 -32.722 1.00 81.12 681 TYR A N 1
ATOM 5437 C CA . TYR A 1 681 ? -3.499 -12.763 -32.589 1.00 81.12 681 TYR A CA 1
ATOM 5438 C C . TYR A 1 681 ? -3.817 -14.108 -31.925 1.00 81.12 681 TYR A C 1
ATOM 5440 O O . TYR A 1 681 ? -4.240 -14.141 -30.775 1.00 81.12 681 TYR A O 1
ATOM 5448 N N . ASP A 1 682 ? -3.611 -15.220 -32.632 1.00 78.50 682 ASP A N 1
ATOM 5449 C CA . ASP A 1 682 ? -3.733 -16.563 -32.055 1.00 78.50 682 ASP A CA 1
ATOM 5450 C C . ASP A 1 682 ? -2.456 -16.904 -31.278 1.00 78.50 682 ASP A C 1
ATOM 5452 O O . ASP A 1 682 ? -1.377 -17.048 -31.856 1.00 78.50 682 ASP A O 1
ATOM 5456 N N . GLU A 1 683 ? -2.577 -17.037 -29.961 1.00 75.50 683 GLU A N 1
ATOM 5457 C CA . GLU A 1 683 ? -1.463 -17.280 -29.044 1.00 75.50 683 GLU A CA 1
ATOM 5458 C C . GLU A 1 683 ? -0.840 -18.663 -29.190 1.00 75.50 683 GLU A C 1
ATOM 5460 O O . GLU A 1 683 ? 0.318 -18.843 -28.816 1.00 75.50 683 GLU A O 1
ATOM 5465 N N . HIS A 1 684 ? -1.593 -19.632 -29.710 1.00 72.81 684 HIS A N 1
ATOM 5466 C CA . HIS A 1 684 ? -1.105 -20.988 -29.908 1.00 72.81 684 HIS A CA 1
ATOM 5467 C C . HIS A 1 684 ? -0.316 -21.102 -31.210 1.00 72.81 684 HIS A C 1
ATOM 5469 O O . HIS A 1 684 ? 0.778 -21.667 -31.235 1.00 72.81 684 HIS A O 1
ATOM 5475 N N . SER A 1 685 ? -0.868 -20.566 -32.301 1.00 71.31 685 SER A N 1
ATOM 5476 C CA . SER A 1 685 ? -0.223 -20.648 -33.615 1.00 71.31 685 SER A CA 1
ATOM 5477 C C . SER A 1 685 ? 0.723 -19.483 -33.921 1.00 71.31 685 SER A C 1
ATOM 5479 O O . SER A 1 685 ? 1.495 -19.576 -34.873 1.00 71.31 685 SER A O 1
ATOM 5481 N N . HIS A 1 686 ? 0.707 -18.419 -33.111 1.00 75.19 686 HIS A N 1
ATOM 5482 C CA . HIS A 1 686 ? 1.454 -17.169 -33.304 1.00 75.19 686 HIS A CA 1
ATOM 5483 C C . HIS A 1 686 ? 1.149 -16.471 -34.643 1.00 75.19 686 HIS A C 1
ATOM 5485 O O . HIS A 1 686 ? 2.029 -15.858 -35.251 1.00 75.19 686 HIS A O 1
ATOM 5491 N N . VAL A 1 687 ? -0.096 -16.570 -35.125 1.00 79.06 687 VAL A N 1
ATOM 5492 C CA . VAL A 1 687 ? -0.545 -16.033 -36.423 1.00 79.06 687 VAL A CA 1
ATOM 5493 C C . VAL A 1 687 ? -1.782 -15.152 -36.242 1.00 79.06 687 VAL A C 1
ATOM 5495 O O . VAL A 1 687 ? -2.671 -15.474 -35.462 1.00 79.06 687 VAL A O 1
ATOM 5498 N N . CYS A 1 688 ? -1.874 -14.057 -37.004 1.00 83.69 688 CYS A N 1
ATOM 5499 C CA . CYS A 1 688 ? -3.087 -13.241 -37.069 1.00 83.69 688 CYS A CA 1
ATOM 5500 C C . CYS A 1 688 ? -4.208 -13.970 -37.826 1.00 83.69 688 CYS A C 1
ATOM 5502 O O . CYS A 1 688 ? -4.041 -14.338 -38.992 1.00 83.69 688 CYS A O 1
ATOM 5504 N N . ARG A 1 689 ? -5.355 -14.143 -37.171 1.00 84.06 689 ARG A N 1
ATOM 5505 C CA . ARG A 1 689 ? -6.541 -14.857 -37.661 1.00 84.06 689 ARG A CA 1
ATOM 5506 C C . ARG A 1 689 ? -7.738 -13.918 -37.731 1.00 84.06 689 ARG A C 1
ATOM 5508 O O . ARG A 1 689 ? -7.851 -12.993 -36.937 1.00 84.06 689 ARG A O 1
ATOM 5515 N N . LEU A 1 690 ? -8.663 -14.154 -38.657 1.00 85.56 690 LEU A N 1
ATOM 5516 C CA . LEU A 1 690 ? -10.002 -13.562 -38.540 1.00 85.56 690 LEU A CA 1
ATOM 5517 C C . LEU A 1 690 ? -10.744 -14.226 -37.371 1.00 85.56 690 LEU A C 1
ATOM 5519 O O . LEU A 1 690 ? -10.459 -15.376 -37.052 1.00 85.56 690 LEU A O 1
ATOM 5523 N N . GLN A 1 691 ? -11.730 -13.550 -36.774 1.00 82.19 691 GLN A N 1
ATOM 5524 C CA . GLN A 1 691 ? -12.501 -14.086 -35.638 1.00 82.19 691 GLN A CA 1
ATOM 5525 C C . GLN A 1 691 ? -13.046 -15.508 -35.886 1.00 82.19 691 GLN A C 1
ATOM 5527 O O . GLN A 1 691 ? -12.987 -16.373 -35.020 1.00 82.19 691 GLN A O 1
ATOM 5532 N N . GLN A 1 692 ? -13.539 -15.777 -37.095 1.00 81.50 692 GLN A N 1
ATOM 5533 C CA . GLN A 1 692 ? -14.056 -17.091 -37.503 1.00 81.50 692 GLN A CA 1
ATOM 5534 C C . GLN A 1 692 ? -12.987 -18.200 -37.572 1.00 81.50 692 GLN A C 1
ATOM 5536 O O . GLN A 1 692 ? -13.318 -19.380 -37.582 1.00 81.50 692 GLN A O 1
ATOM 5541 N N . GLU A 1 693 ? -11.709 -17.824 -37.627 1.00 83.81 693 GLU A N 1
ATOM 5542 C CA . GLU A 1 693 ? -10.551 -18.720 -37.691 1.00 83.81 693 GLU A CA 1
ATOM 5543 C C . GLU A 1 693 ? -9.801 -18.804 -36.351 1.00 83.81 693 GLU A C 1
ATOM 5545 O O . GLU A 1 693 ? -8.765 -19.468 -36.275 1.00 83.81 693 GLU A O 1
ATOM 5550 N N . CYS A 1 694 ? -10.299 -18.137 -35.304 1.00 83.81 694 CYS A N 1
ATOM 5551 C CA . CYS A 1 694 ? -9.703 -18.177 -33.974 1.00 83.81 694 CYS A CA 1
ATOM 5552 C C . CYS A 1 694 ? -9.936 -19.522 -33.285 1.00 83.81 694 CYS A C 1
ATOM 5554 O O . CYS A 1 694 ? -11.062 -20.016 -33.215 1.00 83.81 694 CYS A O 1
ATOM 5556 N N . SER A 1 695 ? -8.859 -20.080 -32.73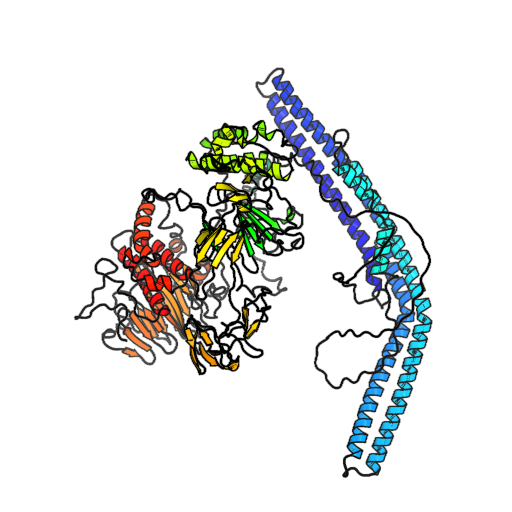6 1.00 78.38 695 SER A N 1
ATOM 5557 C CA . SER A 1 695 ? -8.917 -21.242 -31.852 1.00 78.38 695 SER A CA 1
ATOM 5558 C C . SER A 1 695 ? -9.516 -20.843 -30.499 1.00 78.38 695 SER A C 1
ATOM 5560 O O . SER A 1 695 ? -9.187 -19.784 -29.971 1.00 78.38 695 SER A O 1
ATOM 5562 N N . CYS A 1 696 ? -10.359 -21.698 -29.923 1.00 77.50 696 CYS A N 1
ATOM 5563 C CA . CYS A 1 696 ? -10.906 -21.512 -28.579 1.00 77.50 696 CYS A CA 1
ATOM 5564 C C . CYS A 1 696 ? -10.059 -22.275 -27.556 1.00 77.50 696 CYS A C 1
ATOM 5566 O O . CYS A 1 696 ? -9.468 -23.299 -27.895 1.00 77.50 696 CYS A O 1
ATOM 5568 N N . TYR A 1 697 ? -10.036 -21.832 -26.301 1.00 72.19 697 TYR A N 1
ATOM 5569 C CA . TYR A 1 697 ? -9.334 -22.527 -25.219 1.00 72.19 697 TYR A CA 1
ATOM 5570 C C . TYR A 1 697 ? -10.317 -23.032 -24.158 1.00 72.19 697 TYR A C 1
ATOM 5572 O O . TYR A 1 697 ? -11.145 -22.262 -23.672 1.00 72.19 697 TYR A O 1
ATOM 5580 N N . GLU A 1 698 ? -10.229 -24.311 -23.784 1.00 69.75 698 GLU A N 1
ATOM 5581 C CA . GLU A 1 698 ? -11.027 -24.896 -22.700 1.00 69.75 698 GLU A CA 1
ATOM 5582 C C . GLU A 1 698 ? -10.156 -25.095 -21.449 1.00 69.75 698 GLU A C 1
ATOM 5584 O O . GLU A 1 698 ? -9.084 -25.702 -21.483 1.00 69.75 698 GLU A O 1
ATOM 5589 N N . SER A 1 699 ? -10.610 -24.523 -20.332 1.00 59.56 699 SER A N 1
ATOM 5590 C CA . SER A 1 699 ? -9.789 -24.317 -19.137 1.00 59.56 699 SER A CA 1
ATOM 5591 C C . SER A 1 699 ? -9.665 -25.525 -18.201 1.00 59.56 699 SER A C 1
ATOM 5593 O O . SER A 1 699 ? -8.773 -25.513 -17.351 1.00 59.56 699 SER A O 1
ATOM 5595 N N . GLN A 1 700 ? -10.522 -26.547 -18.316 1.00 56.66 700 GLN A N 1
ATOM 5596 C CA . GLN A 1 700 ? -10.501 -27.737 -17.450 1.00 56.66 700 GLN A CA 1
ATOM 5597 C C . GLN A 1 700 ? -9.642 -28.876 -18.017 1.00 56.66 700 GLN A C 1
ATOM 5599 O O . GLN A 1 700 ? -8.982 -29.590 -17.267 1.00 56.66 700 GLN A O 1
ATOM 5604 N N . SER A 1 701 ? -9.662 -29.047 -19.334 1.00 56.47 701 SER A N 1
ATOM 5605 C CA . SER A 1 701 ? -8.910 -30.029 -20.119 1.00 56.47 701 SER A CA 1
ATOM 5606 C C . SER A 1 701 ? -7.583 -29.480 -20.640 1.00 56.47 701 SER A C 1
ATOM 5608 O O . SER A 1 701 ? -6.757 -30.255 -21.117 1.00 56.47 701 SER A O 1
ATOM 5610 N N . GLU A 1 702 ? -7.374 -28.165 -20.526 1.00 61.97 702 GLU A N 1
ATOM 5611 C CA . GLU A 1 702 ? -6.190 -27.441 -20.998 1.00 61.97 702 GLU A CA 1
ATOM 5612 C C . GLU A 1 702 ? -5.931 -27.618 -22.507 1.00 61.97 702 GLU A C 1
ATOM 5614 O O . GLU A 1 702 ? -4.788 -27.725 -22.960 1.00 61.97 702 GLU A O 1
ATOM 5619 N N . GLN A 1 703 ? -7.002 -27.661 -23.309 1.00 65.56 703 GLN A N 1
ATOM 5620 C CA . GLN A 1 703 ? -6.926 -27.914 -24.751 1.00 65.56 703 GLN A CA 1
ATOM 5621 C C . GLN A 1 703 ? -7.332 -26.705 -25.598 1.00 65.56 703 GLN A C 1
ATOM 5623 O O . GLN A 1 703 ? -8.325 -26.026 -25.332 1.00 65.56 703 GLN A O 1
ATOM 5628 N N . TYR A 1 704 ? -6.574 -26.489 -26.678 1.00 70.12 704 TYR A N 1
ATOM 5629 C CA . TYR A 1 704 ? -6.936 -25.580 -27.765 1.00 70.12 704 TYR A CA 1
ATOM 5630 C C . TYR A 1 704 ? -7.793 -26.319 -28.792 1.00 70.12 704 TYR A C 1
ATOM 5632 O O . TYR A 1 704 ? -7.416 -27.383 -29.288 1.00 70.12 704 TYR A O 1
ATOM 5640 N N . ILE A 1 705 ? -8.938 -25.740 -29.132 1.00 73.50 705 ILE A N 1
ATOM 5641 C CA . ILE A 1 705 ? -9.913 -26.314 -30.053 1.00 73.50 705 ILE A CA 1
ATOM 5642 C C . ILE A 1 705 ? -9.919 -25.478 -31.319 1.00 73.50 705 ILE A C 1
ATOM 5644 O O . ILE A 1 705 ? -10.220 -24.283 -31.299 1.00 73.50 705 ILE A O 1
ATOM 5648 N N . HIS A 1 706 ? -9.589 -26.125 -32.432 1.00 71.81 706 HIS A N 1
ATOM 5649 C CA . HIS A 1 706 ? -9.633 -25.483 -33.736 1.00 71.81 706 HIS A CA 1
ATOM 5650 C C . HIS A 1 706 ? -11.065 -25.062 -34.114 1.00 71.81 706 HIS A C 1
ATOM 5652 O O . HIS A 1 706 ? -12.027 -25.746 -33.742 1.00 71.81 706 HIS A O 1
ATOM 5658 N N . PRO A 1 707 ? -11.215 -23.991 -34.915 1.00 68.69 707 PRO A N 1
ATOM 5659 C CA . PRO A 1 707 ? -12.510 -23.584 -35.444 1.00 68.69 707 PRO A CA 1
ATOM 5660 C C . PRO A 1 707 ? -13.197 -24.753 -36.151 1.00 68.69 707 PRO A C 1
ATOM 5662 O O . PRO A 1 707 ? -12.567 -25.460 -36.939 1.00 68.69 707 PRO A O 1
ATOM 5665 N N . SER A 1 708 ? -14.498 -24.933 -35.919 1.00 63.12 708 SER A N 1
ATOM 5666 C CA . SER A 1 708 ? -15.315 -26.012 -36.509 1.00 63.12 708 SER A CA 1
ATOM 5667 C C . SER A 1 708 ? -15.020 -27.433 -36.005 1.00 63.12 708 SER A C 1
ATOM 5669 O O . SER A 1 708 ? -15.609 -28.385 -36.518 1.00 63.12 708 SER A O 1
ATOM 5671 N N . HIS A 1 709 ? -14.149 -27.607 -35.004 1.00 65.56 709 HIS A N 1
ATOM 5672 C CA . HIS A 1 709 ? -13.951 -28.897 -34.343 1.00 65.56 709 HIS A CA 1
ATOM 5673 C C . HIS A 1 709 ? -14.881 -29.005 -33.127 1.00 65.56 709 HIS A C 1
ATOM 5675 O O . HIS A 1 709 ? -14.931 -28.110 -32.280 1.00 65.56 709 HIS A O 1
ATOM 5681 N N . SER A 1 710 ? -15.634 -30.100 -33.054 1.00 59.69 710 SER A N 1
ATOM 5682 C CA . SER A 1 710 ? -16.458 -30.463 -31.902 1.00 59.69 710 SER A CA 1
ATOM 5683 C C . SER A 1 710 ? -15.746 -31.513 -31.059 1.00 59.69 710 SER A C 1
ATOM 5685 O O . SER A 1 710 ? -15.243 -32.493 -31.613 1.00 59.69 710 SER A O 1
ATOM 5687 N N . PHE A 1 711 ? -15.736 -31.351 -29.741 1.00 59.66 711 PHE A N 1
ATOM 5688 C CA . PHE A 1 711 ? -15.124 -32.309 -28.822 1.00 59.66 711 PHE A CA 1
ATOM 5689 C C . PHE A 1 711 ? -16.051 -32.584 -27.637 1.00 59.66 711 PHE A C 1
ATOM 5691 O O . PHE A 1 711 ? -16.901 -31.768 -27.274 1.00 59.66 711 PHE A O 1
ATOM 5698 N N . LEU A 1 712 ? -15.901 -33.778 -27.064 1.00 55.91 712 LEU A N 1
ATOM 5699 C CA . LEU A 1 712 ? -16.654 -34.210 -25.894 1.00 55.91 712 LEU A CA 1
ATOM 5700 C C . LEU A 1 712 ? -15.866 -33.821 -24.647 1.00 55.91 712 LEU A C 1
ATOM 5702 O O . LEU A 1 712 ? -14.764 -34.326 -24.429 1.00 55.91 712 LEU A O 1
ATOM 5706 N N . VAL A 1 713 ? -16.437 -32.952 -23.818 1.00 55.00 713 VAL A N 1
ATOM 5707 C CA . VAL A 1 713 ? -15.856 -32.640 -22.510 1.00 55.00 713 VAL A CA 1
ATOM 5708 C C . VAL A 1 713 ? -16.125 -33.826 -21.576 1.00 55.00 713 VAL A C 1
ATOM 5710 O O . VAL A 1 713 ? -17.274 -34.231 -21.395 1.00 55.00 713 VAL A O 1
ATOM 5713 N N . GLN A 1 714 ? -15.077 -34.405 -20.978 1.00 47.12 714 GLN A N 1
ATOM 5714 C CA . GLN A 1 714 ? -15.204 -35.454 -19.955 1.00 47.12 714 GLN A CA 1
ATOM 5715 C C . GLN A 1 714 ? -15.619 -34.847 -18.604 1.00 47.12 714 GLN A C 1
ATOM 5717 O O . GLN A 1 714 ? -14.857 -34.829 -17.643 1.00 47.12 714 GLN A O 1
ATOM 5722 N N . THR A 1 715 ? -16.842 -34.336 -18.525 1.00 47.44 715 THR A N 1
ATOM 5723 C CA . THR A 1 715 ? -17.509 -33.954 -17.270 1.00 47.44 715 THR A CA 1
ATOM 5724 C C . THR A 1 715 ? -18.713 -34.877 -17.028 1.00 47.44 715 THR A C 1
ATOM 5726 O O . THR A 1 715 ? -19.106 -35.620 -17.930 1.00 47.44 715 THR A O 1
ATOM 5729 N N . PRO A 1 716 ? -19.314 -34.901 -15.818 1.00 41.62 716 PRO A N 1
ATOM 5730 C CA . PRO A 1 716 ? -20.327 -35.900 -15.442 1.00 41.62 716 PRO A CA 1
ATOM 5731 C C . PRO A 1 716 ? -21.629 -35.849 -16.262 1.00 41.62 716 PRO A C 1
ATOM 5733 O O . PRO A 1 716 ? -22.501 -36.693 -16.072 1.00 41.62 716 PRO A O 1
ATOM 5736 N N . ILE A 1 717 ? -21.781 -34.846 -17.129 1.00 45.94 717 ILE A N 1
ATOM 5737 C CA . ILE A 1 717 ? -22.954 -34.582 -17.958 1.00 45.94 717 ILE A CA 1
ATOM 5738 C C . ILE A 1 717 ? -22.402 -34.149 -19.319 1.00 45.94 717 ILE A C 1
ATOM 5740 O O . ILE A 1 717 ? -21.872 -33.052 -19.457 1.00 45.94 717 ILE A O 1
ATOM 5744 N N . VAL A 1 718 ? -22.430 -35.044 -20.301 1.00 42.75 718 VAL A N 1
ATOM 5745 C CA . VAL A 1 718 ? -21.747 -34.869 -21.592 1.00 42.75 718 VAL A CA 1
ATOM 5746 C C . VAL A 1 718 ? -22.240 -33.608 -22.320 1.00 42.75 718 VAL A C 1
ATOM 5748 O O . VAL A 1 718 ? -23.423 -33.514 -22.644 1.00 42.75 718 VAL A O 1
ATOM 5751 N N . SER A 1 719 ? -21.334 -32.671 -22.630 1.00 58.12 719 SER A N 1
ATOM 5752 C CA . SER A 1 719 ? -21.585 -31.522 -23.511 1.00 58.12 719 SER A CA 1
ATOM 5753 C C . SER A 1 719 ? -20.849 -31.683 -24.846 1.00 58.12 719 SER A C 1
ATOM 5755 O O . SER A 1 719 ? -19.676 -32.060 -24.895 1.00 58.12 719 SER A O 1
ATOM 5757 N N . ASN A 1 720 ? -21.555 -31.400 -25.947 1.00 64.75 720 ASN A N 1
ATOM 5758 C CA . ASN A 1 720 ? -20.942 -31.202 -27.256 1.00 64.75 720 ASN A CA 1
ATOM 5759 C C . ASN A 1 720 ? -20.630 -29.710 -27.400 1.00 64.75 720 ASN A C 1
ATOM 5761 O O . ASN A 1 720 ? -21.546 -28.892 -27.535 1.00 64.75 720 ASN A O 1
ATOM 5765 N N . CYS A 1 721 ? -19.350 -29.366 -27.316 1.00 69.31 721 CYS A N 1
ATOM 5766 C CA . CYS A 1 721 ? -18.871 -28.004 -27.487 1.00 69.31 721 CYS A CA 1
ATOM 5767 C C . CYS A 1 721 ? -18.168 -27.879 -28.834 1.00 69.31 721 CYS A C 1
ATOM 5769 O O . CYS A 1 721 ? -17.327 -28.703 -29.194 1.00 69.31 721 CYS A O 1
ATOM 5771 N N . SER A 1 722 ? -18.520 -26.832 -29.571 1.00 76.12 722 SER A N 1
ATOM 5772 C CA . SER A 1 722 ? -17.902 -26.473 -30.842 1.00 76.12 722 SER A CA 1
ATOM 5773 C C . SER A 1 722 ? -17.299 -25.078 -30.736 1.00 76.12 722 SER A C 1
ATOM 5775 O O . SER A 1 722 ? -17.919 -24.166 -30.192 1.00 76.12 722 SER A O 1
ATOM 5777 N N . CYS A 1 723 ? -16.079 -24.905 -31.238 1.00 77.62 723 CYS A N 1
ATOM 5778 C CA . CYS A 1 723 ? -15.479 -23.580 -31.346 1.00 77.62 723 CYS A CA 1
ATOM 5779 C C . CYS A 1 723 ? -16.012 -22.878 -32.602 1.00 77.62 723 CYS A C 1
ATOM 5781 O O . CYS A 1 723 ? -15.786 -23.351 -33.722 1.00 77.62 723 CYS A O 1
ATOM 5783 N N . SER A 1 724 ? -16.716 -21.759 -32.418 1.00 78.38 724 SER A N 1
ATOM 5784 C CA . SER A 1 724 ? -17.269 -20.946 -33.503 1.00 78.38 724 SER A CA 1
ATOM 5785 C C . SER A 1 724 ? -17.043 -19.465 -33.210 1.00 78.38 724 SER A C 1
ATOM 5787 O O . SER A 1 724 ? -17.428 -18.974 -32.154 1.00 78.38 724 SER A O 1
ATOM 5789 N N . ASN A 1 725 ? -16.449 -18.736 -34.162 1.00 75.94 725 ASN A N 1
ATOM 5790 C CA . ASN A 1 725 ? -16.126 -17.306 -34.036 1.00 75.94 725 ASN A CA 1
ATOM 5791 C C . ASN A 1 725 ? -15.243 -16.956 -32.823 1.00 75.94 725 ASN A C 1
ATOM 5793 O O . ASN A 1 725 ? -15.433 -15.906 -32.208 1.00 75.94 725 ASN A O 1
ATOM 5797 N N . GLY A 1 726 ? -14.303 -17.840 -32.471 1.00 70.88 726 GLY A N 1
ATOM 5798 C CA . GLY A 1 726 ? -13.424 -17.661 -31.312 1.00 70.88 726 GLY A CA 1
ATOM 5799 C C . GLY A 1 726 ? -14.124 -17.819 -29.958 1.00 70.88 726 GLY A C 1
ATOM 5800 O O . GLY A 1 726 ? -13.494 -17.615 -28.928 1.00 70.88 726 GLY A O 1
ATOM 5801 N N . SER A 1 727 ? -15.401 -18.216 -29.952 1.00 73.12 727 SER A N 1
ATOM 5802 C CA . SER A 1 727 ? -16.189 -18.463 -28.748 1.00 73.12 727 SER A CA 1
ATOM 5803 C C . SER A 1 727 ? -16.622 -19.931 -28.670 1.00 73.12 727 SER A C 1
ATOM 5805 O O . SER A 1 727 ? -16.949 -20.575 -29.676 1.00 73.12 727 SER A O 1
ATOM 5807 N N . LEU A 1 728 ? -16.613 -20.482 -27.457 1.00 71.19 728 LEU A N 1
ATOM 5808 C CA . LEU A 1 728 ? -17.067 -21.843 -27.179 1.00 71.19 728 LEU A CA 1
ATOM 5809 C C . LEU A 1 728 ? -18.598 -21.898 -27.219 1.00 71.19 728 LEU A C 1
ATOM 5811 O O . LEU A 1 728 ? -19.279 -21.463 -26.295 1.00 71.19 728 LEU A O 1
ATOM 5815 N N . GLN A 1 729 ? -19.145 -22.474 -28.288 1.00 71.75 729 GLN A N 1
ATOM 5816 C CA . GLN A 1 729 ? -20.578 -22.693 -28.467 1.00 71.75 729 GLN A CA 1
ATOM 5817 C C . GLN A 1 729 ? -20.918 -24.138 -28.099 1.00 71.75 729 GLN A C 1
ATOM 5819 O O . GLN A 1 729 ? -20.662 -25.074 -28.865 1.00 71.75 729 GLN A O 1
ATOM 5824 N N . CYS A 1 730 ? -21.492 -24.328 -26.916 1.00 66.38 730 CYS A N 1
ATOM 5825 C CA . CYS A 1 730 ? -21.920 -25.635 -26.429 1.00 66.38 730 CYS A CA 1
ATOM 5826 C C . CYS A 1 730 ? -23.438 -25.788 -26.586 1.00 66.38 730 CYS A C 1
ATOM 5828 O O . CYS A 1 730 ? -24.204 -24.984 -26.056 1.00 66.38 730 CYS A O 1
ATOM 5830 N N . THR A 1 731 ? -23.892 -26.819 -27.303 1.00 55.97 731 THR A N 1
ATOM 5831 C CA . THR A 1 731 ? -25.329 -27.118 -27.425 1.00 55.97 731 THR A CA 1
ATOM 5832 C C . THR A 1 731 ? -25.791 -27.931 -26.222 1.00 55.97 731 THR A C 1
ATOM 5834 O O . THR A 1 731 ? -25.285 -29.031 -25.992 1.00 55.97 731 THR A O 1
ATOM 5837 N N . SER A 1 732 ? -26.773 -27.426 -25.480 1.00 49.84 732 SER A N 1
ATOM 5838 C CA . SER A 1 732 ? -27.512 -28.205 -24.488 1.00 49.84 732 SER A CA 1
ATOM 5839 C C . SER A 1 732 ? -28.580 -29.063 -25.179 1.00 49.84 732 SER A C 1
ATOM 5841 O O . SER A 1 732 ? -29.260 -28.592 -26.090 1.00 49.84 732 SER A O 1
ATOM 5843 N N . PHE A 1 733 ? -28.743 -30.323 -24.755 1.00 41.78 733 PHE A N 1
ATOM 5844 C CA . PHE A 1 733 ? -29.885 -31.151 -25.153 1.00 41.78 733 PHE A CA 1
ATOM 5845 C C . PHE A 1 733 ? -30.687 -31.668 -23.950 1.00 41.78 733 PHE A C 1
ATOM 5847 O O . PHE A 1 733 ? -30.140 -32.216 -22.999 1.00 41.78 733 PHE A O 1
ATOM 5854 N N . ASP A 1 734 ? -32.000 -31.520 -24.136 1.00 40.12 734 ASP A N 1
ATOM 5855 C CA . ASP A 1 734 ? -33.188 -32.205 -23.612 1.00 40.12 734 ASP A CA 1
ATOM 5856 C C . ASP A 1 734 ? -33.687 -31.993 -22.161 1.00 40.12 734 ASP A C 1
ATOM 5858 O O . ASP A 1 734 ? -33.006 -32.193 -21.158 1.00 40.12 734 ASP A O 1
ATOM 5862 N N . HIS A 1 735 ? -34.974 -31.640 -22.081 1.00 43.06 735 HIS A N 1
ATOM 5863 C CA . HIS A 1 735 ? -35.736 -31.123 -20.934 1.00 43.06 735 HIS A CA 1
ATOM 5864 C C . HIS A 1 735 ? -36.123 -32.172 -19.864 1.00 43.06 735 HIS A C 1
ATOM 5866 O O . HIS A 1 735 ? -36.945 -31.878 -18.998 1.00 43.06 735 HIS A O 1
ATOM 5872 N N . ASN A 1 736 ? -35.538 -33.376 -19.872 1.00 52.31 736 ASN A N 1
ATOM 5873 C CA . ASN A 1 736 ? -35.997 -34.508 -19.045 1.00 52.31 736 ASN A CA 1
ATOM 5874 C C . ASN A 1 736 ? -34.946 -35.115 -18.085 1.00 52.31 736 ASN A C 1
ATOM 5876 O O . ASN A 1 736 ? -35.094 -36.267 -17.682 1.00 52.31 736 ASN A O 1
ATOM 5880 N N . GLN A 1 737 ? -33.899 -34.381 -17.681 1.00 55.03 737 GLN A N 1
ATOM 5881 C CA . GLN A 1 737 ? -32.796 -34.941 -16.866 1.00 55.03 737 GLN A CA 1
ATOM 5882 C C . GLN A 1 737 ? -32.529 -34.282 -15.501 1.00 55.03 737 GLN A C 1
ATOM 5884 O O . GLN A 1 737 ? -31.489 -34.539 -14.895 1.00 55.03 737 GLN A O 1
ATOM 5889 N N . CYS A 1 738 ? -33.441 -33.480 -14.949 1.00 65.69 738 CYS A N 1
ATOM 5890 C CA . CYS A 1 738 ? -33.282 -33.102 -13.542 1.00 65.69 738 CYS A CA 1
ATOM 5891 C C . CYS A 1 738 ? -33.482 -34.327 -12.640 1.00 65.69 738 CYS A C 1
ATOM 5893 O O . CYS A 1 738 ? -34.394 -35.128 -12.860 1.00 65.69 738 CYS A O 1
ATOM 5895 N N . SER A 1 739 ? -32.628 -34.468 -11.618 1.00 67.38 739 SER A N 1
ATOM 5896 C CA . SER A 1 739 ? -32.816 -35.444 -10.536 1.00 67.38 739 SER A CA 1
ATOM 5897 C C . SER A 1 739 ? -34.260 -35.370 -10.035 1.00 67.38 739 SER A C 1
ATOM 5899 O O . SER A 1 739 ? -34.828 -34.282 -9.992 1.00 67.38 739 SER A O 1
ATOM 5901 N N . SER A 1 740 ? -34.864 -36.476 -9.586 1.00 70.62 740 SER A N 1
ATOM 5902 C CA . SER A 1 740 ? -36.262 -36.488 -9.102 1.00 70.62 740 SER A CA 1
ATOM 5903 C C . SER A 1 740 ? -36.534 -35.518 -7.937 1.00 70.62 740 SER A C 1
ATOM 5905 O O . SER A 1 740 ? -37.676 -35.337 -7.525 1.00 70.62 740 SER A O 1
ATOM 5907 N N . THR A 1 741 ? -35.480 -34.928 -7.367 1.00 76.62 741 THR A N 1
ATOM 5908 C CA . THR A 1 741 ? -35.527 -33.931 -6.289 1.00 76.62 741 THR A CA 1
ATOM 5909 C C . THR A 1 741 ? -35.271 -32.490 -6.751 1.00 76.62 741 THR A C 1
ATOM 5911 O O . THR A 1 741 ? -35.395 -31.577 -5.938 1.00 76.62 741 THR A O 1
ATOM 5914 N N . GLN A 1 742 ? -34.939 -32.281 -8.025 1.00 78.81 742 GLN A N 1
ATOM 5915 C CA . GLN A 1 742 ? -34.673 -30.992 -8.664 1.00 78.81 742 GLN A CA 1
ATOM 5916 C C . GLN A 1 742 ? -35.804 -30.624 -9.633 1.00 78.81 742 GLN A C 1
ATOM 5918 O O . GLN A 1 742 ? -36.539 -31.483 -10.119 1.00 78.81 742 GLN A O 1
ATOM 5923 N N . ILE A 1 743 ? -35.919 -29.336 -9.940 1.00 77.06 743 ILE A N 1
ATOM 5924 C CA . ILE A 1 743 ? -36.847 -28.801 -10.936 1.00 77.06 743 ILE A CA 1
ATOM 5925 C C . ILE A 1 743 ? -36.066 -28.068 -12.024 1.00 77.06 743 ILE A C 1
ATOM 5927 O O . ILE A 1 743 ? -35.090 -27.378 -11.741 1.00 77.06 743 ILE A O 1
ATOM 5931 N N . TYR A 1 744 ? -36.490 -28.217 -13.275 1.00 69.44 744 TYR A N 1
ATOM 5932 C CA . TYR A 1 744 ? -35.891 -27.481 -14.382 1.00 69.44 744 TYR A CA 1
ATOM 5933 C C . TYR A 1 744 ? -36.356 -26.020 -14.360 1.00 69.44 744 TYR A C 1
ATOM 5935 O O . TYR A 1 744 ? -37.552 -25.749 -14.232 1.00 69.44 744 TYR A O 1
ATOM 5943 N N . SER A 1 745 ? -35.426 -25.080 -14.518 1.00 64.19 745 SER A N 1
ATOM 5944 C CA . SER A 1 745 ? -35.715 -23.651 -14.636 1.00 64.19 745 SER A CA 1
ATOM 5945 C C . SER A 1 745 ? -34.805 -22.997 -15.673 1.00 64.19 745 SER A C 1
ATOM 5947 O O . SER A 1 745 ? -33.596 -23.229 -15.685 1.00 64.19 745 SER A O 1
ATOM 5949 N N . LEU A 1 746 ? -35.390 -22.133 -16.512 1.00 50.69 746 LEU A N 1
ATOM 5950 C CA . LEU A 1 746 ? -34.681 -21.299 -17.495 1.00 50.69 746 LEU A CA 1
ATOM 5951 C C . LEU A 1 746 ? -33.804 -20.216 -16.842 1.00 50.69 746 LEU A C 1
ATOM 5953 O O . LEU A 1 746 ? -32.958 -19.633 -17.510 1.00 50.69 746 LEU A O 1
ATOM 5957 N N . ASN A 1 747 ? -34.019 -19.955 -15.551 1.00 62.66 747 ASN A N 1
ATOM 5958 C CA . ASN A 1 747 ? -33.322 -18.945 -14.761 1.00 62.66 747 ASN A CA 1
ATOM 5959 C C . ASN A 1 747 ? -32.727 -19.589 -13.496 1.00 62.66 747 ASN A C 1
ATOM 5961 O O . ASN A 1 747 ? -33.003 -19.181 -12.367 1.00 62.66 747 ASN A O 1
ATOM 5965 N N . THR A 1 748 ? -32.003 -20.690 -13.680 1.00 61.19 748 THR A N 1
ATOM 5966 C CA . THR A 1 748 ? -31.281 -21.393 -12.617 1.00 61.19 748 THR A CA 1
ATOM 5967 C C . THR A 1 748 ? -29.977 -20.668 -12.332 1.00 61.19 748 THR A C 1
ATOM 5969 O O . THR A 1 748 ? -29.225 -20.368 -13.255 1.00 61.19 748 THR A O 1
ATOM 5972 N N . THR A 1 749 ? -29.699 -20.401 -11.057 1.00 65.06 749 THR A N 1
ATOM 5973 C CA . THR A 1 749 ? -28.388 -19.886 -10.654 1.00 65.06 749 THR A CA 1
ATOM 5974 C C . THR A 1 749 ? -27.315 -20.952 -10.883 1.00 65.06 749 THR A C 1
ATOM 5976 O O . THR A 1 749 ? -27.487 -22.108 -10.486 1.00 65.06 749 THR A O 1
ATOM 5979 N N . PHE A 1 750 ? -26.205 -20.574 -11.516 1.00 63.97 750 PHE A N 1
ATOM 5980 C CA . PHE A 1 750 ? -25.042 -21.450 -11.680 1.00 63.97 750 PHE A CA 1
ATOM 5981 C C . PHE A 1 750 ? -24.255 -21.640 -10.371 1.00 63.97 750 PHE A C 1
ATOM 5983 O O . PHE A 1 750 ? -23.393 -22.514 -10.302 1.00 63.97 750 PHE A O 1
ATOM 5990 N N . CYS A 1 751 ? -24.600 -20.891 -9.318 1.00 67.56 751 CYS A N 1
ATOM 5991 C CA . CYS A 1 751 ? -24.088 -21.065 -7.960 1.00 67.56 751 CYS A CA 1
ATOM 5992 C C . CYS A 1 751 ? -25.224 -21.536 -7.041 1.00 67.56 751 CYS A C 1
ATOM 5994 O O . CYS A 1 751 ? -25.784 -20.743 -6.280 1.00 67.56 751 CYS A O 1
ATOM 5996 N N . PRO A 1 752 ? -25.628 -22.817 -7.120 1.00 69.38 752 PRO A N 1
ATOM 5997 C CA . PRO A 1 752 ? -26.718 -23.323 -6.300 1.00 69.38 752 PRO A CA 1
ATOM 5998 C C . PRO A 1 752 ? -26.395 -23.163 -4.811 1.00 69.38 752 PRO A C 1
ATOM 6000 O O . PRO A 1 752 ? -25.260 -23.368 -4.376 1.00 69.38 752 PRO A O 1
ATOM 6003 N N . ARG A 1 753 ? -27.417 -22.828 -4.014 1.00 74.25 753 ARG A N 1
ATOM 6004 C CA . ARG A 1 753 ? -27.299 -22.857 -2.553 1.00 74.25 753 ARG A CA 1
ATOM 6005 C C . ARG A 1 753 ? -27.110 -24.301 -2.106 1.00 74.25 753 ARG A C 1
ATOM 6007 O O . ARG A 1 753 ? -27.942 -25.154 -2.422 1.00 74.25 753 ARG A O 1
ATOM 6014 N N . THR A 1 754 ? -26.043 -24.552 -1.370 1.00 76.06 754 THR A N 1
ATOM 6015 C CA . THR A 1 754 ? -25.637 -25.841 -0.833 1.00 76.06 754 THR A CA 1
ATOM 6016 C C . THR A 1 754 ? -25.512 -25.803 0.690 1.00 76.06 754 THR A C 1
ATOM 6018 O O . THR A 1 754 ? -25.638 -24.745 1.311 1.00 76.06 754 THR A O 1
ATOM 6021 N N . CYS A 1 755 ? -25.265 -26.952 1.320 1.00 75.56 755 CYS A N 1
ATOM 6022 C CA . CYS A 1 755 ? -25.077 -27.036 2.772 1.00 75.56 755 CYS A CA 1
ATOM 6023 C C . CYS A 1 755 ? -23.910 -26.186 3.293 1.00 75.56 755 CYS A C 1
ATOM 6025 O O . CYS A 1 755 ? -23.963 -25.706 4.422 1.00 75.56 755 CYS A O 1
ATOM 6027 N N . THR A 1 756 ? -22.892 -25.950 2.471 1.00 68.94 756 THR A N 1
ATOM 6028 C CA . THR A 1 756 ? -21.712 -25.155 2.823 1.00 68.94 756 THR A CA 1
ATOM 6029 C C . THR A 1 756 ? -21.898 -23.655 2.617 1.00 68.94 756 THR A C 1
ATOM 6031 O O . THR A 1 756 ? -21.227 -22.878 3.293 1.00 68.94 756 THR A O 1
ATOM 6034 N N . ASN A 1 757 ? -22.805 -23.218 1.734 1.00 66.81 757 ASN A N 1
ATOM 6035 C CA . ASN A 1 757 ? -22.937 -21.798 1.384 1.00 66.81 757 ASN A CA 1
ATOM 6036 C C . ASN A 1 757 ? -24.321 -21.181 1.679 1.00 66.81 757 ASN A C 1
ATOM 6038 O O . ASN A 1 757 ? -24.489 -19.980 1.482 1.00 66.81 757 ASN A O 1
ATOM 6042 N N . TYR A 1 758 ? -25.307 -21.935 2.190 1.00 69.50 758 TYR A N 1
ATOM 6043 C CA . TYR A 1 758 ? -26.676 -21.414 2.321 1.00 69.50 758 TYR A CA 1
ATOM 6044 C C . TYR A 1 758 ? -26.828 -20.241 3.306 1.00 69.50 758 TYR A C 1
ATOM 6046 O O . TYR A 1 758 ? -27.776 -19.473 3.160 1.00 69.50 758 TYR A O 1
ATOM 6054 N N . LEU A 1 759 ? -25.956 -20.081 4.307 1.00 63.84 759 LEU A N 1
ATOM 6055 C CA . LEU A 1 759 ? -26.005 -18.937 5.237 1.00 63.84 759 LEU A CA 1
ATOM 6056 C C . LEU A 1 759 ? -25.412 -17.661 4.633 1.00 63.84 759 LEU A C 1
ATOM 6058 O O . LEU A 1 759 ? -25.779 -16.555 5.035 1.00 63.84 759 LEU A O 1
ATOM 6062 N N . SER A 1 760 ? -24.541 -17.814 3.638 1.00 54.88 760 SER A N 1
ATOM 6063 C CA . SER A 1 760 ? -24.027 -16.702 2.858 1.00 54.88 760 SER A CA 1
ATOM 6064 C C . SER A 1 760 ? -25.158 -16.174 1.977 1.00 54.88 760 SER A C 1
ATOM 6066 O O . SER A 1 760 ? -25.758 -16.922 1.207 1.00 54.88 760 SER A O 1
ATOM 6068 N N . HIS A 1 761 ? -25.487 -14.885 2.084 1.00 48.91 761 HIS A N 1
ATOM 6069 C CA . HIS A 1 761 ? -26.440 -14.212 1.184 1.00 48.91 761 HIS A CA 1
ATOM 6070 C C . HIS A 1 761 ? -25.797 -13.940 -0.190 1.00 48.91 761 HIS A C 1
ATOM 6072 O O . HIS A 1 761 ? -25.975 -12.879 -0.779 1.00 48.91 761 HIS A O 1
ATOM 6078 N N . TYR A 1 762 ? -24.990 -14.889 -0.662 1.00 45.78 762 TYR A N 1
ATOM 6079 C CA . TYR A 1 762 ? -24.224 -14.810 -1.888 1.00 45.78 762 TYR A CA 1
ATOM 6080 C C . TYR A 1 762 ? -25.095 -15.285 -3.048 1.00 45.78 762 TYR A C 1
ATOM 6082 O O . TYR A 1 762 ? -25.497 -16.447 -3.124 1.00 45.78 762 TYR A O 1
ATOM 6090 N N . ASP A 1 763 ? -25.399 -14.345 -3.930 1.00 50.53 763 ASP A N 1
ATOM 6091 C CA . ASP A 1 763 ? -25.984 -14.573 -5.239 1.00 50.53 763 ASP A CA 1
ATOM 6092 C C . ASP A 1 763 ? -24.928 -14.157 -6.263 1.00 50.53 763 ASP A C 1
ATOM 6094 O O . ASP A 1 763 ? -24.586 -12.980 -6.356 1.00 50.53 763 ASP A O 1
ATOM 6098 N N . CYS A 1 764 ? -24.367 -15.121 -6.996 1.00 51.38 764 CYS A N 1
ATOM 6099 C CA . CYS A 1 764 ? -23.298 -14.843 -7.956 1.00 51.38 764 CYS A CA 1
ATOM 6100 C C . CYS A 1 764 ? -23.799 -14.164 -9.239 1.00 51.38 764 CYS A C 1
ATOM 6102 O O . CYS A 1 764 ? -23.004 -13.882 -10.131 1.00 51.38 764 CYS A O 1
ATOM 6104 N N . GLY A 1 765 ? -25.112 -13.925 -9.378 1.00 45.69 765 GLY A N 1
ATOM 6105 C CA . GLY A 1 765 ? -25.675 -13.195 -10.516 1.00 45.69 765 GLY A CA 1
ATOM 6106 C C . GLY A 1 765 ? -25.601 -13.935 -11.858 1.00 45.69 765 GLY A C 1
ATOM 6107 O O . GLY A 1 765 ? -26.010 -13.390 -12.882 1.00 45.69 765 GLY A O 1
ATOM 6108 N N . LEU A 1 766 ? -25.092 -15.171 -11.870 1.00 45.50 766 LEU A N 1
ATOM 6109 C CA . LEU A 1 766 ? -24.970 -16.019 -13.050 1.00 45.50 766 LEU A CA 1
ATOM 6110 C C . LEU A 1 766 ? -26.211 -16.902 -13.167 1.00 45.50 766 LEU A C 1
ATOM 6112 O O . LEU A 1 766 ? -26.401 -17.825 -12.372 1.00 45.50 766 LEU A O 1
ATOM 6116 N N . TYR A 1 767 ? -27.033 -16.639 -14.179 1.00 53.12 767 TYR A N 1
ATOM 6117 C CA . TYR A 1 767 ? -28.293 -17.339 -14.401 1.00 53.12 767 TYR A CA 1
ATOM 6118 C C . TYR A 1 767 ? -28.369 -17.951 -15.795 1.00 53.12 767 TYR A C 1
ATOM 6120 O O . TYR A 1 767 ? -27.929 -17.358 -16.779 1.00 53.12 767 TYR A O 1
ATOM 6128 N N . GLY A 1 768 ? -28.976 -19.128 -15.890 1.00 53.88 768 GLY A N 1
ATOM 6129 C CA . GLY A 1 768 ? -29.250 -19.769 -17.167 1.00 53.88 768 GLY A CA 1
ATOM 6130 C C . GLY A 1 768 ? -30.132 -21.008 -17.038 1.00 53.88 768 GLY A C 1
ATOM 6131 O O . GLY A 1 768 ? -30.555 -21.371 -15.940 1.00 53.88 768 GLY A O 1
ATOM 6132 N N . PRO A 1 769 ? -30.447 -21.673 -18.156 1.00 55.38 769 PRO A N 1
ATOM 6133 C CA . PRO A 1 769 ? -31.238 -22.894 -18.143 1.00 55.38 769 PRO A CA 1
ATOM 6134 C C . PRO A 1 769 ? -30.500 -24.027 -17.419 1.00 55.38 769 PRO A C 1
ATOM 6136 O O . PRO A 1 769 ? -29.378 -24.377 -17.775 1.00 55.38 769 PRO A O 1
ATOM 6139 N N . GLY A 1 770 ? -31.142 -24.624 -16.415 1.00 65.81 770 GLY A N 1
ATOM 6140 C CA . GLY A 1 770 ? -30.541 -25.663 -15.581 1.00 65.81 770 GLY A CA 1
ATOM 6141 C C . GLY A 1 770 ? -31.525 -26.306 -14.604 1.00 65.81 770 GLY A C 1
ATOM 6142 O O . GLY A 1 770 ? -32.725 -26.030 -14.626 1.00 65.81 770 GLY A O 1
ATOM 6143 N N . CYS A 1 771 ? -31.014 -27.187 -13.745 1.00 75.69 771 CYS A N 1
ATOM 6144 C CA . CYS A 1 771 ? -31.780 -27.823 -12.675 1.00 75.69 771 CYS A CA 1
ATOM 6145 C C . CYS A 1 771 ? -31.525 -27.099 -11.351 1.00 75.69 771 CYS A C 1
ATOM 6147 O O . CYS A 1 771 ? -30.384 -27.001 -10.906 1.00 75.69 771 CYS A O 1
ATOM 6149 N N . THR A 1 772 ? -32.583 -26.627 -10.701 1.00 80.69 772 THR A N 1
ATOM 6150 C CA . THR A 1 772 ? -32.520 -25.952 -9.401 1.00 80.69 772 THR A CA 1
ATOM 6151 C C . THR A 1 772 ? -33.257 -26.750 -8.330 1.00 80.69 772 THR A C 1
ATOM 6153 O O . THR A 1 772 ? -34.097 -27.603 -8.629 1.00 80.69 772 THR A O 1
ATOM 6156 N N . CYS A 1 773 ? -32.951 -26.491 -7.060 1.00 82.62 773 CYS A N 1
ATOM 6157 C CA . CYS A 1 773 ? -33.718 -27.073 -5.969 1.00 82.62 773 CYS A CA 1
ATOM 6158 C C . CYS A 1 773 ? -35.069 -26.358 -5.816 1.00 82.62 773 CYS A C 1
ATOM 6160 O O . CYS A 1 773 ? -35.132 -25.130 -5.909 1.00 82.62 773 CYS A O 1
ATOM 6162 N N . PRO A 1 774 ? -36.164 -27.101 -5.578 1.00 83.31 774 PRO A N 1
ATOM 6163 C CA . PRO A 1 774 ? -37.457 -26.495 -5.287 1.00 83.31 774 PRO A CA 1
ATOM 6164 C C . PRO A 1 774 ? -37.387 -25.649 -4.009 1.00 83.31 774 PRO A C 1
ATOM 6166 O O . PRO A 1 774 ? -36.553 -25.886 -3.132 1.00 83.31 774 PRO A O 1
ATOM 6169 N N . SER A 1 775 ? -38.278 -24.662 -3.898 1.00 78.88 775 SER A N 1
ATOM 6170 C CA . SER A 1 775 ? -38.307 -23.708 -2.785 1.00 78.88 775 SER A CA 1
ATOM 6171 C C . SER A 1 775 ? -38.243 -24.399 -1.416 1.00 78.88 775 SER A C 1
ATOM 6173 O O . SER A 1 775 ? -38.984 -25.344 -1.150 1.00 78.88 775 SER A O 1
ATOM 6175 N N . GLY A 1 776 ? -37.353 -23.916 -0.544 1.00 75.31 776 GLY A N 1
ATOM 6176 C CA . GLY A 1 776 ? -37.128 -24.476 0.795 1.00 75.31 776 GLY A CA 1
ATOM 6177 C C . GLY A 1 776 ? -36.134 -25.644 0.855 1.00 75.31 776 GLY A C 1
ATOM 6178 O O . GLY A 1 776 ? -35.844 -26.124 1.950 1.00 75.31 776 GLY A O 1
ATOM 6179 N N . LYS A 1 777 ? -35.586 -26.085 -0.285 1.00 84.75 777 LYS A N 1
ATOM 6180 C CA . LYS A 1 777 ? -34.512 -27.084 -0.350 1.00 84.75 777 LYS A CA 1
ATOM 6181 C C . LYS A 1 777 ? -33.218 -26.491 -0.891 1.00 84.75 777 LYS A C 1
ATOM 6183 O O . LYS A 1 777 ? -33.234 -25.527 -1.652 1.00 84.75 777 LYS A O 1
ATOM 6188 N N . ILE A 1 778 ? -32.109 -27.109 -0.515 1.00 82.81 778 ILE A N 1
ATOM 6189 C CA . ILE A 1 778 ? -30.758 -26.757 -0.947 1.00 82.81 778 ILE A CA 1
ATOM 6190 C C . ILE A 1 778 ? -30.025 -28.000 -1.443 1.00 82.81 778 ILE A C 1
ATOM 6192 O O . ILE A 1 778 ? -30.413 -29.133 -1.147 1.00 82.81 778 ILE A O 1
ATOM 6196 N N . LEU A 1 779 ? -29.001 -27.791 -2.259 1.00 80.44 779 LEU A N 1
ATOM 6197 C CA . LEU A 1 779 ? -28.245 -28.865 -2.880 1.00 80.44 779 LEU A CA 1
ATOM 6198 C C . LEU A 1 779 ? -27.277 -29.486 -1.859 1.00 80.44 779 LEU A C 1
ATOM 6200 O O . LEU A 1 779 ? -26.527 -28.781 -1.192 1.00 80.44 779 LEU A O 1
ATOM 6204 N N . LEU A 1 780 ? -27.281 -30.810 -1.719 1.00 77.19 780 LEU A N 1
ATOM 6205 C CA . LEU A 1 780 ? -26.312 -31.495 -0.865 1.00 77.19 780 LEU A CA 1
ATOM 6206 C C . LEU A 1 780 ? -24.910 -31.432 -1.496 1.00 77.19 780 LEU A C 1
ATOM 6208 O O . LEU A 1 780 ? -24.736 -31.835 -2.648 1.00 77.19 780 LEU A O 1
ATOM 6212 N N . ASP A 1 781 ? -23.916 -30.983 -0.728 1.00 67.12 781 ASP A N 1
ATOM 6213 C CA . ASP A 1 781 ? -22.504 -31.017 -1.120 1.00 67.12 781 ASP A CA 1
ATOM 6214 C C . ASP A 1 781 ? -22.041 -32.480 -1.222 1.00 67.12 781 ASP A C 1
ATOM 6216 O O . ASP A 1 781 ? -21.917 -33.173 -0.214 1.00 67.12 781 ASP A O 1
ATOM 6220 N N . SER A 1 782 ? -21.835 -32.993 -2.438 1.00 55.53 782 SER A N 1
ATOM 6221 C CA . SER A 1 782 ? -21.478 -34.398 -2.661 1.00 55.53 782 SER A CA 1
ATOM 6222 C C . SER A 1 782 ? -20.187 -34.543 -3.463 1.00 55.53 782 SER A C 1
ATOM 6224 O O . SER A 1 782 ? -20.029 -33.957 -4.531 1.00 55.53 782 SER A O 1
ATOM 6226 N N . THR A 1 783 ? -19.294 -35.409 -2.979 1.00 49.81 783 THR A N 1
ATOM 6227 C CA . THR A 1 783 ? -18.125 -35.947 -3.702 1.00 49.81 783 THR A CA 1
ATOM 6228 C C . THR A 1 783 ? -18.486 -37.090 -4.664 1.00 49.81 783 THR A C 1
ATOM 6230 O O . THR A 1 783 ? -17.619 -37.618 -5.354 1.00 49.81 783 THR A O 1
ATOM 6233 N N . SER A 1 784 ? -19.762 -37.479 -4.727 1.00 42.81 784 SER A N 1
ATOM 6234 C CA . SER A 1 784 ? -20.299 -38.528 -5.599 1.00 42.81 784 SER A CA 1
ATOM 6235 C C . SER A 1 784 ? -21.361 -37.955 -6.545 1.00 42.81 784 SER A C 1
ATOM 6237 O O . SER A 1 784 ? -22.125 -37.069 -6.170 1.00 42.81 784 SER A O 1
ATOM 6239 N N . HIS A 1 785 ? -21.419 -38.448 -7.780 1.00 42.88 785 HIS A N 1
ATOM 6240 C CA . HIS A 1 785 ? -22.176 -37.889 -8.914 1.00 42.88 785 HIS A CA 1
ATOM 6241 C C . HIS A 1 785 ? -23.722 -37.807 -8.781 1.00 42.88 785 HIS A C 1
ATOM 6243 O O . HIS A 1 785 ? -24.411 -37.667 -9.787 1.00 42.88 785 HIS A O 1
ATOM 6249 N N . GLN A 1 786 ? -24.305 -37.880 -7.581 1.00 53.25 786 GLN A N 1
ATOM 6250 C CA . GLN A 1 786 ? -25.745 -37.738 -7.352 1.00 53.25 786 GLN A CA 1
ATOM 6251 C C . GLN A 1 786 ? -26.072 -36.381 -6.712 1.00 53.25 786 GLN A C 1
ATOM 6253 O O . GLN A 1 786 ? -25.953 -36.192 -5.504 1.00 53.25 786 GLN A O 1
ATOM 6258 N N . GLN A 1 787 ? -26.518 -35.433 -7.537 1.00 66.06 787 GLN A N 1
ATOM 6259 C CA . GLN A 1 787 ? -27.046 -34.140 -7.100 1.00 66.06 787 GLN A CA 1
ATOM 6260 C C . GLN A 1 787 ? -28.447 -34.321 -6.485 1.00 66.06 787 GLN A C 1
ATOM 6262 O O . GLN A 1 787 ? -29.409 -34.667 -7.179 1.00 66.06 787 GLN A O 1
ATOM 6267 N N . LYS A 1 788 ? -28.567 -34.119 -5.166 1.00 79.75 788 LYS A N 1
ATOM 6268 C CA . LYS A 1 788 ? -29.814 -34.303 -4.405 1.00 79.75 788 LYS A CA 1
ATOM 6269 C C . LYS A 1 788 ? -30.182 -33.028 -3.648 1.00 79.75 788 LYS A C 1
ATOM 6271 O O . LYS A 1 788 ? -29.337 -32.461 -2.963 1.00 79.75 788 LYS A O 1
ATOM 6276 N N . CYS A 1 789 ? -31.445 -32.615 -3.730 1.00 85.88 789 CYS A N 1
ATOM 6277 C CA . CYS A 1 789 ? -31.970 -31.494 -2.948 1.00 85.88 789 CYS A CA 1
ATOM 6278 C C . CYS A 1 789 ? -32.532 -31.975 -1.606 1.00 85.88 789 CYS A C 1
ATOM 6280 O O . CYS A 1 789 ? -33.445 -32.810 -1.571 1.00 85.88 789 CYS A O 1
ATOM 6282 N N . ILE A 1 790 ? -32.017 -31.421 -0.512 1.00 85.50 790 ILE A N 1
ATOM 6283 C CA . ILE A 1 790 ? -32.394 -31.740 0.870 1.00 85.50 790 ILE A CA 1
ATOM 6284 C C . ILE A 1 790 ? -32.862 -30.483 1.608 1.00 85.50 790 ILE A C 1
ATOM 6286 O O . ILE A 1 790 ? -32.688 -29.364 1.121 1.00 85.50 790 ILE A O 1
ATOM 6290 N N . SER A 1 791 ? -33.512 -30.651 2.756 1.00 86.06 791 SER A N 1
ATOM 6291 C CA . SER A 1 791 ? -33.833 -29.512 3.620 1.00 86.06 791 SER A CA 1
ATOM 6292 C C . SER A 1 791 ? -32.580 -29.024 4.355 1.00 86.06 791 SER A C 1
ATOM 6294 O O . SER A 1 791 ? -31.649 -29.791 4.586 1.00 86.06 791 SER A O 1
ATOM 6296 N N . ILE A 1 792 ? -32.558 -27.745 4.741 1.00 80.69 792 ILE A N 1
ATOM 6297 C CA . ILE A 1 792 ? -31.429 -27.155 5.479 1.00 80.69 792 ILE A CA 1
ATOM 6298 C C . ILE A 1 792 ? -31.133 -27.950 6.758 1.00 80.69 792 ILE A C 1
ATOM 6300 O O . ILE A 1 792 ? -29.981 -28.196 7.087 1.00 80.69 792 ILE A O 1
ATOM 6304 N N . GLU A 1 793 ? -32.170 -28.408 7.455 1.00 83.00 793 GLU A N 1
ATOM 6305 C CA . GLU A 1 793 ? -32.046 -29.156 8.710 1.00 83.00 793 GLU A CA 1
ATOM 6306 C C . GLU A 1 793 ? -31.309 -30.495 8.548 1.00 83.00 793 GLU A C 1
ATOM 6308 O O . GLU A 1 793 ? -30.704 -30.973 9.506 1.00 83.00 793 GLU A O 1
ATOM 6313 N N . GLU A 1 794 ? -31.321 -31.065 7.339 1.00 83.19 794 GLU A N 1
ATOM 6314 C CA . GLU A 1 794 ? -30.685 -32.339 6.982 1.00 83.19 794 GLU A CA 1
ATOM 6315 C C . GLU A 1 794 ? -29.222 -32.183 6.530 1.00 83.19 794 GLU A C 1
ATOM 6317 O O . GLU A 1 794 ? -28.589 -33.173 6.157 1.00 83.19 794 GLU A O 1
ATOM 6322 N N . CYS A 1 795 ? -28.670 -30.965 6.533 1.00 84.81 795 CYS A N 1
ATOM 6323 C CA . CYS A 1 795 ? -27.294 -30.738 6.103 1.00 84.81 795 CYS A CA 1
ATOM 6324 C C . CYS A 1 795 ? -26.262 -31.382 7.043 1.00 84.81 795 CYS A C 1
ATOM 6326 O O . CYS A 1 795 ? -26.312 -31.134 8.254 1.00 84.81 795 CYS A O 1
ATOM 6328 N N . PRO A 1 796 ? -25.295 -32.157 6.508 1.00 82.94 796 PRO A N 1
ATOM 6329 C CA . PRO A 1 796 ? -24.167 -32.654 7.286 1.00 82.94 796 PRO A CA 1
ATOM 6330 C C . PRO A 1 796 ? -23.127 -31.548 7.512 1.00 82.94 796 PRO A C 1
ATOM 6332 O O . PRO A 1 796 ? -23.059 -30.578 6.756 1.00 82.94 796 PRO A O 1
ATOM 6335 N N . CYS A 1 797 ? -22.287 -31.701 8.534 1.00 79.44 797 CYS A N 1
ATOM 6336 C CA . CYS A 1 797 ? -21.158 -30.804 8.767 1.00 79.44 797 CYS A CA 1
ATOM 6337 C C . CYS A 1 797 ? -19.930 -31.277 7.985 1.00 79.44 797 CYS A C 1
ATOM 6339 O O . CYS A 1 797 ? -19.721 -32.474 7.802 1.00 79.44 797 CYS A O 1
ATOM 6341 N N . GLN A 1 798 ? -19.073 -30.350 7.563 1.00 68.31 798 GLN A N 1
ATOM 6342 C CA . GLN A 1 798 ? -17.826 -30.673 6.868 1.00 68.31 798 GLN A CA 1
ATOM 6343 C C . GLN A 1 798 ? -16.620 -30.145 7.650 1.00 68.31 798 GLN A C 1
ATOM 6345 O O . GLN A 1 798 ? -16.628 -29.013 8.134 1.00 68.31 798 GLN A O 1
ATOM 6350 N N . TYR A 1 799 ? -15.571 -30.961 7.770 1.00 61.88 799 TYR A N 1
ATOM 6351 C CA . TYR A 1 799 ? -14.278 -30.565 8.341 1.00 61.88 799 TYR A CA 1
ATOM 6352 C C . TYR A 1 799 ? -13.146 -31.361 7.679 1.00 61.88 799 TYR A C 1
ATOM 6354 O O . TYR A 1 799 ? -13.284 -32.561 7.464 1.00 61.88 799 TYR A O 1
ATOM 6362 N N . ASN A 1 800 ? -12.049 -30.703 7.278 1.00 57.00 800 ASN A N 1
ATOM 6363 C CA . ASN A 1 800 ? -10.920 -31.324 6.556 1.00 57.00 800 ASN A CA 1
ATOM 6364 C C . ASN A 1 800 ? -11.326 -32.226 5.370 1.00 57.00 800 ASN A C 1
ATOM 6366 O O . ASN A 1 800 ? -10.732 -33.277 5.133 1.00 57.00 800 ASN A O 1
ATOM 6370 N N . ARG A 1 801 ? -12.337 -31.800 4.597 1.00 54.66 801 ARG A N 1
ATOM 6371 C CA . ARG A 1 801 ? -12.902 -32.548 3.450 1.00 54.66 801 ARG A CA 1
ATOM 6372 C C . ARG A 1 801 ? -13.552 -33.895 3.814 1.00 54.66 801 ARG A C 1
ATOM 6374 O O . ARG A 1 801 ? -13.859 -34.670 2.915 1.00 54.66 801 ARG A O 1
ATOM 6381 N N . GLN A 1 802 ? -13.794 -34.155 5.096 1.00 57.66 802 GLN A N 1
ATOM 6382 C CA . GLN A 1 802 ? -14.613 -35.263 5.583 1.00 57.66 802 GLN A CA 1
ATOM 6383 C C . GLN A 1 802 ? -16.011 -34.759 5.961 1.00 57.66 802 GLN A C 1
ATOM 6385 O O . GLN A 1 802 ? -16.172 -33.611 6.385 1.00 57.66 802 GLN A O 1
ATOM 6390 N N . ILE A 1 803 ? -17.012 -35.617 5.760 1.00 69.12 803 ILE A N 1
ATOM 6391 C CA . ILE A 1 803 ? -18.428 -35.341 6.024 1.00 69.12 803 ILE A CA 1
ATOM 6392 C C . ILE A 1 803 ? -18.796 -35.978 7.361 1.00 69.12 803 ILE A C 1
ATOM 6394 O O . ILE A 1 803 ? -18.482 -37.147 7.577 1.00 69.12 803 ILE A O 1
ATOM 6398 N N . TYR A 1 804 ? -19.478 -35.213 8.209 1.00 75.31 804 TYR A N 1
ATOM 6399 C CA . TYR A 1 804 ? -19.909 -35.614 9.539 1.00 75.31 804 TYR A CA 1
ATOM 6400 C C . TYR A 1 804 ? -21.425 -35.470 9.678 1.00 75.31 804 TYR A C 1
ATOM 6402 O O . TYR A 1 804 ? -21.991 -34.423 9.351 1.00 75.31 804 TYR A O 1
ATOM 6410 N N . ILE A 1 805 ? -22.091 -36.515 10.158 1.00 81.94 805 ILE A N 1
ATOM 6411 C CA . ILE A 1 805 ? -23.541 -36.506 10.398 1.00 81.94 805 ILE A CA 1
ATOM 6412 C C . ILE A 1 805 ? -23.877 -35.918 11.777 1.00 81.94 805 ILE A C 1
ATOM 6414 O O . ILE A 1 805 ? -23.004 -35.716 12.622 1.00 81.94 805 ILE A O 1
ATOM 6418 N N . GLU A 1 806 ? -25.156 -35.606 12.009 1.00 82.75 806 GLU A N 1
ATOM 6419 C CA . GLU A 1 806 ? -25.620 -35.006 13.266 1.00 82.75 806 GLU A CA 1
ATOM 6420 C C . GLU A 1 806 ? -25.106 -35.792 14.490 1.00 82.75 806 GLU A C 1
ATOM 6422 O O . GLU A 1 806 ? -25.263 -37.009 14.576 1.00 82.75 806 GLU A O 1
ATOM 6427 N N . ASN A 1 807 ? -24.543 -35.066 15.460 1.00 82.44 807 ASN A N 1
ATOM 6428 C CA . ASN A 1 807 ? -23.916 -35.555 16.694 1.00 82.44 807 ASN A CA 1
ATOM 6429 C C . ASN A 1 807 ? -22.523 -36.186 16.569 1.00 82.44 807 ASN A C 1
ATOM 6431 O O . ASN A 1 807 ? -21.939 -36.519 17.602 1.00 82.44 807 ASN A O 1
ATOM 6435 N N . GLU A 1 808 ? -21.944 -36.295 15.375 1.00 81.88 808 GLU A N 1
ATOM 6436 C CA . GLU A 1 808 ? -20.531 -36.658 15.262 1.00 81.88 808 GLU A CA 1
ATOM 6437 C C . GLU A 1 808 ? -19.620 -35.529 15.743 1.00 81.88 808 GLU A C 1
ATOM 6439 O O . GLU A 1 808 ? -19.964 -34.344 15.691 1.00 81.88 808 GLU A O 1
ATOM 6444 N N . THR A 1 809 ? -18.449 -35.908 16.251 1.00 80.62 809 THR A N 1
ATOM 6445 C CA . THR A 1 809 ? -17.524 -34.991 16.915 1.00 80.62 809 THR A CA 1
ATOM 6446 C C . THR A 1 809 ? -16.167 -34.952 16.236 1.00 80.62 809 THR A C 1
ATOM 6448 O O . THR A 1 809 ? -15.620 -35.995 15.885 1.00 80.62 809 THR A O 1
ATOM 6451 N N . ILE A 1 810 ? -15.587 -33.759 16.150 1.00 72.19 810 ILE A N 1
ATOM 6452 C CA . ILE A 1 810 ? -14.206 -33.513 15.727 1.00 72.19 810 ILE A CA 1
ATOM 6453 C C . ILE A 1 810 ? -13.445 -32.788 16.829 1.00 72.19 810 ILE A C 1
ATOM 6455 O O . ILE A 1 810 ? -14.039 -32.180 17.719 1.00 72.19 810 ILE A O 1
ATOM 6459 N N . ILE A 1 811 ? -12.122 -32.802 16.731 1.00 65.38 811 ILE A N 1
ATOM 6460 C CA . ILE A 1 811 ? -11.239 -32.033 17.600 1.00 65.38 811 ILE A CA 1
ATOM 6461 C C . ILE A 1 811 ? -10.499 -31.003 16.728 1.00 65.38 811 ILE A C 1
ATOM 6463 O O . ILE A 1 811 ? -9.853 -31.397 15.761 1.00 65.38 811 ILE A O 1
ATOM 6467 N N . GLN A 1 812 ? -10.624 -29.707 17.037 1.00 53.47 812 GLN A N 1
ATOM 6468 C CA . GLN A 1 812 ? -10.082 -28.578 16.258 1.00 53.47 812 GLN A CA 1
ATOM 6469 C C . GLN A 1 812 ? -8.810 -27.923 16.852 1.00 53.47 812 GLN A C 1
ATOM 6471 O O . GLN A 1 812 ? -8.489 -28.080 18.034 1.00 53.47 812 GLN A O 1
ATOM 6476 N N . ASN A 1 813 ? -8.119 -27.192 15.961 1.00 53.25 813 ASN A N 1
ATOM 6477 C CA . ASN A 1 813 ? -6.744 -26.661 15.953 1.00 53.25 813 ASN A CA 1
ATOM 6478 C C . ASN A 1 813 ? -6.411 -25.498 16.922 1.00 53.25 813 ASN A C 1
ATOM 6480 O O . ASN A 1 813 ? -5.890 -24.482 16.491 1.00 53.25 813 ASN A O 1
ATOM 6484 N N . ASP A 1 814 ? -6.583 -25.694 18.225 1.00 46.00 814 ASP A N 1
ATOM 6485 C CA . ASP A 1 814 ? -5.664 -25.113 19.225 1.00 46.00 814 ASP A CA 1
ATOM 6486 C C . ASP A 1 814 ? -5.010 -26.314 19.914 1.00 46.00 814 ASP A C 1
ATOM 6488 O O . ASP A 1 814 ? -5.534 -26.816 20.904 1.00 46.00 814 ASP A O 1
ATOM 6492 N N . HIS A 1 815 ? -3.977 -26.912 19.311 1.00 50.84 815 HIS A N 1
ATOM 6493 C CA . HIS A 1 815 ? -3.293 -28.104 19.851 1.00 50.84 815 HIS A CA 1
ATOM 6494 C C . HIS A 1 815 ? -4.202 -29.310 20.204 1.00 50.84 815 HIS A C 1
ATOM 6496 O O . HIS A 1 815 ? -3.793 -30.217 20.931 1.00 50.84 815 HIS A O 1
ATOM 6502 N N . GLY A 1 816 ? -5.418 -29.372 19.647 1.00 53.38 816 GLY A N 1
ATOM 6503 C CA . GLY A 1 816 ? -6.351 -30.482 19.825 1.00 53.38 816 GLY A CA 1
ATOM 6504 C C . GLY A 1 816 ? -7.265 -30.402 21.056 1.00 53.38 816 GLY A C 1
ATOM 6505 O O . GLY A 1 816 ? -7.627 -31.447 21.593 1.00 53.38 816 GLY A O 1
ATOM 6506 N N . CYS A 1 817 ? -7.665 -29.211 21.519 1.00 59.38 817 CYS A N 1
ATOM 6507 C CA . CYS A 1 817 ? -8.518 -29.082 22.720 1.00 59.38 817 CYS A CA 1
ATOM 6508 C C . CYS A 1 817 ? -9.842 -28.346 22.502 1.00 59.38 817 CYS A C 1
ATOM 6510 O O . CYS A 1 817 ? -10.461 -27.858 23.447 1.00 59.38 817 CYS A O 1
ATOM 6512 N N . GLN A 1 818 ? -10.345 -28.331 21.275 1.00 66.38 818 GLN A N 1
ATOM 6513 C CA . GLN A 1 818 ? -11.701 -27.884 20.987 1.00 66.38 818 GLN A CA 1
ATOM 6514 C C . GLN A 1 818 ? -12.507 -29.048 20.418 1.00 66.38 818 GLN A C 1
ATOM 6516 O O . GLN A 1 818 ? -12.276 -29.445 19.284 1.00 66.38 818 GLN A O 1
ATOM 6521 N N . ASN A 1 819 ? -13.446 -29.610 21.185 1.00 76.31 819 ASN A N 1
ATOM 6522 C CA . ASN A 1 819 ? -14.361 -30.623 20.647 1.00 76.31 819 ASN A CA 1
ATOM 6523 C C . ASN A 1 819 ? -15.546 -29.920 20.003 1.00 76.31 819 ASN A C 1
ATOM 6525 O O . ASN A 1 819 ? -16.288 -29.210 20.684 1.00 76.31 819 ASN A O 1
ATOM 6529 N N . CYS A 1 820 ? -15.729 -30.132 18.712 1.00 77.31 820 CYS A N 1
ATOM 6530 C CA . CYS A 1 820 ? -16.877 -29.646 17.978 1.00 77.31 820 CYS A CA 1
ATOM 6531 C C . CYS A 1 820 ? -17.813 -30.796 17.663 1.00 77.31 820 CYS A C 1
ATOM 6533 O O . CYS A 1 820 ? -17.401 -31.803 17.107 1.00 77.31 820 CYS A O 1
ATOM 6535 N N . THR A 1 821 ? -19.086 -30.630 17.994 1.00 86.75 821 THR A N 1
ATOM 6536 C CA . THR A 1 821 ? -20.157 -31.564 17.658 1.00 86.75 821 THR A CA 1
ATOM 6537 C C . THR A 1 821 ? -20.961 -31.015 16.491 1.00 86.75 821 THR A C 1
ATOM 6539 O O . THR A 1 821 ? -21.384 -29.857 16.531 1.00 86.75 821 THR A O 1
ATOM 6542 N N . CYS A 1 822 ? -21.212 -31.839 15.481 1.00 83.75 822 CYS A N 1
ATOM 6543 C CA . CYS A 1 822 ? -22.069 -31.480 14.364 1.00 83.75 822 CYS A CA 1
ATOM 6544 C C . CYS A 1 822 ? -23.529 -31.342 14.822 1.00 83.75 822 CYS A C 1
ATOM 6546 O O . CYS A 1 822 ? -24.069 -32.226 15.495 1.00 83.75 822 CYS A O 1
ATOM 6548 N N . LYS A 1 823 ? -24.173 -30.226 14.478 1.00 85.25 823 LYS A N 1
ATOM 6549 C CA . LYS A 1 823 ? -25.585 -29.928 14.748 1.00 85.25 823 LYS A CA 1
ATOM 6550 C C . LYS A 1 823 ? -26.370 -29.815 13.443 1.00 85.25 823 LYS A C 1
ATOM 6552 O O . LYS A 1 823 ? -25.794 -29.613 12.377 1.00 85.25 823 LYS A O 1
ATOM 6557 N N . LYS A 1 824 ? -27.701 -29.918 13.553 1.00 82.38 824 LYS A N 1
ATOM 6558 C CA . LYS A 1 824 ? -28.638 -29.699 12.438 1.00 82.38 824 LYS A CA 1
ATOM 6559 C C . LYS A 1 824 ? -28.325 -28.396 11.706 1.00 82.38 824 LYS A C 1
ATOM 6561 O O . LYS A 1 824 ? -27.984 -27.402 12.348 1.00 82.38 824 LYS A O 1
ATOM 6566 N N . GLY A 1 825 ? -28.468 -28.402 10.382 1.00 75.38 825 GLY A N 1
ATOM 6567 C CA . GLY A 1 825 ? -28.078 -27.256 9.556 1.00 75.38 825 GLY A CA 1
ATOM 6568 C C . GLY A 1 825 ? -26.621 -27.262 9.096 1.00 75.38 825 GLY A C 1
ATOM 6569 O O . GLY A 1 825 ? -26.168 -26.252 8.577 1.00 75.38 825 GLY A O 1
ATOM 6570 N N . GLY A 1 826 ? -25.866 -28.348 9.297 1.00 73.88 826 GLY A N 1
ATOM 6571 C CA . GLY A 1 826 ? -24.443 -28.400 8.941 1.00 73.88 826 GLY A CA 1
ATOM 6572 C C . GLY A 1 826 ? -23.551 -27.505 9.811 1.00 73.88 826 GLY A C 1
ATOM 6573 O O . GLY A 1 826 ? -22.468 -27.106 9.386 1.00 73.88 826 GLY A O 1
ATOM 6574 N N . LEU A 1 827 ? -23.998 -27.173 11.027 1.00 78.69 827 LEU A N 1
ATOM 6575 C CA . LEU A 1 827 ? -23.323 -26.234 11.924 1.00 78.69 827 LEU A CA 1
ATOM 6576 C C . LEU A 1 827 ? -22.490 -26.950 12.990 1.00 78.69 827 LEU A C 1
ATOM 6578 O O . LEU A 1 827 ? -22.975 -27.840 13.688 1.00 78.69 827 LEU A O 1
ATOM 6582 N N . TRP A 1 828 ? -21.249 -26.505 13.188 1.00 79.38 828 TRP A N 1
ATOM 6583 C CA . TRP A 1 828 ? -20.395 -26.982 14.276 1.00 79.38 828 TRP A CA 1
ATOM 6584 C C . TRP A 1 828 ? -20.718 -26.273 15.595 1.00 79.38 828 TRP A C 1
ATOM 6586 O O . TRP A 1 828 ? -20.716 -25.048 15.683 1.00 79.38 828 TRP A O 1
ATOM 6596 N N . SER A 1 829 ? -20.943 -27.050 16.654 1.00 80.31 829 SER A N 1
ATOM 6597 C CA . SER A 1 829 ? -21.063 -26.560 18.029 1.00 80.31 829 SER A CA 1
ATOM 6598 C C . SER A 1 829 ? -19.828 -26.969 18.823 1.00 80.31 829 SER A C 1
ATOM 6600 O O . SER A 1 829 ? -19.662 -28.142 19.154 1.00 80.31 829 SER A O 1
ATOM 6602 N N . CYS A 1 830 ? -18.946 -26.010 19.101 1.00 74.88 830 CYS A N 1
ATOM 6603 C CA . CYS A 1 830 ? -17.639 -26.264 19.698 1.00 74.88 830 CYS A CA 1
ATOM 6604 C C . CYS A 1 830 ? -17.577 -25.951 21.196 1.00 74.88 830 CYS A C 1
ATOM 6606 O O . CYS A 1 830 ? -18.095 -24.937 21.660 1.00 74.88 830 CYS A O 1
ATOM 6608 N N . LYS A 1 831 ? -16.885 -26.813 21.948 1.00 71.62 831 LYS A N 1
ATOM 6609 C CA . LYS A 1 831 ? -16.573 -26.657 23.370 1.00 71.62 831 LYS A CA 1
ATOM 6610 C C . LYS A 1 831 ? -15.055 -26.691 23.572 1.00 71.62 831 LYS A C 1
ATOM 6612 O O . LYS A 1 831 ? -14.408 -27.677 23.221 1.00 71.62 831 LYS A O 1
ATOM 6617 N N . LYS A 1 832 ? -14.503 -25.618 24.147 1.00 61.22 832 LYS A N 1
ATOM 6618 C CA . LYS A 1 832 ? -13.071 -25.474 24.463 1.00 61.22 832 LYS A CA 1
ATOM 6619 C C . LYS A 1 832 ? -12.731 -26.201 25.776 1.00 61.22 832 LYS A C 1
ATOM 6621 O O . LYS A 1 832 ? -13.470 -26.080 26.755 1.00 61.22 832 LYS A O 1
ATOM 6626 N N . PHE A 1 833 ? -11.640 -26.964 25.788 1.00 61.66 833 PHE A N 1
ATOM 6627 C CA . PHE A 1 833 ? -11.044 -27.617 26.961 1.00 61.66 833 PHE A CA 1
ATOM 6628 C C . PHE A 1 833 ? -9.736 -26.926 27.363 1.00 61.66 833 PHE A C 1
ATOM 6630 O O . PHE A 1 833 ? -9.158 -26.173 26.583 1.00 61.66 833 PHE A O 1
ATOM 6637 N N . SER A 1 834 ? -9.264 -27.196 28.584 1.00 58.12 834 SER A N 1
ATOM 6638 C CA . SER A 1 834 ? -7.936 -26.785 29.050 1.00 58.12 834 SER A CA 1
ATOM 6639 C C . SER A 1 834 ? -6.854 -27.463 28.208 1.00 58.12 834 SER A C 1
ATOM 6641 O O . SER A 1 834 ? -6.638 -28.670 28.325 1.00 58.12 834 SER A O 1
ATOM 6643 N N . CYS A 1 835 ? -6.216 -26.681 27.342 1.00 67.94 835 CYS A N 1
ATOM 6644 C CA . CYS A 1 835 ? -5.082 -27.107 26.537 1.00 67.94 835 CYS A CA 1
ATOM 6645 C C . CYS A 1 835 ? -3.786 -27.134 27.345 1.00 67.94 835 CYS A C 1
ATOM 6647 O O . CYS A 1 835 ? -3.677 -26.512 28.402 1.00 67.94 835 CYS A O 1
ATOM 6649 N N . THR A 1 836 ? -2.789 -27.831 26.805 1.00 78.19 836 THR A N 1
ATOM 6650 C CA . THR A 1 836 ? -1.388 -27.630 27.167 1.00 78.19 836 THR A CA 1
ATOM 6651 C C . THR A 1 836 ? -0.655 -26.955 26.015 1.00 78.19 836 THR A C 1
ATOM 6653 O O . THR A 1 836 ? -0.919 -27.297 24.863 1.00 78.19 836 THR A O 1
ATOM 6656 N N . LYS A 1 837 ? 0.282 -26.051 26.308 1.00 85.56 837 LYS A N 1
ATOM 6657 C CA . LYS A 1 837 ? 1.184 -25.455 25.312 1.00 85.56 837 LYS A CA 1
ATOM 6658 C C . LYS A 1 837 ? 2.606 -25.931 25.514 1.00 85.56 837 LYS A C 1
ATOM 6660 O O . LYS A 1 837 ? 3.001 -26.222 26.645 1.00 85.56 837 LYS A O 1
ATOM 6665 N N . THR A 1 838 ? 3.374 -25.967 24.430 1.00 88.88 838 THR A N 1
ATOM 6666 C CA . THR A 1 838 ? 4.746 -26.473 24.439 1.00 88.88 838 THR A CA 1
ATOM 6667 C C . THR A 1 838 ? 5.721 -25.423 23.921 1.00 88.88 838 THR A C 1
ATOM 6669 O O . THR A 1 838 ? 5.610 -24.977 22.785 1.00 88.88 838 THR A O 1
ATOM 6672 N N . CYS A 1 839 ? 6.700 -25.064 24.747 1.00 93.44 839 CYS A N 1
ATOM 6673 C CA . CYS A 1 839 ? 7.895 -24.344 24.323 1.00 93.44 839 CYS A CA 1
ATOM 6674 C C . CYS A 1 839 ? 8.945 -25.367 23.889 1.00 93.44 839 CYS A C 1
ATOM 6676 O O . CYS A 1 839 ? 9.187 -26.339 24.610 1.00 93.44 839 CYS A O 1
ATOM 6678 N N . THR A 1 840 ? 9.571 -25.144 22.736 1.00 91.50 840 THR A N 1
ATOM 6679 C CA . THR A 1 840 ? 10.527 -26.087 22.141 1.00 91.50 840 THR A CA 1
ATOM 6680 C C . THR A 1 840 ? 11.867 -25.418 21.909 1.00 91.50 840 THR A C 1
ATOM 6682 O O . THR A 1 840 ? 11.942 -24.308 21.382 1.00 91.50 840 THR A O 1
ATOM 6685 N N . ILE A 1 841 ? 12.945 -26.109 22.260 1.00 92.44 841 ILE A N 1
ATOM 6686 C CA . ILE A 1 841 ? 14.315 -25.650 22.031 1.00 92.44 841 ILE A CA 1
ATOM 6687 C C . ILE A 1 841 ? 15.079 -26.796 21.407 1.00 92.44 841 ILE A C 1
ATOM 6689 O O . ILE A 1 841 ? 15.023 -27.920 21.901 1.00 92.44 841 ILE A O 1
ATOM 6693 N N . PHE A 1 842 ? 15.775 -26.526 20.311 1.00 89.44 842 PHE A N 1
ATOM 6694 C CA . PHE A 1 842 ? 16.433 -27.572 19.543 1.00 89.44 842 PHE A CA 1
ATOM 6695 C C . PHE A 1 842 ? 17.663 -27.051 18.809 1.00 89.44 842 PHE A C 1
ATOM 6697 O O . PHE A 1 842 ? 17.841 -25.845 18.610 1.00 89.44 842 PHE A O 1
ATOM 6704 N N . GLY A 1 843 ? 18.526 -27.986 18.412 1.00 86.00 843 GLY A N 1
ATOM 6705 C CA . GLY A 1 843 ? 19.724 -27.671 17.648 1.00 86.00 843 GLY A CA 1
ATOM 6706 C C . GLY A 1 843 ? 20.675 -26.737 18.398 1.00 86.00 843 GLY A C 1
ATOM 6707 O O . GLY A 1 843 ? 20.750 -26.742 19.634 1.00 86.00 843 GLY A O 1
ATOM 6708 N N . HIS A 1 844 ? 21.403 -25.914 17.650 1.00 80.38 844 HIS A N 1
ATOM 6709 C CA . HIS A 1 844 ? 22.400 -25.014 18.220 1.00 80.38 844 HIS A CA 1
ATOM 6710 C C . HIS A 1 844 ? 21.753 -23.955 19.131 1.00 80.38 844 HIS A C 1
ATOM 6712 O O . HIS A 1 844 ? 22.085 -23.843 20.315 1.00 80.38 844 HIS A O 1
ATOM 6718 N N . SER A 1 845 ? 20.784 -23.198 18.612 1.00 84.56 845 SER A N 1
ATOM 6719 C CA . SER A 1 845 ? 20.277 -21.987 19.272 1.00 84.56 845 SER A CA 1
ATOM 6720 C C . SER A 1 845 ? 18.849 -21.596 18.884 1.00 84.56 845 SER A C 1
ATOM 6722 O O . SER A 1 845 ? 18.502 -20.415 18.937 1.00 84.56 845 SER A O 1
ATOM 6724 N N . HIS A 1 846 ? 18.023 -22.569 18.502 1.00 90.25 846 HIS A N 1
ATOM 6725 C CA . HIS A 1 846 ? 16.667 -22.325 18.011 1.00 90.25 846 HIS A CA 1
ATOM 6726 C C . HIS A 1 846 ? 15.637 -22.472 19.130 1.00 90.25 846 HIS A C 1
ATOM 6728 O O . HIS A 1 846 ? 15.665 -23.458 19.869 1.00 90.25 846 HIS A O 1
ATOM 6734 N N . TYR A 1 847 ? 14.733 -21.499 19.234 1.00 91.81 847 TYR A N 1
ATOM 6735 C CA . TYR A 1 847 ? 13.687 -21.423 20.252 1.00 91.81 847 TYR A CA 1
ATOM 6736 C C . TYR A 1 847 ? 12.325 -21.237 19.587 1.00 91.81 847 TYR A C 1
ATOM 6738 O O . TYR A 1 847 ? 12.191 -20.496 18.612 1.00 91.81 847 TYR A O 1
ATOM 6746 N N . GLN A 1 848 ? 11.315 -21.893 20.142 1.00 90.06 848 GLN A N 1
ATOM 6747 C CA . GLN A 1 848 ? 9.906 -21.664 19.867 1.00 90.06 848 GLN A CA 1
ATOM 6748 C C . GLN A 1 848 ? 9.188 -21.455 21.197 1.00 90.06 848 GLN A C 1
ATOM 6750 O O . GLN A 1 848 ? 9.226 -22.337 22.056 1.00 90.06 848 GLN A O 1
ATOM 6755 N N . THR A 1 849 ? 8.556 -20.297 21.361 1.00 92.62 849 THR A N 1
ATOM 6756 C CA . THR A 1 849 ? 7.799 -19.940 22.568 1.00 92.62 849 THR A CA 1
ATOM 6757 C C . THR A 1 849 ? 6.489 -20.719 22.671 1.00 92.62 849 THR A C 1
ATOM 6759 O O . THR A 1 849 ? 6.078 -21.395 21.724 1.00 92.62 849 THR A O 1
ATOM 6762 N N . PHE A 1 850 ? 5.814 -20.611 23.819 1.00 90.69 850 PHE A N 1
ATOM 6763 C CA . PHE A 1 850 ? 4.498 -21.224 24.025 1.00 90.69 850 PHE A CA 1
ATOM 6764 C C . PHE A 1 850 ? 3.438 -20.729 23.033 1.00 90.69 850 PHE A C 1
ATOM 6766 O O . PHE A 1 850 ? 2.553 -21.504 22.679 1.00 90.69 850 PHE A O 1
ATOM 6773 N N . ASP A 1 851 ? 3.550 -19.480 22.570 1.00 86.38 851 ASP A N 1
ATOM 6774 C CA . ASP A 1 851 ? 2.596 -18.848 21.651 1.00 86.38 851 ASP A CA 1
ATOM 6775 C C . ASP A 1 851 ? 3.032 -18.948 20.176 1.00 86.38 851 ASP A C 1
ATOM 6777 O O . ASP A 1 851 ? 2.355 -18.453 19.278 1.00 86.38 851 ASP A O 1
ATOM 6781 N N . GLY A 1 852 ? 4.141 -19.648 19.905 1.00 81.69 852 GLY A N 1
ATOM 6782 C CA . GLY A 1 852 ? 4.578 -20.009 18.555 1.00 81.69 852 GLY A CA 1
ATOM 6783 C C . GLY A 1 852 ? 5.657 -19.113 17.943 1.00 81.69 852 GLY A C 1
ATOM 6784 O O . GLY A 1 852 ? 6.096 -19.399 16.824 1.00 81.69 852 GLY A O 1
ATOM 6785 N N . LEU A 1 853 ? 6.152 -18.093 18.657 1.00 85.31 853 LEU A N 1
ATOM 6786 C CA . LEU A 1 853 ? 7.241 -17.238 18.180 1.00 85.31 853 LEU A CA 1
ATOM 6787 C C . LEU A 1 853 ? 8.520 -18.055 17.997 1.00 85.31 853 LEU A C 1
ATOM 6789 O O . LEU A 1 853 ? 9.062 -18.609 18.955 1.00 85.31 853 LEU A O 1
ATOM 6793 N N . TYR A 1 854 ? 9.040 -18.085 16.772 1.00 87.31 854 TYR A N 1
ATOM 6794 C CA . TYR A 1 854 ? 10.338 -18.675 16.478 1.00 87.31 854 TYR A CA 1
ATOM 6795 C C . TYR A 1 854 ? 11.438 -17.622 16.459 1.00 87.31 854 TYR A C 1
ATOM 6797 O O . TYR A 1 854 ? 11.332 -16.613 15.760 1.00 87.31 854 TYR A O 1
ATOM 6805 N N . TYR A 1 855 ? 12.536 -17.894 17.154 1.00 87.62 855 TYR A N 1
ATOM 6806 C CA . TYR A 1 855 ? 13.716 -17.045 17.101 1.00 87.62 855 TYR A CA 1
ATOM 6807 C C . TYR A 1 855 ? 15.002 -17.827 17.364 1.00 87.62 855 TYR A C 1
ATOM 6809 O O . TYR A 1 855 ? 15.002 -18.969 17.828 1.00 87.62 855 TYR A O 1
ATOM 6817 N N . LYS A 1 856 ? 16.126 -17.177 17.062 1.00 85.81 856 LYS A N 1
ATOM 6818 C CA . LYS A 1 856 ? 17.466 -17.732 17.228 1.00 85.81 856 LYS A CA 1
ATOM 6819 C C . LYS A 1 856 ? 18.260 -16.905 18.226 1.00 85.81 856 LYS A C 1
ATOM 6821 O O . LYS A 1 856 ? 18.402 -15.699 18.040 1.00 85.81 856 LYS A O 1
ATOM 6826 N N . PHE A 1 857 ? 18.827 -17.555 19.237 1.00 85.88 857 PHE A N 1
ATOM 6827 C CA . PHE A 1 857 ? 19.652 -16.894 20.247 1.00 85.88 857 PHE A CA 1
ATOM 6828 C C . PHE A 1 857 ? 20.843 -17.767 20.687 1.00 85.88 857 PHE A C 1
ATOM 6830 O O . PHE A 1 857 ? 20.677 -18.698 21.483 1.00 85.88 857 PHE A O 1
ATOM 6837 N N . PRO A 1 858 ? 22.062 -17.503 20.182 1.00 78.38 858 PRO A N 1
ATOM 6838 C CA . PRO A 1 858 ? 23.242 -18.322 20.455 1.00 78.38 858 PRO A CA 1
ATOM 6839 C C . PRO A 1 858 ? 23.974 -17.917 21.749 1.00 78.38 858 PRO A C 1
ATOM 6841 O O . PRO A 1 858 ? 25.191 -17.757 21.765 1.00 78.38 858 PRO A O 1
ATOM 6844 N N . GLY A 1 859 ? 23.243 -17.722 22.850 1.00 79.62 859 GLY A N 1
ATOM 6845 C CA . GLY A 1 859 ? 23.850 -17.400 24.145 1.00 79.62 859 GLY A CA 1
ATOM 6846 C C . GLY A 1 859 ? 24.587 -18.597 24.754 1.00 79.62 859 GLY A C 1
ATOM 6847 O O . GLY A 1 859 ? 24.081 -19.715 24.722 1.00 79.62 859 GLY A O 1
ATOM 6848 N N . LEU A 1 860 ? 25.762 -18.380 25.348 1.00 79.19 860 LEU A N 1
ATOM 6849 C CA . LEU A 1 860 ? 26.588 -19.448 25.954 1.00 79.19 860 LEU A CA 1
ATOM 6850 C C . LEU A 1 860 ? 26.458 -19.546 27.481 1.00 79.19 860 LEU A C 1
ATOM 6852 O O . LEU A 1 860 ? 27.134 -20.339 28.134 1.00 79.19 860 LEU A O 1
ATOM 6856 N N . CYS A 1 861 ? 25.609 -18.708 28.062 1.00 84.50 861 CYS A N 1
ATOM 6857 C CA . CYS A 1 861 ? 25.385 -18.640 29.497 1.00 84.50 861 CYS A CA 1
ATOM 6858 C C . CYS A 1 861 ? 24.225 -19.524 29.945 1.00 84.50 861 CYS A C 1
ATOM 6860 O O . CYS A 1 861 ? 23.558 -20.182 29.146 1.00 84.50 861 CYS A O 1
ATOM 6862 N N . GLN A 1 862 ? 23.998 -19.519 31.256 1.00 89.75 862 GLN A N 1
ATOM 6863 C CA . GLN A 1 862 ? 22.784 -20.054 31.840 1.00 89.75 862 GLN A CA 1
ATOM 6864 C C . GLN A 1 862 ? 21.665 -19.006 31.749 1.00 89.75 862 GLN A C 1
ATOM 6866 O O . GLN A 1 862 ? 21.838 -17.864 32.192 1.00 89.75 862 GLN A O 1
ATOM 6871 N N . TYR A 1 863 ? 20.531 -19.403 31.176 1.00 92.62 863 TYR A N 1
ATOM 6872 C CA . TYR A 1 863 ? 19.360 -18.551 30.963 1.00 92.62 863 TYR A CA 1
ATOM 6873 C C . TYR A 1 863 ? 18.100 -19.195 31.529 1.00 92.62 863 TYR A C 1
ATOM 6875 O O . TYR A 1 863 ? 17.958 -20.419 31.525 1.00 92.62 863 TYR A O 1
ATOM 6883 N N . ILE A 1 864 ? 17.167 -18.361 31.982 1.00 94.88 864 ILE A N 1
ATOM 6884 C CA . ILE A 1 864 ? 15.835 -18.791 32.410 1.00 94.88 864 ILE A CA 1
ATOM 6885 C C . ILE A 1 864 ? 14.975 -19.047 31.166 1.00 94.88 864 ILE A C 1
ATOM 6887 O O . ILE A 1 864 ? 14.625 -18.114 30.445 1.00 94.88 864 ILE A O 1
ATOM 6891 N N . LEU A 1 865 ? 14.608 -20.307 30.932 1.00 95.00 865 LEU A N 1
ATOM 6892 C CA . LEU A 1 865 ? 13.683 -20.680 29.859 1.00 95.00 865 LEU A CA 1
ATOM 6893 C C . LEU A 1 865 ? 12.258 -20.302 30.198 1.00 95.00 865 LEU A C 1
ATOM 6895 O O . LEU A 1 865 ? 11.591 -19.607 29.439 1.00 95.00 865 LEU A O 1
ATOM 6899 N N . VAL A 1 866 ? 11.816 -20.760 31.359 1.00 95.38 866 VAL A N 1
ATOM 6900 C CA . VAL A 1 866 ? 10.494 -20.470 31.881 1.00 95.38 866 VAL A CA 1
ATOM 6901 C C . VAL A 1 866 ? 10.587 -20.285 33.382 1.00 95.38 866 VAL A C 1
ATOM 6903 O O . VAL A 1 866 ? 11.350 -20.964 34.076 1.00 95.38 866 VAL A O 1
ATOM 6906 N N . LYS A 1 867 ? 9.804 -19.342 33.871 1.00 93.19 867 LYS A N 1
ATOM 6907 C CA . LYS A 1 867 ? 9.620 -19.020 35.267 1.00 93.19 867 LYS A CA 1
ATOM 6908 C C . LYS A 1 867 ? 8.147 -18.706 35.479 1.00 93.19 867 LYS A C 1
ATOM 6910 O O . LYS A 1 867 ? 7.599 -17.827 34.811 1.00 93.19 867 LYS A O 1
ATOM 6915 N N . ASP A 1 868 ? 7.552 -19.402 36.438 1.00 89.94 868 ASP A N 1
ATOM 6916 C CA . ASP A 1 868 ? 6.209 -19.103 36.925 1.00 89.94 868 ASP A CA 1
ATOM 6917 C C . ASP A 1 868 ? 6.200 -17.802 37.752 1.00 89.94 868 ASP A C 1
ATOM 6919 O O . ASP A 1 868 ? 7.158 -17.470 38.462 1.00 89.94 868 ASP A O 1
ATOM 6923 N N . ILE A 1 869 ? 5.085 -17.075 37.682 1.00 83.25 869 ILE A N 1
ATOM 6924 C CA . ILE A 1 869 ? 4.866 -15.805 38.387 1.00 83.25 869 ILE A CA 1
ATOM 6925 C C . ILE A 1 869 ? 4.912 -15.974 39.903 1.00 83.25 869 ILE A C 1
ATOM 6927 O O . ILE A 1 869 ? 5.440 -15.109 40.608 1.00 83.25 869 ILE A O 1
ATOM 6931 N N . ASN A 1 870 ? 4.412 -17.097 40.417 1.00 83.19 870 ASN A N 1
ATOM 6932 C CA . ASN A 1 870 ? 4.411 -17.375 41.852 1.00 83.19 870 ASN A CA 1
ATOM 6933 C C . ASN A 1 870 ? 5.790 -17.819 42.368 1.00 83.19 870 ASN A C 1
ATOM 6935 O O . ASN A 1 870 ? 5.949 -18.044 43.567 1.00 83.19 870 ASN A O 1
ATOM 6939 N N . ASN A 1 871 ? 6.801 -17.897 41.493 1.00 83.56 871 ASN A N 1
ATOM 6940 C CA . ASN A 1 871 ? 8.125 -18.450 41.776 1.00 83.56 871 ASN A CA 1
ATOM 6941 C C . ASN A 1 871 ? 8.063 -19.893 42.312 1.00 83.56 871 ASN A C 1
ATOM 6943 O O . ASN A 1 871 ? 8.968 -20.313 43.034 1.00 83.56 871 ASN A O 1
ATOM 6947 N N . LEU A 1 872 ? 7.016 -20.654 41.967 1.00 89.31 872 LEU A N 1
ATOM 6948 C CA . LEU A 1 872 ? 6.903 -22.067 42.335 1.00 89.31 872 LEU A CA 1
ATOM 6949 C C . LEU A 1 872 ? 7.994 -22.894 41.650 1.00 89.31 872 LEU A C 1
ATOM 6951 O O . LEU A 1 872 ? 8.538 -23.837 42.234 1.00 89.31 872 LEU A O 1
ATOM 6955 N N . PHE A 1 873 ? 8.300 -22.531 40.402 1.00 93.88 873 PHE A N 1
ATOM 6956 C CA . PHE A 1 873 ? 9.300 -23.211 39.605 1.00 93.88 873 PHE A CA 1
ATOM 6957 C C . PHE A 1 873 ? 9.982 -22.303 38.591 1.00 93.88 873 PHE A C 1
ATOM 6959 O O . PHE A 1 873 ? 9.431 -21.297 38.131 1.00 93.88 873 PHE A O 1
ATOM 6966 N N . ARG A 1 874 ? 11.192 -22.707 38.210 1.00 95.12 874 ARG A N 1
ATOM 6967 C CA . ARG A 1 874 ? 11.892 -22.185 37.040 1.00 95.12 874 ARG A CA 1
ATOM 6968 C C . ARG A 1 874 ? 12.725 -23.280 36.394 1.00 95.12 874 ARG A C 1
ATOM 6970 O O . ARG A 1 874 ? 13.263 -24.152 37.073 1.00 95.12 874 ARG A O 1
ATOM 6977 N N . ILE A 1 875 ? 12.836 -23.208 35.078 1.00 96.88 875 ILE A N 1
ATOM 6978 C CA . ILE A 1 875 ? 13.624 -24.136 34.274 1.00 96.88 875 ILE A CA 1
ATOM 6979 C C . ILE A 1 875 ? 14.692 -23.319 33.568 1.00 96.88 875 ILE A C 1
ATOM 6981 O O . ILE A 1 875 ? 14.398 -22.295 32.945 1.00 96.88 875 ILE A O 1
ATOM 6985 N N . LEU A 1 876 ? 15.936 -23.759 33.688 1.00 94.81 876 LEU A N 1
ATOM 6986 C CA . LEU A 1 876 ? 17.096 -23.078 33.142 1.00 94.81 876 LEU A CA 1
ATOM 6987 C C . LEU A 1 876 ? 17.755 -23.940 32.075 1.00 94.81 876 LEU A C 1
ATOM 6989 O O . LEU A 1 876 ? 17.766 -25.166 32.174 1.00 94.81 876 LEU A O 1
ATOM 6993 N N . THR A 1 877 ? 18.338 -23.278 31.081 1.00 92.88 877 THR A N 1
ATOM 6994 C CA . THR A 1 877 ? 19.165 -23.916 30.058 1.00 92.88 877 THR A CA 1
ATOM 6995 C C . THR A 1 877 ? 20.572 -23.368 30.093 1.00 92.88 877 THR A C 1
ATOM 6997 O O . THR A 1 877 ? 20.775 -22.186 30.379 1.00 92.88 877 THR A O 1
ATOM 7000 N N . GLN A 1 878 ? 21.535 -24.207 29.739 1.00 89.50 878 GLN A N 1
ATOM 7001 C CA . GLN A 1 878 ? 22.889 -23.785 29.429 1.00 89.50 878 GLN A CA 1
ATOM 7002 C C . GLN A 1 878 ? 23.374 -24.510 28.177 1.00 89.50 878 GLN A C 1
ATOM 7004 O O . GLN A 1 878 ? 23.428 -25.740 28.141 1.00 89.50 878 GLN A O 1
ATOM 7009 N N . ASN A 1 879 ? 23.761 -23.740 27.162 1.00 86.88 879 ASN A N 1
ATOM 7010 C CA . ASN A 1 879 ? 24.374 -24.277 25.952 1.00 86.88 879 ASN A CA 1
ATOM 7011 C C . ASN A 1 879 ? 25.803 -24.755 26.249 1.00 86.88 879 ASN A C 1
ATOM 7013 O O . ASN A 1 879 ? 26.621 -23.998 26.771 1.00 86.88 879 ASN A O 1
ATOM 7017 N N . ILE A 1 880 ? 26.111 -26.000 25.886 1.00 83.88 880 ILE A N 1
ATOM 7018 C CA . ILE A 1 880 ? 27.431 -26.614 26.053 1.00 83.88 880 ILE A CA 1
ATOM 7019 C C . ILE A 1 880 ? 28.109 -26.729 24.693 1.00 83.88 880 ILE A C 1
ATOM 7021 O O . ILE A 1 880 ? 27.616 -27.409 23.787 1.00 83.88 880 ILE A O 1
ATOM 7025 N N . GLN A 1 881 ? 29.254 -26.060 24.563 1.00 79.00 881 GLN A N 1
ATOM 7026 C CA . GLN A 1 881 ? 30.088 -26.121 23.369 1.00 79.00 881 GLN A CA 1
ATOM 7027 C C . GLN A 1 881 ? 31.005 -27.343 23.393 1.00 79.00 881 GLN A C 1
ATOM 7029 O O . GLN A 1 881 ? 31.562 -27.682 24.435 1.00 79.00 881 GLN A O 1
ATOM 7034 N N . CYS A 1 882 ? 31.206 -27.974 22.239 1.00 70.06 882 CYS A N 1
ATOM 7035 C CA . CYS A 1 882 ? 32.050 -29.170 22.109 1.00 70.06 882 CYS A CA 1
ATOM 7036 C C . CYS A 1 882 ? 32.892 -29.203 20.826 1.00 70.06 882 CYS A C 1
ATOM 7038 O O . CYS A 1 882 ? 33.332 -30.264 20.395 1.00 70.06 882 CYS A O 1
ATOM 7040 N N . GLY A 1 883 ? 33.166 -28.040 20.233 1.00 61.84 883 GLY A N 1
ATOM 7041 C CA . GLY A 1 883 ? 34.004 -27.915 19.041 1.00 61.84 883 GLY A CA 1
ATOM 7042 C C . GLY A 1 883 ? 34.850 -26.643 19.037 1.00 61.84 883 GLY A C 1
ATOM 7043 O O . GLY A 1 883 ? 34.652 -25.738 19.846 1.00 61.84 883 GLY A O 1
ATOM 7044 N N . ILE A 1 884 ? 35.788 -26.575 18.091 1.00 56.34 884 ILE A N 1
ATOM 7045 C CA . ILE A 1 884 ? 36.803 -25.510 17.964 1.00 56.34 884 ILE A CA 1
ATOM 7046 C C . ILE A 1 884 ? 36.188 -24.166 17.513 1.00 56.34 884 ILE A C 1
ATOM 7048 O O . ILE A 1 884 ? 36.732 -23.110 17.818 1.00 56.34 884 ILE A O 1
ATOM 7052 N N . ASN A 1 885 ? 35.018 -24.211 16.860 1.00 60.00 885 ASN A N 1
ATOM 7053 C CA . ASN A 1 885 ? 34.311 -23.053 16.287 1.00 60.00 885 ASN A CA 1
ATOM 7054 C C . ASN A 1 885 ? 33.050 -22.659 17.079 1.00 60.00 885 ASN A C 1
ATOM 7056 O O . ASN A 1 885 ? 32.121 -22.065 16.541 1.00 60.00 885 ASN A O 1
ATOM 7060 N N . GLY A 1 886 ? 32.984 -23.020 18.363 1.00 64.31 886 GLY A N 1
ATOM 7061 C CA . GLY A 1 886 ? 31.874 -22.627 19.233 1.00 64.31 886 GLY A CA 1
ATOM 7062 C C . GLY A 1 886 ? 30.561 -23.392 19.017 1.00 64.31 886 GLY A C 1
ATOM 7063 O O . GLY A 1 886 ? 29.519 -22.956 19.505 1.00 64.31 886 GLY A O 1
ATOM 7064 N N . GLN A 1 887 ? 30.601 -24.541 18.331 1.00 69.81 887 GLN A N 1
ATOM 7065 C CA . GLN A 1 887 ? 29.460 -25.438 18.124 1.00 69.81 887 GLN A CA 1
ATOM 7066 C C . GLN A 1 887 ? 28.867 -25.930 19.455 1.00 69.81 887 GLN A C 1
ATOM 7068 O O . GLN A 1 887 ? 29.576 -26.528 20.263 1.00 69.81 887 GLN A O 1
ATOM 7073 N N . VAL A 1 888 ? 27.559 -25.735 19.643 1.00 74.75 888 VAL A N 1
ATOM 7074 C CA . VAL A 1 888 ? 26.754 -26.319 20.726 1.00 74.75 888 VAL A CA 1
ATOM 7075 C C . VAL A 1 888 ? 26.305 -27.724 20.319 1.00 74.75 888 VAL A C 1
ATOM 7077 O O . VAL A 1 888 ? 25.652 -27.872 19.289 1.00 74.75 888 VAL A O 1
ATOM 7080 N N . CYS A 1 889 ? 26.621 -28.746 21.118 1.00 72.06 889 CYS A N 1
ATOM 7081 C CA . CYS A 1 889 ? 26.116 -30.120 20.911 1.00 72.06 889 CYS A CA 1
ATOM 7082 C C . CYS A 1 889 ? 25.268 -30.649 22.060 1.00 72.06 889 CYS A C 1
ATOM 7084 O O . CYS A 1 889 ? 24.720 -31.745 21.975 1.00 72.06 889 CYS A O 1
ATOM 7086 N N . SER A 1 890 ? 25.166 -29.911 23.159 1.00 80.19 890 SER A N 1
ATOM 7087 C CA . SER A 1 890 ? 24.316 -30.314 24.266 1.00 80.19 890 SER A CA 1
ATOM 7088 C C . SER A 1 890 ? 23.754 -29.104 24.976 1.00 80.19 890 SER A C 1
ATOM 7090 O O . SER A 1 890 ? 24.354 -28.027 24.968 1.00 80.19 890 SER A O 1
ATOM 7092 N N . LYS A 1 891 ? 22.610 -29.300 25.620 1.00 88.06 891 LYS A N 1
ATOM 7093 C CA . LYS A 1 891 ? 22.010 -28.337 26.534 1.00 88.06 891 LYS A CA 1
ATOM 7094 C C . LYS A 1 891 ? 21.865 -29.004 27.891 1.00 88.06 891 LYS A C 1
ATOM 7096 O O . LYS A 1 891 ? 21.318 -30.099 27.978 1.00 88.06 891 LYS A O 1
ATOM 7101 N N . ASN A 1 892 ? 22.377 -28.358 28.931 1.00 91.12 892 ASN A N 1
ATOM 7102 C CA . ASN A 1 892 ? 22.079 -28.768 30.298 1.00 91.12 892 ASN A CA 1
ATOM 7103 C C . ASN A 1 892 ? 20.753 -28.137 30.704 1.00 91.12 892 ASN A C 1
ATOM 7105 O O . ASN A 1 892 ? 20.557 -26.942 30.467 1.00 91.12 892 ASN A O 1
ATOM 7109 N N . ILE A 1 893 ? 19.880 -28.924 31.327 1.00 95.25 893 ILE A N 1
ATOM 7110 C CA . ILE A 1 893 ? 18.593 -28.456 31.834 1.00 95.25 893 ILE A CA 1
ATOM 7111 C C . ILE A 1 893 ? 18.579 -28.597 33.346 1.00 95.25 893 ILE A C 1
ATOM 7113 O O . ILE A 1 893 ? 18.796 -29.679 33.881 1.00 95.25 893 ILE A O 1
ATOM 7117 N N . ILE A 1 894 ? 18.334 -27.482 34.023 1.00 95.50 894 ILE A N 1
ATOM 7118 C CA . ILE A 1 894 ? 18.269 -27.409 35.482 1.00 95.50 894 ILE A CA 1
ATOM 7119 C C . ILE A 1 894 ? 16.841 -27.024 35.837 1.00 95.50 894 ILE A C 1
ATOM 7121 O O . ILE A 1 894 ? 16.341 -25.993 35.382 1.00 95.50 894 ILE A O 1
ATOM 7125 N N . ILE A 1 895 ? 16.172 -27.867 36.614 1.00 96.75 895 ILE A N 1
ATOM 7126 C CA . ILE A 1 895 ? 14.791 -27.657 37.043 1.00 96.75 895 ILE A CA 1
ATOM 7127 C C . ILE A 1 895 ? 14.810 -27.369 38.535 1.00 96.75 895 ILE A C 1
ATOM 7129 O O . ILE A 1 895 ? 15.203 -28.220 39.327 1.00 96.75 895 ILE A O 1
ATOM 7133 N N . GLU A 1 896 ? 14.337 -26.190 38.917 1.00 95.31 896 GLU A N 1
ATOM 7134 C CA . GLU A 1 896 ? 14.092 -25.844 40.312 1.00 95.31 896 GLU A CA 1
ATOM 7135 C C . GLU A 1 896 ? 12.581 -25.861 40.555 1.00 95.31 896 GLU A C 1
ATOM 7137 O O . GLU A 1 896 ? 11.848 -25.062 39.967 1.00 95.31 896 GLU A O 1
ATOM 7142 N N . TYR A 1 897 ? 12.109 -26.782 41.397 1.00 94.38 897 TYR A N 1
ATOM 7143 C CA . TYR A 1 897 ? 10.688 -26.990 41.684 1.00 94.38 897 TYR A CA 1
ATOM 7144 C C . TYR A 1 897 ? 10.464 -27.166 43.184 1.00 94.38 897 TYR A C 1
ATOM 7146 O O . TYR A 1 897 ? 10.943 -28.132 43.776 1.00 94.38 897 TYR A O 1
ATOM 7154 N N . ASN A 1 898 ? 9.722 -26.244 43.806 1.00 88.00 898 ASN A N 1
ATOM 7155 C CA . ASN A 1 898 ? 9.336 -26.323 45.221 1.00 88.00 898 ASN A CA 1
ATOM 7156 C C . ASN A 1 898 ? 10.518 -26.609 46.185 1.00 88.00 898 ASN A C 1
ATOM 7158 O O . ASN A 1 898 ? 10.425 -27.450 47.080 1.00 88.00 898 ASN A O 1
ATOM 7162 N N . GLY A 1 899 ? 11.656 -25.935 45.971 1.00 86.06 899 GLY A N 1
ATOM 7163 C CA . GLY A 1 899 ? 12.869 -26.071 46.791 1.00 86.06 899 GLY A CA 1
ATOM 7164 C C . GLY A 1 899 ? 13.747 -27.293 46.487 1.00 86.06 899 GLY A C 1
ATOM 7165 O O . GLY A 1 899 ? 14.744 -27.495 47.174 1.00 86.06 899 GLY A O 1
ATOM 7166 N N . VAL A 1 900 ? 13.393 -28.091 45.477 1.00 92.06 900 VAL A N 1
ATOM 7167 C CA . VAL A 1 900 ? 14.186 -29.214 44.960 1.00 92.06 900 VAL A CA 1
ATOM 7168 C C . VAL A 1 900 ? 14.849 -28.818 43.642 1.00 92.06 900 VAL A C 1
ATOM 7170 O O . VAL A 1 900 ? 14.232 -28.119 42.834 1.00 92.06 900 VAL A O 1
ATOM 7173 N N . THR A 1 901 ? 16.059 -29.319 43.399 1.00 95.12 901 THR A N 1
ATOM 7174 C CA . THR A 1 901 ? 16.797 -29.148 42.140 1.00 95.12 901 THR A CA 1
ATOM 7175 C C . THR A 1 901 ? 16.957 -30.485 41.421 1.00 95.12 901 THR A C 1
ATOM 7177 O O . THR A 1 901 ? 17.297 -31.494 42.044 1.00 95.12 901 THR A O 1
ATOM 7180 N N . ILE A 1 902 ? 16.712 -30.496 40.110 1.00 96.56 902 ILE A N 1
ATOM 7181 C CA . ILE A 1 902 ? 16.925 -31.649 39.231 1.00 96.56 902 ILE A CA 1
ATOM 7182 C C . ILE A 1 902 ? 17.840 -31.229 38.084 1.00 96.56 902 ILE A C 1
ATOM 7184 O O . ILE A 1 902 ? 17.456 -30.373 37.282 1.00 96.56 902 ILE A O 1
ATOM 7188 N N . ASP A 1 903 ? 19.003 -31.868 37.976 1.00 94.81 903 ASP A N 1
ATOM 7189 C CA . ASP A 1 903 ? 19.979 -31.573 36.928 1.00 94.81 903 ASP A CA 1
ATOM 7190 C C . ASP A 1 903 ? 19.981 -32.662 35.857 1.00 94.81 903 ASP A C 1
ATOM 7192 O O . ASP A 1 903 ? 20.244 -33.842 36.114 1.00 94.81 903 ASP A O 1
ATOM 7196 N N . LEU A 1 904 ? 19.710 -32.234 34.628 1.00 93.88 904 LEU A N 1
ATOM 7197 C CA . LEU A 1 904 ? 19.758 -33.033 33.415 1.00 93.88 904 LEU A CA 1
ATOM 7198 C C . LEU A 1 904 ? 20.994 -32.615 32.615 1.00 93.88 904 LEU A C 1
ATOM 7200 O O . LEU A 1 904 ? 21.012 -31.572 31.957 1.00 93.88 904 LEU A O 1
ATOM 7204 N N . ILE A 1 905 ? 22.049 -33.422 32.712 1.00 89.12 905 ILE A N 1
ATOM 7205 C CA . ILE A 1 905 ? 23.352 -33.157 32.095 1.00 89.12 905 ILE A CA 1
ATOM 7206 C C . ILE A 1 905 ? 23.702 -34.330 31.183 1.00 89.12 905 ILE A C 1
ATOM 7208 O O . ILE A 1 905 ? 23.595 -35.490 31.587 1.00 89.12 905 ILE A O 1
ATOM 7212 N N . ARG A 1 906 ? 24.107 -34.038 29.941 1.00 85.19 906 ARG A N 1
ATOM 7213 C CA . ARG A 1 906 ? 24.425 -35.072 28.943 1.00 85.19 906 ARG A CA 1
ATOM 7214 C C . ARG A 1 906 ? 25.472 -36.043 29.472 1.00 85.19 906 ARG A C 1
ATOM 7216 O O . ARG A 1 906 ? 26.472 -35.629 30.055 1.00 85.19 906 ARG A O 1
ATOM 7223 N N . GLU A 1 907 ? 25.216 -37.331 29.243 1.00 81.56 907 GLU A N 1
ATOM 7224 C CA . GLU A 1 907 ? 26.096 -38.448 29.620 1.00 81.56 907 GLU A CA 1
ATOM 7225 C C . GLU A 1 907 ? 26.431 -38.521 31.124 1.00 81.56 907 GLU A C 1
ATOM 7227 O O . GLU A 1 907 ? 27.353 -39.232 31.523 1.00 81.56 907 GLU A O 1
ATOM 7232 N N . ARG A 1 908 ? 25.666 -37.833 31.984 1.00 85.06 908 ARG A N 1
ATOM 7233 C CA . ARG A 1 908 ? 25.762 -37.943 33.444 1.00 85.06 908 ARG A CA 1
ATOM 7234 C C . ARG A 1 908 ? 24.476 -38.519 34.044 1.00 85.06 908 ARG A C 1
ATOM 7236 O O . ARG A 1 908 ? 23.407 -38.383 33.444 1.00 85.06 908 ARG A O 1
ATOM 7243 N N . PRO A 1 909 ? 24.551 -39.167 35.221 1.00 87.00 909 PRO A N 1
ATOM 7244 C CA . PRO A 1 909 ? 23.358 -39.508 35.986 1.00 87.00 909 PRO A CA 1
ATOM 7245 C C . PRO A 1 909 ? 22.519 -38.259 36.275 1.00 87.00 909 PRO A C 1
ATOM 7247 O O . PRO A 1 909 ? 23.063 -37.172 36.463 1.00 87.00 909 PRO A O 1
ATOM 7250 N N . ILE A 1 910 ? 21.196 -38.425 36.334 1.00 92.25 910 ILE A N 1
ATOM 7251 C CA . ILE A 1 910 ? 20.296 -37.353 36.775 1.00 92.25 910 ILE A CA 1
ATOM 7252 C C . ILE A 1 910 ? 20.601 -37.077 38.245 1.00 92.25 910 ILE A C 1
ATOM 7254 O O . ILE A 1 910 ? 20.591 -38.013 39.047 1.00 92.25 910 ILE A O 1
ATOM 7258 N N . LEU A 1 911 ? 20.847 -35.818 38.601 1.00 93.19 911 LEU A N 1
ATOM 7259 C CA . LEU A 1 911 ? 21.007 -35.417 39.998 1.00 93.19 911 LEU A CA 1
ATOM 7260 C C . LEU A 1 911 ? 19.668 -34.916 40.532 1.00 93.19 911 LEU A C 1
ATOM 7262 O O . LEU A 1 911 ? 19.022 -34.090 39.896 1.00 93.19 911 LEU A O 1
ATOM 7266 N N . PHE A 1 912 ? 19.256 -35.404 41.698 1.00 93.25 912 PHE A N 1
ATOM 7267 C CA . PHE A 1 912 ? 18.111 -34.902 42.453 1.00 93.25 912 PHE A CA 1
ATOM 7268 C C . PHE A 1 912 ? 18.621 -34.401 43.802 1.00 93.25 912 PHE A C 1
ATOM 7270 O O . PHE A 1 912 ? 19.039 -35.206 44.632 1.00 93.25 912 PHE A O 1
ATOM 7277 N N . ASN A 1 913 ? 18.622 -33.084 44.016 1.00 92.06 913 ASN A N 1
ATOM 7278 C CA . ASN A 1 913 ? 19.277 -32.438 45.163 1.00 92.06 913 ASN A CA 1
ATOM 7279 C C . ASN A 1 913 ? 20.720 -32.934 45.367 1.00 92.06 913 ASN A C 1
ATOM 7281 O O . ASN A 1 913 ? 21.058 -33.424 46.443 1.00 92.06 913 ASN A O 1
ATOM 7285 N N . ASP A 1 914 ? 21.535 -32.876 44.310 1.00 89.56 914 ASP A N 1
ATOM 7286 C CA . ASP A 1 914 ? 22.932 -33.343 44.288 1.00 89.56 914 ASP A CA 1
ATOM 7287 C C . ASP A 1 914 ? 23.131 -34.858 44.513 1.00 89.56 914 ASP A C 1
ATOM 7289 O O . ASP A 1 914 ? 24.262 -35.332 44.626 1.00 89.56 914 ASP A O 1
ATOM 7293 N N . ILE A 1 915 ? 22.050 -35.647 44.548 1.00 89.88 915 ILE A N 1
ATOM 7294 C CA . ILE A 1 915 ? 22.103 -37.108 44.682 1.00 89.88 915 ILE A CA 1
ATOM 7295 C C . ILE A 1 915 ? 21.898 -37.754 43.313 1.00 89.88 915 ILE A C 1
ATOM 7297 O O . ILE A 1 915 ? 20.878 -37.539 42.660 1.00 89.88 915 ILE A O 1
ATOM 7301 N N . GLU A 1 916 ? 22.843 -38.595 42.898 1.00 92.25 916 GLU A N 1
ATOM 7302 C CA . GLU A 1 916 ? 22.741 -39.367 41.658 1.00 92.25 916 GLU A CA 1
ATOM 7303 C C . GLU A 1 916 ? 21.587 -40.379 41.709 1.00 92.25 916 GLU A C 1
ATOM 7305 O O . GLU A 1 916 ? 21.534 -41.268 42.564 1.00 92.25 916 GLU A O 1
ATOM 7310 N N . LEU A 1 917 ? 20.670 -40.274 40.748 1.00 89.44 917 LEU A N 1
ATOM 7311 C CA . LEU A 1 917 ? 19.598 -41.237 40.543 1.00 89.44 917 LEU A CA 1
ATOM 7312 C C . LEU A 1 917 ? 20.065 -42.394 39.656 1.00 89.44 917 LEU A C 1
ATOM 7314 O O . LEU A 1 917 ? 20.635 -42.203 38.581 1.00 89.44 917 LEU A O 1
ATOM 7318 N N . SER A 1 918 ? 19.730 -43.613 40.072 1.00 82.44 918 SER A N 1
ATOM 7319 C CA . SER A 1 918 ? 19.934 -44.843 39.300 1.00 82.44 918 SER A CA 1
ATOM 7320 C C . SER A 1 918 ? 18.592 -45.508 38.970 1.00 82.44 918 SER A C 1
ATOM 7322 O O . SER A 1 918 ? 17.587 -45.255 39.627 1.00 82.44 918 SER A O 1
ATOM 7324 N N . ASN A 1 919 ? 18.565 -46.368 37.946 1.00 80.75 919 ASN A N 1
ATOM 7325 C CA . ASN A 1 919 ? 17.411 -47.183 37.526 1.00 80.75 919 ASN A CA 1
ATOM 7326 C C . ASN A 1 919 ? 16.187 -46.454 36.927 1.00 80.75 919 ASN A C 1
ATOM 7328 O O . ASN A 1 919 ? 15.216 -47.130 36.579 1.00 80.75 919 ASN A O 1
ATOM 7332 N N . TYR A 1 920 ? 16.224 -45.133 36.714 1.00 81.69 920 TYR A N 1
ATOM 7333 C CA . TYR A 1 920 ? 15.120 -44.388 36.077 1.00 81.69 920 TYR A CA 1
ATOM 7334 C C . TYR A 1 920 ? 14.854 -44.814 34.620 1.00 81.69 920 TYR A C 1
ATOM 7336 O O . TYR A 1 920 ? 13.773 -44.568 34.082 1.00 81.69 920 TYR A O 1
ATOM 7344 N N . GLN A 1 921 ? 15.825 -45.475 33.975 1.00 82.12 921 GLN A N 1
ATOM 7345 C CA . GLN A 1 921 ? 15.666 -46.016 32.623 1.00 82.12 921 GLN A CA 1
ATOM 7346 C C . GLN A 1 921 ? 14.763 -47.253 32.559 1.00 82.12 921 GLN A C 1
ATOM 7348 O O . GLN A 1 921 ? 14.253 -47.585 31.489 1.00 82.12 921 GLN A O 1
ATOM 7353 N N . ASN A 1 922 ? 14.594 -47.951 33.685 1.00 79.19 922 ASN A N 1
ATOM 7354 C CA . ASN A 1 922 ? 13.864 -49.218 33.751 1.00 79.19 922 ASN A CA 1
ATOM 7355 C C . ASN A 1 922 ? 12.492 -49.070 34.415 1.00 79.19 922 ASN A C 1
ATOM 7357 O O . ASN A 1 922 ? 11.586 -49.838 34.107 1.00 79.19 922 ASN A O 1
ATOM 7361 N N . GLN A 1 923 ? 12.341 -48.108 35.327 1.00 79.94 923 GLN A N 1
ATOM 7362 C CA . GLN A 1 923 ? 11.101 -47.885 36.064 1.00 79.94 923 GLN A CA 1
ATOM 7363 C C . GLN A 1 923 ? 10.933 -46.404 36.428 1.00 79.94 923 GLN A C 1
ATOM 7365 O O . GLN A 1 923 ? 11.930 -45.748 36.744 1.00 79.94 923 GLN A O 1
ATOM 7370 N N . PRO A 1 924 ? 9.694 -45.876 36.437 1.00 85.19 924 PRO A N 1
ATOM 7371 C CA . PRO A 1 924 ? 9.444 -44.529 36.919 1.00 85.19 924 PRO A CA 1
ATOM 7372 C C . PRO A 1 924 ? 9.820 -44.360 38.387 1.00 85.19 924 PRO A C 1
ATOM 7374 O O . PRO A 1 924 ? 9.390 -45.131 39.244 1.00 85.19 924 PRO A O 1
ATOM 7377 N N . ILE A 1 925 ? 10.598 -43.322 38.674 1.00 90.31 925 ILE A N 1
ATOM 7378 C CA . ILE A 1 925 ? 10.949 -42.909 40.029 1.00 90.31 925 ILE A CA 1
ATOM 7379 C C . ILE A 1 925 ? 10.036 -41.753 40.420 1.00 90.31 925 ILE A C 1
ATOM 7381 O O . ILE A 1 925 ? 9.912 -40.776 39.682 1.00 90.31 925 ILE A O 1
ATOM 7385 N N . GLN A 1 926 ? 9.401 -41.862 41.583 1.00 90.38 926 GLN A N 1
ATOM 7386 C CA . GLN A 1 926 ? 8.503 -40.841 42.106 1.00 90.38 926 GLN A CA 1
ATOM 7387 C C . GLN A 1 926 ? 9.077 -40.222 43.383 1.00 90.38 926 GLN A C 1
ATOM 7389 O O . GLN A 1 926 ? 9.322 -40.919 44.366 1.00 90.38 926 GLN A O 1
ATOM 7394 N N . PHE A 1 927 ? 9.205 -38.898 43.389 1.00 88.44 927 PHE A N 1
ATOM 7395 C CA . PHE A 1 927 ? 9.525 -38.096 44.567 1.00 88.44 927 PHE A CA 1
ATOM 7396 C C . PHE A 1 927 ? 8.370 -37.133 44.839 1.00 88.44 927 PHE A C 1
ATOM 7398 O O . PHE A 1 927 ? 8.284 -36.043 44.272 1.00 88.44 927 PHE A O 1
ATOM 7405 N N . GLY A 1 928 ? 7.425 -37.556 45.682 1.00 87.44 928 GLY A N 1
ATOM 7406 C CA . GLY A 1 928 ? 6.202 -36.792 45.933 1.00 87.44 928 GLY A CA 1
ATOM 7407 C C . GLY A 1 928 ? 5.376 -36.614 44.653 1.00 87.44 928 GLY A C 1
ATOM 7408 O O . GLY A 1 928 ? 4.804 -37.580 44.152 1.00 87.44 928 GLY A O 1
ATOM 7409 N N . ARG A 1 929 ? 5.308 -35.380 44.137 1.00 85.88 929 ARG A N 1
ATOM 7410 C CA . ARG A 1 929 ? 4.585 -35.011 42.900 1.00 85.88 929 ARG A CA 1
ATOM 7411 C C . ARG A 1 929 ? 5.460 -35.031 41.641 1.00 85.88 929 ARG A C 1
ATOM 7413 O O . ARG A 1 929 ? 4.967 -34.752 40.556 1.00 85.88 929 ARG A O 1
ATOM 7420 N N . ILE A 1 930 ? 6.749 -35.334 41.781 1.00 93.38 930 ILE A N 1
ATOM 7421 C CA . ILE A 1 930 ? 7.710 -35.368 40.678 1.00 93.38 930 ILE A CA 1
ATOM 7422 C C . ILE A 1 930 ? 7.864 -36.816 40.215 1.00 93.38 930 ILE A C 1
ATOM 7424 O O . ILE A 1 930 ? 8.209 -37.685 41.016 1.00 93.38 930 ILE A O 1
ATOM 7428 N N . TYR A 1 931 ? 7.651 -37.062 38.927 1.00 92.88 931 TYR A N 1
ATOM 7429 C CA . TYR A 1 931 ? 7.890 -38.346 38.275 1.00 92.88 931 TYR A CA 1
ATOM 7430 C C . TYR A 1 931 ? 9.042 -38.213 37.284 1.00 92.88 931 TYR A C 1
ATOM 7432 O O . TYR A 1 931 ? 9.016 -37.338 36.419 1.00 92.88 931 TYR A O 1
ATOM 7440 N N . ILE A 1 932 ? 10.023 -39.103 37.396 1.00 94.31 932 ILE A N 1
ATOM 7441 C CA . ILE A 1 932 ? 11.221 -39.148 36.558 1.00 94.31 932 ILE A CA 1
ATOM 7442 C C . ILE A 1 932 ? 11.286 -40.523 35.907 1.00 94.31 932 ILE A C 1
ATOM 7444 O O . ILE A 1 932 ? 11.370 -41.536 36.603 1.00 94.31 932 ILE A O 1
ATOM 7448 N N . TYR A 1 933 ? 11.223 -40.578 34.581 1.00 89.56 933 TYR A N 1
ATOM 7449 C CA . TYR A 1 933 ? 11.269 -41.840 33.843 1.00 89.56 933 TYR A CA 1
ATOM 7450 C C . TYR A 1 933 ? 11.801 -41.656 32.426 1.00 89.56 933 TYR A C 1
ATOM 7452 O O . TYR A 1 933 ? 11.707 -40.578 31.844 1.00 89.56 933 TYR A O 1
ATOM 7460 N N . GLN A 1 934 ? 12.341 -42.731 31.860 1.00 87.62 934 GLN A N 1
ATOM 7461 C CA . GLN A 1 934 ? 12.763 -42.770 30.464 1.00 87.62 934 GLN A CA 1
ATOM 7462 C C . GLN A 1 934 ? 11.616 -43.252 29.565 1.00 87.62 934 GLN A C 1
ATOM 7464 O O . GLN A 1 934 ? 11.034 -44.309 29.811 1.00 87.62 934 GLN A O 1
ATOM 7469 N N . LEU A 1 935 ? 11.329 -42.518 28.489 1.00 86.00 935 LEU A N 1
ATOM 7470 C CA . LEU A 1 935 ? 10.401 -42.914 27.431 1.00 86.00 935 LEU A CA 1
ATOM 7471 C C . LEU A 1 935 ? 11.114 -42.888 26.073 1.00 86.00 935 LEU A C 1
ATOM 7473 O O . LEU A 1 935 ? 11.344 -41.835 25.475 1.00 86.00 935 LEU A O 1
ATOM 7477 N N . GLY A 1 936 ? 11.485 -44.070 25.579 1.00 83.94 936 GLY A N 1
ATOM 7478 C CA . GLY A 1 936 ? 12.340 -44.186 24.397 1.00 83.94 936 GLY A CA 1
ATOM 7479 C C . GLY A 1 936 ? 13.690 -43.502 24.632 1.00 83.94 936 GLY A C 1
ATOM 7480 O O . GLY A 1 936 ? 14.399 -43.829 25.582 1.00 83.94 936 GLY A O 1
ATOM 7481 N N . ILE A 1 937 ? 14.039 -42.539 23.778 1.00 81.94 937 ILE A N 1
ATOM 7482 C CA . ILE A 1 937 ? 15.268 -41.740 23.921 1.00 81.94 937 ILE A CA 1
ATOM 7483 C C . ILE A 1 937 ? 15.108 -40.535 24.851 1.00 81.94 937 ILE A C 1
ATOM 7485 O O . ILE A 1 937 ? 16.094 -39.870 25.145 1.00 81.94 937 ILE A O 1
ATOM 7489 N N . TYR A 1 938 ? 13.889 -40.249 25.309 1.00 88.44 938 TYR A N 1
ATOM 7490 C CA . TYR A 1 938 ? 13.616 -39.061 26.098 1.00 88.44 938 TYR A CA 1
ATOM 7491 C C . TYR A 1 938 ? 13.612 -39.356 27.593 1.00 88.44 938 TYR A C 1
ATOM 7493 O O . TYR A 1 938 ? 12.946 -40.285 28.050 1.00 88.44 938 TYR A O 1
ATOM 7501 N N . THR A 1 939 ? 14.272 -38.499 28.357 1.00 92.00 939 THR A N 1
ATOM 7502 C CA . THR A 1 939 ? 14.056 -38.371 29.795 1.00 92.00 939 THR A CA 1
ATOM 7503 C C . THR A 1 939 ? 12.841 -37.479 30.019 1.00 92.00 939 THR A C 1
ATOM 7505 O O . THR A 1 939 ? 12.795 -36.353 29.514 1.00 92.00 939 THR A O 1
ATOM 7508 N N . ILE A 1 940 ? 11.860 -37.972 30.774 1.00 93.62 940 ILE A N 1
ATOM 7509 C CA . ILE A 1 940 ? 10.639 -37.246 31.120 1.00 93.62 940 ILE A CA 1
ATOM 7510 C C . ILE A 1 940 ? 10.664 -36.872 32.599 1.00 93.62 940 ILE A C 1
ATOM 7512 O O . ILE A 1 940 ? 10.756 -37.745 33.465 1.00 93.62 940 ILE A O 1
ATOM 7516 N N . ILE A 1 941 ? 10.518 -35.577 32.875 1.00 95.81 941 ILE A N 1
ATOM 7517 C CA . ILE A 1 941 ? 10.232 -35.035 34.204 1.00 95.81 941 ILE A CA 1
ATOM 7518 C C . ILE A 1 941 ? 8.801 -34.519 34.178 1.00 95.81 941 ILE A C 1
ATOM 7520 O O . ILE A 1 941 ? 8.501 -33.548 33.488 1.00 95.81 941 ILE A O 1
ATOM 7524 N N . LYS A 1 942 ? 7.907 -35.182 34.904 1.00 93.50 942 LYS A N 1
ATOM 7525 C CA . LYS A 1 942 ? 6.490 -34.823 34.972 1.00 93.50 942 LYS A CA 1
ATOM 7526 C C . LYS A 1 942 ? 6.131 -34.370 36.381 1.00 93.50 942 LYS A C 1
ATOM 7528 O O . LYS A 1 942 ? 6.383 -35.094 37.342 1.00 93.50 942 LYS A O 1
ATOM 7533 N N . THR A 1 943 ? 5.505 -33.205 36.477 1.00 92.69 943 THR A N 1
ATOM 7534 C CA . THR A 1 943 ? 4.893 -32.669 37.698 1.00 92.69 943 THR A CA 1
ATOM 7535 C C . THR A 1 943 ? 3.402 -32.407 37.459 1.00 92.69 943 THR A C 1
ATOM 7537 O O . THR A 1 943 ? 2.870 -32.743 36.396 1.00 92.69 943 THR A O 1
ATOM 7540 N N . ASP A 1 944 ? 2.717 -31.833 38.451 1.00 87.31 944 ASP A N 1
ATOM 7541 C CA . ASP A 1 944 ? 1.344 -31.340 38.280 1.00 87.31 944 ASP A CA 1
ATOM 7542 C C . ASP A 1 944 ? 1.297 -30.076 37.393 1.00 87.31 944 ASP A C 1
ATOM 7544 O O . ASP A 1 944 ? 0.284 -29.815 36.746 1.00 87.31 944 ASP A O 1
ATOM 7548 N N . ASP A 1 945 ? 2.396 -29.313 37.342 1.00 89.38 945 ASP A N 1
ATOM 7549 C CA . ASP A 1 945 ? 2.454 -27.976 36.739 1.00 89.38 945 ASP A CA 1
ATOM 7550 C C . ASP A 1 945 ? 3.082 -27.976 35.335 1.00 89.38 945 ASP A C 1
ATOM 7552 O O . ASP A 1 945 ? 2.714 -27.165 34.483 1.00 89.38 945 ASP A O 1
ATOM 7556 N N . PHE A 1 946 ? 4.026 -28.887 35.074 1.00 93.56 946 PHE A N 1
ATOM 7557 C CA . PHE A 1 946 ? 4.736 -28.962 33.800 1.00 93.56 946 PHE A CA 1
ATOM 7558 C C . PHE A 1 946 ? 5.240 -30.373 33.468 1.00 93.56 946 PHE A C 1
ATOM 7560 O O . PHE A 1 946 ? 5.373 -31.255 34.320 1.00 93.56 946 PHE A O 1
ATOM 7567 N N . ILE A 1 947 ? 5.583 -30.568 32.196 1.00 94.50 947 ILE A N 1
ATOM 7568 C CA . ILE A 1 947 ? 6.298 -31.743 31.697 1.00 94.50 947 ILE A CA 1
ATOM 7569 C C . ILE A 1 947 ? 7.530 -31.263 30.935 1.00 94.50 947 ILE A C 1
ATOM 7571 O O . ILE A 1 947 ? 7.398 -30.528 29.959 1.00 94.50 947 ILE A O 1
ATOM 7575 N N . VAL A 1 948 ? 8.715 -31.699 31.354 1.00 96.38 948 VAL A N 1
ATOM 7576 C CA . VAL A 1 948 ? 9.957 -31.534 30.591 1.00 96.38 948 VAL A CA 1
ATOM 7577 C C . VAL A 1 948 ? 10.285 -32.849 29.907 1.00 96.38 948 VAL A C 1
ATOM 7579 O O . VAL A 1 948 ? 10.334 -33.897 30.552 1.00 96.38 948 VAL A O 1
ATOM 7582 N N . LYS A 1 949 ? 10.534 -32.783 28.605 1.00 93.25 949 LYS A N 1
ATOM 7583 C CA . LYS A 1 949 ? 10.987 -33.902 27.784 1.00 93.25 949 LYS A CA 1
ATOM 7584 C C . LYS A 1 949 ? 12.305 -33.511 27.136 1.00 93.25 949 LYS A C 1
ATOM 7586 O O . LYS A 1 949 ? 12.351 -32.566 26.356 1.00 93.25 949 LYS A O 1
ATOM 7591 N N . TRP A 1 950 ? 13.363 -34.244 27.455 1.00 92.50 950 TRP A N 1
ATOM 7592 C CA . TRP A 1 950 ? 14.721 -33.966 26.989 1.00 92.50 950 TRP A CA 1
ATOM 7593 C C . TRP A 1 950 ? 15.326 -35.203 26.333 1.00 92.50 950 TRP A C 1
ATOM 7595 O O . TRP A 1 950 ? 15.188 -36.305 26.854 1.00 92.50 950 TRP A O 1
ATOM 7605 N N . ASP A 1 951 ? 15.979 -35.040 25.185 1.00 86.38 951 ASP A N 1
ATOM 7606 C CA . ASP A 1 951 ? 16.552 -36.145 24.398 1.00 86.38 951 ASP A CA 1
ATOM 7607 C C . ASP A 1 951 ? 17.967 -36.570 24.826 1.00 86.38 951 ASP A C 1
ATOM 7609 O O . ASP A 1 951 ? 18.592 -37.402 24.166 1.00 86.38 951 ASP A O 1
ATOM 7613 N N . GLY A 1 952 ? 18.498 -35.978 25.898 1.00 85.81 952 GLY A N 1
ATOM 7614 C CA . GLY A 1 952 ? 19.883 -36.182 26.321 1.00 85.81 952 GLY A CA 1
ATOM 7615 C C . GLY A 1 952 ? 20.905 -35.330 25.557 1.00 85.81 952 GLY A C 1
ATOM 7616 O O . GLY A 1 952 ? 22.097 -35.416 25.851 1.00 85.81 952 GLY A O 1
ATOM 7617 N N . GLN A 1 953 ? 20.467 -34.530 24.577 1.00 84.81 953 GLN A N 1
ATOM 7618 C CA . GLN A 1 953 ? 21.303 -33.726 23.686 1.00 84.81 953 GLN A CA 1
ATOM 7619 C C . GLN A 1 953 ? 20.799 -32.273 23.646 1.00 84.81 953 GLN A C 1
ATOM 7621 O O . GLN A 1 953 ? 20.968 -31.535 24.621 1.00 84.81 953 GLN A O 1
ATOM 7626 N N . THR A 1 954 ? 20.228 -31.823 22.524 1.00 85.56 954 THR A N 1
ATOM 7627 C CA . THR A 1 954 ? 19.850 -30.420 22.294 1.00 85.56 954 THR A CA 1
ATOM 7628 C C . THR A 1 954 ? 18.348 -30.189 22.227 1.00 85.56 954 THR A C 1
ATOM 7630 O O . THR A 1 954 ? 17.946 -29.026 22.215 1.00 85.56 954 THR A O 1
ATOM 7633 N N . TYR A 1 955 ? 17.529 -31.244 22.189 1.00 88.75 955 TYR A N 1
ATOM 7634 C CA . TYR A 1 955 ? 16.082 -31.133 22.043 1.00 88.75 955 TYR A CA 1
ATOM 7635 C C . TYR A 1 955 ? 15.384 -31.155 23.404 1.00 88.75 955 TYR A C 1
ATOM 7637 O O . TYR A 1 955 ? 15.522 -32.105 24.181 1.00 88.75 955 TYR A O 1
ATOM 7645 N N . VAL A 1 956 ? 14.603 -30.112 23.673 1.00 92.25 956 VAL A N 1
ATOM 7646 C CA . VAL A 1 956 ? 13.848 -29.927 24.913 1.00 92.25 956 VAL A CA 1
ATOM 7647 C C . VAL A 1 956 ? 12.446 -29.433 24.576 1.00 92.25 956 VAL A C 1
ATOM 7649 O O . VAL A 1 956 ? 12.303 -28.358 23.997 1.00 92.25 956 VAL A O 1
ATOM 7652 N N . ASP A 1 957 ? 11.433 -30.179 25.012 1.00 92.62 957 ASP A N 1
ATOM 7653 C CA . ASP A 1 957 ? 10.047 -29.710 25.076 1.00 92.62 957 ASP A CA 1
ATOM 7654 C C . ASP A 1 957 ? 9.706 -29.388 26.532 1.00 92.62 957 ASP A C 1
ATOM 7656 O O . ASP A 1 957 ? 9.893 -30.223 27.424 1.00 92.62 957 ASP A O 1
ATOM 7660 N N . ILE A 1 958 ? 9.146 -28.207 26.771 1.00 95.38 958 ILE A N 1
ATOM 7661 C CA . ILE A 1 958 ? 8.531 -27.838 28.046 1.00 95.38 958 ILE A CA 1
ATOM 7662 C C . ILE A 1 958 ? 7.047 -27.670 27.787 1.00 95.38 958 ILE A C 1
ATOM 7664 O O . ILE A 1 958 ? 6.657 -26.791 27.031 1.00 95.38 958 ILE A O 1
ATOM 7668 N N . THR A 1 959 ? 6.223 -28.505 28.407 1.00 92.56 959 THR A N 1
ATOM 7669 C CA . THR A 1 959 ? 4.769 -28.472 28.253 1.00 92.56 959 THR A CA 1
ATOM 7670 C C . THR A 1 959 ? 4.114 -27.989 29.539 1.00 92.56 959 THR A C 1
ATOM 7672 O O . THR A 1 959 ? 4.391 -28.534 30.606 1.00 92.56 959 THR A O 1
ATOM 7675 N N . ILE A 1 960 ? 3.243 -26.989 29.435 1.00 91.25 960 ILE A N 1
ATOM 7676 C CA . ILE A 1 960 ? 2.521 -26.352 30.549 1.00 91.25 960 ILE A CA 1
ATOM 7677 C C . ILE A 1 960 ? 1.027 -26.272 30.233 1.00 91.25 960 ILE A C 1
ATOM 7679 O O . ILE A 1 960 ? 0.630 -26.440 29.083 1.00 91.25 960 ILE A O 1
ATOM 7683 N N . GLN A 1 961 ? 0.184 -25.990 31.223 1.00 83.62 961 GLN A N 1
ATOM 7684 C CA . GLN A 1 961 ? -1.240 -25.720 30.989 1.00 83.62 961 GLN A CA 1
ATOM 7685 C C . GLN A 1 961 ? -1.430 -24.359 30.287 1.00 83.62 961 GLN A C 1
ATOM 7687 O O . GLN A 1 961 ? -0.736 -23.391 30.570 1.00 83.62 961 GLN A O 1
ATOM 7692 N N . SER A 1 962 ? -2.400 -24.229 29.384 1.00 73.00 962 SER A N 1
ATOM 7693 C CA . SER A 1 962 ? -2.582 -22.998 28.593 1.00 73.00 962 SER A CA 1
ATOM 7694 C C . SER A 1 962 ? -3.031 -21.781 29.404 1.00 73.00 962 SER A C 1
ATOM 7696 O O . SER A 1 962 ? -2.886 -20.667 28.932 1.00 73.00 962 SER A O 1
ATOM 7698 N N . ASN A 1 963 ? -3.541 -21.975 30.624 1.00 71.88 963 ASN A N 1
ATOM 7699 C CA . ASN A 1 963 ? -4.008 -20.884 31.488 1.00 71.88 963 ASN A CA 1
ATOM 7700 C C . ASN A 1 963 ? -2.965 -20.434 32.525 1.00 71.88 963 ASN A C 1
ATOM 7702 O O . ASN A 1 963 ? -3.298 -19.662 33.424 1.00 71.88 963 ASN A O 1
ATOM 7706 N N . THR A 1 964 ? -1.741 -20.964 32.476 1.00 81.25 964 THR A N 1
ATOM 7707 C CA . THR A 1 964 ? -0.689 -20.602 33.432 1.00 81.25 964 THR A CA 1
ATOM 7708 C C . THR A 1 964 ? 0.210 -19.541 32.823 1.00 81.25 964 THR A C 1
ATOM 7710 O O . THR A 1 964 ? 0.929 -19.823 31.868 1.00 81.25 964 THR A O 1
ATOM 7713 N N . GLU A 1 965 ? 0.160 -18.331 33.367 1.00 85.19 965 GLU A N 1
ATOM 7714 C CA . GLU A 1 965 ? 0.989 -17.215 32.918 1.00 85.19 965 GLU A CA 1
ATOM 7715 C C . GLU A 1 965 ? 2.467 -17.488 33.234 1.00 85.19 965 GLU A C 1
ATOM 7717 O O . GLU A 1 965 ? 2.814 -17.949 34.327 1.00 85.19 965 GLU A O 1
ATOM 7722 N N . MET A 1 966 ? 3.334 -17.225 32.259 1.00 91.88 966 MET A N 1
ATOM 7723 C CA . MET A 1 966 ? 4.758 -17.546 32.326 1.00 91.88 966 MET A CA 1
ATOM 7724 C C . MET A 1 966 ? 5.624 -16.329 32.022 1.00 91.88 966 MET A C 1
ATOM 7726 O O . MET A 1 966 ? 5.158 -15.273 31.604 1.00 91.88 966 MET A O 1
ATOM 7730 N N . SER A 1 967 ? 6.925 -16.481 32.233 1.00 92.62 967 SER A N 1
ATOM 7731 C CA . SER A 1 967 ? 7.928 -15.522 31.784 1.00 92.62 967 SER A CA 1
ATOM 7732 C C . SER A 1 967 ? 9.255 -16.226 31.511 1.00 92.62 967 SER A C 1
ATOM 7734 O O . SER A 1 967 ? 9.522 -17.283 32.082 1.00 92.62 967 SER A O 1
ATOM 7736 N N . GLY A 1 968 ? 10.097 -15.660 30.653 1.00 93.50 968 GLY A N 1
ATOM 7737 C CA . GLY A 1 968 ? 11.390 -16.236 30.280 1.00 93.50 968 GLY A CA 1
ATOM 7738 C C . GLY A 1 968 ? 11.583 -16.264 28.769 1.00 93.50 968 GLY A C 1
ATOM 7739 O O . GLY A 1 968 ? 10.809 -15.674 28.018 1.00 93.50 968 GLY A O 1
ATOM 7740 N N . LEU A 1 969 ? 12.606 -16.990 28.315 1.00 94.69 969 LEU A N 1
ATOM 7741 C CA . LEU A 1 969 ? 12.875 -17.192 26.886 1.00 94.69 969 LEU A CA 1
ATOM 7742 C C . LEU A 1 969 ? 11.727 -17.902 26.138 1.00 94.69 969 LEU A C 1
ATOM 7744 O O . LEU A 1 969 ? 11.601 -17.757 24.925 1.00 94.69 969 LEU A O 1
ATOM 7748 N N . CYS A 1 970 ? 10.880 -18.654 26.838 1.00 95.31 970 CYS A N 1
ATOM 7749 C CA . CYS A 1 970 ? 9.712 -19.327 26.273 1.00 95.31 970 CYS A CA 1
ATOM 7750 C C . CYS A 1 970 ? 8.479 -18.425 26.109 1.00 95.31 970 CYS A C 1
ATOM 7752 O O . CYS A 1 970 ? 7.415 -18.936 25.757 1.00 95.31 970 CYS A O 1
ATOM 7754 N N . GLY A 1 971 ? 8.608 -17.117 26.344 1.00 92.69 971 GLY A N 1
ATOM 7755 C CA . GLY A 1 971 ? 7.497 -16.183 26.225 1.00 92.69 971 GLY A CA 1
ATOM 7756 C C . GLY A 1 971 ? 6.594 -16.179 27.454 1.00 92.69 971 GLY A C 1
ATOM 7757 O O . GLY A 1 971 ? 6.995 -16.622 28.539 1.00 92.69 971 GLY A O 1
ATOM 7758 N N . ASN A 1 972 ? 5.386 -15.641 27.289 1.00 90.75 972 ASN A N 1
ATOM 7759 C CA . ASN A 1 972 ? 4.479 -15.389 28.410 1.00 90.75 972 ASN A CA 1
ATOM 7760 C C . ASN A 1 972 ? 3.192 -16.245 28.421 1.00 90.75 972 ASN A C 1
ATOM 7762 O O . ASN A 1 972 ? 2.495 -16.259 29.439 1.00 90.75 972 ASN A O 1
ATOM 7766 N N . ASN A 1 973 ? 2.965 -17.052 27.374 1.00 89.62 973 ASN A N 1
ATOM 7767 C CA . ASN A 1 973 ? 1.884 -18.041 27.274 1.00 89.62 973 ASN A CA 1
ATOM 7768 C C . ASN A 1 973 ? 0.473 -17.416 27.265 1.00 89.62 973 ASN A C 1
ATOM 7770 O O . ASN A 1 973 ? -0.425 -17.894 27.959 1.00 89.62 973 ASN A O 1
ATOM 7774 N N . ASN A 1 974 ? 0.255 -16.363 26.476 1.00 85.56 974 ASN A N 1
ATOM 7775 C CA . ASN A 1 974 ? -1.017 -15.624 26.404 1.00 85.56 974 ASN A CA 1
ATOM 7776 C C . ASN A 1 974 ? -1.734 -15.700 25.039 1.00 85.56 974 ASN A C 1
ATOM 7778 O O . ASN A 1 974 ? -2.650 -14.912 24.802 1.00 85.56 974 ASN A O 1
ATOM 7782 N N . ASP A 1 975 ? -1.335 -16.625 24.160 1.00 81.00 975 ASP A N 1
ATOM 7783 C CA . ASP A 1 975 ? -1.804 -16.754 22.768 1.00 81.00 975 ASP A CA 1
ATOM 7784 C C . ASP A 1 975 ? -1.406 -15.574 21.856 1.00 81.00 975 ASP A C 1
ATOM 7786 O O . ASP A 1 975 ? -1.982 -15.400 20.781 1.00 81.00 975 ASP A O 1
ATOM 7790 N N . ASN A 1 976 ? -0.420 -14.763 22.254 1.00 80.12 976 ASN A N 1
ATOM 7791 C CA . ASN A 1 976 ? 0.063 -13.626 21.478 1.00 80.12 976 ASN A CA 1
ATOM 7792 C C . ASN A 1 976 ? 1.590 -13.647 21.320 1.00 80.12 976 ASN A C 1
ATOM 7794 O O . ASN A 1 976 ? 2.337 -13.100 22.125 1.00 80.12 976 ASN A O 1
ATOM 7798 N N . PHE A 1 977 ? 2.061 -14.196 20.202 1.00 83.25 977 PHE A N 1
ATOM 7799 C CA . PHE A 1 977 ? 3.493 -14.271 19.921 1.00 83.25 977 PHE A CA 1
ATOM 7800 C C . PHE A 1 977 ? 4.175 -12.893 19.772 1.00 83.25 977 PHE A C 1
ATOM 7802 O O . PHE A 1 977 ? 5.391 -12.805 19.934 1.00 83.25 977 PHE A O 1
ATOM 7809 N N . ASP A 1 978 ? 3.440 -11.806 19.492 1.00 80.25 978 ASP A N 1
ATOM 7810 C CA . ASP A 1 978 ? 4.023 -10.466 19.296 1.00 80.25 978 ASP A CA 1
ATOM 7811 C C . ASP A 1 978 ? 4.559 -9.842 20.596 1.00 80.25 978 ASP A C 1
ATOM 7813 O O . ASP A 1 978 ? 5.374 -8.915 20.555 1.00 80.25 978 ASP A O 1
ATOM 7817 N N . ASP A 1 979 ? 4.118 -10.323 21.765 1.00 84.50 979 ASP A N 1
ATOM 7818 C CA . ASP A 1 979 ? 4.546 -9.803 23.068 1.00 84.50 979 ASP A CA 1
ATOM 7819 C C . ASP A 1 979 ? 5.405 -10.782 23.881 1.00 84.50 979 ASP A C 1
ATOM 7821 O O . ASP A 1 979 ? 5.690 -10.541 25.060 1.00 84.50 979 ASP A O 1
ATOM 7825 N N . ASP A 1 980 ? 5.890 -11.843 23.238 1.00 85.56 980 ASP A N 1
ATOM 7826 C CA . ASP A 1 980 ? 6.767 -12.833 23.858 1.00 85.56 980 ASP A CA 1
ATOM 7827 C C . ASP A 1 980 ? 8.178 -12.308 24.137 1.00 85.56 980 ASP A C 1
ATOM 7829 O O . ASP A 1 980 ? 8.862 -12.798 25.038 1.00 85.56 980 ASP A O 1
ATOM 7833 N N . PHE A 1 981 ? 8.620 -11.261 23.434 1.00 90.38 981 PHE A N 1
ATOM 7834 C CA . PHE A 1 981 ? 9.898 -10.604 23.711 1.00 90.38 981 PHE A CA 1
ATOM 7835 C C . PHE A 1 981 ? 9.809 -9.634 24.889 1.00 90.38 981 PHE A C 1
ATOM 7837 O O . PHE A 1 981 ? 10.044 -8.435 24.757 1.00 90.38 981 PHE A O 1
ATOM 7844 N N . LYS A 1 982 ? 9.504 -10.157 26.076 1.00 88.25 982 LYS A N 1
ATOM 7845 C CA . LYS A 1 982 ? 9.584 -9.416 27.341 1.00 88.25 982 LYS A CA 1
ATOM 7846 C C . LYS A 1 982 ? 10.922 -9.674 28.016 1.00 88.25 982 LYS A C 1
ATOM 7848 O O . LYS A 1 982 ? 11.335 -10.820 28.171 1.00 88.25 982 LYS A O 1
ATOM 7853 N N . SER A 1 983 ? 11.602 -8.616 28.445 1.00 86.88 983 SER A N 1
ATOM 7854 C CA . SER A 1 983 ? 12.777 -8.739 29.308 1.00 86.88 983 SER A CA 1
ATOM 7855 C C . SER A 1 983 ? 12.391 -9.160 30.730 1.00 86.88 983 SER A C 1
ATOM 7857 O O . SER A 1 983 ? 11.226 -9.092 31.118 1.00 86.88 983 SER A O 1
ATOM 7859 N N . SER A 1 984 ? 13.372 -9.540 31.547 1.00 87.25 984 SER A N 1
ATOM 7860 C CA . SER A 1 984 ? 13.167 -9.985 32.937 1.00 87.25 984 SER A CA 1
ATOM 7861 C C . SER A 1 984 ? 12.508 -8.961 33.869 1.00 87.25 984 SER A C 1
ATOM 7863 O O . SER A 1 984 ? 11.980 -9.331 34.915 1.00 87.25 984 SER A O 1
ATOM 7865 N N . ASN A 1 985 ? 12.488 -7.682 33.485 1.00 85.19 985 ASN A N 1
ATOM 7866 C CA . ASN A 1 985 ? 11.761 -6.604 34.166 1.00 85.19 985 ASN A CA 1
ATOM 7867 C C . ASN A 1 985 ? 10.357 -6.326 33.581 1.00 85.19 985 ASN A C 1
ATOM 7869 O O . ASN A 1 985 ? 9.713 -5.361 33.985 1.00 85.19 985 ASN A O 1
ATOM 7873 N N . GLY A 1 986 ? 9.898 -7.130 32.618 1.00 81.19 986 GLY A N 1
ATOM 7874 C CA . GLY A 1 986 ? 8.584 -7.019 31.980 1.00 81.19 986 GLY A CA 1
ATOM 7875 C C . GLY A 1 986 ? 8.488 -6.025 30.816 1.00 81.19 986 GLY A C 1
ATOM 7876 O O . GLY A 1 986 ? 7.400 -5.855 30.272 1.00 81.19 986 GLY A O 1
ATOM 7877 N N . ALA A 1 987 ? 9.581 -5.366 30.412 1.00 81.56 987 ALA A N 1
ATOM 7878 C CA . ALA A 1 987 ? 9.567 -4.452 29.269 1.00 81.56 987 ALA A CA 1
ATOM 7879 C C . ALA A 1 987 ? 9.606 -5.210 27.930 1.00 81.56 987 ALA A C 1
ATOM 7881 O O . ALA A 1 987 ? 10.409 -6.124 27.754 1.00 81.56 987 ALA A O 1
ATOM 7882 N N . SER A 1 988 ? 8.775 -4.806 26.969 1.00 82.06 988 SER A N 1
ATOM 7883 C CA . SER A 1 988 ? 8.847 -5.326 25.600 1.00 82.06 988 SER A CA 1
ATOM 7884 C C . SER A 1 988 ? 10.144 -4.883 24.924 1.00 82.06 988 SER A C 1
ATOM 7886 O O . SER A 1 988 ? 10.505 -3.706 24.958 1.00 82.06 988 SER A O 1
ATOM 7888 N N . GLN A 1 989 ? 10.829 -5.826 24.294 1.00 76.50 989 GLN A N 1
ATOM 7889 C CA . GLN A 1 989 ? 12.078 -5.634 23.575 1.00 76.50 989 GLN A CA 1
ATOM 7890 C C . GLN A 1 989 ? 11.845 -5.845 22.081 1.00 76.50 989 GLN A C 1
ATOM 7892 O O . GLN A 1 989 ? 11.133 -6.754 21.672 1.00 76.50 989 GLN A O 1
ATOM 7897 N N . ILE A 1 990 ? 12.483 -5.017 21.256 1.00 70.25 990 ILE A N 1
ATOM 7898 C CA . ILE A 1 990 ? 12.438 -5.146 19.787 1.00 70.25 990 ILE A CA 1
ATOM 7899 C C . ILE A 1 990 ? 13.542 -6.107 19.303 1.00 70.25 990 ILE A C 1
ATOM 7901 O O . ILE A 1 990 ? 13.481 -6.652 18.205 1.00 70.25 990 ILE A O 1
ATOM 7905 N N . ASN A 1 991 ? 14.562 -6.330 20.136 1.00 74.94 991 ASN A N 1
ATOM 7906 C CA . ASN A 1 991 ? 15.750 -7.106 19.817 1.00 74.94 991 ASN A CA 1
ATOM 7907 C C . ASN A 1 991 ? 15.828 -8.380 20.673 1.00 74.94 991 ASN A C 1
ATOM 7909 O O . ASN A 1 991 ? 15.794 -8.323 21.905 1.00 74.94 991 ASN A O 1
ATOM 7913 N N . VAL A 1 992 ? 16.006 -9.522 20.002 1.00 81.38 992 VAL A N 1
ATOM 7914 C CA . VAL A 1 992 ? 16.181 -10.851 20.610 1.00 81.38 992 VAL A CA 1
ATOM 7915 C C . VAL A 1 992 ? 17.334 -10.873 21.615 1.00 81.38 992 VAL A C 1
ATOM 7917 O O . VAL A 1 992 ? 17.211 -11.486 22.672 1.00 81.38 992 VAL A O 1
ATOM 7920 N N . PHE A 1 993 ? 18.453 -10.210 21.305 1.00 83.69 993 PHE A N 1
ATOM 7921 C CA . PHE A 1 993 ? 19.634 -10.205 22.170 1.00 83.69 993 PHE A CA 1
ATOM 7922 C C . PHE A 1 993 ? 19.371 -9.471 23.483 1.00 83.69 993 PHE A C 1
ATOM 7924 O O . PHE A 1 993 ? 19.701 -10.000 24.541 1.00 83.69 993 PHE A O 1
ATOM 7931 N N . ASP A 1 994 ? 18.736 -8.299 23.425 1.00 82.50 994 ASP A N 1
ATOM 7932 C CA . ASP A 1 994 ? 18.425 -7.497 24.613 1.00 82.50 994 ASP A CA 1
ATOM 7933 C C . ASP A 1 994 ? 17.421 -8.228 25.518 1.00 82.50 994 ASP A C 1
ATOM 7935 O O . ASP A 1 994 ? 17.594 -8.293 26.739 1.00 82.50 994 ASP A O 1
ATOM 7939 N N . MET A 1 995 ? 16.413 -8.866 24.911 1.00 90.12 995 MET A N 1
ATOM 7940 C CA . MET A 1 995 ? 15.477 -9.742 25.615 1.00 90.12 995 MET A CA 1
ATOM 7941 C C . MET A 1 995 ? 16.204 -10.897 26.296 1.00 90.12 995 MET A C 1
ATOM 7943 O O . MET A 1 995 ? 16.124 -11.047 27.516 1.00 90.12 995 MET A O 1
ATOM 7947 N N . ALA A 1 996 ? 16.952 -11.691 25.536 1.00 86.12 996 ALA A N 1
ATOM 7948 C CA . ALA A 1 996 ? 17.513 -12.924 26.053 1.00 86.12 996 ALA A CA 1
ATOM 7949 C C . ALA A 1 996 ? 18.640 -12.684 27.066 1.00 86.12 996 ALA A C 1
ATOM 7951 O O . ALA A 1 996 ? 18.755 -13.408 28.056 1.00 86.12 996 ALA A O 1
ATOM 7952 N N . GLN A 1 997 ? 19.423 -11.616 26.889 1.00 84.50 997 GLN A N 1
ATOM 7953 C CA . GLN A 1 997 ? 20.446 -11.207 27.849 1.00 84.50 997 GLN A CA 1
ATOM 7954 C C . GLN A 1 997 ? 19.845 -10.805 29.200 1.00 84.50 997 GLN A C 1
ATOM 7956 O O . GLN A 1 997 ? 20.439 -11.085 30.241 1.00 84.50 997 GLN A O 1
ATOM 7961 N N . SER A 1 998 ? 18.648 -10.211 29.215 1.00 89.44 998 SER A N 1
ATOM 7962 C CA . SER A 1 998 ? 17.973 -9.864 30.469 1.00 89.44 998 SER A CA 1
ATOM 7963 C C . SER A 1 998 ? 17.588 -11.088 31.317 1.00 89.44 998 SER A C 1
ATOM 7965 O O . SER A 1 998 ? 17.437 -10.961 32.532 1.00 89.44 998 SER A O 1
ATOM 7967 N N . TRP A 1 999 ? 17.466 -12.271 30.702 1.00 91.38 999 TRP A N 1
ATOM 7968 C CA . TRP A 1 999 ? 17.091 -13.539 31.345 1.00 91.38 999 TRP A CA 1
ATOM 7969 C C . TRP A 1 999 ? 18.286 -14.390 31.802 1.00 91.38 999 TRP A C 1
ATOM 7971 O O . TRP A 1 999 ? 18.128 -15.554 32.176 1.00 91.38 999 TRP A O 1
ATOM 7981 N N . GLN A 1 1000 ? 19.490 -13.826 31.774 1.00 90.00 1000 GLN A N 1
ATOM 7982 C CA . GLN A 1 1000 ? 20.722 -14.480 32.200 1.00 90.00 1000 GLN A CA 1
ATOM 7983 C C . GLN A 1 1000 ? 20.833 -14.547 33.732 1.00 90.00 1000 GLN A C 1
ATOM 7985 O O . GLN A 1 1000 ? 20.556 -13.568 34.422 1.00 90.00 1000 GLN A O 1
ATOM 7990 N N . THR A 1 1001 ? 21.293 -15.675 34.283 1.00 84.31 1001 THR A N 1
ATOM 7991 C CA . THR A 1 1001 ? 21.407 -15.848 35.748 1.00 84.31 1001 THR A CA 1
ATOM 7992 C C . THR A 1 1001 ? 22.805 -15.606 36.315 1.00 84.31 1001 THR A C 1
ATOM 7994 O O . THR A 1 1001 ? 22.937 -15.247 37.483 1.00 84.31 1001 THR A O 1
ATOM 7997 N N . SER A 1 1002 ? 23.862 -15.778 35.516 1.00 70.31 1002 SER A N 1
ATOM 7998 C CA . SER A 1 1002 ? 25.247 -15.612 35.977 1.00 70.31 1002 SER A CA 1
ATOM 7999 C C . SER A 1 1002 ? 25.792 -14.222 35.658 1.00 70.31 1002 SER A C 1
ATOM 8001 O O . SER A 1 1002 ? 25.904 -13.852 34.495 1.00 70.31 1002 SER A O 1
ATOM 8003 N N . VAL A 1 1003 ? 26.216 -13.473 36.680 1.00 58.88 1003 VAL A N 1
ATOM 8004 C CA . VAL A 1 1003 ? 26.837 -12.136 36.539 1.00 58.88 1003 VAL A CA 1
ATOM 8005 C C . VAL A 1 1003 ? 28.221 -12.207 35.861 1.00 58.88 1003 VAL A C 1
ATOM 8007 O O . VAL A 1 1003 ? 28.736 -11.202 35.384 1.00 58.88 1003 VAL A O 1
ATOM 8010 N N . GLN A 1 1004 ? 28.830 -13.397 35.777 1.00 60.69 1004 GLN A N 1
ATOM 8011 C CA . GLN A 1 1004 ? 30.187 -13.593 35.250 1.00 60.69 1004 GLN A CA 1
ATOM 8012 C C . GLN A 1 1004 ? 30.272 -13.773 33.726 1.00 60.69 1004 GLN A C 1
ATOM 8014 O O . GLN A 1 1004 ? 31.380 -13.930 33.206 1.00 60.69 1004 GLN A O 1
ATOM 8019 N N . CYS A 1 1005 ? 29.161 -13.753 32.980 1.00 65.62 1005 CYS A N 1
ATOM 8020 C CA . CYS A 1 1005 ? 29.285 -13.698 31.523 1.00 65.62 1005 CYS A CA 1
ATOM 8021 C C . CYS A 1 1005 ? 29.489 -12.263 31.043 1.00 65.62 1005 CYS A C 1
ATOM 8023 O O . CYS A 1 1005 ? 28.594 -11.425 31.145 1.00 65.62 1005 CYS A O 1
ATOM 8025 N N . THR A 1 1006 ? 30.662 -11.999 30.477 1.00 56.31 1006 THR A N 1
ATOM 8026 C CA . THR A 1 1006 ? 30.982 -10.742 29.801 1.00 56.31 1006 THR A CA 1
ATOM 8027 C C . THR A 1 1006 ? 30.337 -10.690 28.413 1.00 56.31 1006 THR A C 1
ATOM 8029 O O . THR A 1 1006 ? 30.228 -11.706 27.723 1.00 56.31 1006 THR A O 1
ATOM 8032 N N . SER A 1 1007 ? 29.939 -9.493 27.973 1.00 52.28 1007 SER A N 1
ATOM 8033 C CA . SER A 1 1007 ? 29.394 -9.229 26.630 1.00 52.28 1007 SER A CA 1
ATOM 8034 C C . SER A 1 1007 ? 30.340 -9.650 25.496 1.00 52.28 1007 SER A C 1
ATOM 8036 O O . SER A 1 1007 ? 29.873 -9.994 24.416 1.00 52.28 1007 SER A O 1
ATOM 8038 N N . GLU A 1 1008 ? 31.647 -9.714 25.754 1.00 47.38 1008 GLU A N 1
ATOM 8039 C CA . GLU A 1 1008 ? 32.673 -10.186 24.814 1.00 47.38 1008 GLU A CA 1
ATOM 8040 C C . GLU A 1 1008 ? 32.509 -11.667 24.420 1.00 47.38 1008 GLU A C 1
ATOM 8042 O O . GLU A 1 1008 ? 32.831 -12.033 23.293 1.00 47.38 1008 GLU A O 1
ATOM 8047 N N . LYS A 1 1009 ? 31.939 -12.523 25.288 1.00 50.25 1009 LYS A N 1
ATOM 8048 C CA . LYS A 1 1009 ? 31.660 -13.936 24.951 1.00 50.25 1009 LYS A CA 1
ATOM 8049 C C . LYS A 1 1009 ? 30.435 -14.122 24.048 1.00 50.25 1009 LYS A C 1
ATOM 8051 O O . LYS A 1 1009 ? 30.313 -15.160 23.411 1.00 50.25 1009 LYS A O 1
ATOM 8056 N N . ASN A 1 1010 ? 29.557 -13.120 23.970 1.00 50.31 1010 ASN A N 1
ATOM 8057 C CA . ASN A 1 1010 ? 28.334 -13.147 23.158 1.00 50.31 1010 ASN A CA 1
ATOM 8058 C C . ASN A 1 1010 ? 28.503 -12.419 21.805 1.00 50.31 1010 ASN A C 1
ATOM 8060 O O . ASN A 1 1010 ? 27.568 -12.382 21.010 1.00 50.31 1010 ASN A O 1
ATOM 8064 N N . GLN A 1 1011 ? 29.678 -11.829 21.540 1.00 44.06 1011 GLN A N 1
ATOM 8065 C CA . GLN A 1 1011 ? 29.936 -10.953 20.387 1.00 44.06 1011 GLN A CA 1
ATOM 8066 C C . GLN A 1 1011 ? 30.432 -11.667 19.114 1.00 44.06 1011 GLN A C 1
ATOM 8068 O O . GLN A 1 1011 ? 30.550 -11.016 18.079 1.00 44.06 1011 GLN A O 1
ATOM 8073 N N . SER A 1 1012 ? 30.697 -12.981 19.130 1.00 45.88 1012 SER A N 1
ATOM 8074 C CA . SER A 1 1012 ? 31.364 -13.666 18.004 1.00 45.88 1012 SER A CA 1
ATOM 8075 C C . SER A 1 1012 ? 30.483 -14.593 17.148 1.00 45.88 1012 SER A C 1
ATOM 8077 O O . SER A 1 1012 ? 30.986 -15.602 16.663 1.00 45.88 1012 SER A O 1
ATOM 8079 N N . LEU A 1 1013 ? 29.192 -14.304 16.936 1.00 51.69 1013 LEU A N 1
ATOM 8080 C CA . LEU A 1 1013 ? 28.311 -15.159 16.104 1.00 51.69 1013 LEU A CA 1
ATOM 8081 C C . LEU A 1 1013 ? 27.419 -14.375 15.115 1.00 51.69 1013 LEU A C 1
ATOM 8083 O O . LEU A 1 1013 ? 26.322 -14.809 14.774 1.00 51.69 1013 LEU A O 1
ATOM 8087 N N . ASN A 1 1014 ? 27.898 -13.225 14.625 1.00 48.22 1014 ASN A N 1
ATOM 8088 C CA . ASN A 1 1014 ? 27.231 -12.435 13.573 1.00 48.22 1014 ASN A CA 1
ATOM 8089 C C . ASN A 1 1014 ? 27.649 -12.805 12.138 1.00 48.22 1014 ASN A C 1
ATOM 8091 O O . ASN A 1 1014 ? 27.242 -12.135 11.191 1.00 48.22 1014 ASN A O 1
ATOM 8095 N N . ASN A 1 1015 ? 28.440 -13.863 11.959 1.00 57.47 1015 ASN A N 1
ATOM 8096 C CA . ASN A 1 1015 ? 28.793 -14.358 10.633 1.00 57.47 1015 ASN A CA 1
ATOM 8097 C C . ASN A 1 1015 ? 27.801 -15.450 10.226 1.00 57.47 1015 ASN A C 1
ATOM 8099 O O . ASN A 1 1015 ? 27.557 -16.377 10.999 1.00 57.47 1015 ASN A O 1
ATOM 8103 N N . ASP A 1 1016 ? 27.226 -15.335 9.025 1.00 65.31 1016 ASP A N 1
ATOM 8104 C CA . ASP A 1 1016 ? 26.464 -16.429 8.426 1.00 65.31 1016 ASP A CA 1
ATOM 8105 C C . ASP A 1 1016 ? 27.408 -17.638 8.249 1.00 65.31 1016 ASP A C 1
ATOM 8107 O O . ASP A 1 1016 ? 28.391 -17.535 7.510 1.00 65.31 1016 ASP A O 1
ATOM 8111 N N . PRO A 1 1017 ? 27.143 -18.776 8.907 1.00 67.62 1017 PRO A N 1
ATOM 8112 C CA . PRO A 1 1017 ? 27.982 -19.977 8.825 1.00 67.62 1017 PRO A CA 1
ATOM 8113 C C . PRO A 1 1017 ? 27.970 -20.582 7.424 1.00 67.62 1017 PRO A C 1
ATOM 8115 O O . PRO A 1 1017 ? 28.885 -21.314 7.052 1.00 67.62 1017 PRO A O 1
ATOM 8118 N N . CYS A 1 1018 ? 26.929 -20.276 6.643 1.00 71.44 1018 CYS A N 1
ATOM 8119 C CA . CYS A 1 1018 ? 26.806 -20.631 5.236 1.00 71.44 1018 CYS A CA 1
ATOM 8120 C C . CYS A 1 1018 ? 27.203 -19.468 4.294 1.00 71.44 1018 CYS A C 1
ATOM 8122 O O . CYS A 1 1018 ? 26.776 -19.471 3.133 1.00 71.44 1018 CYS A O 1
ATOM 8124 N N . GLY A 1 1019 ? 27.950 -18.467 4.781 1.00 66.56 1019 GLY A N 1
ATOM 8125 C CA . GLY A 1 1019 ? 28.308 -17.251 4.040 1.00 66.56 1019 GLY A CA 1
ATOM 8126 C C . GLY A 1 1019 ? 29.206 -17.478 2.813 1.00 66.56 1019 GLY A C 1
ATOM 8127 O O . GLY A 1 1019 ? 29.592 -18.596 2.490 1.00 66.56 1019 GLY A O 1
ATOM 8128 N N . ASP A 1 1020 ? 29.581 -16.402 2.119 1.00 59.97 1020 ASP A N 1
ATOM 8129 C CA . ASP A 1 1020 ? 30.164 -16.478 0.763 1.00 59.97 1020 ASP A CA 1
ATOM 8130 C C . ASP A 1 1020 ? 31.678 -16.772 0.704 1.00 59.97 1020 ASP A C 1
ATOM 8132 O O . ASP A 1 1020 ? 32.310 -16.643 -0.347 1.00 59.97 1020 ASP A O 1
ATOM 8136 N N . SER A 1 1021 ? 32.304 -17.167 1.818 1.00 64.31 1021 SER A N 1
ATOM 8137 C CA . SER A 1 1021 ? 33.715 -17.572 1.785 1.00 64.31 1021 SER A CA 1
ATOM 8138 C C . SER A 1 1021 ? 33.873 -18.906 1.041 1.00 64.31 1021 SER A C 1
ATOM 8140 O O . SER A 1 1021 ? 32.996 -19.767 1.088 1.00 64.31 1021 SER A O 1
ATOM 8142 N N . LEU A 1 1022 ? 35.018 -19.126 0.383 1.00 57.25 1022 LEU A N 1
ATOM 8143 C CA . LEU A 1 1022 ? 35.280 -20.360 -0.377 1.00 57.25 1022 LEU A CA 1
ATOM 8144 C C . LEU A 1 1022 ? 35.154 -21.638 0.486 1.00 57.25 1022 LEU A C 1
ATOM 8146 O O . LEU A 1 1022 ? 34.750 -22.683 -0.021 1.00 57.25 1022 LEU A O 1
ATOM 8150 N N . ALA A 1 1023 ? 35.459 -21.548 1.787 1.00 58.59 1023 ALA A N 1
ATOM 8151 C CA . ALA A 1 1023 ? 35.298 -22.644 2.745 1.00 58.59 1023 ALA A CA 1
ATOM 8152 C C . ALA A 1 1023 ? 33.820 -22.874 3.132 1.00 58.59 1023 ALA A C 1
ATOM 8154 O O . ALA A 1 1023 ? 33.366 -24.018 3.179 1.00 58.59 1023 ALA A O 1
ATOM 8155 N N . HIS A 1 1024 ? 33.045 -21.802 3.330 1.00 67.62 1024 HIS A N 1
ATOM 8156 C CA . HIS A 1 1024 ? 31.612 -21.877 3.647 1.00 67.62 1024 HIS A CA 1
ATOM 8157 C C . HIS A 1 1024 ? 30.761 -22.310 2.438 1.00 67.62 1024 HIS A C 1
ATOM 8159 O O . HIS A 1 1024 ? 29.791 -23.051 2.604 1.00 67.62 1024 HIS A O 1
ATOM 8165 N N . ALA A 1 1025 ? 31.158 -21.956 1.211 1.00 67.00 1025 ALA A N 1
ATOM 8166 C CA . ALA A 1 1025 ? 30.462 -22.352 -0.016 1.00 67.00 1025 ALA A CA 1
ATOM 8167 C C . ALA A 1 1025 ? 30.426 -23.881 -0.217 1.00 67.00 1025 ALA A C 1
ATOM 8169 O O . ALA A 1 1025 ? 29.389 -24.436 -0.582 1.00 67.00 1025 ALA A O 1
ATOM 8170 N N . GLN A 1 1026 ? 31.529 -24.586 0.069 1.00 70.19 1026 GLN A N 1
ATOM 8171 C CA . GLN A 1 1026 ? 31.566 -26.055 0.011 1.00 70.19 1026 GLN A CA 1
ATOM 8172 C C . GLN A 1 1026 ? 30.681 -26.687 1.091 1.00 70.19 1026 GLN A C 1
ATOM 8174 O O . GLN A 1 1026 ? 29.956 -27.651 0.825 1.00 70.19 1026 GLN A O 1
ATOM 8179 N N . ARG A 1 1027 ? 30.692 -26.116 2.301 1.00 76.44 1027 ARG A N 1
ATOM 8180 C CA . ARG A 1 1027 ? 29.875 -26.597 3.416 1.00 76.44 1027 ARG A CA 1
ATOM 8181 C C . ARG A 1 1027 ? 28.381 -26.401 3.168 1.00 76.44 1027 ARG A C 1
ATOM 8183 O O . ARG A 1 1027 ? 27.592 -27.293 3.472 1.00 76.44 1027 ARG A O 1
ATOM 8190 N N . ARG A 1 1028 ? 27.996 -25.288 2.541 1.00 80.81 1028 ARG A N 1
ATOM 8191 C CA . ARG A 1 1028 ? 26.610 -24.982 2.170 1.00 80.81 1028 ARG A CA 1
ATOM 8192 C C . ARG A 1 1028 ? 26.005 -26.028 1.235 1.00 80.81 1028 ARG A C 1
ATOM 8194 O O . ARG A 1 1028 ? 24.867 -26.428 1.449 1.00 80.81 1028 ARG A O 1
ATOM 8201 N N . ILE A 1 1029 ? 26.763 -26.515 0.249 1.00 80.25 1029 ILE A N 1
ATOM 8202 C CA . ILE A 1 1029 ? 26.295 -27.564 -0.678 1.00 80.25 1029 ILE A CA 1
ATOM 8203 C C . ILE A 1 1029 ? 26.026 -28.872 0.077 1.00 80.25 1029 ILE A C 1
ATOM 8205 O O . ILE A 1 1029 ? 24.991 -29.509 -0.117 1.00 80.25 1029 ILE A O 1
ATOM 8209 N N . TRP A 1 1030 ? 26.938 -29.261 0.973 1.00 83.19 1030 TRP A N 1
ATOM 8210 C CA . TRP A 1 1030 ? 26.748 -30.439 1.821 1.00 83.19 1030 TRP A CA 1
ATOM 8211 C C . TRP A 1 1030 ? 25.530 -30.285 2.748 1.00 83.19 1030 TRP A C 1
ATOM 8213 O O . TRP A 1 1030 ? 24.720 -31.208 2.852 1.00 83.19 1030 TRP A O 1
ATOM 8223 N N . ALA A 1 1031 ? 25.371 -29.111 3.370 1.00 85.69 1031 ALA A N 1
ATOM 8224 C CA . ALA A 1 1031 ? 24.250 -28.790 4.249 1.00 85.69 1031 ALA A CA 1
ATOM 8225 C C . ALA A 1 1031 ? 22.906 -28.866 3.511 1.00 85.69 1031 ALA A C 1
ATOM 8227 O O . ALA A 1 1031 ? 21.990 -29.534 3.986 1.00 85.69 1031 ALA A O 1
ATOM 8228 N N . GLN A 1 1032 ? 22.808 -28.264 2.321 1.00 86.38 1032 GLN A N 1
ATOM 8229 C CA . GLN A 1 1032 ? 21.618 -28.327 1.464 1.00 86.38 1032 GLN A CA 1
ATOM 8230 C C . GLN A 1 1032 ? 21.221 -29.771 1.171 1.00 86.38 1032 GLN A C 1
ATOM 8232 O O . GLN A 1 1032 ? 20.122 -30.186 1.529 1.00 86.38 1032 GLN A O 1
ATOM 8237 N N . HIS A 1 1033 ? 22.159 -30.581 0.675 1.00 84.44 1033 HIS A N 1
ATOM 8238 C CA . HIS A 1 1033 ? 21.892 -31.984 0.364 1.00 84.44 1033 HIS A CA 1
ATOM 8239 C C . HIS A 1 1033 ? 21.380 -32.786 1.577 1.00 84.44 1033 HIS A C 1
ATOM 8241 O O . HIS A 1 1033 ? 20.581 -33.712 1.432 1.00 84.44 1033 HIS A O 1
ATOM 8247 N N . LYS A 1 1034 ? 21.844 -32.479 2.795 1.00 85.06 1034 LYS A N 1
ATOM 8248 C CA . LYS A 1 1034 ? 21.371 -33.151 4.017 1.00 85.06 1034 LYS A CA 1
ATOM 8249 C C . LYS A 1 1034 ? 20.007 -32.637 4.494 1.00 85.06 1034 LYS A C 1
ATOM 8251 O O . LYS A 1 1034 ? 19.214 -33.438 4.990 1.00 85.06 1034 LYS A O 1
ATOM 8256 N N . CYS A 1 1035 ? 19.727 -31.347 4.325 1.00 89.12 1035 CYS A N 1
ATOM 8257 C CA . CYS A 1 1035 ? 18.503 -30.691 4.793 1.00 89.12 1035 CYS A CA 1
ATOM 8258 C C . CYS A 1 1035 ? 17.326 -30.780 3.812 1.00 89.12 1035 CYS A C 1
ATOM 8260 O O . CYS A 1 1035 ? 16.176 -30.671 4.237 1.00 89.12 1035 CYS A O 1
ATOM 8262 N N . ASP A 1 1036 ? 17.580 -31.056 2.532 1.00 87.56 1036 ASP A N 1
ATOM 8263 C CA . ASP A 1 1036 ? 16.569 -31.207 1.473 1.00 87.56 1036 ASP A CA 1
ATOM 8264 C C . ASP A 1 1036 ? 15.481 -32.248 1.789 1.00 87.56 1036 ASP A C 1
ATOM 8266 O O . ASP A 1 1036 ? 14.356 -32.156 1.291 1.00 87.56 1036 ASP A O 1
ATOM 8270 N N . LEU A 1 1037 ? 15.761 -33.193 2.693 1.00 86.38 1037 LEU A N 1
ATOM 8271 C CA . LEU A 1 1037 ? 14.775 -34.135 3.230 1.00 86.38 1037 LEU A CA 1
ATOM 8272 C C . LEU A 1 1037 ? 13.559 -33.460 3.874 1.00 86.38 1037 LEU A C 1
ATOM 8274 O O . LEU A 1 1037 ? 12.482 -34.050 3.886 1.00 86.38 1037 LEU A O 1
ATOM 8278 N N . ILE A 1 1038 ? 13.709 -32.239 4.388 1.00 89.06 1038 ILE A N 1
ATOM 8279 C CA . ILE A 1 1038 ? 12.620 -31.467 4.997 1.00 89.06 1038 ILE A CA 1
ATOM 8280 C C . ILE A 1 1038 ? 11.746 -30.795 3.920 1.00 89.06 1038 ILE A C 1
ATOM 8282 O O . ILE A 1 1038 ? 10.594 -30.481 4.192 1.00 89.06 1038 ILE A O 1
ATOM 8286 N N . LYS A 1 1039 ? 12.244 -30.594 2.688 1.00 83.38 1039 LYS A N 1
ATOM 8287 C CA . LYS A 1 1039 ? 11.609 -29.718 1.682 1.00 83.38 1039 LYS A CA 1
ATOM 8288 C C . LYS A 1 1039 ? 11.175 -30.418 0.388 1.00 83.38 1039 LYS A C 1
ATOM 8290 O O . LYS A 1 1039 ? 10.229 -29.970 -0.259 1.00 83.38 1039 LYS A O 1
ATOM 8295 N N . ILE A 1 1040 ? 11.822 -31.515 -0.005 1.00 78.75 1040 ILE A N 1
ATOM 8296 C CA . ILE A 1 1040 ? 11.566 -32.178 -1.294 1.00 78.75 1040 ILE A CA 1
ATOM 8297 C C . ILE A 1 1040 ? 10.402 -33.180 -1.199 1.00 78.75 1040 ILE A C 1
ATOM 8299 O O . ILE A 1 1040 ? 10.517 -34.225 -0.557 1.00 78.75 1040 ILE A O 1
ATOM 8303 N N . LYS A 1 1041 ? 9.312 -32.916 -1.932 1.00 66.88 1041 LYS A N 1
ATOM 8304 C CA . LYS A 1 1041 ? 8.247 -33.895 -2.228 1.00 66.88 1041 LYS A CA 1
ATOM 8305 C C . LYS A 1 1041 ? 8.670 -34.756 -3.417 1.00 66.88 1041 LYS A C 1
ATOM 8307 O O . LYS A 1 1041 ? 8.430 -34.381 -4.561 1.00 66.88 1041 LYS A O 1
ATOM 8312 N N . SER A 1 1042 ? 9.360 -35.866 -3.172 1.00 60.47 1042 SER A N 1
ATOM 8313 C CA . SER A 1 1042 ? 9.761 -36.775 -4.250 1.00 60.47 1042 SER A CA 1
ATOM 8314 C C . SER A 1 1042 ? 9.594 -38.235 -3.858 1.00 60.47 1042 SER A C 1
ATOM 8316 O O . SER A 1 1042 ? 10.340 -38.764 -3.030 1.00 60.47 1042 SER A O 1
ATOM 8318 N N . SER A 1 1043 ? 8.668 -38.890 -4.554 1.00 52.50 1043 SER A N 1
ATOM 8319 C CA . SER A 1 1043 ? 8.475 -40.339 -4.555 1.00 52.50 1043 SER A CA 1
ATOM 8320 C C . SER A 1 1043 ? 9.645 -41.094 -5.204 1.00 52.50 1043 SER A C 1
ATOM 8322 O O . SER A 1 1043 ? 9.841 -42.273 -4.932 1.00 52.50 1043 SER A O 1
ATOM 8324 N N . ILE A 1 1044 ? 10.476 -40.415 -6.008 1.00 52.81 1044 ILE A N 1
ATOM 8325 C CA . ILE A 1 1044 ? 11.663 -40.992 -6.668 1.00 52.81 1044 ILE A CA 1
ATOM 8326 C C . ILE A 1 1044 ? 12.801 -41.240 -5.655 1.00 52.81 1044 ILE A C 1
ATOM 8328 O O . ILE A 1 1044 ? 13.619 -42.134 -5.858 1.00 52.81 1044 ILE A O 1
ATOM 8332 N N . PHE A 1 1045 ? 12.840 -40.497 -4.540 1.00 56.25 1045 PHE A N 1
ATOM 8333 C CA . PHE A 1 1045 ? 13.899 -40.586 -3.521 1.00 56.25 1045 PHE A CA 1
ATOM 8334 C C . PHE A 1 1045 ? 13.479 -41.287 -2.215 1.00 56.25 1045 PHE A C 1
ATOM 8336 O O . PHE A 1 1045 ? 14.263 -41.294 -1.266 1.00 56.25 1045 PHE A O 1
ATOM 8343 N N . ASN A 1 1046 ? 12.274 -41.873 -2.132 1.00 67.94 1046 ASN A N 1
ATOM 8344 C CA . ASN A 1 1046 ? 11.732 -42.467 -0.896 1.00 67.94 1046 ASN A CA 1
ATOM 8345 C C . ASN A 1 1046 ? 11.889 -41.537 0.329 1.00 67.94 1046 ASN A C 1
ATOM 8347 O O . ASN A 1 1046 ? 12.403 -41.942 1.379 1.00 67.94 1046 ASN A O 1
ATOM 8351 N N . ASN A 1 1047 ? 11.491 -40.264 0.200 1.00 84.50 1047 ASN A N 1
ATOM 8352 C CA . ASN A 1 1047 ? 11.597 -39.320 1.310 1.00 8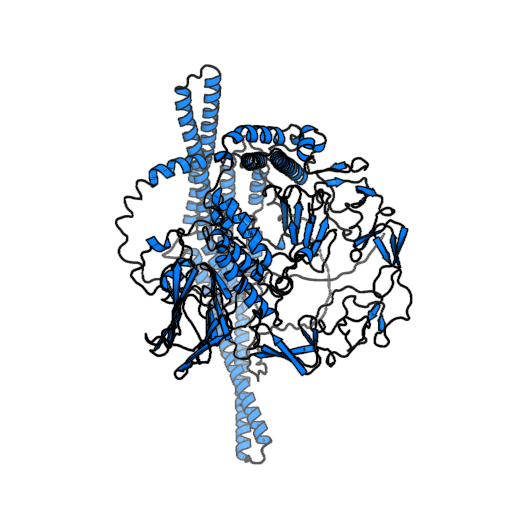4.50 1047 ASN A CA 1
ATOM 8353 C C . ASN A 1 1047 ? 10.615 -39.711 2.439 1.00 84.50 1047 ASN A C 1
ATOM 8355 O O . ASN A 1 1047 ? 9.404 -39.623 2.240 1.00 84.50 1047 ASN A O 1
ATOM 8359 N N . PRO A 1 1048 ? 11.086 -40.091 3.646 1.00 85.88 1048 PRO A N 1
ATOM 8360 C CA . PRO A 1 1048 ? 10.202 -40.502 4.743 1.00 85.88 1048 PRO A CA 1
ATOM 8361 C C . PRO A 1 1048 ? 9.295 -39.375 5.252 1.00 85.88 1048 PRO A C 1
ATOM 8363 O O . PRO A 1 1048 ? 8.312 -39.649 5.938 1.00 85.88 1048 PRO A O 1
ATOM 8366 N N . PHE A 1 1049 ? 9.632 -38.121 4.944 1.00 89.12 1049 PHE A N 1
ATOM 8367 C CA . PHE A 1 1049 ? 8.878 -36.952 5.367 1.00 89.12 1049 PHE A CA 1
ATOM 8368 C C . PHE A 1 1049 ? 7.851 -36.485 4.334 1.00 89.12 1049 PHE A C 1
ATOM 8370 O O . PHE A 1 1049 ? 7.187 -35.488 4.577 1.00 89.12 1049 PHE A O 1
ATOM 8377 N N . GLU A 1 1050 ? 7.654 -37.178 3.209 1.00 85.38 1050 GLU A N 1
ATOM 8378 C CA . GLU A 1 1050 ? 6.715 -36.752 2.159 1.00 85.38 1050 GLU A CA 1
ATOM 8379 C C . GLU A 1 1050 ? 5.312 -36.422 2.700 1.00 85.38 1050 GLU A C 1
ATOM 8381 O O . GLU A 1 1050 ? 4.786 -35.340 2.433 1.00 85.38 1050 GLU A O 1
ATOM 8386 N N . ILE A 1 1051 ? 4.755 -37.294 3.551 1.00 82.44 1051 ILE A N 1
ATOM 8387 C CA . ILE A 1 1051 ? 3.453 -37.068 4.196 1.00 82.44 1051 ILE A CA 1
ATOM 8388 C C . ILE A 1 1051 ? 3.463 -35.837 5.114 1.00 82.44 1051 ILE A C 1
ATOM 8390 O O . ILE A 1 1051 ? 2.476 -35.112 5.191 1.00 82.44 1051 ILE A O 1
ATOM 8394 N N . CYS A 1 1052 ? 4.590 -35.557 5.769 1.00 84.25 1052 CYS A N 1
ATOM 8395 C CA . CYS A 1 1052 ? 4.776 -34.361 6.585 1.00 84.25 1052 CYS A CA 1
ATOM 8396 C C . CYS A 1 1052 ? 4.735 -33.111 5.707 1.00 84.25 1052 CYS A C 1
ATOM 8398 O O . CYS A 1 1052 ? 3.986 -32.186 5.986 1.00 84.25 1052 CYS A O 1
ATOM 8400 N N . ILE A 1 1053 ? 5.478 -33.110 4.598 1.00 85.50 1053 ILE A N 1
ATOM 8401 C CA . ILE A 1 1053 ? 5.560 -31.971 3.673 1.00 85.50 1053 ILE A CA 1
ATOM 8402 C C . ILE A 1 1053 ? 4.203 -31.745 2.967 1.00 85.50 1053 ILE A C 1
ATOM 8404 O O . ILE A 1 1053 ? 3.892 -30.641 2.518 1.00 85.50 1053 ILE A O 1
ATOM 8408 N N . GLU A 1 1054 ? 3.370 -32.780 2.828 1.00 81.56 1054 GLU A N 1
ATOM 8409 C CA . GLU A 1 1054 ? 1.994 -32.652 2.332 1.00 81.56 1054 GLU A CA 1
ATOM 8410 C C . GLU A 1 1054 ? 1.035 -32.041 3.363 1.00 81.56 1054 GLU A C 1
ATOM 8412 O O . GLU A 1 1054 ? 0.187 -31.232 2.988 1.00 81.56 1054 GLU A O 1
ATOM 8417 N N . LYS A 1 1055 ? 1.143 -32.442 4.635 1.00 79.62 1055 LYS A N 1
ATOM 8418 C CA . LYS A 1 1055 ? 0.167 -32.103 5.683 1.00 79.62 1055 LYS A CA 1
ATOM 8419 C C . LYS A 1 1055 ? 0.526 -30.871 6.509 1.00 79.62 1055 LYS A C 1
ATOM 8421 O O . LYS A 1 1055 ? -0.375 -30.255 7.067 1.00 79.62 1055 LYS A O 1
ATOM 8426 N N . MET A 1 1056 ? 1.806 -30.541 6.624 1.00 80.94 1056 MET A N 1
ATOM 8427 C CA . MET A 1 1056 ? 2.286 -29.396 7.394 1.00 80.94 1056 MET A CA 1
ATOM 8428 C C . MET A 1 1056 ? 2.226 -28.115 6.567 1.00 80.94 1056 MET A C 1
ATOM 8430 O O . MET A 1 1056 ? 2.356 -28.128 5.342 1.00 80.94 1056 MET A O 1
ATOM 8434 N N . GLU A 1 1057 ? 2.073 -26.989 7.254 1.00 76.19 1057 GLU A N 1
ATOM 8435 C CA . GLU A 1 1057 ? 2.108 -25.679 6.619 1.00 76.19 1057 GLU A CA 1
ATOM 8436 C C . GLU A 1 1057 ? 3.503 -25.336 6.082 1.00 76.19 1057 GLU A C 1
ATOM 8438 O O . GLU A 1 1057 ? 4.533 -25.641 6.690 1.00 76.19 1057 GLU A O 1
ATOM 8443 N N . THR A 1 1058 ? 3.542 -24.641 4.944 1.00 74.69 1058 THR A N 1
ATOM 8444 C CA . THR A 1 1058 ? 4.787 -24.295 4.241 1.00 74.69 1058 THR A CA 1
ATOM 8445 C C . THR A 1 1058 ? 5.752 -23.487 5.109 1.00 74.69 1058 THR A C 1
ATOM 8447 O O . THR A 1 1058 ? 6.963 -23.691 5.040 1.00 74.69 1058 THR A O 1
ATOM 8450 N N . HIS A 1 1059 ? 5.234 -22.588 5.950 1.00 72.31 1059 HIS A N 1
ATOM 8451 C CA . HIS A 1 1059 ? 6.057 -21.744 6.816 1.00 72.31 1059 HIS A CA 1
ATOM 8452 C C . HIS A 1 1059 ? 6.792 -22.568 7.893 1.00 72.31 1059 HIS A C 1
ATOM 8454 O O . HIS A 1 1059 ? 7.951 -22.294 8.209 1.00 72.31 1059 HIS A O 1
ATOM 8460 N N . LEU A 1 1060 ? 6.147 -23.617 8.413 1.00 77.12 1060 LEU A N 1
ATOM 8461 C CA . LEU A 1 1060 ? 6.711 -24.516 9.417 1.00 77.12 1060 LEU A CA 1
ATOM 8462 C C . LEU A 1 1060 ? 7.821 -25.380 8.803 1.00 77.12 1060 LEU A C 1
ATOM 8464 O O . LEU A 1 1060 ? 8.876 -25.558 9.407 1.00 77.12 1060 LEU A O 1
ATOM 8468 N N . ILE A 1 1061 ? 7.622 -25.844 7.567 1.00 85.12 1061 ILE A N 1
ATOM 8469 C CA . ILE A 1 1061 ? 8.638 -26.565 6.785 1.00 85.12 1061 ILE A CA 1
ATOM 8470 C C . ILE A 1 1061 ? 9.875 -25.685 6.554 1.00 85.12 1061 ILE A C 1
ATOM 8472 O O . ILE A 1 1061 ? 11.002 -26.122 6.793 1.00 85.12 1061 ILE A O 1
ATOM 8476 N N . GLU A 1 1062 ? 9.675 -24.432 6.135 1.00 85.12 1062 GLU A N 1
ATOM 8477 C CA . GLU A 1 1062 ? 10.775 -23.498 5.872 1.00 85.12 1062 GLU A CA 1
ATOM 8478 C C . GLU A 1 1062 ? 11.584 -23.198 7.144 1.00 85.12 1062 GLU A C 1
ATOM 8480 O O . GLU A 1 1062 ? 12.813 -23.207 7.105 1.00 85.12 1062 GLU A O 1
ATOM 8485 N N . LYS A 1 1063 ? 10.918 -23.030 8.292 1.00 85.50 1063 LYS A N 1
ATOM 8486 C CA . LYS A 1 1063 ? 11.563 -22.844 9.601 1.00 85.50 1063 LYS A CA 1
ATOM 8487 C C . LYS A 1 1063 ? 12.558 -23.965 9.930 1.00 85.50 1063 LYS A C 1
ATOM 8489 O O . LYS A 1 1063 ? 13.721 -23.679 10.218 1.00 85.50 1063 LYS A O 1
ATOM 8494 N N . TYR A 1 1064 ? 12.135 -25.232 9.877 1.00 89.00 1064 TYR A N 1
ATOM 8495 C CA . TYR A 1 1064 ? 13.026 -26.363 10.185 1.00 89.00 1064 TYR A CA 1
ATOM 8496 C C . TYR A 1 1064 ? 14.110 -26.564 9.123 1.00 89.00 1064 TYR A C 1
ATOM 8498 O O . TYR A 1 1064 ? 15.232 -26.943 9.461 1.00 89.00 1064 TYR A O 1
ATOM 8506 N N . TYR A 1 1065 ? 13.813 -26.275 7.854 1.00 90.75 1065 TYR A N 1
ATOM 8507 C CA . TYR A 1 1065 ? 14.804 -26.316 6.781 1.00 90.75 1065 TYR A CA 1
ATOM 8508 C C . TYR A 1 1065 ? 15.926 -25.289 7.008 1.00 90.75 1065 TYR A C 1
ATOM 8510 O O . TYR A 1 1065 ? 17.103 -25.644 6.952 1.00 90.75 1065 TYR A O 1
ATOM 8518 N N . GLN A 1 1066 ? 15.584 -24.043 7.353 1.00 87.31 1066 GLN A N 1
ATOM 8519 C CA . GLN A 1 1066 ? 16.569 -22.998 7.654 1.00 87.31 1066 GLN A CA 1
ATOM 8520 C C . GLN A 1 1066 ? 17.367 -23.293 8.931 1.00 87.31 1066 GLN A C 1
ATOM 8522 O O . GLN A 1 1066 ? 18.583 -23.099 8.950 1.00 87.31 1066 GLN A O 1
ATOM 8527 N N . ALA A 1 1067 ? 16.719 -23.822 9.975 1.00 87.88 1067 ALA A N 1
ATOM 8528 C CA . ALA A 1 1067 ? 17.413 -24.293 11.175 1.00 87.88 1067 ALA A CA 1
ATOM 8529 C C . ALA A 1 1067 ? 18.430 -25.399 10.844 1.00 87.88 1067 ALA A C 1
ATOM 8531 O O . ALA A 1 1067 ? 19.564 -25.363 11.317 1.00 87.88 1067 ALA A O 1
ATOM 8532 N N . CYS A 1 1068 ? 18.043 -26.344 9.980 1.00 89.62 1068 CYS A N 1
ATOM 8533 C CA . CYS A 1 1068 ? 18.907 -27.431 9.537 1.00 89.62 1068 CYS A CA 1
ATOM 8534 C C . CYS A 1 1068 ? 20.123 -26.901 8.772 1.00 89.62 1068 CYS A C 1
ATOM 8536 O O . CYS A 1 1068 ? 21.243 -27.297 9.082 1.00 89.62 1068 CYS A O 1
ATOM 8538 N N . LEU A 1 1069 ? 19.926 -25.981 7.818 1.00 87.62 1069 LEU A N 1
ATOM 8539 C CA . LEU A 1 1069 ? 21.028 -25.376 7.064 1.00 87.62 1069 LEU A CA 1
ATOM 8540 C C . LEU A 1 1069 ? 22.016 -24.662 7.988 1.00 87.62 1069 LEU A C 1
ATOM 8542 O O . LEU A 1 1069 ? 23.224 -24.869 7.884 1.00 87.62 1069 LEU A O 1
ATOM 8546 N N . TYR A 1 1070 ? 21.494 -23.854 8.911 1.00 84.94 1070 TYR A N 1
ATOM 8547 C CA . TYR A 1 1070 ? 22.304 -23.082 9.844 1.00 84.94 1070 TYR A CA 1
ATOM 8548 C C . TYR A 1 1070 ? 23.156 -23.973 10.759 1.00 84.94 1070 TYR A C 1
ATOM 8550 O O . TYR A 1 1070 ? 24.345 -23.703 10.947 1.00 84.94 1070 TYR A O 1
ATOM 8558 N N . ASP A 1 1071 ? 22.575 -25.044 11.303 1.00 84.44 1071 ASP A N 1
ATOM 8559 C CA . ASP A 1 1071 ? 23.281 -25.976 12.189 1.00 84.44 1071 ASP A CA 1
ATOM 8560 C C . ASP A 1 1071 ? 24.276 -26.849 11.410 1.00 84.44 1071 ASP A C 1
ATOM 8562 O O . ASP A 1 1071 ? 25.401 -27.070 11.863 1.00 84.44 1071 ASP A O 1
ATOM 8566 N N . ALA A 1 1072 ? 23.903 -27.284 10.204 1.00 84.62 1072 ALA A N 1
ATOM 8567 C CA . ALA A 1 1072 ? 24.753 -28.071 9.317 1.00 84.62 1072 ALA A CA 1
ATOM 8568 C C . ALA A 1 1072 ? 26.006 -27.300 8.871 1.00 84.62 1072 ALA A C 1
ATOM 8570 O O . ALA A 1 1072 ? 27.093 -27.880 8.804 1.00 84.62 1072 ALA A O 1
ATOM 8571 N N . CYS A 1 1073 ? 25.875 -26.000 8.589 1.00 80.88 1073 CYS A N 1
ATOM 8572 C CA . CYS A 1 1073 ? 26.998 -25.144 8.205 1.00 80.88 1073 CYS A CA 1
ATOM 8573 C C . CYS A 1 1073 ? 27.927 -24.763 9.366 1.00 80.88 1073 CYS A C 1
ATOM 8575 O O . CYS A 1 1073 ? 29.049 -24.348 9.110 1.00 80.88 1073 CYS A O 1
ATOM 8577 N N . HIS A 1 1074 ? 27.482 -24.895 10.617 1.00 76.50 1074 HIS A N 1
ATOM 8578 C CA . HIS A 1 1074 ? 28.306 -24.620 11.801 1.00 76.50 1074 HIS A CA 1
ATOM 8579 C C . HIS A 1 1074 ? 29.198 -25.781 12.236 1.00 76.50 1074 HIS A C 1
ATOM 8581 O O . HIS A 1 1074 ? 30.165 -25.578 12.972 1.00 76.50 1074 HIS A O 1
ATOM 8587 N N . ALA A 1 1075 ? 28.823 -27.008 11.888 1.00 70.44 1075 ALA A N 1
ATOM 8588 C CA . ALA A 1 1075 ? 29.591 -28.182 12.258 1.00 70.44 1075 ALA A CA 1
ATOM 8589 C C . ALA A 1 1075 ? 30.780 -28.307 11.298 1.00 70.44 1075 ALA A C 1
ATOM 8591 O O . ALA A 1 1075 ? 30.570 -28.477 10.106 1.00 70.44 1075 ALA A O 1
ATOM 8592 N N . ASP A 1 1076 ? 32.016 -28.185 11.780 1.00 62.62 1076 ASP A N 1
ATOM 8593 C CA . ASP A 1 1076 ? 33.181 -28.216 10.885 1.00 62.62 1076 ASP A CA 1
ATOM 8594 C C . ASP A 1 1076 ? 34.047 -29.473 11.047 1.00 62.62 1076 ASP A C 1
ATOM 8596 O O . ASP A 1 1076 ? 34.862 -29.736 10.167 1.00 62.62 1076 ASP A O 1
ATOM 8600 N N . HIS A 1 1077 ? 33.941 -30.249 12.138 1.00 53.91 1077 HIS A N 1
ATOM 8601 C CA . HIS A 1 1077 ? 34.775 -31.440 12.385 1.00 53.91 1077 HIS A CA 1
ATOM 8602 C C . HIS A 1 1077 ? 34.000 -32.531 13.157 1.00 53.91 1077 HIS A C 1
ATOM 8604 O O . HIS A 1 1077 ? 33.405 -32.243 14.189 1.00 53.91 1077 HIS A O 1
ATOM 8610 N N . GLY A 1 1078 ? 34.077 -33.795 12.706 1.00 48.34 1078 GLY A N 1
ATOM 8611 C CA . GLY A 1 1078 ? 33.847 -35.000 13.530 1.00 48.34 1078 GLY A CA 1
ATOM 8612 C C . GLY A 1 1078 ? 32.557 -35.034 14.363 1.00 48.34 1078 GLY A C 1
ATOM 8613 O O . GLY A 1 1078 ? 32.620 -35.243 15.565 1.00 48.34 1078 GLY A O 1
ATOM 8614 N N . GLY A 1 1079 ? 31.403 -34.823 13.730 1.00 54.12 1079 GLY A N 1
ATOM 8615 C CA . GLY A 1 1079 ? 30.098 -34.712 14.409 1.00 54.12 1079 GLY A CA 1
ATOM 8616 C C . GLY A 1 1079 ? 28.982 -34.139 13.526 1.00 54.12 1079 GLY A C 1
ATOM 8617 O O . GLY A 1 1079 ? 27.847 -33.987 13.958 1.00 54.12 1079 GLY A O 1
ATOM 8618 N N . ASP A 1 1080 ? 29.286 -33.845 12.261 1.00 61.22 1080 ASP A N 1
ATOM 8619 C CA . ASP A 1 1080 ? 28.404 -33.223 11.268 1.00 61.22 1080 ASP A CA 1
ATOM 8620 C C . ASP A 1 1080 ? 27.019 -33.865 11.146 1.00 61.22 1080 ASP A C 1
ATOM 8622 O O . ASP A 1 1080 ? 26.011 -33.166 11.043 1.00 61.22 1080 ASP A O 1
ATOM 8626 N N . CYS A 1 1081 ? 26.947 -35.194 11.225 1.00 63.31 1081 CYS A N 1
ATOM 8627 C CA . CYS A 1 1081 ? 25.671 -35.898 11.235 1.00 63.31 1081 CYS A CA 1
ATOM 8628 C C . CYS A 1 1081 ? 24.829 -35.541 12.470 1.00 63.31 1081 CYS A C 1
ATOM 8630 O O . CYS A 1 1081 ? 23.630 -35.355 12.328 1.00 63.31 1081 CYS A O 1
ATOM 8632 N N . GLU A 1 1082 ? 25.424 -35.404 13.656 1.00 73.00 1082 GLU A N 1
ATOM 8633 C CA . GLU A 1 1082 ? 24.706 -35.127 14.909 1.00 73.00 1082 GLU A CA 1
ATOM 8634 C C . GLU A 1 1082 ? 23.933 -33.801 14.833 1.00 73.00 1082 GLU A C 1
ATOM 8636 O O . GLU A 1 1082 ? 22.736 -33.778 15.118 1.00 73.00 1082 GLU A O 1
ATOM 8641 N N . SER A 1 1083 ? 24.566 -32.736 14.321 1.00 77.62 1083 SER A N 1
ATOM 8642 C CA . SER A 1 1083 ? 23.927 -31.419 14.145 1.00 77.62 1083 SER A CA 1
ATOM 8643 C C . SER A 1 1083 ? 22.657 -31.490 13.283 1.00 77.62 1083 SER A C 1
ATOM 8645 O O . SER A 1 1083 ? 21.582 -31.083 13.722 1.00 77.62 1083 SER A O 1
ATOM 8647 N N . VAL A 1 1084 ? 22.737 -32.135 12.116 1.00 84.62 1084 VAL A N 1
ATOM 8648 C CA . VAL A 1 1084 ? 21.595 -32.365 11.218 1.00 84.62 1084 VAL A CA 1
ATOM 8649 C C . VAL A 1 1084 ? 20.538 -33.255 11.880 1.00 84.62 1084 VAL A C 1
ATOM 8651 O O . VAL A 1 1084 ? 19.339 -32.996 11.779 1.00 84.62 1084 VAL A O 1
ATOM 8654 N N . CYS A 1 1085 ? 20.956 -34.313 12.578 1.00 84.94 1085 CYS A N 1
ATOM 8655 C CA . CYS A 1 1085 ? 20.041 -35.286 13.167 1.00 84.94 1085 CYS A CA 1
ATOM 8656 C C . CYS A 1 1085 ? 19.191 -34.715 14.300 1.00 84.94 1085 CYS A C 1
ATOM 8658 O O . CYS A 1 1085 ? 18.062 -35.177 14.484 1.00 84.94 1085 CYS A O 1
ATOM 8660 N N . THR A 1 1086 ? 19.695 -33.732 15.047 1.00 81.81 1086 THR A N 1
ATOM 8661 C CA . THR A 1 1086 ? 18.907 -33.061 16.093 1.00 81.81 1086 THR A CA 1
ATOM 8662 C C . THR A 1 1086 ? 17.747 -32.271 15.484 1.00 81.81 1086 THR A C 1
ATOM 8664 O O . THR A 1 1086 ? 16.601 -32.451 15.898 1.00 81.81 1086 THR A O 1
ATOM 8667 N N . VAL A 1 1087 ? 17.996 -31.509 14.412 1.00 88.44 1087 VAL A N 1
ATOM 8668 C CA . VAL A 1 1087 ? 16.949 -30.758 13.701 1.00 88.44 1087 VAL A CA 1
ATOM 8669 C C . VAL A 1 1087 ? 15.975 -31.690 12.977 1.00 88.44 1087 VAL A C 1
ATOM 8671 O O . VAL A 1 1087 ? 14.764 -31.494 13.066 1.00 88.44 1087 VAL A O 1
ATOM 8674 N N . LEU A 1 1088 ? 16.462 -32.757 12.330 1.00 88.75 1088 LEU A N 1
ATOM 8675 C CA . LEU A 1 1088 ? 15.586 -33.767 11.715 1.00 88.75 1088 LEU A CA 1
ATOM 8676 C C . LEU A 1 1088 ? 14.714 -34.490 12.750 1.00 88.75 1088 LEU A C 1
ATOM 8678 O O . LEU A 1 1088 ? 13.576 -34.837 12.447 1.00 88.75 1088 LEU A O 1
ATOM 8682 N N . SER A 1 1089 ? 15.216 -34.699 13.971 1.00 84.56 1089 SER A N 1
ATOM 8683 C CA . SER A 1 1089 ? 14.417 -35.271 15.064 1.00 84.56 1089 SER A CA 1
ATOM 8684 C C . SER A 1 1089 ? 13.326 -34.319 15.525 1.00 84.56 1089 SER A C 1
ATOM 8686 O O . SER A 1 1089 ? 12.204 -34.766 15.745 1.00 84.56 1089 SER A O 1
ATOM 8688 N N . ALA A 1 1090 ? 13.642 -33.027 15.634 1.00 85.44 1090 ALA A N 1
ATOM 8689 C CA . ALA A 1 1090 ? 12.670 -31.996 15.977 1.00 85.44 1090 ALA A CA 1
ATOM 8690 C C . ALA A 1 1090 ? 11.565 -31.907 14.916 1.00 85.44 1090 ALA A C 1
ATOM 8692 O O . ALA A 1 1090 ? 10.383 -31.951 15.245 1.00 85.44 1090 ALA A O 1
ATOM 8693 N N . PHE A 1 1091 ? 11.943 -31.894 13.635 1.00 88.94 1091 PHE A N 1
ATOM 8694 C CA . PHE A 1 1091 ? 10.993 -31.907 12.525 1.00 88.94 1091 PHE A CA 1
ATOM 8695 C C . PHE A 1 1091 ? 10.141 -33.184 12.498 1.00 88.94 1091 PHE A C 1
ATOM 8697 O O . PHE A 1 1091 ? 8.933 -33.123 12.286 1.00 88.94 1091 PHE A O 1
ATOM 8704 N N . ALA A 1 1092 ? 10.745 -34.347 12.758 1.00 88.19 1092 ALA A N 1
ATOM 8705 C CA . ALA A 1 1092 ? 10.028 -35.614 12.851 1.00 88.19 1092 ALA A CA 1
ATOM 8706 C C . ALA A 1 1092 ? 9.012 -35.627 14.004 1.00 88.19 1092 ALA A C 1
ATOM 8708 O O . ALA A 1 1092 ? 7.893 -36.107 13.823 1.00 88.19 1092 ALA A O 1
ATOM 8709 N N . ALA A 1 1093 ? 9.391 -35.103 15.174 1.00 81.12 1093 ALA A N 1
ATOM 8710 C CA . ALA A 1 1093 ? 8.511 -34.993 16.333 1.00 81.12 1093 ALA A CA 1
ATOM 8711 C C . ALA A 1 1093 ? 7.333 -34.050 16.054 1.00 81.12 1093 ALA A C 1
ATOM 8713 O O . ALA A 1 1093 ? 6.188 -34.411 16.330 1.00 81.12 1093 ALA A O 1
ATOM 8714 N N . GLU A 1 1094 ? 7.603 -32.899 15.435 1.00 84.00 1094 GLU A N 1
ATOM 8715 C CA . GLU A 1 1094 ? 6.572 -31.933 15.055 1.00 84.00 1094 GLU A CA 1
ATOM 8716 C C . GLU A 1 1094 ? 5.629 -32.504 13.993 1.00 84.00 1094 GLU A C 1
ATOM 8718 O O . GLU A 1 1094 ? 4.410 -32.469 14.145 1.00 84.00 1094 GLU A O 1
ATOM 8723 N N . CYS A 1 1095 ? 6.169 -33.145 12.955 1.00 86.19 1095 CYS A N 1
ATOM 8724 C CA . CYS A 1 1095 ? 5.344 -33.836 11.972 1.00 86.19 1095 CYS A CA 1
ATOM 8725 C C . CYS A 1 1095 ? 4.441 -34.881 12.631 1.00 86.19 1095 CYS A C 1
ATOM 8727 O O . CYS A 1 1095 ? 3.240 -34.917 12.369 1.00 86.19 1095 CYS A O 1
ATOM 8729 N N . GLN A 1 1096 ? 4.999 -35.717 13.508 1.00 81.62 1096 GLN A N 1
ATOM 8730 C CA . GLN A 1 1096 ? 4.256 -36.759 14.211 1.00 81.62 1096 GLN A CA 1
ATOM 8731 C C . GLN A 1 1096 ? 3.129 -36.177 15.079 1.00 81.62 1096 GLN A C 1
ATOM 8733 O O . GLN A 1 1096 ? 2.063 -36.796 15.196 1.00 81.62 1096 GLN A O 1
ATOM 8738 N N . SER A 1 1097 ? 3.348 -34.991 15.657 1.00 75.75 1097 SER A N 1
ATOM 8739 C CA . SER A 1 1097 ? 2.347 -34.247 16.423 1.00 75.75 1097 SER A CA 1
ATOM 8740 C C . SER A 1 1097 ? 1.187 -33.773 15.536 1.00 75.75 1097 SER A C 1
ATOM 8742 O O . SER A 1 1097 ? 0.047 -33.777 16.000 1.00 75.75 1097 SER A O 1
ATOM 8744 N N . ILE A 1 1098 ? 1.446 -33.456 14.266 1.00 76.38 1098 ILE A N 1
ATOM 8745 C CA . ILE A 1 1098 ? 0.454 -32.960 13.302 1.00 76.38 1098 ILE A CA 1
ATOM 8746 C C . ILE A 1 1098 ? -0.290 -34.104 12.611 1.00 76.38 1098 ILE A C 1
ATOM 8748 O O . ILE A 1 1098 ? -1.519 -34.123 12.600 1.00 76.38 1098 ILE A O 1
ATOM 8752 N N . ILE A 1 1099 ? 0.425 -35.088 12.054 1.00 78.62 1099 ILE A N 1
ATOM 8753 C CA . ILE A 1 1099 ? -0.203 -36.146 11.247 1.00 78.62 1099 ILE A CA 1
ATOM 8754 C C . ILE A 1 1099 ? -0.909 -37.209 12.097 1.00 78.62 1099 ILE A C 1
ATOM 8756 O O . ILE A 1 1099 ? -1.725 -37.960 11.572 1.00 78.62 1099 ILE A O 1
ATOM 8760 N N . LYS A 1 1100 ? -0.587 -37.301 13.399 1.00 74.12 1100 LYS A N 1
ATOM 8761 C CA . LYS A 1 1100 ? -1.141 -38.273 14.369 1.00 74.12 1100 LYS A CA 1
ATOM 8762 C C . LYS A 1 1100 ? -1.037 -39.756 13.956 1.00 74.12 1100 LYS A C 1
ATOM 8764 O O . LYS A 1 1100 ? -1.593 -40.621 14.624 1.00 74.12 1100 LYS A O 1
ATOM 8769 N N . THR A 1 1101 ? -0.287 -40.068 12.902 1.00 71.38 1101 THR A N 1
ATOM 8770 C CA . THR A 1 1101 ? -0.007 -41.420 12.397 1.00 71.38 1101 THR A CA 1
ATOM 8771 C C . THR A 1 1101 ? 1.495 -41.678 12.378 1.00 71.38 1101 THR A C 1
ATOM 8773 O O . THR A 1 1101 ? 2.234 -40.731 12.120 1.00 71.38 1101 THR A O 1
ATOM 8776 N N . PRO A 1 1102 ? 1.975 -42.911 12.597 1.00 72.00 1102 PRO A N 1
ATOM 8777 C CA . PRO A 1 1102 ? 3.401 -43.230 12.541 1.00 72.00 1102 PRO A CA 1
ATOM 8778 C C . PRO A 1 1102 ? 4.080 -42.721 11.263 1.00 72.00 1102 PRO A C 1
ATOM 8780 O O . PRO A 1 1102 ? 3.692 -43.107 10.159 1.00 72.00 1102 PRO A O 1
ATOM 8783 N N . ILE A 1 1103 ? 5.110 -41.884 11.401 1.00 75.12 1103 ILE A N 1
ATOM 8784 C CA . ILE A 1 1103 ? 5.982 -41.530 10.274 1.00 75.12 1103 ILE A CA 1
ATOM 8785 C C . ILE A 1 1103 ? 6.761 -42.756 9.785 1.00 75.12 1103 ILE A C 1
ATOM 8787 O O . ILE A 1 1103 ? 7.150 -43.633 10.566 1.00 75.12 1103 ILE A O 1
ATOM 8791 N N . ILE A 1 1104 ? 7.035 -42.796 8.477 1.00 78.69 1104 ILE A N 1
ATOM 8792 C CA . ILE A 1 1104 ? 7.904 -43.816 7.880 1.00 78.69 1104 ILE A CA 1
ATOM 8793 C C . ILE A 1 1104 ? 9.280 -43.749 8.556 1.00 78.69 1104 ILE A C 1
ATOM 8795 O O . ILE A 1 1104 ? 9.751 -42.679 8.947 1.00 78.69 1104 ILE A O 1
ATOM 8799 N N . LYS A 1 1105 ? 9.936 -44.907 8.700 1.00 83.69 1105 LYS A N 1
ATOM 8800 C CA . LYS A 1 1105 ? 11.264 -45.030 9.309 1.00 83.69 1105 LYS A CA 1
ATOM 8801 C C . LYS A 1 1105 ? 12.271 -44.084 8.648 1.00 83.69 1105 LYS A C 1
ATOM 8803 O O . LYS A 1 1105 ? 12.831 -44.384 7.598 1.00 83.69 1105 LYS A O 1
ATOM 8808 N N . TRP A 1 1106 ? 12.512 -42.948 9.299 1.00 86.94 1106 TRP A N 1
ATOM 8809 C CA . TRP A 1 1106 ? 13.376 -41.899 8.772 1.00 86.94 1106 TRP A CA 1
ATOM 8810 C C . TRP A 1 1106 ? 14.840 -42.078 9.188 1.00 86.94 1106 TRP A C 1
ATOM 8812 O O . TRP A 1 1106 ? 15.729 -41.663 8.452 1.00 86.94 1106 TRP A O 1
ATOM 8822 N N . ARG A 1 1107 ? 15.125 -42.768 10.299 1.00 87.50 1107 ARG A N 1
ATOM 8823 C CA . ARG A 1 1107 ? 16.496 -43.158 10.670 1.00 87.50 1107 ARG A CA 1
ATOM 8824 C C . ARG A 1 1107 ? 16.912 -44.466 9.997 1.00 87.50 1107 ARG A C 1
ATOM 8826 O O . ARG A 1 1107 ? 16.220 -45.481 10.112 1.00 87.50 1107 ARG A O 1
ATOM 8833 N N . THR A 1 1108 ? 18.066 -44.450 9.343 1.00 84.69 1108 THR A N 1
ATOM 8834 C CA . THR A 1 1108 ? 18.683 -45.586 8.640 1.00 84.69 1108 THR A CA 1
ATOM 8835 C C . THR A 1 1108 ? 20.174 -45.670 8.982 1.00 84.69 1108 THR A C 1
ATOM 8837 O O . THR A 1 1108 ? 20.709 -44.802 9.668 1.00 84.69 1108 THR A O 1
ATOM 8840 N N . SER A 1 1109 ? 20.867 -46.727 8.547 1.00 82.25 1109 SER A N 1
ATOM 8841 C CA . SER A 1 1109 ? 22.305 -46.905 8.820 1.00 82.25 1109 SER A CA 1
ATOM 8842 C C . SER A 1 1109 ? 23.178 -45.778 8.251 1.00 82.25 1109 SER A C 1
ATOM 8844 O O . SER A 1 1109 ? 24.227 -45.473 8.803 1.00 82.25 1109 SER A O 1
ATOM 8846 N N . ASP A 1 1110 ? 22.736 -45.156 7.161 1.00 76.94 1110 ASP A N 1
ATOM 8847 C CA . ASP A 1 1110 ? 23.395 -44.072 6.426 1.00 76.94 1110 ASP A CA 1
ATOM 8848 C C . ASP A 1 1110 ? 22.839 -42.673 6.758 1.00 76.94 1110 ASP A C 1
ATOM 8850 O O . ASP A 1 1110 ? 23.451 -41.656 6.416 1.00 76.94 1110 ASP A O 1
ATOM 8854 N N . ARG A 1 1111 ? 21.699 -42.601 7.460 1.00 82.56 1111 ARG A N 1
ATOM 8855 C CA . ARG A 1 1111 ? 21.048 -41.351 7.865 1.00 82.56 1111 ARG A CA 1
ATOM 8856 C C . ARG A 1 1111 ? 20.611 -41.407 9.321 1.00 82.56 1111 ARG A C 1
ATOM 8858 O O . ARG A 1 1111 ? 19.606 -42.030 9.658 1.00 82.56 1111 ARG A O 1
ATOM 8865 N N . CYS A 1 1112 ? 21.321 -40.664 10.166 1.00 85.25 1112 CYS A N 1
ATOM 8866 C CA . CYS A 1 1112 ? 21.020 -40.540 11.592 1.00 85.25 1112 CYS A CA 1
ATOM 8867 C C . CYS A 1 1112 ? 20.850 -41.895 12.299 1.00 85.25 1112 CYS A C 1
ATOM 8869 O O . CYS A 1 1112 ? 19.812 -42.108 12.944 1.00 85.25 1112 CYS A O 1
ATOM 8871 N N . PRO A 1 1113 ? 21.835 -42.810 12.167 1.00 85.50 1113 PRO A N 1
ATOM 8872 C CA . PRO A 1 1113 ? 21.727 -44.159 12.699 1.00 85.50 1113 PRO A CA 1
ATOM 8873 C C . PRO A 1 1113 ? 21.476 -44.134 14.205 1.00 85.50 1113 PRO A C 1
ATOM 8875 O O . PRO A 1 1113 ? 21.976 -43.274 14.927 1.00 85.50 1113 PRO A O 1
ATOM 8878 N N . MET A 1 1114 ? 20.675 -45.088 14.669 1.00 83.38 1114 MET A N 1
ATOM 8879 C CA . MET A 1 1114 ? 20.375 -45.280 16.080 1.00 83.38 1114 MET A CA 1
ATOM 8880 C C . MET A 1 1114 ? 20.577 -46.748 16.422 1.00 83.38 1114 MET A C 1
ATOM 8882 O O . MET A 1 1114 ? 19.995 -47.625 15.779 1.00 83.38 1114 MET A O 1
ATOM 8886 N N . GLN A 1 1115 ? 21.409 -46.992 17.429 1.00 81.44 1115 GLN A N 1
ATOM 8887 C CA . GLN A 1 1115 ? 21.655 -48.314 17.979 1.00 81.44 1115 GLN A CA 1
ATOM 8888 C C . GLN A 1 1115 ? 20.890 -48.442 19.293 1.00 81.44 1115 GLN A C 1
ATOM 8890 O O . GLN A 1 1115 ? 20.924 -47.544 20.130 1.00 81.44 1115 GLN A O 1
ATOM 8895 N N . CYS A 1 1116 ? 20.154 -49.538 19.443 1.00 82.00 1116 CYS A N 1
ATOM 8896 C CA . CYS A 1 1116 ? 19.394 -49.831 20.647 1.00 82.00 1116 CYS A CA 1
ATOM 8897 C C . CYS A 1 1116 ? 20.047 -51.017 21.361 1.00 82.00 1116 CYS A C 1
ATOM 8899 O O . CYS A 1 1116 ? 20.276 -52.058 20.746 1.00 82.00 1116 CYS A O 1
ATOM 8901 N N . ASP A 1 1117 ? 20.331 -50.860 22.650 1.00 80.31 1117 ASP A N 1
ATOM 8902 C CA . ASP A 1 1117 ? 20.941 -51.913 23.459 1.00 80.31 1117 ASP A CA 1
ATOM 8903 C C . ASP A 1 1117 ? 19.905 -52.924 23.973 1.00 80.31 1117 ASP A C 1
ATOM 8905 O O . ASP A 1 1117 ? 18.687 -52.723 23.888 1.00 80.31 1117 ASP A O 1
ATOM 8909 N N . SER A 1 1118 ? 20.397 -54.031 24.536 1.00 80.38 1118 SER A N 1
ATOM 8910 C CA . SER A 1 1118 ? 19.581 -55.043 25.228 1.00 80.38 1118 SER A CA 1
ATOM 8911 C C . SER A 1 1118 ? 18.484 -55.674 24.358 1.00 80.38 1118 SER A C 1
ATOM 8913 O O . SER A 1 1118 ? 17.383 -55.948 24.832 1.00 80.38 1118 SER A O 1
ATOM 8915 N N . GLY A 1 1119 ? 18.772 -55.890 23.070 1.00 78.75 1119 GLY A N 1
ATOM 8916 C CA . GLY A 1 1119 ? 17.854 -56.534 22.122 1.00 78.75 1119 GLY A CA 1
ATOM 8917 C C . GLY A 1 1119 ? 16.660 -55.673 21.692 1.00 78.75 1119 GLY A C 1
ATOM 8918 O O . GLY A 1 1119 ? 15.767 -56.175 21.011 1.00 78.75 1119 GLY A O 1
ATOM 8919 N N . LYS A 1 1120 ? 16.625 -54.389 22.074 1.00 82.00 1120 LYS A N 1
ATOM 8920 C CA . LYS A 1 1120 ? 15.596 -53.440 21.628 1.00 82.00 1120 LYS A CA 1
ATOM 8921 C C . LYS A 1 1120 ? 15.804 -53.080 20.152 1.00 82.00 1120 LYS A C 1
ATOM 8923 O O . LYS A 1 1120 ? 16.919 -53.122 19.640 1.00 82.00 1120 LYS A O 1
ATOM 8928 N N . VAL A 1 1121 ? 14.728 -52.692 19.467 1.00 83.31 1121 VAL A N 1
ATOM 8929 C CA . VAL A 1 1121 ? 14.764 -52.228 18.070 1.00 83.31 1121 VAL A CA 1
ATOM 8930 C C . VAL A 1 1121 ? 14.232 -50.806 17.963 1.00 83.31 1121 VAL A C 1
ATOM 8932 O O . VAL A 1 1121 ? 13.276 -50.440 18.645 1.00 83.31 1121 VAL A O 1
ATOM 8935 N N . TYR A 1 1122 ? 14.837 -50.000 17.091 1.00 84.25 1122 TYR A N 1
ATOM 8936 C CA . TYR A 1 1122 ? 14.364 -48.643 16.841 1.00 84.25 1122 TYR A CA 1
ATOM 8937 C C . TYR A 1 1122 ? 13.025 -48.651 16.092 1.00 84.25 1122 TYR A C 1
ATOM 8939 O O . TYR A 1 1122 ? 12.916 -49.219 14.999 1.00 84.25 1122 TYR A O 1
ATOM 8947 N N . MET A 1 1123 ? 12.048 -47.937 16.651 1.00 81.00 1123 MET A N 1
ATOM 8948 C CA . MET A 1 1123 ? 10.791 -47.577 16.001 1.00 81.00 1123 MET A CA 1
ATOM 8949 C C . MET A 1 1123 ? 10.637 -46.047 16.006 1.00 81.00 1123 MET A C 1
ATOM 8951 O O . MET A 1 1123 ? 10.923 -45.430 17.033 1.00 81.00 1123 MET A O 1
ATOM 8955 N N . PRO A 1 1124 ? 10.169 -45.419 14.908 1.00 77.50 1124 PRO A N 1
ATOM 8956 C CA . PRO A 1 1124 ? 9.907 -43.974 14.870 1.00 77.50 1124 PRO A CA 1
ATOM 8957 C C . PRO A 1 1124 ? 8.892 -43.515 15.918 1.00 77.50 1124 PRO A C 1
ATOM 8959 O O . PRO A 1 1124 ? 9.022 -42.426 16.466 1.00 77.50 1124 PRO A O 1
ATOM 8962 N N . CYS A 1 1125 ? 7.930 -44.380 16.233 1.00 74.25 1125 CYS A N 1
ATOM 8963 C CA . CYS A 1 1125 ? 7.043 -44.270 17.380 1.00 74.25 1125 CYS A CA 1
ATOM 8964 C C . CYS A 1 1125 ? 6.937 -45.649 18.051 1.00 74.25 1125 CYS A C 1
ATOM 8966 O O . CYS A 1 1125 ? 6.606 -46.643 17.399 1.00 74.25 1125 CYS A O 1
ATOM 8968 N N . GLY A 1 1126 ? 7.268 -45.723 19.338 1.00 68.00 1126 GLY A N 1
ATOM 8969 C CA . GLY A 1 1126 ? 7.130 -46.943 20.132 1.00 68.00 1126 GLY A CA 1
ATOM 8970 C C . GLY A 1 1126 ? 5.778 -47.005 20.853 1.00 68.00 1126 GLY A C 1
ATOM 8971 O O . GLY A 1 1126 ? 5.132 -45.967 21.009 1.00 68.00 1126 GLY A O 1
ATOM 8972 N N . PRO A 1 1127 ? 5.347 -48.194 21.305 1.00 63.34 1127 PRO A N 1
ATOM 8973 C CA . PRO A 1 1127 ? 4.254 -48.304 22.267 1.00 63.34 1127 PRO A CA 1
ATOM 8974 C C . PRO A 1 1127 ? 4.639 -47.563 23.559 1.00 63.34 1127 PRO A C 1
ATOM 8976 O O . PRO A 1 1127 ? 5.765 -47.717 24.038 1.00 63.34 1127 PRO A O 1
ATOM 8979 N N . VAL A 1 1128 ? 3.722 -46.731 24.060 1.00 52.91 1128 VAL A N 1
ATOM 8980 C CA . VAL A 1 1128 ? 3.859 -45.983 25.324 1.00 52.91 1128 VAL A CA 1
ATOM 8981 C C . VAL A 1 1128 ? 3.405 -46.843 26.488 1.00 52.91 1128 VAL A C 1
ATOM 8983 O O . VAL A 1 1128 ? 2.345 -47.496 26.336 1.00 52.91 1128 VAL A O 1
#

Sequence (1128 aa):
MDSIISDKSNVDSDLYIPPTDSFWEIGKYSRVVKRCDDGNKLTTDLISMIGERAELEKSFSKMLKSWSKKWSEYVAKSSEFGSMTSAWKAIMAEADATAEVHQNVHDDLQNDVIPSVKSWQKGKYVKSMMHVKSTKEFDEEFKRAQKPWAKLYGKVDKYKREYHVATKSLKTAETQENNSKLDSSVPQDQRAKITERVDRCRKEKEAARTKYAEALQDLNRANPKYMDDMNDVFIRCQTFERDRLVKFQEFLANTEKCLDISHRLKAPIVQQFSQTIENCDPDKDLSWWSDTYGATMKMNWPVFEEPTNLDHCHHQPQSQHNYFSYSGDLSLGYDICYRRPLAQIVSQTNAAVLVVDSYATIRRSMRRTAAVVTRIRRDLAKREEYSESHRTLSRRGKGDIERENSVIVTAIRSNNNGPPNFASSSDNRLLNHILINGKIRHTLPYQTDDVIIRRASTVFIEVRNIQSTVVIHFDPLTSRIYIKLHPSFFNQVRGLCGTFNYVTKDDFLTPNNVIETNLVTFANAYLASSCSIPDQQIDTCFNFPANEHSARTECTNLLKHSIFSSCSPLIIDPTFFITSCIRDLCEDQSTIHRDQVKCSAITALAHACALKGIIIDWMSNKTLASTCQIINYGQCGLTSRADYSECVSECQSFCTDIDLVPSSCVNQCLPGCTCGVGQFYDEHSHVCRLQQECSCYESQSEQYIHPSHSFLVQTPIVSNCSCSNGSLQCTSFDHNQCSSTQIYSLNTTFCPRTCTNYLSHYDCGLYGPGCTCPSGKILLDSTSHQQKCISIEECPCQYNRQIYIENETIIQNDHGCQNCTCKKGGLWSCKKFSCTKTCTIFGHSHYQTFDGLYYKFPGLCQYILVKDINNLFRILTQNIQCGINGQVCSKNIIIEYNGVTIDLIRERPILFNDIELSNYQNQPIQFGRIYIYQLGIYTIIKTDDFIVKWDGQTYVDITIQSNTEMSGLCGNNNDNFDDDFKSSNGASQINVFDMAQSWQTSVQCTSEKNQSLNNDPCGDSLAHAQRRIWAQHKCDLIKIKSSIFNNPFEICIEKMETHLIEKYYQACLYDACHADHGGDCESVCTVLSAFAAECQSIIKTPIIKWRTSDRCPMQCDSGKVYMPCGPV

Secondary structure (DSSP, 8-state):
-------------------SS-TTSTTTTHHHHHHHHHHHHHHHHHHHHHHHHHHHHHHHHHHHHHHHHHHHHHHTTSS--THHHHHHHHHHHHHHHHHHHHHHHHHHIIIIIHHHHHHHHHHHS-EETTEEHHHHHHHHHHHHHHHHHHHHHHHHHHHHHHHHHHHHHHHHHHHHHHHHHH-TTS-HHHHHHHHHHHHHHHHHHHHHHHHHHHHHHHHHHHHHHHHHHHHHHHHHHHHHHHHHHHHHHHHHHHHHHHH--TTS---HHHHHHHHHHHT--HHHHHHHHHHHHSTTS---------------------------------------------S--SS------SSSSSSHHHHHHHHTTTHHHHHTTTGGG--SS------------------S-PPPEEEE---S-S-GGG--------S-EEEETTEEE-SS-EE-SSEEEEESSSSPEEEEETT-SEEEEEETTTTEEEEEE-GGGTTT--STT--SSS-TTSTTB-TTS-B-SSHHHHHHTT-SSS----SS---HHHH-HHHHHHHHHHHHHHHT-GGGTTS-TTTS-THHHHHHHHHHHHS---HHHHHHHHHHHHHHHHHHHHTTT----GGGSHHHHHHHGGGTTT---TTSSPEEEEEEETTS-BSS-TTTS-TT----EEEEEEPPTTEEEETTTTEEEEGGGPPEEETTTTEEE-TT-EEEE-SSS-EEEEEETTEEEEEP--TT-S-TT-EEEEEEESS--BTTTTTS------EEEEEEPPTTEEE---SSS---EEEGGGPPEEETTEEE-TT-EEEETTTT-EEEEEETTTEEEEEE---EEEEEEETTTEEE-TT--EEE----SEEEEEEETTSSEEEEEEEEE-STT--EEEEEEEEEETTEEEEE-TTSPPEETTEEP-STTTS-EEETTEEEEEETTEEEEE-SSEEEEE-SSS-EEEEEETTS-EESTT---SS-GGG--B-TTS-B-SSHHHHHHHTB--TT--GGGGSS--S-TT-SSHHHHHHHHHHHHHHGGGT---GGGT-TTHHHHHHS-HHHHHHHHHHHHHHHHH--SS-HHHHHHHHHHHHHHHHHHHH-SPPP----SSSS----STT----SS---

Foldseek 3Di:
DDDDDDDDDDDDDDDDDFPPDACLDDPLVVVLLVLLQCLLVVLVVVLVVLLVVLVVLLVQLVLLLVVLVVQLVVLVVDPDDDPVSVVSNVVSVVSNVSSVLSNQLSCLSVPPLSVVSVVVSCVLQPDDPHGRPLSVVLVVLLCVLCVVLVVLVVQLVVLLVQLLVLVVQLVVLVVVLVVLVVDPVRDPVRSVVSVVSNVVSVVSNVVSLVSNVVSLVVSVVCVVSSLVSNVVSSVVSLVSVLVSQVVVLVSQVSSLVSVPPVPPDPFVVSVVSVVVSVPRDSVVVSVVCCCRRHSVDDDDRDDDDDDDDDPDDDDDDDDDDDDDDDDDDDDDDDDDDDDDDDDDDPPDDDDDDDPDPPPVVVVVVVVVVPPVVVVVVPVVPPPDDDDDDDDDDDDDDDDDDDDPDDWDKDWDADDPPDDDPPPPDPDPPPGTWIDIVNHTDPDDFDDDQFWTWGALFPQWIWIATPVRQWIWTAGRLLGDIDIDGHCVCAQVDAACCARNPPDPQRRLQAPVRDRDPDPQVSNVSRDPDPDHDDPDPDQLCVVQVVCLVVQLVLLCCLQVPCLCVLCPCSNPNLVVLSSQSSSQLRNDDDPLVNLSSSLSSNLVSQLSSVQVVHKGPQCVDPVNVVSCPSSPPQDQDPPAPWHWTQFDFSQAEALACVVVRDPPGDGDGHTHIDDPPQWYQYPVVSYTHHLQQRWYADRPVRDTHGAQDWDWDPDPDTWTWGQGSSDTDIDDDDDPDADPQWDWDQFAQPDWAELVCVVPPDRSVHTGTDTHGPPQWGWYDDPDPDTHTDHLQQHFADDPNDTHGAQDWDFDPPLRFWIWGQGGRNDTDIDGDWDKFKWKWFFQAWTAASLGDIDGANDQFKFWAKAFPVRQKTKIWGFDADDPLRGGWAIWIWIDGNNWIWTQAAPAAIAINNRGDPDLAPDWDDDPQWIWHDDPQWTWTDGPAWIWTDNSITIIMIMGTLPGFIATNNAGNPNDNQQRQAAPVRDHDPDPHRSGVSRGDDPPDDVVVRPPPPDQLCDDDPLSVVQLVVLCVLLCLLPDLDPPVVNLCNVLNVQDDPVVSVSLSVQSSRQLSSDDDDCSLSSNLRSVLVSLVVSCSRVVDFTDPNADPVHPHDDDPDPDDDGSDDDD

Radius of gyration: 41.33 Å; chains: 1; bounding box: 113×105×91 Å

pLDDT: mean 73.03, std 20.1, range [21.66, 96.88]